Protein AF-0000000069705252 (afdb_homodimer)

Sequence (1078 aa):
MSNDKKLFKGFSRRDLLKSLAGVPILGAVWYAGLSNTEKAKLEREFLLEKLNIKATPPPDSGPMSGEPLRVGLIGFGIRGEQLMRSLGFATQEWLEDMAKSSAENPNDKRLEDFKAQENLNVKLTAICDIFDVRAEKALRSFNSNGNTCKRYKSHLDLINSGEVDAVIISTPDHWHAPMAKVAVEAGVHVYLEKPMTHTIQETYELRDAVRKNPGVVFAVGHQHRQTQSFLTAMDAIAKNTLGHISLIMTTTNRNDDNGAWQYEIHPDASTSTIDWNEFLGTAPQIPFNAEHFFRWRKWWAYGSGLSGDLLTHDYDRINCILKMGIPKYVSASGGIYTHRDGRNVPDVMHINMEFPDFTSGGSQEAGKEKGMTLVYSATLGNQFDRGTLLMGHDASMELGNTLTIYADPRSTKYRELIKEGRIDPKVPIYQYDPSANGVDAVTSATAKYFADKGLLWTYRDGKRVDSTFLHIREWLSCIRNGGDPSCGIQEGFEEAITAHMGGLSYKIGRKIEWDEEREAIIALPGEDLDAILLNNEVVMSNDKKLFKGFSRRDLLKSLAGVPILGAVWYAGLSNTEKAKLEREFLLEKLNIKATPPPDSGPMSGEPLRVGLIGFGIRGEQLMRSLGFATQEWLEDMAKSSAENPNDKRLEDFKAQENLNVKLTAICDIFDVRAEKALRSFNSNGNTCKRYKSHLDLINSGEVDAVIISTPDHWHAPMAKVAVEAGVHVYLEKPMTHTIQETYELRDAVRKNPGVVFAVGHQHRQTQSFLTAMDAIAKNTLGHISLIMTTTNRNDDNGAWQYEIHPDASTSTIDWNEFLGTAPQIPFNAEHFFRWRKWWAYGSGLSGDLLTHDYDRINCILKMGIPKYVSASGGIYTHRDGRNVPDVMHINMEFPDFTSGGSQEAGKEKGMTLVYSATLGNQFDRGTLLMGHDASMELGNTLTIYADPRSTKYRELIKEGRIDPKVPIYQYDPSANGVDAVTSATAKYFADKGLLWTYRDGKRVDSTFLHIREWLSCIRNGGDPSCGIQEGFEEAITAHMGGLSYKIGRKIEWDEEREAIIALPGEDLDAILLNNEVV

Structure (mmCIF, N/CA/C/O backbone):
data_AF-0000000069705252-model_v1
#
loop_
_entity.id
_entity.type
_entity.pdbx_description
1 polymer 'Putative dehydrogenase'
#
loop_
_atom_site.group_PDB
_atom_site.id
_atom_site.type_symbol
_atom_site.label_atom_id
_atom_site.label_alt_id
_atom_site.label_comp_id
_atom_site.label_asym_id
_atom_site.label_entity_id
_atom_site.label_seq_id
_atom_site.pdbx_PDB_ins_code
_atom_site.Cartn_x
_atom_site.Cartn_y
_atom_site.Cartn_z
_atom_site.occupancy
_atom_site.B_iso_or_equiv
_atom_site.auth_seq_id
_atom_site.auth_comp_id
_atom_site.auth_asym_id
_atom_site.auth_atom_id
_atom_site.pdbx_PDB_model_num
ATOM 1 N N . MET A 1 1 ? 24.984 -25.219 26.719 1 21.03 1 MET A N 1
ATOM 2 C CA . MET A 1 1 ? 25.141 -24.203 25.672 1 21.03 1 MET A CA 1
ATOM 3 C C . MET A 1 1 ? 24.016 -24.312 24.641 1 21.03 1 MET A C 1
ATOM 5 O O . MET A 1 1 ? 23.844 -23.422 23.812 1 21.03 1 MET A O 1
ATOM 9 N N . SER A 1 2 ? 23.562 -25.578 24.406 1 24.2 2 SER A N 1
ATOM 10 C CA . SER A 1 2 ? 22.594 -26.125 23.469 1 24.2 2 SER A CA 1
ATOM 11 C C . SER A 1 2 ? 21.172 -25.703 23.812 1 24.2 2 SER A C 1
ATOM 13 O O . SER A 1 2 ? 20.266 -25.844 23 1 24.2 2 SER A O 1
ATOM 15 N N . ASN A 1 3 ? 20.969 -25.375 25.031 1 24.81 3 ASN A N 1
ATOM 16 C CA . ASN A 1 3 ? 19.625 -25.266 25.609 1 24.81 3 ASN A CA 1
ATOM 17 C C . ASN A 1 3 ? 18.953 -23.938 25.25 1 24.81 3 ASN A C 1
ATOM 19 O O . ASN A 1 3 ? 17.844 -23.656 25.688 1 24.81 3 ASN A O 1
ATOM 23 N N . ASP A 1 4 ? 19.797 -22.984 24.922 1 24.09 4 ASP A N 1
ATOM 24 C CA . ASP A 1 4 ? 19.25 -21.641 24.812 1 24.09 4 ASP A CA 1
ATOM 25 C C . ASP A 1 4 ? 18.562 -21.438 23.469 1 24.09 4 ASP A C 1
ATOM 27 O O . ASP A 1 4 ? 18.141 -20.328 23.141 1 24.09 4 ASP A O 1
ATOM 31 N N . LYS A 1 5 ? 18.734 -22.266 22.5 1 31.81 5 LYS A N 1
ATOM 32 C CA . LYS A 1 5 ? 18.203 -22.156 21.156 1 31.81 5 LYS A CA 1
ATOM 33 C C . LYS A 1 5 ? 16.688 -22.391 21.141 1 31.81 5 LYS A C 1
ATOM 35 O O . LYS A 1 5 ? 16.031 -22.141 20.125 1 31.81 5 LYS A O 1
ATOM 40 N N . LYS A 1 6 ? 16.234 -23.109 22.125 1 29.38 6 LYS A N 1
ATOM 41 C CA . LYS A 1 6 ? 14.844 -23.547 22.125 1 29.38 6 LYS A CA 1
ATOM 42 C C . LYS A 1 6 ? 13.906 -22.391 22.453 1 29.38 6 LYS A C 1
ATOM 44 O O . LYS A 1 6 ? 12.68 -22.547 22.391 1 29.38 6 LYS A O 1
ATOM 49 N N . LEU A 1 7 ? 14.547 -21.406 23.047 1 26.8 7 LEU A N 1
ATOM 50 C CA . LEU A 1 7 ? 13.609 -20.438 23.594 1 26.8 7 LEU A CA 1
ATOM 51 C C . LEU A 1 7 ? 13.039 -19.547 22.5 1 26.8 7 LEU A C 1
ATOM 53 O O . LEU A 1 7 ? 11.922 -19.047 22.625 1 26.8 7 LEU A O 1
ATOM 57 N N . PHE A 1 8 ? 13.922 -19.234 21.469 1 31.17 8 PHE A N 1
ATOM 58 C CA . PHE A 1 8 ? 13.531 -18.141 20.578 1 31.17 8 PHE A CA 1
ATOM 59 C C . PHE A 1 8 ? 12.836 -18.703 19.344 1 31.17 8 PHE A C 1
ATOM 61 O O . PHE A 1 8 ? 12.461 -17.938 18.438 1 31.17 8 PHE A O 1
ATOM 68 N N . LYS A 1 9 ? 12.875 -19.969 19.156 1 36.69 9 LYS A N 1
ATOM 69 C CA . LYS A 1 9 ? 12.398 -20.594 17.906 1 36.69 9 LYS A CA 1
ATOM 70 C C . LYS A 1 9 ? 10.938 -20.234 17.656 1 36.69 9 LYS A C 1
ATOM 72 O O . LYS A 1 9 ? 10.422 -20.453 16.562 1 36.69 9 LYS A O 1
ATOM 77 N N . GLY A 1 10 ? 10.367 -19.734 18.719 1 34.81 10 GLY A N 1
ATOM 78 C CA . GLY A 1 10 ? 8.93 -19.547 18.594 1 34.81 10 GLY A CA 1
ATOM 79 C C . GLY A 1 10 ? 8.531 -18.078 18.484 1 34.81 10 GLY A C 1
ATOM 80 O O . GLY A 1 10 ? 7.344 -17.75 18.516 1 34.81 10 GLY A O 1
ATOM 81 N N . PHE A 1 11 ? 9.609 -17.141 18.484 1 34.44 11 PHE A N 1
ATOM 82 C CA . PHE A 1 11 ? 9.203 -15.742 18.562 1 34.44 11 PHE A CA 1
ATOM 83 C C . PHE A 1 11 ? 9.078 -15.141 17.172 1 34.44 11 PHE A C 1
ATOM 85 O O . PHE A 1 11 ? 9.977 -15.297 16.328 1 34.44 11 PHE A O 1
ATOM 92 N N . SER A 1 12 ? 7.973 -14.828 16.75 1 38.94 12 SER A N 1
ATOM 93 C CA . SER A 1 12 ? 7.875 -14.016 15.547 1 38.94 12 SER A CA 1
ATOM 94 C C . SER A 1 12 ? 8.547 -12.656 15.75 1 38.94 12 SER A C 1
ATOM 96 O O . SER A 1 12 ? 8.781 -12.234 16.875 1 38.94 12 SER A O 1
ATOM 98 N N . ARG A 1 13 ? 9.008 -12.031 14.742 1 40.72 13 ARG A N 1
ATOM 99 C CA . ARG A 1 13 ? 9.609 -10.703 14.766 1 40.72 13 ARG A CA 1
ATOM 100 C C . ARG A 1 13 ? 8.812 -9.758 15.664 1 40.72 13 ARG A C 1
ATOM 102 O O . ARG A 1 13 ? 9.391 -8.992 16.438 1 40.72 13 ARG A O 1
ATOM 109 N N . ARG A 1 14 ? 7.586 -9.82 15.57 1 39.84 14 ARG A N 1
ATOM 110 C CA . ARG A 1 14 ? 6.699 -8.984 16.375 1 39.84 14 ARG A CA 1
ATOM 111 C C . ARG A 1 14 ? 6.797 -9.336 17.859 1 39.84 14 ARG A C 1
ATOM 113 O O . ARG A 1 14 ? 6.762 -8.453 18.719 1 39.84 14 ARG A O 1
ATOM 120 N N . ASP A 1 15 ? 7 -10.609 18.094 1 40.91 15 ASP A N 1
ATOM 121 C CA . ASP A 1 15 ? 7.148 -11.094 19.453 1 40.91 15 ASP A CA 1
ATOM 122 C C . ASP A 1 15 ? 8.398 -10.508 20.109 1 40.91 15 ASP A C 1
ATOM 124 O O . ASP A 1 15 ? 8.367 -10.148 21.297 1 40.91 15 ASP A O 1
ATOM 128 N N . LEU A 1 16 ? 9.344 -10.531 19.438 1 40.75 16 LEU A N 1
ATOM 129 C CA . LEU A 1 16 ? 10.625 -10.023 19.938 1 40.75 16 LEU A CA 1
ATOM 130 C C . LEU A 1 16 ? 10.523 -8.539 20.281 1 40.75 16 LEU A C 1
ATOM 132 O O . LEU A 1 16 ? 11.031 -8.109 21.328 1 40.75 16 LEU A O 1
ATOM 136 N N . LEU A 1 17 ? 9.789 -7.828 19.625 1 42.31 17 LEU A N 1
ATOM 137 C CA . LEU A 1 17 ? 9.695 -6.391 19.859 1 42.31 17 LEU A CA 1
ATOM 138 C C . LEU A 1 17 ? 8.883 -6.09 21.109 1 42.31 17 LEU A C 1
ATOM 140 O O . LEU A 1 17 ? 9.227 -5.195 21.891 1 42.31 17 LEU A O 1
ATOM 144 N N . LYS A 1 18 ? 7.801 -6.77 21.391 1 40.72 18 LYS A N 1
ATOM 145 C CA . LYS A 1 18 ? 6.961 -6.605 22.578 1 40.72 18 LYS A CA 1
ATOM 146 C C . LYS A 1 18 ? 7.75 -6.883 23.844 1 40.72 18 LYS A C 1
ATOM 148 O O . LYS A 1 18 ? 7.523 -6.234 24.875 1 40.72 18 LYS A O 1
ATOM 153 N N . SER A 1 19 ? 8.477 -7.914 23.859 1 38.78 19 SER A N 1
ATOM 154 C CA . SER A 1 19 ? 9.305 -8.195 25.031 1 38.78 19 SER A CA 1
ATOM 155 C C . SER A 1 19 ? 10.266 -7.047 25.312 1 38.78 19 SER A C 1
ATOM 157 O O . SER A 1 19 ? 10.711 -6.871 26.453 1 38.78 19 SER A O 1
ATOM 159 N N . LEU A 1 20 ? 10.453 -6.379 24.297 1 39.03 20 LEU A N 1
ATOM 160 C CA . LEU A 1 20 ? 11.406 -5.277 24.438 1 39.03 20 LEU A CA 1
ATOM 161 C C . LEU A 1 20 ? 10.695 -3.996 24.859 1 39.03 20 LEU A C 1
ATOM 163 O O . LEU A 1 20 ? 11.336 -3.055 25.328 1 39.03 20 LEU A O 1
ATOM 167 N N . ALA A 1 21 ? 9.453 -3.883 24.734 1 37.12 21 ALA A N 1
ATOM 168 C CA . ALA A 1 21 ? 8.695 -2.635 24.828 1 37.12 21 ALA A CA 1
ATOM 169 C C . ALA A 1 21 ? 8.789 -2.055 26.25 1 37.12 21 ALA A C 1
ATOM 171 O O . ALA A 1 21 ? 8.703 -0.838 26.422 1 37.12 21 ALA A O 1
ATOM 172 N N . GLY A 1 22 ? 8.789 -2.896 27.141 1 35.53 22 GLY A N 1
ATOM 173 C CA . GLY A 1 22 ? 8.891 -2.346 28.484 1 35.53 22 GLY A CA 1
ATOM 174 C C . GLY A 1 22 ? 10.289 -1.853 28.812 1 35.53 22 GLY A C 1
ATOM 175 O O . GLY A 1 22 ? 10.516 -1.323 29.906 1 35.53 22 GLY A O 1
ATOM 176 N N . VAL A 1 23 ? 11.141 -2.326 28.125 1 32.88 23 VAL A N 1
ATOM 177 C CA . VAL A 1 23 ? 12.469 -1.854 28.484 1 32.88 23 VAL A CA 1
ATOM 178 C C . VAL A 1 23 ? 12.781 -0.562 27.719 1 32.88 23 VAL A C 1
ATOM 180 O O . VAL A 1 23 ? 12.742 -0.531 26.5 1 32.88 23 VAL A O 1
ATOM 183 N N . PRO A 1 24 ? 12.516 0.543 28.422 1 37.44 24 PRO A N 1
ATOM 184 C CA . PRO A 1 24 ? 13.047 1.75 27.781 1 37.44 24 PRO A CA 1
ATOM 185 C C . PRO A 1 24 ? 14.312 1.479 26.969 1 37.44 24 PRO A C 1
ATOM 187 O O . PRO A 1 24 ? 15.352 1.115 27.531 1 37.44 24 PRO A O 1
ATOM 190 N N . ILE A 1 25 ? 14.133 0.764 25.859 1 38.31 25 ILE A N 1
ATOM 191 C CA . ILE A 1 25 ? 15.375 0.394 25.203 1 38.31 25 ILE A CA 1
ATOM 192 C C . ILE A 1 25 ? 15.75 1.464 24.172 1 38.31 25 ILE A C 1
ATOM 194 O O . ILE A 1 25 ? 15 1.712 23.219 1 38.31 25 ILE A O 1
ATOM 198 N N . LEU A 1 26 ? 16.188 2.508 24.641 1 41.88 26 LEU A N 1
ATOM 199 C CA . LEU A 1 26 ? 17.016 3.311 23.75 1 41.88 26 LEU A CA 1
ATOM 200 C C . LEU A 1 26 ? 18.219 2.518 23.266 1 41.88 26 LEU A C 1
ATOM 202 O O . LEU A 1 26 ? 19.062 2.104 24.078 1 41.88 26 LEU A O 1
ATOM 206 N N . GLY A 1 27 ? 18.156 2.049 22.047 1 45.16 27 GLY A N 1
ATOM 207 C CA . GLY A 1 27 ? 19.344 1.396 21.5 1 45.16 27 GLY A CA 1
ATOM 208 C C . GLY A 1 27 ? 19.047 0.057 20.859 1 45.16 27 GLY A C 1
ATOM 209 O O . GLY A 1 27 ? 17.891 -0.233 20.531 1 45.16 27 GLY A O 1
ATOM 210 N N . ALA A 1 28 ? 20.062 -0.521 20.438 1 39.16 28 ALA A N 1
ATOM 211 C CA . ALA A 1 28 ? 20.016 -1.836 19.812 1 39.16 28 ALA A CA 1
ATOM 212 C C . ALA A 1 28 ? 19.234 -2.828 20.656 1 39.16 28 ALA A C 1
ATOM 214 O O . ALA A 1 28 ? 19.391 -2.879 21.875 1 39.16 28 ALA A O 1
ATOM 215 N N . VAL A 1 29 ? 18.031 -3.072 20.266 1 43.47 29 VAL A N 1
ATOM 216 C CA . VAL A 1 29 ? 17.156 -4.012 20.953 1 43.47 29 VAL A CA 1
ATOM 217 C C . VAL A 1 29 ? 17.594 -5.445 20.656 1 43.47 29 VAL A C 1
ATOM 219 O O . VAL A 1 29 ? 17.438 -5.926 19.531 1 43.47 29 VAL A O 1
ATOM 222 N N . TRP A 1 30 ? 18.828 -5.785 20.828 1 34.75 30 TRP A N 1
ATOM 223 C CA . TRP A 1 30 ? 19.141 -7.191 20.578 1 34.75 30 TRP A CA 1
ATOM 224 C C . TRP A 1 30 ? 18.094 -8.102 21.234 1 34.75 30 TRP A C 1
ATOM 226 O O . TRP A 1 30 ? 17.453 -7.723 22.203 1 34.75 30 TRP A O 1
ATOM 236 N N . TYR A 1 31 ? 17.859 -9.039 20.531 1 35.53 31 TYR A N 1
ATOM 237 C CA . TYR A 1 31 ? 17.172 -10.234 21.016 1 35.53 31 TYR A CA 1
ATOM 238 C C . TYR A 1 31 ? 17.469 -10.453 22.5 1 35.53 31 TYR A C 1
ATOM 240 O O . TYR A 1 31 ? 17.047 -11.461 23.078 1 35.53 31 TYR A O 1
ATOM 248 N N . ALA A 1 32 ? 18.609 -9.945 22.938 1 33.81 32 ALA A N 1
ATOM 249 C CA . ALA A 1 32 ? 18.844 -10.477 24.281 1 33.81 32 ALA A CA 1
ATOM 250 C C . ALA A 1 32 ? 17.719 -10.07 25.234 1 33.81 32 ALA A C 1
ATOM 252 O O . ALA A 1 32 ? 17.656 -8.93 25.672 1 33.81 32 ALA A O 1
ATOM 253 N N . GLY A 1 33 ? 16.609 -10.094 24.781 1 33 33 GLY A N 1
ATOM 254 C CA . GLY A 1 33 ? 15.562 -10.008 25.797 1 33 33 GLY A CA 1
ATOM 255 C C . GLY A 1 33 ? 16.094 -10.156 27.203 1 33 33 GLY A C 1
ATOM 256 O O . GLY A 1 33 ? 17.047 -9.477 27.594 1 33 33 GLY A O 1
ATOM 257 N N . LEU A 1 34 ? 15.32 -11.305 27.906 1 34.5 34 LEU A N 1
ATOM 258 C CA . LEU A 1 34 ? 15.18 -11.633 29.328 1 34.5 34 LEU A CA 1
ATOM 259 C C . LEU A 1 34 ? 16.531 -12.047 29.922 1 34.5 34 LEU A C 1
ATOM 261 O O . LEU A 1 34 ? 16.625 -12.297 31.125 1 34.5 34 LEU A O 1
ATOM 265 N N . SER A 1 35 ? 17.344 -12.508 28.938 1 38.59 35 SER A N 1
ATOM 266 C CA . SER A 1 35 ? 18.391 -13.094 29.75 1 38.59 35 SER A CA 1
ATOM 267 C C . SER A 1 35 ? 19.422 -12.047 30.172 1 38.59 35 SER A C 1
ATOM 269 O O . SER A 1 35 ? 19.984 -11.352 29.328 1 38.59 35 SER A O 1
ATOM 271 N N . ASN A 1 36 ? 19.078 -11.359 31.094 1 46.53 36 ASN A N 1
ATOM 272 C CA . ASN A 1 36 ? 19.984 -10.516 31.859 1 46.53 36 ASN A CA 1
ATOM 273 C C . ASN A 1 36 ? 21.359 -11.156 32 1 46.53 36 ASN A C 1
ATOM 275 O O . ASN A 1 36 ? 22.078 -10.906 32.969 1 46.53 36 ASN A O 1
ATOM 279 N N . THR A 1 37 ? 21.531 -12.008 30.812 1 53.84 37 THR A N 1
ATOM 280 C CA . THR A 1 37 ? 22.875 -12.562 30.938 1 53.84 37 THR A CA 1
ATOM 281 C C . THR A 1 37 ? 23.922 -11.57 30.453 1 53.84 37 THR A C 1
ATOM 283 O O . THR A 1 37 ? 23.609 -10.633 29.719 1 53.84 37 THR A O 1
ATOM 286 N N . GLU A 1 38 ? 25.016 -11.594 31 1 57.56 38 GLU A N 1
ATOM 287 C CA . GLU A 1 38 ? 26.156 -10.773 30.641 1 57.56 38 GLU A CA 1
ATOM 288 C C . GLU A 1 38 ? 26.438 -10.844 29.141 1 57.56 38 GLU A C 1
ATOM 290 O O . GLU A 1 38 ? 26.781 -9.844 28.516 1 57.56 38 GLU A O 1
ATOM 295 N N . LYS A 1 39 ? 26.156 -11.93 28.5 1 62.09 39 LYS A N 1
ATOM 296 C CA . LYS A 1 39 ? 26.406 -12.109 27.062 1 62.09 39 LYS A CA 1
ATOM 297 C C . LYS A 1 39 ? 25.438 -11.281 26.234 1 62.09 39 LYS A C 1
ATOM 299 O O . LYS A 1 39 ? 25.844 -10.633 25.266 1 62.09 39 LYS A O 1
ATOM 304 N N . ALA A 1 40 ? 24.188 -11.281 26.578 1 63.47 40 ALA A N 1
ATOM 305 C CA . ALA A 1 40 ? 23.172 -10.516 25.859 1 63.47 40 ALA A CA 1
ATOM 306 C C . ALA A 1 40 ? 23.469 -9.016 25.938 1 63.47 40 ALA A C 1
ATOM 308 O O . ALA A 1 40 ? 23.281 -8.297 24.953 1 63.47 40 ALA A O 1
ATOM 309 N N . LYS A 1 41 ? 24 -8.633 27.062 1 63.78 41 LYS A N 1
ATOM 310 C CA . LYS A 1 41 ? 24.359 -7.23 27.25 1 63.78 41 LYS A CA 1
ATOM 311 C C . LYS A 1 41 ? 25.516 -6.836 26.344 1 63.78 41 LYS A C 1
ATOM 313 O O . LYS A 1 41 ? 25.484 -5.77 25.719 1 63.78 41 LYS A O 1
ATOM 318 N N . LEU A 1 42 ? 26.422 -7.723 26.25 1 63.97 42 LEU A N 1
ATOM 319 C CA . LEU A 1 42 ? 27.609 -7.445 25.453 1 63.97 42 LEU A CA 1
ATOM 320 C C . LEU A 1 42 ? 27.25 -7.395 23.969 1 63.97 42 LEU A C 1
ATOM 322 O O . LEU A 1 42 ? 27.766 -6.547 23.234 1 63.97 42 LEU A O 1
ATOM 326 N N . GLU A 1 43 ? 26.375 -8.289 23.547 1 70.62 43 GLU A N 1
ATOM 327 C CA . GLU A 1 43 ? 25.953 -8.312 22.156 1 70.62 43 GLU A CA 1
ATOM 328 C C . GLU A 1 43 ? 25.156 -7.059 21.797 1 70.62 43 GLU A C 1
ATOM 330 O O . GLU A 1 43 ? 25.312 -6.516 20.703 1 70.62 43 GLU A O 1
ATOM 335 N N . ARG A 1 44 ? 24.422 -6.652 22.734 1 69.44 44 ARG A N 1
ATOM 336 C CA . ARG A 1 44 ? 23.688 -5.414 22.547 1 69.44 44 ARG A CA 1
ATOM 337 C C . ARG A 1 44 ? 24.625 -4.223 22.391 1 69.44 44 ARG A C 1
ATOM 339 O O . ARG A 1 44 ? 24.453 -3.395 21.5 1 69.44 44 ARG A O 1
ATOM 346 N N . GLU A 1 45 ? 25.516 -4.199 23.266 1 68.56 45 GLU A N 1
ATOM 347 C CA . GLU A 1 45 ? 26.484 -3.104 23.219 1 68.56 45 GLU A CA 1
ATOM 348 C C . GLU A 1 45 ? 27.281 -3.121 21.906 1 68.56 45 GLU A C 1
ATOM 350 O O . GLU A 1 45 ? 27.547 -2.07 21.328 1 68.56 45 GLU A O 1
ATOM 355 N N . PHE A 1 46 ? 27.578 -4.309 21.578 1 69 46 PHE A N 1
ATOM 356 C CA . PHE A 1 46 ? 28.297 -4.477 20.312 1 69 46 PHE A CA 1
ATOM 357 C C . PHE A 1 46 ? 27.484 -3.941 19.141 1 69 46 PHE A C 1
ATOM 359 O O . PHE A 1 46 ? 28 -3.191 18.312 1 69 46 PHE A O 1
ATOM 366 N N . LEU A 1 47 ? 26.234 -4.242 19.016 1 73.31 47 LEU A N 1
ATOM 367 C CA . LEU A 1 47 ? 25.375 -3.826 17.906 1 73.31 47 LEU A CA 1
ATOM 368 C C . LEU A 1 47 ? 25.156 -2.318 17.938 1 73.31 47 LEU A C 1
ATOM 370 O O . LEU A 1 47 ? 25.125 -1.672 16.891 1 73.31 47 LEU A O 1
ATOM 374 N N . LEU A 1 48 ? 24.969 -1.826 19.094 1 73.19 48 LEU A N 1
ATOM 375 C CA . LEU A 1 48 ? 24.75 -0.389 19.234 1 73.19 48 LEU A CA 1
ATOM 376 C C . LEU A 1 48 ? 25.969 0.386 18.75 1 73.19 48 LEU A C 1
ATOM 378 O O . LEU A 1 48 ? 25.844 1.423 18.109 1 73.19 48 LEU A O 1
ATOM 382 N N . GLU A 1 49 ? 27.078 -0.17 19.109 1 74.38 49 GLU A N 1
ATOM 383 C CA . GLU A 1 49 ? 28.312 0.461 18.656 1 74.38 49 GLU A CA 1
ATOM 384 C C . GLU A 1 49 ? 28.469 0.348 17.156 1 74.38 49 GLU A C 1
ATOM 386 O O . GLU A 1 49 ? 28.891 1.305 16.484 1 74.38 49 GLU A O 1
ATOM 391 N N . LYS A 1 50 ? 28.141 -0.759 16.688 1 78.06 50 LYS A N 1
ATOM 392 C CA . LYS A 1 50 ? 28.281 -1 15.258 1 78.06 50 LYS A CA 1
ATOM 393 C C . LYS A 1 50 ? 27.328 -0.126 14.453 1 78.06 50 LYS A C 1
ATOM 395 O O . LYS A 1 50 ? 27.688 0.4 13.398 1 78.06 50 LYS A O 1
ATOM 400 N N . LEU A 1 51 ? 26.078 -0.117 14.922 1 82.06 51 LEU A N 1
ATOM 401 C CA . LEU A 1 51 ? 25.094 0.696 14.219 1 82.06 51 LEU A CA 1
ATOM 402 C C . LEU A 1 51 ? 25.391 2.182 14.398 1 82.06 51 LEU A C 1
ATOM 404 O O . LEU A 1 51 ? 25.203 2.969 13.469 1 82.06 51 LEU A O 1
ATOM 408 N N . ASN A 1 52 ? 25.797 2.594 15.664 1 79.5 52 ASN A N 1
ATOM 409 C CA . ASN A 1 52 ? 26.203 3.949 16.016 1 79.5 52 ASN A CA 1
ATOM 410 C C . ASN A 1 52 ? 25.125 4.965 15.695 1 79.5 52 ASN A C 1
ATOM 412 O O . ASN A 1 52 ? 25.406 6.039 15.164 1 79.5 52 ASN A O 1
ATOM 416 N N . ILE A 1 53 ? 23.922 4.5 15.852 1 82.62 53 ILE A N 1
ATOM 417 C CA . ILE A 1 53 ? 22.797 5.414 15.656 1 82.62 53 ILE A CA 1
ATOM 418 C C . ILE A 1 53 ? 22.625 6.305 16.891 1 82.62 53 ILE A C 1
ATOM 420 O O . ILE A 1 53 ? 22.547 5.805 18.016 1 82.62 53 ILE A O 1
ATOM 424 N N . LYS A 1 54 ? 22.625 7.566 16.688 1 76.56 54 LYS A N 1
ATOM 425 C CA . LYS A 1 54 ? 22.484 8.516 17.797 1 76.56 54 LYS A CA 1
ATOM 426 C C . LYS A 1 54 ? 21.125 9.203 17.75 1 76.56 54 LYS A C 1
ATOM 428 O O . LYS A 1 54 ? 20.672 9.641 16.688 1 76.56 54 LYS A O 1
ATOM 433 N N . ALA A 1 55 ? 20.469 9.062 18.859 1 69.69 55 ALA A N 1
ATOM 434 C CA . ALA A 1 55 ? 19.266 9.883 18.969 1 69.69 55 ALA A CA 1
ATOM 435 C C . ALA A 1 55 ? 19.609 11.367 18.969 1 69.69 55 ALA A C 1
ATOM 437 O O . ALA A 1 55 ? 20.359 11.844 19.828 1 69.69 55 ALA A O 1
ATOM 438 N N . THR A 1 56 ? 19.281 12.062 17.922 1 67.06 56 THR A N 1
ATOM 439 C CA . THR A 1 56 ? 19.625 13.469 17.766 1 67.06 56 THR A CA 1
ATOM 440 C C . THR A 1 56 ? 18.484 14.359 18.203 1 67.06 56 THR A C 1
ATOM 442 O O . THR A 1 56 ? 17.359 14.242 17.703 1 67.06 56 THR A O 1
ATOM 445 N N . PRO A 1 57 ? 18.703 15.172 19.234 1 67.88 57 PRO A N 1
ATOM 446 C CA . PRO A 1 57 ? 17.656 16.125 19.594 1 67.88 57 PRO A CA 1
ATOM 447 C C . PRO A 1 57 ? 17.453 17.203 18.547 1 67.88 57 PRO A C 1
ATOM 449 O O . PRO A 1 57 ? 18.344 17.469 17.734 1 67.88 57 PRO A O 1
ATOM 452 N N . PRO A 1 58 ? 16.234 17.75 18.562 1 70.5 58 PRO A N 1
ATOM 453 C CA . PRO A 1 58 ? 16.031 18.875 17.641 1 70.5 58 PRO A CA 1
ATOM 454 C C . PRO A 1 58 ? 17.016 20.016 17.891 1 70.5 58 PRO A C 1
ATOM 456 O O . PRO A 1 58 ? 17.438 20.234 19.016 1 70.5 58 PRO A O 1
ATOM 459 N N . PRO A 1 59 ? 17.422 20.594 16.844 1 67.69 59 PRO A N 1
ATOM 460 C CA . PRO A 1 59 ? 18.359 21.703 17.016 1 67.69 59 PRO A CA 1
ATOM 461 C C . PRO A 1 59 ? 17.828 22.797 17.938 1 67.69 59 PRO A C 1
ATOM 463 O O . PRO A 1 59 ? 16.625 23.062 17.953 1 67.69 59 PRO A O 1
ATOM 466 N N . ASP A 1 60 ? 18.734 23.234 18.766 1 69.31 60 ASP A N 1
ATOM 467 C CA . ASP A 1 60 ? 18.359 24.359 19.625 1 69.31 60 ASP A CA 1
ATOM 468 C C . ASP A 1 60 ? 17.984 25.594 18.781 1 69.31 60 ASP A C 1
ATOM 470 O O . ASP A 1 60 ? 18.578 25.844 17.75 1 69.31 60 ASP A O 1
ATOM 474 N N . SER A 1 61 ? 16.781 26.031 19.203 1 79.75 61 SER A N 1
ATOM 475 C CA . SER A 1 61 ? 16.453 27.312 18.609 1 79.75 61 SER A CA 1
ATOM 476 C C . SER A 1 61 ? 16.922 28.484 19.484 1 79.75 61 SER A C 1
ATOM 478 O O . SER A 1 61 ? 17.078 28.328 20.688 1 79.75 61 SER A O 1
ATOM 480 N N . GLY A 1 62 ? 17.359 29.578 18.953 1 84.69 62 GLY A N 1
ATOM 481 C CA . GLY A 1 62 ? 17.875 30.734 19.656 1 84.69 62 GLY A CA 1
ATOM 482 C C . GLY A 1 62 ? 16.953 31.234 20.734 1 84.69 62 GLY A C 1
ATOM 483 O O . GLY A 1 62 ? 15.805 30.797 20.844 1 84.69 62 GLY A O 1
ATOM 484 N N . PRO A 1 63 ? 17.406 32.094 21.594 1 88.88 63 PRO A N 1
ATOM 485 C CA . PRO A 1 63 ? 16.625 32.625 22.719 1 88.88 63 PRO A CA 1
ATOM 486 C C . PRO A 1 63 ? 15.453 33.5 22.266 1 88.88 63 PRO A C 1
ATOM 488 O O . PRO A 1 63 ? 15.469 34.031 21.156 1 88.88 63 PRO A O 1
ATOM 491 N N . MET A 1 64 ? 14.523 33.625 23.094 1 92.5 64 MET A N 1
ATOM 492 C CA . MET A 1 64 ? 13.344 34.438 22.844 1 92.5 64 MET A CA 1
ATOM 493 C C . MET A 1 64 ? 13.469 35.812 23.516 1 92.5 64 MET A C 1
ATOM 495 O O . MET A 1 64 ? 12.461 36.469 23.828 1 92.5 64 MET A O 1
ATOM 499 N N . SER A 1 65 ? 14.625 36.25 23.672 1 90.12 65 SER A N 1
ATOM 500 C CA . SER A 1 65 ? 14.883 37.5 24.375 1 90.12 65 SER A CA 1
ATOM 501 C C . SER A 1 65 ? 14.648 38.688 23.453 1 90.12 65 SER A C 1
ATOM 503 O O . SER A 1 65 ? 14.492 38.531 22.234 1 90.12 65 SER A O 1
ATOM 505 N N . GLY A 1 66 ? 14.492 39.938 24.078 1 91.25 66 GLY A N 1
ATOM 506 C CA . GLY A 1 66 ? 14.289 41.156 23.312 1 91.25 66 GLY A CA 1
ATOM 507 C C . GLY A 1 66 ? 12.875 41.688 23.406 1 91.25 66 GLY A C 1
ATOM 508 O O . GLY A 1 66 ? 12.133 41.344 24.328 1 91.25 66 GLY A O 1
ATOM 509 N N . GLU A 1 67 ? 12.547 42.594 22.453 1 93.88 67 GLU A N 1
ATOM 510 C CA . GLU A 1 67 ? 11.195 43.156 22.406 1 93.88 67 GLU A CA 1
ATOM 511 C C . GLU A 1 67 ? 10.195 42.125 21.891 1 93.88 67 GLU A C 1
ATOM 513 O O . GLU A 1 67 ? 10.5 41.344 20.984 1 93.88 67 GLU A O 1
ATOM 518 N N . PRO A 1 68 ? 9.078 42.094 22.469 1 95.94 68 PRO A N 1
ATOM 519 C CA . PRO A 1 68 ? 8.07 41.156 22 1 95.94 68 PRO A CA 1
ATOM 520 C C . PRO A 1 68 ? 7.695 41.375 20.531 1 95.94 68 PRO A C 1
ATOM 522 O O . PRO A 1 68 ? 7.57 42.5 20.078 1 95.94 68 PRO A O 1
ATOM 525 N N . LEU A 1 69 ? 7.555 40.312 19.797 1 97.44 69 LEU A N 1
ATOM 526 C CA . LEU A 1 69 ? 7.07 40.375 18.422 1 97.44 69 LEU A CA 1
ATOM 527 C C . LEU A 1 69 ? 5.555 40.531 18.391 1 97.44 69 LEU A C 1
ATOM 529 O O . LEU A 1 69 ? 4.84 39.875 19.141 1 97.44 69 LEU A O 1
ATOM 533 N N . ARG A 1 70 ? 5.055 41.5 17.625 1 97.94 70 ARG A N 1
ATOM 534 C CA . ARG A 1 70 ? 3.619 41.656 17.406 1 97.94 70 ARG A CA 1
ATOM 535 C C . ARG A 1 70 ? 3.119 40.656 16.359 1 97.94 70 ARG A C 1
ATOM 537 O O . ARG A 1 70 ? 3.484 40.75 15.18 1 97.94 70 ARG A O 1
ATOM 544 N N . VAL A 1 71 ? 2.268 39.688 16.812 1 98.31 71 VAL A N 1
ATOM 545 C CA . VAL A 1 71 ? 1.811 38.625 15.945 1 98.31 71 VAL A CA 1
ATOM 546 C C . VAL A 1 71 ? 0.324 38.812 15.641 1 98.31 71 VAL A C 1
ATOM 548 O O . VAL A 1 71 ? -0.458 39.156 16.531 1 98.31 71 VAL A O 1
ATOM 551 N N . GLY A 1 72 ? -0.026 38.656 14.406 1 98.56 72 GLY A N 1
ATOM 552 C CA . GLY A 1 72 ? -1.418 38.562 13.992 1 98.56 72 GLY A CA 1
ATOM 553 C C . GLY A 1 72 ? -1.854 37.156 13.641 1 98.56 72 GLY A C 1
ATOM 554 O O . GLY A 1 72 ? -1.029 36.344 13.258 1 98.56 72 GLY A O 1
ATOM 555 N N . LEU A 1 73 ? -3.184 36.906 13.812 1 98.5 73 LEU A N 1
ATOM 556 C CA . LEU A 1 73 ? -3.777 35.656 13.422 1 98.5 73 LEU A CA 1
ATOM 557 C C . LEU A 1 73 ? -4.875 35.844 12.383 1 98.5 73 LEU A C 1
ATOM 559 O O . LEU A 1 73 ? -5.77 36.688 12.578 1 98.5 73 LEU A O 1
ATOM 563 N N . ILE A 1 74 ? -4.715 35.125 11.297 1 98.75 74 ILE A N 1
ATOM 564 C CA . ILE A 1 74 ? -5.789 35.062 10.312 1 98.75 74 ILE A CA 1
ATOM 565 C C . ILE A 1 74 ? -6.371 33.656 10.273 1 98.75 74 ILE A C 1
ATOM 567 O O . ILE A 1 74 ? -5.715 32.719 9.812 1 98.75 74 ILE A O 1
ATOM 571 N N . GLY A 1 75 ? -7.641 33.5 10.688 1 98.56 75 GLY A N 1
ATOM 572 C CA . GLY A 1 75 ? -8.289 32.188 10.789 1 98.56 75 GLY A CA 1
ATOM 573 C C . GLY A 1 75 ? -8.219 31.609 12.188 1 98.56 75 GLY A C 1
ATOM 574 O O . GLY A 1 75 ? -7.203 31 12.562 1 98.56 75 GLY A O 1
ATOM 575 N N . PHE A 1 76 ? -9.305 31.688 12.914 1 98 76 PHE A N 1
ATOM 576 C CA . PHE A 1 76 ? -9.367 31.188 14.281 1 98 76 PHE A CA 1
ATOM 577 C C . PHE A 1 76 ? -10.359 30.031 14.391 1 98 76 PHE A C 1
ATOM 579 O O . PHE A 1 76 ? -11.234 30.031 15.258 1 98 76 PHE A O 1
ATOM 586 N N . GLY A 1 77 ? -10.266 29.109 13.414 1 96.12 77 GLY A N 1
ATOM 587 C CA . GLY A 1 77 ? -10.977 27.844 13.5 1 96.12 77 GLY A CA 1
ATOM 588 C C . GLY A 1 77 ? -10.281 26.812 14.367 1 96.12 77 GLY A C 1
ATOM 589 O O . GLY A 1 77 ? -9.617 27.172 15.344 1 96.12 77 GLY A O 1
ATOM 590 N N . ILE A 1 78 ? -10.461 25.578 14.094 1 93.5 78 ILE A N 1
ATOM 591 C CA . ILE A 1 78 ? -9.922 24.484 14.891 1 93.5 78 ILE A CA 1
ATOM 592 C C . ILE A 1 78 ? -8.398 24.594 14.953 1 93.5 78 ILE A C 1
ATOM 594 O O . ILE A 1 78 ? -7.82 24.641 16.047 1 93.5 78 ILE A O 1
ATOM 598 N N . ARG A 1 79 ? -7.766 24.656 13.789 1 94.81 79 ARG A N 1
ATOM 599 C CA . ARG A 1 79 ? -6.305 24.719 13.75 1 94.81 79 ARG A CA 1
ATOM 600 C C . ARG A 1 79 ? -5.797 26.047 14.305 1 94.81 79 ARG A C 1
ATOM 602 O O . ARG A 1 79 ? -4.762 26.094 14.969 1 94.81 79 ARG A O 1
ATOM 609 N N . GLY A 1 80 ? -6.469 27.188 14.008 1 97.44 80 GLY A N 1
ATOM 610 C CA . GLY A 1 80 ? -6.082 28.469 14.555 1 97.44 80 GLY A CA 1
ATOM 611 C C . GLY A 1 80 ? -6.027 28.484 16.062 1 97.44 80 GLY A C 1
ATOM 612 O O . GLY A 1 80 ? -5.098 29.047 16.656 1 97.44 80 GLY A O 1
ATOM 613 N N . GLU A 1 81 ? -6.984 27.844 16.656 1 96.44 81 GLU A N 1
ATOM 614 C CA . GLU A 1 81 ? -7.023 27.781 18.109 1 96.44 81 GLU A CA 1
ATOM 615 C C . GLU A 1 81 ? -5.848 26.969 18.641 1 96.44 81 GLU A C 1
ATOM 617 O O . GLU A 1 81 ? -5.266 27.312 19.672 1 96.44 81 GLU A O 1
ATOM 622 N N . GLN A 1 82 ? -5.516 25.891 17.969 1 93.81 82 GLN A N 1
ATOM 623 C CA . GLN A 1 82 ? -4.383 25.062 18.375 1 93.81 82 GLN A CA 1
ATOM 624 C C . GLN A 1 82 ? -3.07 25.844 18.25 1 93.81 82 GLN A C 1
ATOM 626 O O . GLN A 1 82 ? -2.205 25.734 19.125 1 93.81 82 GLN A O 1
ATOM 631 N N . LEU A 1 83 ? -2.951 26.578 17.188 1 96.88 83 LEU A N 1
ATOM 632 C CA . LEU A 1 83 ? -1.756 27.391 16.984 1 96.88 83 LEU A CA 1
ATOM 633 C C . LEU A 1 83 ? -1.627 28.469 18.047 1 96.88 83 LEU A C 1
ATOM 635 O O . LEU A 1 83 ? -0.525 28.734 18.531 1 96.88 83 LEU A O 1
ATOM 639 N N . MET A 1 84 ? -2.719 29.031 18.484 1 96.75 84 MET A N 1
ATOM 640 C CA . MET A 1 84 ? -2.703 30.047 19.531 1 96.75 84 MET A CA 1
ATOM 641 C C . MET A 1 84 ? -2.264 29.438 20.859 1 96.75 84 MET A C 1
ATOM 643 O O . MET A 1 84 ? -1.488 30.047 21.609 1 96.75 84 MET A O 1
ATOM 647 N N . ARG A 1 85 ? -2.727 28.234 21.141 1 95.25 85 ARG A N 1
ATOM 648 C CA . ARG A 1 85 ? -2.287 27.562 22.344 1 95.25 85 ARG A CA 1
ATOM 649 C C . ARG A 1 85 ? -0.777 27.344 22.344 1 95.25 85 ARG A C 1
ATOM 651 O O . ARG A 1 85 ? -0.112 27.516 23.359 1 95.25 85 ARG A O 1
ATOM 658 N N . SER A 1 86 ? -0.292 27 21.172 1 93.94 86 SER A N 1
ATOM 659 C CA . SER A 1 86 ? 1.146 26.797 21.031 1 93.94 86 SER A CA 1
ATOM 660 C C . SER A 1 86 ? 1.914 28.094 21.203 1 93.94 86 SER A C 1
ATOM 662 O O . SER A 1 86 ? 3.082 28.094 21.594 1 93.94 86 SER A O 1
ATOM 664 N N . LEU A 1 87 ? 1.252 29.203 20.953 1 95.56 87 LEU A N 1
ATOM 665 C CA . LEU A 1 87 ? 1.849 30.516 21.125 1 95.56 87 LEU A CA 1
ATOM 666 C C . LEU A 1 87 ? 1.71 31 22.562 1 95.56 87 LEU A C 1
ATOM 668 O O . LEU A 1 87 ? 2.268 32.031 22.938 1 95.56 87 LEU A O 1
ATOM 672 N N . GLY A 1 88 ? 0.962 30.25 23.344 1 94 88 GLY A N 1
ATOM 673 C CA . GLY A 1 88 ? 0.78 30.594 24.75 1 94 88 GLY A CA 1
ATOM 674 C C . GLY A 1 88 ? -0.567 31.234 25.031 1 94 88 GLY A C 1
ATOM 675 O O . GLY A 1 88 ? -0.811 31.703 26.141 1 94 88 GLY A O 1
ATOM 676 N N . PHE A 1 89 ? -1.465 31.234 24.062 1 95.62 89 PHE A N 1
ATOM 677 C CA . PHE A 1 89 ? -2.781 31.844 24.219 1 95.62 89 PHE A CA 1
ATOM 678 C C . PHE A 1 89 ? -3.873 30.781 24.188 1 95.62 89 PHE A C 1
ATOM 680 O O . PHE A 1 89 ? -4.184 30.219 23.141 1 95.62 89 PHE A O 1
ATOM 687 N N . ALA A 1 90 ? -4.488 30.484 25.328 1 95.62 90 ALA A N 1
ATOM 688 C CA . ALA A 1 90 ? -5.586 29.531 25.406 1 95.62 90 ALA A CA 1
ATOM 689 C C . ALA A 1 90 ? -6.914 30.234 25.672 1 95.62 90 ALA A C 1
ATOM 691 O O . ALA A 1 90 ? -6.961 31.234 26.406 1 95.62 90 ALA A O 1
ATOM 692 N N . THR A 1 91 ? -7.934 29.719 25.094 1 95.69 91 THR A N 1
ATOM 693 C CA . THR A 1 91 ? -9.258 30.266 25.359 1 95.69 91 THR A CA 1
ATOM 694 C C . THR A 1 91 ? -9.711 29.938 26.781 1 95.69 91 THR A C 1
ATOM 696 O O . THR A 1 91 ? -9.234 28.984 27.391 1 95.69 91 THR A O 1
ATOM 699 N N . GLN A 1 92 ? -10.625 30.703 27.203 1 91.31 92 GLN A N 1
ATOM 700 C CA . GLN A 1 92 ? -11.18 30.453 28.531 1 91.31 92 GLN A CA 1
ATOM 701 C C . GLN A 1 92 ? -11.898 29.094 28.562 1 91.31 92 GLN A C 1
ATOM 703 O O . GLN A 1 92 ? -11.797 28.359 29.547 1 91.31 92 GLN A O 1
ATOM 708 N N . GLU A 1 93 ? -12.586 28.875 27.578 1 92.94 93 GLU A N 1
ATOM 709 C CA . GLU A 1 93 ? -13.312 27.609 27.469 1 92.94 93 GLU A CA 1
ATOM 710 C C . GLU A 1 93 ? -12.359 26.422 27.547 1 92.94 93 GLU A C 1
ATOM 712 O O . GLU A 1 93 ? -12.625 25.438 28.25 1 92.94 93 GLU A O 1
ATOM 717 N N . TRP A 1 94 ? -11.289 26.453 26.766 1 94.69 94 TRP A N 1
ATOM 718 C CA . TRP A 1 94 ? -10.312 25.359 26.766 1 94.69 94 TRP A CA 1
ATOM 719 C C . TRP A 1 94 ? -9.695 25.188 28.141 1 94.69 94 TRP A C 1
ATOM 721 O O . TRP A 1 94 ? -9.516 24.047 28.609 1 94.69 94 TRP A O 1
ATOM 731 N N . LEU A 1 95 ? -9.344 26.234 28.844 1 94.69 95 LEU A N 1
ATOM 732 C CA . LEU A 1 95 ? -8.758 26.188 30.188 1 94.69 95 LEU A CA 1
ATOM 733 C C . LEU A 1 95 ? -9.703 25.516 31.172 1 94.69 95 LEU A C 1
ATOM 735 O O . LEU A 1 95 ? -9.281 24.703 32 1 94.69 95 LEU A O 1
ATOM 739 N N . GLU A 1 96 ? -10.938 25.875 31.047 1 94.69 96 GLU A N 1
ATOM 740 C CA . GLU A 1 96 ? -11.938 25.281 31.938 1 94.69 96 GLU A CA 1
ATOM 741 C C . GLU A 1 96 ? -12.102 23.781 31.672 1 94.69 96 GLU A C 1
ATOM 743 O O . GLU A 1 96 ? -12.172 22.984 32.594 1 94.69 96 GLU A O 1
ATOM 748 N N . ASP A 1 97 ? -12.211 23.547 30.438 1 94.5 97 ASP A N 1
ATOM 749 C CA . ASP A 1 97 ? -12.352 22.156 30.047 1 94.5 97 ASP A CA 1
ATOM 750 C C . ASP A 1 97 ? -11.164 21.328 30.516 1 94.5 97 ASP A C 1
ATOM 752 O O . ASP A 1 97 ? -11.336 20.203 31 1 94.5 97 ASP A O 1
ATOM 756 N N . MET A 1 98 ? -9.953 21.844 30.312 1 93.38 98 MET A N 1
ATOM 757 C CA . MET A 1 98 ? -8.742 21.125 30.719 1 93.38 98 MET A CA 1
ATOM 758 C C . MET A 1 98 ? -8.664 21 32.25 1 93.38 98 MET A C 1
ATOM 760 O O . MET A 1 98 ? -8.18 19.984 32.75 1 93.38 98 MET A O 1
ATOM 764 N N . ALA A 1 99 ? -9.078 21.969 32.906 1 93.75 99 ALA A N 1
ATOM 765 C CA . ALA A 1 99 ? -9.117 21.906 34.375 1 93.75 99 ALA A CA 1
ATOM 766 C C . ALA A 1 99 ? -10.055 20.797 34.844 1 93.75 99 ALA A C 1
ATOM 768 O O . ALA A 1 99 ? -9.719 20.047 35.75 1 93.75 99 ALA A O 1
ATOM 769 N N . LYS A 1 100 ? -11.219 20.781 34.25 1 95 100 LYS A N 1
ATOM 770 C CA . LYS A 1 100 ? -12.18 19.734 34.562 1 95 100 LYS A CA 1
ATOM 771 C C . LYS A 1 100 ? -11.617 18.344 34.25 1 95 100 LYS A C 1
ATOM 773 O O . LYS A 1 100 ? -11.75 17.422 35.062 1 95 100 LYS A O 1
ATOM 778 N N . SER A 1 101 ? -11.07 18.25 33.094 1 90.88 101 SER A N 1
ATOM 779 C CA . SER A 1 101 ? -10.5 16.969 32.688 1 90.88 101 SER A CA 1
ATOM 780 C C . SER A 1 101 ? -9.391 16.531 33.625 1 90.88 101 SER A C 1
ATOM 782 O O . SER A 1 101 ? -9.328 15.352 34 1 90.88 101 SER A O 1
ATOM 784 N N . SER A 1 102 ? -8.492 17.391 33.969 1 89.62 102 SER A N 1
ATOM 785 C CA . SER A 1 102 ? -7.391 17.094 34.875 1 89.62 102 SER A CA 1
ATOM 786 C C . SER A 1 102 ? -7.902 16.688 36.25 1 89.62 102 SER A C 1
ATOM 788 O O . SER A 1 102 ? -7.301 15.852 36.938 1 89.62 102 SER A O 1
ATOM 790 N N . ALA A 1 103 ? -8.945 17.25 36.594 1 91.38 103 ALA A N 1
ATOM 791 C CA . ALA A 1 103 ? -9.547 16.906 37.875 1 91.38 103 ALA A CA 1
ATOM 792 C C . ALA A 1 103 ? -10.125 15.484 37.844 1 91.38 103 ALA A C 1
ATOM 794 O O . ALA A 1 103 ? -10.055 14.758 38.844 1 91.38 103 ALA A O 1
ATOM 795 N N . GLU A 1 104 ? -10.727 15.141 36.781 1 91.5 104 GLU A N 1
ATOM 796 C CA . GLU A 1 104 ? -11.336 13.82 36.594 1 91.5 104 GLU A CA 1
ATOM 797 C C . GLU A 1 104 ? -10.281 12.75 36.375 1 91.5 104 GLU A C 1
ATOM 799 O O . GLU A 1 104 ? -10.438 11.609 36.812 1 91.5 104 GLU A O 1
ATOM 804 N N . ASN A 1 105 ? -9.273 13.102 35.656 1 89.38 105 ASN A N 1
ATOM 805 C CA . ASN A 1 105 ? -8.18 12.195 35.344 1 89.38 105 ASN A CA 1
ATOM 806 C C . ASN A 1 105 ? -6.82 12.852 35.594 1 89.38 105 ASN A C 1
ATOM 808 O O . ASN A 1 105 ? -6.293 13.531 34.688 1 89.38 105 ASN A O 1
ATOM 812 N N . PRO A 1 106 ? -6.27 12.523 36.594 1 82.5 106 PRO A N 1
ATOM 813 C CA . PRO A 1 106 ? -5.008 13.18 36.969 1 82.5 106 PRO A CA 1
ATOM 814 C C . PRO A 1 106 ? -3.889 12.898 35.969 1 82.5 106 PRO A C 1
ATOM 816 O O . PRO A 1 106 ? -2.871 13.594 35.938 1 82.5 106 PRO A O 1
ATOM 819 N N . ASN A 1 107 ? -4.094 11.969 35.125 1 77.69 107 ASN A N 1
ATOM 820 C CA . ASN A 1 107 ? -3.074 11.641 34.125 1 77.69 107 ASN A CA 1
ATOM 821 C C . ASN A 1 107 ? -3.195 12.531 32.906 1 77.69 107 ASN A C 1
ATOM 823 O O . ASN A 1 107 ? -2.311 12.531 32.031 1 77.69 107 ASN A O 1
ATOM 827 N N . ASP A 1 108 ? -4.18 13.258 32.906 1 83.12 108 ASP A N 1
ATOM 828 C CA . ASP A 1 108 ? -4.297 14.242 31.844 1 83.12 108 ASP A CA 1
ATOM 829 C C . ASP A 1 108 ? -3.418 15.461 32.125 1 83.12 108 ASP A C 1
ATOM 831 O O . ASP A 1 108 ? -3.779 16.328 32.938 1 83.12 108 ASP A O 1
ATOM 835 N N . LYS A 1 109 ? -2.295 15.555 31.469 1 81.5 109 LYS A N 1
ATOM 836 C CA . LYS A 1 109 ? -1.291 16.562 31.797 1 81.5 109 LYS A CA 1
ATOM 837 C C . LYS A 1 109 ? -1.353 17.734 30.797 1 81.5 109 LYS A C 1
ATOM 839 O O . LYS A 1 109 ? -0.511 18.625 30.844 1 81.5 109 LYS A O 1
ATOM 844 N N . ARG A 1 110 ? -2.361 17.875 30.031 1 87.62 110 ARG A N 1
ATOM 845 C CA . ARG A 1 110 ? -2.43 18.875 28.969 1 87.62 110 ARG A CA 1
ATOM 846 C C . ARG A 1 110 ? -2.41 20.281 29.547 1 87.62 110 ARG A C 1
ATOM 848 O O . ARG A 1 110 ? -1.734 21.172 29.016 1 87.62 110 ARG A O 1
ATOM 855 N N . LEU A 1 111 ? -3.127 20.516 30.562 1 90.38 111 LEU A N 1
ATOM 856 C CA . LEU A 1 111 ? -3.146 21.828 31.203 1 90.38 111 LEU A CA 1
ATOM 857 C C . LEU A 1 111 ? -1.79 22.156 31.812 1 90.38 111 LEU A C 1
ATOM 859 O O . LEU A 1 111 ? -1.287 23.266 31.656 1 90.38 111 LEU A O 1
ATOM 863 N N . GLU A 1 112 ? -1.277 21.203 32.531 1 89.19 112 GLU A N 1
ATOM 864 C CA . GLU A 1 112 ? 0.038 21.359 33.125 1 89.19 112 GLU A CA 1
ATOM 865 C C . GLU A 1 112 ? 1.1 21.672 32.094 1 89.19 112 GLU A C 1
ATOM 867 O O . GLU A 1 112 ? 1.939 22.547 32.281 1 89.19 112 GLU A O 1
ATOM 872 N N . ASP A 1 113 ? 1.071 21 31 1 85.38 113 ASP A N 1
ATOM 873 C CA . ASP A 1 113 ? 2.014 21.203 29.906 1 85.38 113 ASP A CA 1
ATOM 874 C C . ASP A 1 113 ? 1.887 22.609 29.328 1 85.38 113 ASP A C 1
ATOM 876 O O . ASP A 1 113 ? 2.893 23.266 29.031 1 85.38 113 ASP A O 1
ATOM 880 N N . PHE A 1 114 ? 0.666 23.016 29.156 1 91 114 PHE A N 1
ATOM 881 C CA . PHE A 1 114 ? 0.425 24.359 28.625 1 91 114 PHE A CA 1
ATOM 882 C C . PHE A 1 114 ? 0.996 25.422 29.547 1 91 114 PHE A C 1
ATOM 884 O O . PHE A 1 114 ? 1.67 26.344 29.094 1 91 114 PHE A O 1
ATOM 891 N N . LYS A 1 115 ? 0.791 25.25 30.781 1 92.12 115 LYS A N 1
ATOM 892 C CA . LYS A 1 115 ? 1.239 26.234 31.766 1 92.12 115 LYS A CA 1
ATOM 893 C C . LYS A 1 115 ? 2.762 26.234 31.875 1 92.12 115 LYS A C 1
ATOM 895 O O . LYS A 1 115 ? 3.355 27.266 32.219 1 92.12 115 LYS A O 1
ATOM 900 N N . ALA A 1 116 ? 3.354 25.125 31.562 1 90.75 116 ALA A N 1
ATOM 901 C CA . ALA A 1 116 ? 4.805 25 31.672 1 90.75 116 ALA A CA 1
ATOM 902 C C . ALA A 1 116 ? 5.508 25.438 30.406 1 90.75 116 ALA A C 1
ATOM 904 O O . ALA A 1 116 ? 6.738 25.5 30.344 1 90.75 116 ALA A O 1
ATOM 905 N N . GLN A 1 117 ? 4.805 25.781 29.422 1 91.69 117 GLN A N 1
ATOM 906 C CA . GLN A 1 117 ? 5.371 26.188 28.125 1 91.69 117 GLN A CA 1
ATOM 907 C C . GLN A 1 117 ? 6.199 27.453 28.266 1 91.69 117 GLN A C 1
ATOM 909 O O . GLN A 1 117 ? 5.801 28.391 28.969 1 91.69 117 GLN A O 1
ATOM 914 N N . GLU A 1 118 ? 7.301 27.438 27.562 1 92.44 118 GLU A N 1
ATOM 915 C CA . GLU A 1 118 ? 8.125 28.625 27.516 1 92.44 118 GLU A CA 1
ATOM 916 C C . GLU A 1 118 ? 7.355 29.812 26.953 1 92.44 118 GLU A C 1
ATOM 918 O O . GLU A 1 118 ? 6.609 29.672 25.984 1 92.44 118 GLU A O 1
ATOM 923 N N . ASN A 1 119 ? 7.508 30.922 27.641 1 94.62 119 ASN A N 1
ATOM 924 C CA . ASN A 1 119 ? 6.988 32.156 27.062 1 94.62 119 ASN A CA 1
ATOM 925 C C . ASN A 1 119 ? 7.77 32.562 25.828 1 94.62 119 ASN A C 1
ATOM 927 O O . ASN A 1 119 ? 8.961 32.875 25.906 1 94.62 119 ASN A O 1
ATOM 931 N N . LEU A 1 120 ? 7.133 32.656 24.719 1 96.19 120 LEU A N 1
ATOM 932 C CA . LEU A 1 120 ? 7.801 32.906 23.453 1 96.19 120 LEU A CA 1
ATOM 933 C C . LEU A 1 120 ? 7.984 34.406 23.203 1 96.19 120 LEU A C 1
ATOM 935 O O . LEU A 1 120 ? 8.5 34.812 22.156 1 96.19 120 LEU A O 1
ATOM 939 N N . ASN A 1 121 ? 7.598 35.156 24.125 1 96.12 121 ASN A N 1
ATOM 940 C CA . ASN A 1 121 ? 7.805 36.625 24.109 1 96.12 121 ASN A CA 1
ATOM 941 C C . ASN A 1 121 ? 7.148 37.25 22.906 1 96.12 121 ASN A C 1
ATOM 943 O O . ASN A 1 121 ? 7.805 37.969 22.141 1 96.12 121 ASN A O 1
ATOM 947 N N . VAL A 1 122 ? 5.805 37 22.766 1 96.75 122 VAL A N 1
ATOM 948 C CA . VAL A 1 122 ? 5.02 37.594 21.672 1 96.75 122 VAL A CA 1
ATOM 949 C C . VAL A 1 122 ? 3.793 38.281 22.234 1 96.75 122 VAL A C 1
ATOM 951 O O . VAL A 1 122 ? 3.387 38.031 23.375 1 96.75 122 VAL A O 1
ATOM 954 N N . LYS A 1 123 ? 3.316 39.25 21.5 1 96 123 LYS A N 1
ATOM 955 C CA . LYS A 1 123 ? 2.02 39.875 21.734 1 96 123 LYS A CA 1
ATOM 956 C C . LYS A 1 123 ? 1.06 39.594 20.578 1 96 123 LYS A C 1
ATOM 958 O O . LYS A 1 123 ? 1.425 39.75 19.406 1 96 123 LYS A O 1
ATOM 963 N N . LEU A 1 124 ? -0.059 39.094 20.938 1 97.06 124 LEU A N 1
ATOM 964 C CA . LEU A 1 124 ? -1.104 38.969 19.922 1 97.06 124 LEU A CA 1
ATOM 965 C C . LEU A 1 124 ? -1.829 40.312 19.734 1 97.06 124 LEU A C 1
ATOM 967 O O . LEU A 1 124 ? -2.672 40.688 20.547 1 97.06 124 LEU A O 1
ATOM 971 N N . THR A 1 125 ? -1.636 40.938 18.594 1 97.19 125 THR A N 1
ATOM 972 C CA . THR A 1 125 ? -2.104 42.312 18.469 1 97.19 125 THR A CA 1
ATOM 973 C C . THR A 1 125 ? -3.283 42.406 17.5 1 97.19 125 THR A C 1
ATOM 975 O O . THR A 1 125 ? -4 43.406 17.469 1 97.19 125 THR A O 1
ATOM 978 N N . ALA A 1 126 ? -3.418 41.375 16.719 1 97.75 126 ALA A N 1
ATOM 979 C CA . ALA A 1 126 ? -4.438 41.469 15.672 1 97.75 126 ALA A CA 1
ATOM 980 C C . ALA A 1 126 ? -5.055 40.094 15.406 1 97.75 126 ALA A C 1
ATOM 982 O O . ALA A 1 126 ? -4.352 39.094 15.406 1 97.75 126 ALA A O 1
ATOM 983 N N . ILE A 1 127 ? -6.375 40.094 15.219 1 97.38 127 ILE A N 1
ATOM 984 C CA . ILE A 1 127 ? -7.121 38.906 14.859 1 97.38 127 ILE A CA 1
ATOM 985 C C . ILE A 1 127 ? -8.039 39.188 13.68 1 97.38 127 ILE A C 1
ATOM 987 O O . ILE A 1 127 ? -8.672 40.25 13.625 1 97.38 127 ILE A O 1
ATOM 991 N N . CYS A 1 128 ? -8.039 38.281 12.766 1 98.38 128 CYS A N 1
ATOM 992 C CA . CYS A 1 128 ? -8.977 38.344 11.648 1 98.38 128 CYS A CA 1
ATOM 993 C C . CYS A 1 128 ? -9.656 37 11.438 1 98.38 128 CYS A C 1
ATOM 995 O O . CYS A 1 128 ? -8.992 35.969 11.203 1 98.38 128 CYS A O 1
ATOM 997 N N . ASP A 1 129 ? -10.93 36.906 11.594 1 98.31 129 ASP A N 1
ATOM 998 C CA . ASP A 1 129 ? -11.789 35.781 11.195 1 98.31 129 ASP A CA 1
ATOM 999 C C . ASP A 1 129 ? -13.094 36.312 10.594 1 98.31 129 ASP A C 1
ATOM 1001 O O . ASP A 1 129 ? -13.68 37.25 11.094 1 98.31 129 ASP A O 1
ATOM 1005 N N . ILE A 1 130 ? -13.523 35.688 9.562 1 98.06 130 ILE A N 1
ATOM 1006 C CA . ILE A 1 130 ? -14.672 36.219 8.828 1 98.06 130 ILE A CA 1
ATOM 1007 C C . ILE A 1 130 ? -15.961 35.688 9.445 1 98.06 130 ILE A C 1
ATOM 1009 O O . ILE A 1 130 ? -17.062 36.031 9.008 1 98.06 130 ILE A O 1
ATOM 1013 N N . PHE A 1 131 ? -15.938 34.781 10.336 1 98.38 131 PHE A N 1
ATOM 1014 C CA . PHE A 1 131 ? -17.062 34.344 11.172 1 98.38 131 PHE A CA 1
ATOM 1015 C C . PHE A 1 131 ? -17.062 35.094 12.5 1 98.38 131 PHE A C 1
ATOM 1017 O O . PHE A 1 131 ? -16.172 34.875 13.336 1 98.38 131 PHE A O 1
ATOM 1024 N N . ASP A 1 132 ? -18 35.906 12.781 1 98.06 132 ASP A N 1
ATOM 1025 C CA . ASP A 1 132 ? -18.062 36.812 13.914 1 98.06 132 ASP A CA 1
ATOM 1026 C C . ASP A 1 132 ? -17.906 36.062 15.234 1 98.06 132 ASP A C 1
ATOM 1028 O O . ASP A 1 132 ? -17.234 36.531 16.156 1 98.06 132 ASP A O 1
ATOM 1032 N N . VAL A 1 133 ? -18.469 34.938 15.312 1 97.5 133 VAL A N 1
ATOM 1033 C CA . VAL A 1 133 ? -18.469 34.156 16.547 1 97.5 133 VAL A CA 1
ATOM 1034 C C . VAL A 1 133 ? -17.031 33.75 16.922 1 97.5 133 VAL A C 1
ATOM 1036 O O . VAL A 1 133 ? -16.641 33.844 18.078 1 97.5 133 VAL A O 1
ATOM 1039 N N . ARG A 1 134 ? -16.25 33.375 15.906 1 97.44 134 ARG A N 1
ATOM 1040 C CA . ARG A 1 134 ? -14.867 32.969 16.125 1 97.44 134 ARG A CA 1
ATOM 1041 C C . ARG A 1 134 ? -14 34.156 16.516 1 97.44 134 ARG A C 1
ATOM 1043 O O . ARG A 1 134 ? -13.188 34.094 17.438 1 97.44 134 ARG A O 1
ATOM 1050 N N . ALA A 1 135 ? -14.18 35.281 15.828 1 97.06 135 ALA A N 1
ATOM 1051 C CA . ALA A 1 135 ? -13.422 36.5 16.125 1 97.06 135 ALA A CA 1
ATOM 1052 C C . ALA A 1 135 ? -13.703 37 17.531 1 97.06 135 ALA A C 1
ATOM 1054 O O . ALA A 1 135 ? -12.781 37.344 18.266 1 97.06 135 ALA A O 1
ATOM 1055 N N . GLU A 1 136 ? -14.938 36.969 17.922 1 96.06 136 GLU A N 1
ATOM 1056 C CA . GLU A 1 136 ? -15.344 37.438 19.25 1 96.06 136 GLU A CA 1
ATOM 1057 C C . GLU A 1 136 ? -14.828 36.531 20.344 1 96.06 136 GLU A C 1
ATOM 1059 O O . GLU A 1 136 ? -14.422 37 21.422 1 96.06 136 GLU A O 1
ATOM 1064 N N . LYS A 1 137 ? -14.922 35.25 20.047 1 95.94 137 LYS A N 1
ATOM 1065 C CA . LYS A 1 137 ? -14.367 34.281 21 1 95.94 137 LYS A CA 1
ATOM 1066 C C . LYS A 1 137 ? -12.883 34.562 21.25 1 95.94 137 LYS A C 1
ATOM 1068 O O . LYS A 1 137 ? -12.43 34.562 22.391 1 95.94 137 LYS A O 1
ATOM 1073 N N . ALA A 1 138 ? -12.117 34.812 20.188 1 95.88 138 ALA A N 1
ATOM 1074 C CA . ALA A 1 138 ? -10.695 35.125 20.312 1 95.88 138 ALA A CA 1
ATOM 1075 C C . ALA A 1 138 ? -10.461 36.406 21.094 1 95.88 138 ALA A C 1
ATOM 1077 O O . ALA A 1 138 ? -9.625 36.438 22 1 95.88 138 ALA A O 1
ATOM 1078 N N . LEU A 1 139 ? -11.203 37.438 20.828 1 94.75 139 LEU A N 1
ATOM 1079 C CA . LEU A 1 139 ? -11.047 38.719 21.484 1 94.75 139 LEU A CA 1
ATOM 1080 C C . LEU A 1 139 ? -11.352 38.625 22.969 1 94.75 139 LEU A C 1
ATOM 1082 O O . LEU A 1 139 ? -10.625 39.156 23.797 1 94.75 139 LEU A O 1
ATOM 1086 N N . ARG A 1 140 ? -12.398 37.906 23.266 1 93.88 140 ARG A N 1
ATOM 1087 C CA . ARG A 1 140 ? -12.789 37.75 24.656 1 93.88 140 ARG A CA 1
ATOM 1088 C C . ARG A 1 140 ? -11.727 36.969 25.438 1 93.88 140 ARG A C 1
ATOM 1090 O O . ARG A 1 140 ? -11.492 37.25 26.625 1 93.88 140 ARG A O 1
ATOM 1097 N N . SER A 1 141 ? -11.094 36.094 24.75 1 93.69 141 SER A N 1
ATOM 1098 C CA . SER A 1 141 ? -10.156 35.188 25.422 1 93.69 141 SER A CA 1
ATOM 1099 C C . SER A 1 141 ? -8.773 35.844 25.547 1 93.69 141 SER A C 1
ATOM 1101 O O . SER A 1 141 ? -8.055 35.594 26.516 1 93.69 141 SER A O 1
ATOM 1103 N N . PHE A 1 142 ? -8.367 36.656 24.531 1 93.44 142 PHE A N 1
ATOM 1104 C CA . PHE A 1 142 ? -6.957 37 24.438 1 93.44 142 PHE A CA 1
ATOM 1105 C C . PHE A 1 142 ? -6.746 38.469 24.734 1 93.44 142 PHE A C 1
ATOM 1107 O O . PHE A 1 142 ? -5.621 38.906 24.984 1 93.44 142 PHE A O 1
ATOM 1114 N N . ASN A 1 143 ? -7.781 39.156 24.656 1 87.44 143 ASN A N 1
ATOM 1115 C CA . ASN A 1 143 ? -7.66 40.562 25.016 1 87.44 143 ASN A CA 1
ATOM 1116 C C . ASN A 1 143 ? -7.555 40.781 26.516 1 87.44 143 ASN A C 1
ATOM 1118 O O . ASN A 1 143 ? -8.406 40.281 27.266 1 87.44 143 ASN A O 1
ATOM 1122 N N . SER A 1 144 ? -6.469 41.312 26.938 1 82.88 144 SER A N 1
ATOM 1123 C CA . SER A 1 144 ? -6.223 41.625 28.344 1 82.88 144 SER A CA 1
ATOM 1124 C C . SER A 1 144 ? -5.418 42.906 28.516 1 82.88 144 SER A C 1
ATOM 1126 O O . SER A 1 144 ? -5.051 43.531 27.531 1 82.88 144 SER A O 1
ATOM 1128 N N . ASN A 1 145 ? -5.238 43.281 29.812 1 74.62 145 ASN A N 1
ATOM 1129 C CA . ASN A 1 145 ? -4.488 44.5 30.109 1 74.62 145 ASN A CA 1
ATOM 1130 C C . ASN A 1 145 ? -3.045 44.406 29.609 1 74.62 145 ASN A C 1
ATOM 1132 O O . ASN A 1 145 ? -2.461 45.406 29.188 1 74.62 145 ASN A O 1
ATOM 1136 N N . GLY A 1 146 ? -2.516 43.312 29.547 1 79.06 146 GLY A N 1
ATOM 1137 C CA . GLY A 1 146 ? -1.133 43.125 29.125 1 79.06 146 GLY A CA 1
ATOM 1138 C C . GLY A 1 146 ? -0.994 42.75 27.672 1 79.06 146 GLY A C 1
ATOM 1139 O O . GLY A 1 146 ? 0.113 42.719 27.125 1 79.06 146 GLY A O 1
ATOM 1140 N N . ASN A 1 147 ? -2.141 42.531 27.016 1 84.62 147 ASN A N 1
ATOM 1141 C CA . ASN A 1 147 ? -2.176 42.125 25.609 1 84.62 147 ASN A CA 1
ATOM 1142 C C . ASN A 1 147 ? -3.416 42.688 24.906 1 84.62 147 ASN A C 1
ATOM 1144 O O . ASN A 1 147 ? -4.477 42.062 24.938 1 84.62 147 ASN A O 1
ATOM 1148 N N . THR A 1 148 ? -3.248 43.812 24.25 1 89.75 148 THR A N 1
ATOM 1149 C CA . THR A 1 148 ? -4.355 44.375 23.484 1 89.75 148 THR A CA 1
ATOM 1150 C C . THR A 1 148 ? -4.41 43.812 22.078 1 89.75 148 THR A C 1
ATOM 1152 O O . THR A 1 148 ? -3.436 43.875 21.328 1 89.75 148 THR A O 1
ATOM 1155 N N . CYS A 1 149 ? -5.512 43.188 21.797 1 93.19 149 CYS A N 1
ATOM 1156 C CA . CYS A 1 149 ? -5.742 42.562 20.516 1 93.19 149 CYS A CA 1
ATOM 1157 C C . CYS A 1 149 ? -6.93 43.188 19.797 1 93.19 149 CYS A C 1
ATOM 1159 O O . CYS A 1 149 ? -7.988 43.375 20.406 1 93.19 149 CYS A O 1
ATOM 1161 N N . LYS A 1 150 ? -6.77 43.562 18.516 1 95.19 150 LYS A N 1
ATOM 1162 C CA . LYS A 1 150 ? -7.824 44.188 17.734 1 95.19 150 LYS A CA 1
ATOM 1163 C C . LYS A 1 150 ? -8.336 43.25 16.641 1 95.19 150 LYS A C 1
ATOM 1165 O O . LYS A 1 150 ? -7.555 42.5 16.031 1 95.19 150 LYS A O 1
ATOM 1170 N N . ARG A 1 151 ? -9.633 43.281 16.406 1 96.69 151 ARG A N 1
ATOM 1171 C CA . ARG A 1 151 ? -10.203 42.531 15.289 1 96.69 151 ARG A CA 1
ATOM 1172 C C . ARG A 1 151 ? -10.133 43.312 13.992 1 96.69 151 ARG A C 1
ATOM 1174 O O . ARG A 1 151 ? -10.406 44.531 13.977 1 96.69 151 ARG A O 1
ATOM 1181 N N . TYR A 1 152 ? -9.703 42.719 13.008 1 97.38 152 TYR A N 1
ATOM 1182 C CA . TYR A 1 152 ? -9.773 43.25 11.648 1 97.38 152 TYR A CA 1
ATOM 1183 C C . TYR A 1 152 ? -10.766 42.438 10.805 1 97.38 152 TYR A C 1
ATOM 1185 O O . TYR A 1 152 ? -10.828 41.219 10.914 1 97.38 152 TYR A O 1
ATOM 1193 N N . LYS A 1 153 ? -11.477 43.062 9.961 1 93.19 153 LYS A N 1
ATOM 1194 C CA . LYS A 1 153 ? -12.508 42.406 9.18 1 93.19 153 LYS A CA 1
ATOM 1195 C C . LYS A 1 153 ? -11.914 41.75 7.938 1 93.19 153 LYS A C 1
ATOM 1197 O O . LYS A 1 153 ? -12.5 40.812 7.391 1 93.19 153 LYS A O 1
ATOM 1202 N N . SER A 1 154 ? -10.836 42.281 7.531 1 95.69 154 SER A N 1
ATOM 1203 C CA . SER A 1 154 ? -10.18 41.688 6.367 1 95.69 154 SER A CA 1
ATOM 1204 C C . SER A 1 154 ? -8.711 41.375 6.648 1 95.69 154 SER A C 1
ATOM 1206 O O . SER A 1 154 ? -8.07 42.094 7.43 1 95.69 154 SER A O 1
ATOM 1208 N N . HIS A 1 155 ? -8.234 40.344 5.906 1 97.81 155 HIS A N 1
ATOM 1209 C CA . HIS A 1 155 ? -6.82 40.031 6.035 1 97.81 155 HIS A CA 1
ATOM 1210 C C . HIS A 1 155 ? -5.938 41.156 5.527 1 97.81 155 HIS A C 1
ATOM 1212 O O . HIS A 1 155 ? -4.859 41.406 6.074 1 97.81 155 HIS A O 1
ATOM 1218 N N . LEU A 1 156 ? -6.359 41.906 4.531 1 97.94 156 LEU A N 1
ATOM 1219 C CA . LEU A 1 156 ? -5.594 43 3.977 1 97.94 156 LEU A CA 1
ATOM 1220 C C . LEU A 1 156 ? -5.402 44.125 5.02 1 97.94 156 LEU A C 1
ATOM 1222 O O . LEU A 1 156 ? -4.293 44.625 5.176 1 97.94 156 LEU A O 1
ATOM 1226 N N . ASP A 1 157 ? -6.516 44.406 5.73 1 97.88 157 ASP A N 1
ATOM 1227 C CA . ASP A 1 157 ? -6.438 45.438 6.766 1 97.88 157 ASP A CA 1
ATOM 1228 C C . ASP A 1 157 ? -5.492 45 7.887 1 97.88 157 ASP A C 1
ATOM 1230 O O . ASP A 1 157 ? -4.73 45.844 8.406 1 97.88 157 ASP A O 1
ATOM 1234 N N . LEU A 1 158 ? -5.578 43.75 8.25 1 98.44 158 LEU A N 1
ATOM 1235 C CA . LEU A 1 158 ? -4.711 43.25 9.312 1 98.44 158 LEU A CA 1
ATOM 1236 C C . LEU A 1 158 ? -3.244 43.344 8.898 1 98.44 158 LEU A C 1
ATOM 1238 O O . LEU A 1 158 ? -2.42 43.875 9.633 1 98.44 158 LEU A O 1
ATOM 1242 N N . ILE A 1 159 ? -2.908 42.875 7.715 1 98.56 159 ILE A N 1
ATOM 1243 C CA . ILE A 1 159 ? -1.535 42.781 7.238 1 98.56 159 ILE A CA 1
ATOM 1244 C C . ILE A 1 159 ? -0.943 44.156 7.059 1 98.56 159 ILE A C 1
ATOM 1246 O O . ILE A 1 159 ? 0.22 44.406 7.391 1 98.56 159 ILE A O 1
ATOM 1250 N N . ASN A 1 160 ? -1.789 45.125 6.625 1 97.56 160 ASN A N 1
ATOM 1251 C CA . ASN A 1 160 ? -1.3 46.469 6.324 1 97.56 160 ASN A CA 1
ATOM 1252 C C . ASN A 1 160 ? -1.514 47.406 7.5 1 97.56 160 ASN A C 1
ATOM 1254 O O . ASN A 1 160 ? -1.342 48.625 7.359 1 97.56 160 ASN A O 1
ATOM 1258 N N . SER A 1 161 ? -1.847 46.938 8.625 1 96.94 161 SER A N 1
ATOM 1259 C CA . SER A 1 161 ? -2.225 47.75 9.773 1 96.94 161 SER A CA 1
ATOM 1260 C C . SER A 1 161 ? -1.011 48.438 10.383 1 96.94 161 SER A C 1
ATOM 1262 O O . SER A 1 161 ? -1.148 49.469 11.086 1 96.94 161 SER A O 1
ATOM 1264 N N . GLY A 1 162 ? 0.155 47.875 10.18 1 96.69 162 GLY A N 1
ATOM 1265 C CA . GLY A 1 162 ? 1.344 48.344 10.875 1 96.69 162 GLY A CA 1
ATOM 1266 C C . GLY A 1 162 ? 1.418 47.875 12.312 1 96.69 162 GLY A C 1
ATOM 1267 O O . GLY A 1 162 ? 2.359 48.219 13.039 1 96.69 162 GLY A O 1
ATOM 1268 N N . GLU A 1 163 ? 0.503 47.031 12.641 1 96 163 GLU A N 1
ATOM 1269 C CA . GLU A 1 163 ? 0.406 46.562 14.031 1 96 163 GLU A CA 1
ATOM 1270 C C . GLU A 1 163 ? 0.949 45.156 14.188 1 96 163 GLU A C 1
ATOM 1272 O O . GLU A 1 163 ? 0.922 44.594 15.289 1 96 163 GLU A O 1
ATOM 1277 N N . VAL A 1 164 ? 1.441 44.562 13.125 1 98.19 164 VAL A N 1
ATOM 1278 C CA . VAL A 1 164 ? 1.944 43.188 13.211 1 98.19 164 VAL A CA 1
ATOM 1279 C C . VAL A 1 164 ? 3.334 43.125 12.586 1 98.19 164 VAL A C 1
ATOM 1281 O O . VAL A 1 164 ? 3.604 43.781 11.578 1 98.19 164 VAL A O 1
ATOM 1284 N N . ASP A 1 165 ? 4.215 42.375 13.211 1 98.5 165 ASP A N 1
ATOM 1285 C CA . ASP A 1 165 ? 5.527 42 12.68 1 98.5 165 ASP A CA 1
ATOM 1286 C C . ASP A 1 165 ? 5.484 40.656 11.953 1 98.5 165 ASP A C 1
ATOM 1288 O O . ASP A 1 165 ? 6.305 40.406 11.07 1 98.5 165 ASP A O 1
ATOM 1292 N N . ALA A 1 166 ? 4.613 39.844 12.375 1 98.81 166 ALA A N 1
ATOM 1293 C CA . ALA A 1 166 ? 4.449 38.469 11.875 1 98.81 166 ALA A CA 1
ATOM 1294 C C . ALA A 1 166 ? 2.98 38.062 11.883 1 98.81 166 ALA A C 1
ATOM 1296 O O . ALA A 1 166 ? 2.191 38.562 12.688 1 98.81 166 ALA A O 1
ATOM 1297 N N . VAL A 1 167 ? 2.654 37.156 10.961 1 98.88 167 VAL A N 1
ATOM 1298 C CA . VAL A 1 167 ? 1.266 36.719 10.883 1 98.88 167 VAL A CA 1
ATOM 1299 C C . VAL A 1 167 ? 1.217 35.188 10.773 1 98.88 167 VAL A C 1
ATOM 1301 O O . VAL A 1 167 ? 2.061 34.594 10.109 1 98.88 167 VAL A O 1
ATOM 1304 N N . ILE A 1 168 ? 0.305 34.531 11.469 1 98.81 168 ILE A N 1
ATOM 1305 C CA . ILE A 1 168 ? -0.051 33.125 11.328 1 98.81 168 ILE A CA 1
ATOM 1306 C C . ILE A 1 168 ? -1.327 33 10.5 1 98.81 168 ILE A C 1
ATOM 1308 O O . ILE A 1 168 ? -2.33 33.656 10.789 1 98.81 168 ILE A O 1
ATOM 1312 N N . ILE A 1 169 ? -1.235 32.188 9.461 1 98.88 169 ILE A N 1
ATOM 1313 C CA . ILE A 1 169 ? -2.363 32 8.555 1 98.88 169 ILE A CA 1
ATOM 1314 C C . ILE A 1 169 ? -2.859 30.547 8.641 1 98.88 169 ILE A C 1
ATOM 1316 O O . ILE A 1 169 ? -2.137 29.609 8.289 1 98.88 169 ILE A O 1
ATOM 1320 N N . SER A 1 170 ? -4.047 30.297 9.141 1 98.44 170 SER A N 1
ATOM 1321 C CA . SER A 1 170 ? -4.707 29.016 9.266 1 98.44 170 SER A CA 1
ATOM 1322 C C . SER A 1 170 ? -6.125 29.062 8.703 1 98.44 170 SER A C 1
ATOM 1324 O O . SER A 1 170 ? -7.094 28.781 9.422 1 98.44 170 SER A O 1
ATOM 1326 N N . THR A 1 171 ? -6.277 29.344 7.445 1 98.31 171 THR A N 1
ATOM 1327 C CA . THR A 1 171 ? -7.531 29.5 6.715 1 98.31 171 THR A CA 1
ATOM 1328 C C . THR A 1 171 ? -7.75 28.328 5.766 1 98.31 171 THR A C 1
ATOM 1330 O O . THR A 1 171 ? -6.926 27.422 5.699 1 98.31 171 THR A O 1
ATOM 1333 N N . PRO A 1 172 ? -8.938 28.297 5.07 1 98.06 172 PRO A N 1
ATOM 1334 C CA . PRO A 1 172 ? -9.07 27.297 4.016 1 98.06 172 PRO A CA 1
ATOM 1335 C C . PRO A 1 172 ? -7.973 27.391 2.961 1 98.06 172 PRO A C 1
ATOM 1337 O O . PRO A 1 172 ? -7.402 28.469 2.756 1 98.06 172 PRO A O 1
ATOM 1340 N N . ASP A 1 173 ? -7.719 26.297 2.277 1 97.88 173 ASP A N 1
ATOM 1341 C CA . ASP A 1 173 ? -6.551 26.156 1.414 1 97.88 173 ASP A CA 1
ATOM 1342 C C . ASP A 1 173 ? -6.543 27.219 0.32 1 97.88 173 ASP A C 1
ATOM 1344 O O . ASP A 1 173 ? -5.488 27.75 -0.03 1 97.88 173 ASP A O 1
ATOM 1348 N N . HIS A 1 174 ? -7.707 27.578 -0.194 1 97.69 174 HIS A N 1
ATOM 1349 C CA . HIS A 1 174 ? -7.766 28.469 -1.348 1 97.69 174 HIS A CA 1
ATOM 1350 C C . HIS A 1 174 ? -7.344 29.875 -0.972 1 97.69 174 HIS A C 1
ATOM 1352 O O . HIS A 1 174 ? -7.109 30.719 -1.849 1 97.69 174 HIS A O 1
ATOM 1358 N N . TRP A 1 175 ? -7.152 30.109 0.323 1 98.44 175 TRP A N 1
ATOM 1359 C CA . TRP A 1 175 ? -6.742 31.438 0.77 1 98.44 175 TRP A CA 1
ATOM 1360 C C . TRP A 1 175 ? -5.293 31.422 1.241 1 98.44 175 TRP A C 1
ATOM 1362 O O . TRP A 1 175 ? -4.719 32.469 1.525 1 98.44 175 TRP A O 1
ATOM 1372 N N . HIS A 1 176 ? -4.613 30.297 1.316 1 98.62 176 HIS A N 1
ATOM 1373 C CA . HIS A 1 176 ? -3.256 30.188 1.843 1 98.62 176 HIS A CA 1
ATOM 1374 C C . HIS A 1 176 ? -2.295 31.078 1.061 1 98.62 176 HIS A C 1
ATOM 1376 O O . HIS A 1 176 ? -1.827 32.094 1.576 1 98.62 176 HIS A O 1
ATOM 1382 N N . ALA A 1 177 ? -2.176 30.828 -0.167 1 98.56 177 ALA A N 1
ATOM 1383 C CA . ALA A 1 177 ? -1.172 31.531 -0.973 1 98.56 177 ALA A CA 1
ATOM 1384 C C . ALA A 1 177 ? -1.53 33 -1.15 1 98.56 177 ALA A C 1
ATOM 1386 O O . ALA A 1 177 ? -0.678 33.875 -0.99 1 98.56 177 ALA A O 1
ATOM 1387 N N . PRO A 1 178 ? -2.783 33.312 -1.446 1 98.44 178 PRO A N 1
ATOM 1388 C CA . PRO A 1 178 ? -3.117 34.75 -1.611 1 98.44 178 PRO A CA 1
ATOM 1389 C C . PRO A 1 178 ? -2.797 35.562 -0.371 1 98.44 178 PRO A C 1
ATOM 1391 O O . PRO A 1 178 ? -2.221 36.656 -0.482 1 98.44 178 PRO A O 1
ATOM 1394 N N . MET A 1 179 ? -3.098 35.062 0.778 1 98.75 179 MET A N 1
ATOM 1395 C CA . MET A 1 179 ? -2.857 35.812 2.014 1 98.75 179 MET A CA 1
ATOM 1396 C C . MET A 1 179 ? -1.365 35.875 2.326 1 98.75 179 MET A C 1
ATOM 1398 O O . MET A 1 179 ? -0.854 36.938 2.715 1 98.75 179 MET A O 1
ATOM 1402 N N . ALA A 1 180 ? -0.717 34.75 2.172 1 98.94 180 ALA A N 1
ATOM 1403 C CA . ALA A 1 180 ? 0.713 34.688 2.459 1 98.94 180 ALA A CA 1
ATOM 1404 C C . ALA A 1 180 ? 1.496 35.625 1.542 1 98.94 180 ALA A C 1
ATOM 1406 O O . ALA A 1 180 ? 2.426 36.281 1.984 1 98.94 180 ALA A O 1
ATOM 1407 N N . LYS A 1 181 ? 1.127 35.625 0.287 1 98.75 181 LYS A N 1
ATOM 1408 C CA . LYS A 1 181 ? 1.817 36.469 -0.676 1 98.75 181 LYS A CA 1
ATOM 1409 C C . LYS A 1 181 ? 1.705 37.938 -0.288 1 98.75 181 LYS A C 1
ATOM 1411 O O . LYS A 1 181 ? 2.697 38.688 -0.307 1 98.75 181 LYS A O 1
ATOM 1416 N N . VAL A 1 182 ? 0.521 38.375 0.048 1 98.56 182 VAL A N 1
ATOM 1417 C CA . VAL A 1 182 ? 0.289 39.75 0.45 1 98.56 182 VAL A CA 1
ATOM 1418 C C . VAL A 1 182 ? 1.146 40.094 1.669 1 98.56 182 VAL A C 1
ATOM 1420 O O . VAL A 1 182 ? 1.762 41.156 1.728 1 98.56 182 VAL A O 1
ATOM 1423 N N . ALA A 1 183 ? 1.204 39.188 2.619 1 98.88 183 ALA A N 1
ATOM 1424 C CA . ALA A 1 183 ? 1.979 39.406 3.838 1 98.88 183 ALA A CA 1
ATOM 1425 C C . ALA A 1 183 ? 3.469 39.531 3.527 1 98.88 183 ALA A C 1
ATOM 1427 O O . ALA A 1 183 ? 4.141 40.438 4.008 1 98.88 183 ALA A O 1
ATOM 1428 N N . VAL A 1 184 ? 3.971 38.625 2.723 1 98.88 184 VAL A N 1
ATOM 1429 C CA . VAL A 1 184 ? 5.383 38.625 2.355 1 98.88 184 VAL A CA 1
ATOM 1430 C C . VAL A 1 184 ? 5.75 39.938 1.652 1 98.88 184 VAL A C 1
ATOM 1432 O O . VAL A 1 184 ? 6.773 40.531 1.966 1 98.88 184 VAL A O 1
ATOM 1435 N N . GLU A 1 185 ? 4.934 40.344 0.767 1 98.56 185 GLU A N 1
ATOM 1436 C CA . GLU A 1 185 ? 5.195 41.562 -0.005 1 98.56 185 GLU A CA 1
ATOM 1437 C C . GLU A 1 185 ? 5.125 42.781 0.877 1 98.56 185 GLU A C 1
ATOM 1439 O O . GLU A 1 185 ? 5.75 43.812 0.575 1 98.56 185 GLU A O 1
ATOM 1444 N N . ALA A 1 186 ? 4.402 42.688 1.977 1 98.56 186 ALA A N 1
ATOM 1445 C CA . ALA A 1 186 ? 4.297 43.781 2.932 1 98.56 186 ALA A CA 1
ATOM 1446 C C . ALA A 1 186 ? 5.445 43.75 3.938 1 98.56 186 ALA A C 1
ATOM 1448 O O . ALA A 1 186 ? 5.539 44.625 4.809 1 98.56 186 ALA A O 1
ATOM 1449 N N . GLY A 1 187 ? 6.281 42.781 3.844 1 98.44 187 GLY A N 1
ATOM 1450 C CA . GLY A 1 187 ? 7.426 42.656 4.734 1 98.44 187 GLY A CA 1
ATOM 1451 C C . GLY A 1 187 ? 7.078 42.031 6.07 1 98.44 187 GLY A C 1
ATOM 1452 O O . GLY A 1 187 ? 7.824 42.156 7.043 1 98.44 187 GLY A O 1
ATOM 1453 N N . VAL A 1 188 ? 5.969 41.406 6.172 1 98.81 188 VAL A N 1
ATOM 1454 C CA . VAL A 1 188 ? 5.508 40.75 7.391 1 98.81 188 VAL A CA 1
ATOM 1455 C C . VAL A 1 188 ? 5.938 39.281 7.375 1 98.81 188 VAL A C 1
ATOM 1457 O O . VAL A 1 188 ? 5.746 38.594 6.375 1 98.81 188 VAL A O 1
ATOM 1460 N N . HIS A 1 189 ? 6.566 38.719 8.461 1 98.88 189 HIS A N 1
ATOM 1461 C CA . HIS A 1 189 ? 6.934 37.312 8.57 1 98.88 189 HIS A CA 1
ATOM 1462 C C . HIS A 1 189 ? 5.695 36.438 8.562 1 98.88 189 HIS A C 1
ATOM 1464 O O . HIS A 1 189 ? 4.645 36.812 9.078 1 98.88 189 HIS A O 1
ATOM 1470 N N . VAL A 1 190 ? 5.855 35.219 7.98 1 98.94 190 VAL A N 1
ATOM 1471 C CA . VAL A 1 190 ? 4.652 34.406 7.773 1 98.94 190 VAL A CA 1
ATOM 1472 C C . VAL A 1 190 ? 4.875 33 8.297 1 98.94 190 VAL A C 1
ATOM 1474 O O . VAL A 1 190 ? 5.875 32.344 7.965 1 98.94 190 VAL A O 1
ATOM 1477 N N . TYR A 1 191 ? 4.004 32.5 9.133 1 98.81 191 TYR A N 1
ATOM 1478 C CA . TYR A 1 191 ? 3.748 31.094 9.398 1 98.81 191 TYR A CA 1
ATOM 1479 C C . TYR A 1 191 ? 2.469 30.625 8.711 1 98.81 191 TYR A C 1
ATOM 1481 O O . TYR A 1 191 ? 1.365 30.969 9.148 1 98.81 191 TYR A O 1
ATOM 1489 N N . LEU A 1 192 ? 2.609 29.875 7.68 1 98.75 192 LEU A N 1
ATOM 1490 C CA . LEU A 1 192 ? 1.49 29.422 6.859 1 98.75 192 LEU A CA 1
ATOM 1491 C C . LEU A 1 192 ? 1.176 27.953 7.125 1 98.75 192 LEU A C 1
ATOM 1493 O O . LEU A 1 192 ? 2.047 27.094 6.98 1 98.75 192 LEU A O 1
ATOM 1497 N N . GLU A 1 193 ? -0.022 27.672 7.469 1 97.75 193 GLU A N 1
ATOM 1498 C CA . GLU A 1 193 ? -0.406 26.281 7.676 1 97.75 193 GLU A CA 1
ATOM 1499 C C . GLU A 1 193 ? -0.341 25.5 6.371 1 97.75 193 GLU A C 1
ATOM 1501 O O . GLU A 1 193 ? -0.398 26.078 5.285 1 97.75 193 GLU A O 1
ATOM 1506 N N . LYS A 1 194 ? -0.158 24.25 6.492 1 96.06 194 LYS A N 1
ATOM 1507 C CA . LYS A 1 194 ? -0.145 23.344 5.348 1 96.06 194 LYS A CA 1
ATOM 1508 C C . LYS A 1 194 ? -1.564 23.016 4.891 1 96.06 194 LYS A C 1
ATOM 1510 O O . LYS A 1 194 ? -2.508 23.078 5.68 1 96.06 194 LYS A O 1
ATOM 1515 N N . PRO A 1 195 ? -1.804 22.641 3.686 1 97.19 195 PRO A N 1
ATOM 1516 C CA . PRO A 1 195 ? -0.834 22.703 2.59 1 97.19 195 PRO A CA 1
ATOM 1517 C C . PRO A 1 195 ? -0.523 24.141 2.16 1 97.19 195 PRO A C 1
ATOM 1519 O O . PRO A 1 195 ? -1.329 25.047 2.389 1 97.19 195 PRO A O 1
ATOM 1522 N N . MET A 1 196 ? 0.53 24.312 1.5 1 98.12 196 MET A N 1
ATOM 1523 C CA . MET A 1 196 ? 1.037 25.656 1.24 1 98.12 196 MET A CA 1
ATOM 1524 C C . MET A 1 196 ? 0.14 26.391 0.253 1 98.12 196 MET A C 1
ATOM 1526 O O . MET A 1 196 ? -0.102 27.594 0.405 1 98.12 196 MET A O 1
ATOM 1530 N N . THR A 1 197 ? -0.299 25.703 -0.774 1 98.31 197 THR A N 1
ATOM 1531 C CA . THR A 1 197 ? -1.047 26.375 -1.829 1 98.31 197 THR A CA 1
ATOM 1532 C C . THR A 1 197 ? -2.201 25.5 -2.316 1 98.31 197 THR A C 1
ATOM 1534 O O . THR A 1 197 ? -2.268 24.312 -1.992 1 98.31 197 THR A O 1
ATOM 1537 N N . HIS A 1 198 ? -3.084 26.156 -3.072 1 97.75 198 HIS A N 1
ATOM 1538 C CA . HIS A 1 198 ? -4.27 25.484 -3.594 1 97.75 198 HIS A CA 1
ATOM 1539 C C . HIS A 1 198 ? -4.113 25.172 -5.074 1 97.75 198 HIS A C 1
ATOM 1541 O O . HIS A 1 198 ? -4.742 24.234 -5.582 1 97.75 198 HIS A O 1
ATOM 1547 N N . THR A 1 199 ? -3.252 25.953 -5.82 1 97.25 199 THR A N 1
ATOM 1548 C CA . THR A 1 199 ? -3.053 25.719 -7.246 1 97.25 199 THR A CA 1
ATOM 1549 C C . THR A 1 199 ? -1.568 25.734 -7.598 1 97.25 199 THR A C 1
ATOM 1551 O O . THR A 1 199 ? -0.739 26.156 -6.781 1 97.25 199 THR A O 1
ATOM 1554 N N . ILE A 1 200 ? -1.341 25.312 -8.797 1 98.12 200 ILE A N 1
ATOM 1555 C CA . ILE A 1 200 ? 0.031 25.266 -9.297 1 98.12 200 ILE A CA 1
ATOM 1556 C C . ILE A 1 200 ? 0.555 26.672 -9.516 1 98.12 200 ILE A C 1
ATOM 1558 O O . ILE A 1 200 ? 1.67 27 -9.102 1 98.12 200 ILE A O 1
ATOM 1562 N N . GLN A 1 201 ? -0.23 27.5 -10.094 1 97.69 201 GLN A N 1
ATOM 1563 C CA . GLN A 1 201 ? 0.177 28.875 -10.352 1 97.69 201 GLN A CA 1
ATOM 1564 C C . GLN A 1 201 ? 0.47 29.625 -9.055 1 97.69 201 GLN A C 1
ATOM 1566 O O . GLN A 1 201 ? 1.471 30.344 -8.953 1 97.69 201 GLN A O 1
ATOM 1571 N N . GLU A 1 202 ? -0.379 29.438 -8.07 1 97.69 202 GLU A N 1
ATOM 1572 C CA . GLU A 1 202 ? -0.165 30.062 -6.766 1 97.69 202 GLU A CA 1
ATOM 1573 C C . GLU A 1 202 ? 1.155 29.609 -6.148 1 97.69 202 GLU A C 1
ATOM 1575 O O . GLU A 1 202 ? 1.81 30.375 -5.438 1 97.69 202 GLU A O 1
ATOM 1580 N N . THR A 1 203 ? 1.456 28.359 -6.406 1 98.62 203 THR A N 1
ATOM 1581 C CA . THR A 1 203 ? 2.686 27.797 -5.852 1 98.62 203 THR A CA 1
ATOM 1582 C C . THR A 1 203 ? 3.904 28.547 -6.379 1 98.62 203 THR A C 1
ATOM 1584 O O . THR A 1 203 ? 4.793 28.922 -5.613 1 98.62 203 THR A O 1
ATOM 1587 N N . TYR A 1 204 ? 3.92 28.797 -7.66 1 98.44 204 TYR A N 1
ATOM 1588 C CA . TYR A 1 204 ? 5.012 29.547 -8.273 1 98.44 204 TYR A CA 1
ATOM 1589 C C . TYR A 1 204 ? 5.016 31 -7.793 1 98.44 204 TYR A C 1
ATOM 1591 O O . TYR A 1 204 ? 6.074 31.547 -7.465 1 98.44 204 TYR A O 1
ATOM 1599 N N . GLU A 1 205 ? 3.885 31.609 -7.723 1 98.56 205 GLU A N 1
ATOM 1600 C CA . GLU A 1 205 ? 3.773 33 -7.328 1 98.56 205 GLU A CA 1
ATOM 1601 C C . GLU A 1 205 ? 4.262 33.219 -5.898 1 98.56 205 GLU A C 1
ATOM 1603 O O . GLU A 1 205 ? 4.977 34.188 -5.621 1 98.56 205 GLU A O 1
ATOM 1608 N N . LEU A 1 206 ? 3.836 32.344 -5.031 1 98.81 206 LEU A N 1
ATOM 1609 C CA . LEU A 1 206 ? 4.246 32.469 -3.639 1 98.81 206 LEU A CA 1
ATOM 1610 C C . LEU A 1 206 ? 5.742 32.219 -3.486 1 98.81 206 LEU A C 1
ATOM 1612 O O . LEU A 1 206 ? 6.426 32.969 -2.76 1 98.81 206 LEU A O 1
ATOM 1616 N N . ARG A 1 207 ? 6.227 31.141 -4.145 1 98.56 207 ARG A N 1
ATOM 1617 C CA . ARG A 1 207 ? 7.664 30.891 -4.133 1 98.56 207 ARG A CA 1
ATOM 1618 C C . ARG A 1 207 ? 8.438 32.125 -4.57 1 98.56 207 ARG A C 1
ATOM 1620 O O . ARG A 1 207 ? 9.391 32.531 -3.906 1 98.56 207 ARG A O 1
ATOM 1627 N N . ASP A 1 208 ? 8.055 32.75 -5.648 1 98.56 208 ASP A N 1
ATOM 1628 C CA . ASP A 1 208 ? 8.75 33.906 -6.207 1 98.56 208 ASP A CA 1
ATOM 1629 C C . ASP A 1 208 ? 8.656 35.094 -5.266 1 98.56 208 ASP A C 1
ATOM 1631 O O . ASP A 1 208 ? 9.625 35.844 -5.113 1 98.56 208 ASP A O 1
ATOM 1635 N N . ALA A 1 209 ? 7.5 35.281 -4.668 1 98.81 209 ALA A N 1
ATOM 1636 C CA . ALA A 1 209 ? 7.328 36.375 -3.723 1 98.81 209 ALA A CA 1
ATOM 1637 C C . ALA A 1 209 ? 8.289 36.25 -2.545 1 98.81 209 ALA A C 1
ATOM 1639 O O . ALA A 1 209 ? 8.922 37.25 -2.137 1 98.81 209 ALA A O 1
ATOM 1640 N N . VAL A 1 210 ? 8.398 35.062 -2.002 1 98.75 210 VAL A N 1
ATOM 1641 C CA . VAL A 1 210 ? 9.281 34.844 -0.86 1 98.75 210 VAL A CA 1
ATOM 1642 C C . VAL A 1 210 ? 10.734 35.062 -1.274 1 98.75 210 VAL A C 1
ATOM 1644 O O . VAL A 1 210 ? 11.5 35.688 -0.556 1 98.75 210 VAL A O 1
ATOM 1647 N N . ARG A 1 211 ? 11.086 34.562 -2.451 1 98 211 ARG A N 1
ATOM 1648 C CA . ARG A 1 211 ? 12.453 34.719 -2.943 1 98 211 ARG A CA 1
ATOM 1649 C C . ARG A 1 211 ? 12.812 36.188 -3.164 1 98 211 ARG A C 1
ATOM 1651 O O . ARG A 1 211 ? 13.953 36.562 -2.957 1 98 211 ARG A O 1
ATOM 1658 N N . LYS A 1 212 ? 11.875 36.969 -3.502 1 98.44 212 LYS A N 1
ATOM 1659 C CA . LYS A 1 212 ? 12.094 38.406 -3.773 1 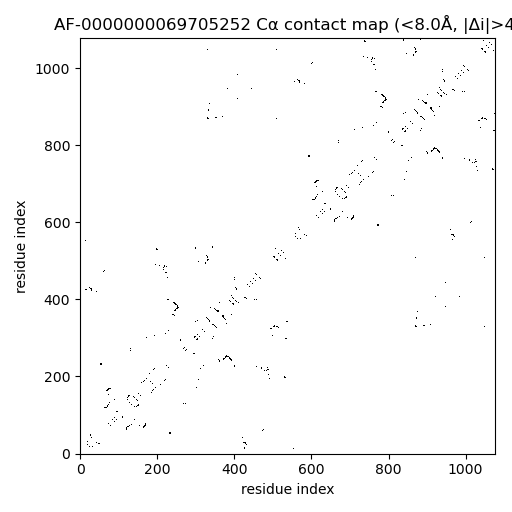98.44 212 LYS A CA 1
ATOM 1660 C C . LYS A 1 212 ? 12.133 39.219 -2.48 1 98.44 212 LYS A C 1
ATOM 1662 O O . LYS A 1 212 ? 12.523 40.375 -2.486 1 98.44 212 LYS A O 1
ATOM 1667 N N . ASN A 1 213 ? 11.773 38.625 -1.367 1 98.38 213 ASN A N 1
ATOM 1668 C CA . ASN A 1 213 ? 11.742 39.281 -0.073 1 98.38 213 ASN A CA 1
ATOM 1669 C C . ASN A 1 213 ? 12.516 38.5 0.983 1 98.38 213 ASN A C 1
ATOM 1671 O O . ASN A 1 213 ? 11.938 38.062 1.979 1 98.38 213 ASN A O 1
ATOM 1675 N N . PRO A 1 214 ? 13.797 38.438 0.874 1 95.81 214 PRO A N 1
ATOM 1676 C CA . PRO A 1 214 ? 14.617 37.594 1.732 1 95.81 214 PRO A CA 1
ATOM 1677 C C . PRO A 1 214 ? 14.617 38.031 3.191 1 95.81 214 PRO A C 1
ATOM 1679 O O . PRO A 1 214 ? 15.062 37.281 4.07 1 95.81 214 PRO A O 1
ATOM 1682 N N . GLY A 1 215 ? 14.141 39.188 3.428 1 97.12 215 GLY A N 1
ATOM 1683 C CA . GLY A 1 215 ? 14.062 39.656 4.801 1 97.12 215 GLY A CA 1
ATOM 1684 C C . GLY A 1 215 ? 12.891 39.062 5.566 1 97.12 215 GLY A C 1
ATOM 1685 O O . GLY A 1 215 ? 12.852 39.125 6.797 1 97.12 215 GLY A O 1
ATOM 1686 N N . VAL A 1 216 ? 12.008 38.5 4.898 1 98.56 216 VAL A N 1
ATOM 1687 C CA . VAL A 1 216 ? 10.836 37.875 5.516 1 98.56 216 VAL A CA 1
ATOM 1688 C C . VAL A 1 216 ? 11.125 36.438 5.84 1 98.56 216 VAL A C 1
ATOM 1690 O O . VAL A 1 216 ? 11.531 35.656 4.965 1 98.56 216 VAL A O 1
ATOM 1693 N N . VAL A 1 217 ? 10.914 36 7.09 1 98.69 217 VAL A N 1
ATOM 1694 C CA . VAL A 1 217 ? 11.008 34.594 7.484 1 98.69 217 VAL A CA 1
ATOM 1695 C C . VAL A 1 217 ? 9.688 33.875 7.207 1 98.69 217 VAL A C 1
ATOM 1697 O O . VAL A 1 217 ? 8.664 34.219 7.82 1 98.69 217 VAL A O 1
ATOM 1700 N N . PHE A 1 218 ? 9.742 32.969 6.266 1 98.69 218 PHE A N 1
ATOM 1701 C CA . PHE A 1 218 ? 8.578 32.219 5.824 1 98.69 218 PHE A CA 1
ATOM 1702 C C . PHE A 1 218 ? 8.672 30.766 6.266 1 98.69 218 PHE A C 1
ATOM 1704 O O . PHE A 1 218 ? 9.664 30.094 5.992 1 98.69 218 PHE A O 1
ATOM 1711 N N . ALA A 1 219 ? 7.617 30.297 6.984 1 98.06 219 ALA A N 1
ATOM 1712 C CA . ALA A 1 219 ? 7.566 28.906 7.438 1 98.06 219 ALA A CA 1
ATOM 1713 C C . ALA A 1 219 ? 6.23 28.266 7.082 1 98.06 219 ALA A C 1
ATOM 1715 O O . ALA A 1 219 ? 5.188 28.922 7.121 1 98.06 219 ALA A O 1
ATOM 1716 N N . VAL A 1 220 ? 6.27 26.984 6.715 1 98.06 220 VAL A N 1
ATOM 1717 C CA . VAL A 1 220 ? 5.062 26.203 6.465 1 98.06 220 VAL A CA 1
ATOM 1718 C C . VAL A 1 220 ? 4.777 25.297 7.66 1 98.06 220 VAL A C 1
ATOM 1720 O O . VAL A 1 220 ? 5.699 24.719 8.25 1 98.06 220 VAL A O 1
ATOM 1723 N N . GLY A 1 221 ? 3.535 25.156 7.973 1 95.94 221 GLY A N 1
ATOM 1724 C CA . GLY A 1 221 ? 3.082 24.531 9.211 1 95.94 221 GLY A CA 1
ATOM 1725 C C . GLY A 1 221 ? 3.207 23.031 9.195 1 95.94 221 GLY A C 1
ATOM 1726 O O . GLY A 1 221 ? 2.25 22.312 9.516 1 95.94 221 GLY A O 1
ATOM 1727 N N . HIS A 1 222 ? 4.367 22.469 8.891 1 91.38 222 HIS A N 1
ATOM 1728 C CA . HIS A 1 222 ? 4.676 21.062 9.078 1 91.38 222 HIS A CA 1
ATOM 1729 C C . HIS A 1 222 ? 5.402 20.812 10.391 1 91.38 222 HIS A C 1
ATOM 1731 O O . HIS A 1 222 ? 6.633 20.734 10.43 1 91.38 222 HIS A O 1
ATOM 1737 N N . GLN A 1 223 ? 4.711 20.531 11.438 1 82.81 223 GLN A N 1
ATOM 1738 C CA . GLN A 1 223 ? 5.16 20.594 12.82 1 82.81 223 GLN A CA 1
ATOM 1739 C C . GLN A 1 223 ? 5.953 19.344 13.195 1 82.81 223 GLN A C 1
ATOM 1741 O O . GLN A 1 223 ? 6.512 19.266 14.297 1 82.81 223 GLN A O 1
ATOM 1746 N N . HIS A 1 224 ? 6.141 18.391 12.312 1 76.94 224 HIS A N 1
ATOM 1747 C CA . HIS A 1 224 ? 6.754 17.141 12.711 1 76.94 224 HIS A CA 1
ATOM 1748 C C . HIS A 1 224 ? 8.266 17.172 12.5 1 76.94 224 HIS A C 1
ATOM 1750 O O . HIS A 1 224 ? 8.969 16.219 12.875 1 76.94 224 HIS A O 1
ATOM 1756 N N . ARG A 1 225 ? 8.758 18.141 12.094 1 81.62 225 ARG A N 1
ATOM 1757 C CA . ARG A 1 225 ? 10.164 18.203 11.688 1 81.62 225 ARG A CA 1
ATOM 1758 C C . ARG A 1 225 ? 11.086 18.219 12.898 1 81.62 225 ARG A C 1
ATOM 1760 O O . ARG A 1 225 ? 12.273 17.922 12.781 1 81.62 225 ARG A O 1
ATOM 1767 N N . GLN A 1 226 ? 10.57 18.531 14.109 1 79.69 226 GLN A N 1
ATOM 1768 C CA . GLN A 1 226 ? 11.383 18.578 15.32 1 79.69 226 GLN A CA 1
ATOM 1769 C C . GLN A 1 226 ? 11.219 17.297 16.141 1 79.69 226 GLN A C 1
ATOM 1771 O O . GLN A 1 226 ? 11.695 17.219 17.266 1 79.69 226 GLN A O 1
ATOM 1776 N N . THR A 1 227 ? 10.586 16.344 15.508 1 79.5 227 THR A N 1
ATOM 1777 C CA . THR A 1 227 ? 10.336 15.109 16.234 1 79.5 227 THR A CA 1
ATOM 1778 C C . THR A 1 227 ? 11.609 14.266 16.328 1 79.5 227 THR A C 1
ATOM 1780 O O . THR A 1 227 ? 12.273 14.031 15.32 1 79.5 227 THR A O 1
ATOM 1783 N N . GLN A 1 228 ? 11.914 13.773 17.484 1 79.69 228 GLN A N 1
ATOM 1784 C CA . GLN A 1 228 ? 13.18 13.086 17.766 1 79.69 228 GLN A CA 1
ATOM 1785 C C . GLN A 1 228 ? 13.297 11.805 16.938 1 79.69 228 GLN A C 1
ATOM 1787 O O . GLN A 1 228 ? 14.391 11.453 16.484 1 79.69 228 GLN A O 1
ATOM 1792 N N . SER A 1 229 ? 12.234 11.039 16.812 1 82.88 229 SER A N 1
ATOM 1793 C CA . SER A 1 229 ? 12.289 9.812 16.016 1 82.88 229 SER A CA 1
ATOM 1794 C C . SER A 1 229 ? 12.711 10.094 14.586 1 82.88 229 SER A C 1
ATOM 1796 O O . SER A 1 229 ? 13.438 9.305 13.977 1 82.88 229 SER A O 1
ATOM 1798 N N . PHE A 1 230 ? 12.312 11.188 14.016 1 84.56 230 PHE A N 1
ATOM 1799 C CA . PHE A 1 230 ? 12.656 11.523 12.641 1 84.56 230 PHE A CA 1
ATOM 1800 C C . PHE A 1 230 ? 14.125 11.922 12.523 1 84.56 230 PHE A C 1
ATOM 1802 O O . PHE A 1 230 ? 14.797 11.57 11.555 1 84.56 230 PHE A O 1
ATOM 1809 N N . LEU A 1 231 ? 14.57 12.656 13.547 1 83.31 231 LEU A N 1
ATOM 1810 C CA . LEU A 1 231 ? 15.984 13 13.562 1 83.31 231 LEU A CA 1
ATOM 1811 C C . LEU A 1 231 ? 16.844 11.75 13.719 1 83.31 231 LEU A C 1
ATOM 1813 O O . LEU A 1 231 ? 17.906 11.648 13.102 1 83.31 231 LEU A O 1
ATOM 1817 N N . THR A 1 232 ? 16.391 10.859 14.508 1 84.69 232 THR A N 1
ATOM 1818 C CA . THR A 1 232 ? 17.078 9.578 14.672 1 84.69 232 THR A CA 1
ATOM 1819 C C . THR A 1 232 ? 17.094 8.805 13.352 1 84.69 232 THR A C 1
ATOM 1821 O O . THR A 1 232 ? 18.094 8.18 13.008 1 84.69 232 THR A O 1
ATOM 1824 N N . ALA A 1 233 ? 16 8.828 12.688 1 91.12 233 ALA A N 1
ATOM 1825 C CA . ALA A 1 233 ? 15.906 8.172 11.383 1 91.12 233 ALA A CA 1
ATOM 1826 C C . ALA A 1 233 ? 16.922 8.75 10.406 1 91.12 233 ALA A C 1
ATOM 1828 O O . ALA A 1 233 ? 17.516 8.016 9.617 1 91.12 233 ALA A O 1
ATOM 1829 N N . MET A 1 234 ? 17.109 10.047 10.445 1 89.81 234 MET A N 1
ATOM 1830 C CA . MET A 1 234 ? 18.078 10.695 9.57 1 89.81 234 MET A CA 1
ATOM 1831 C C . MET A 1 234 ? 19.484 10.164 9.828 1 89.81 234 MET A C 1
ATOM 1833 O O . MET A 1 234 ? 20.25 9.922 8.891 1 89.81 234 MET A O 1
ATOM 1837 N N . ASP A 1 235 ? 19.766 10.031 11.086 1 89.94 235 ASP A N 1
ATOM 1838 C CA . ASP A 1 235 ? 21.078 9.508 11.445 1 89.94 235 ASP A CA 1
ATOM 1839 C C . ASP A 1 235 ? 21.25 8.07 10.961 1 89.94 235 ASP A C 1
ATOM 1841 O O . ASP A 1 235 ? 22.312 7.707 10.445 1 89.94 235 ASP A O 1
ATOM 1845 N N . ALA A 1 236 ? 20.266 7.238 11.188 1 91.31 236 ALA A N 1
ATOM 1846 C CA . ALA A 1 236 ? 20.312 5.844 10.758 1 91.31 236 ALA A CA 1
ATOM 1847 C C . ALA A 1 236 ? 20.531 5.738 9.25 1 91.31 236 ALA A C 1
ATOM 1849 O O . ALA A 1 236 ? 21.297 4.891 8.797 1 91.31 236 ALA A O 1
ATOM 1850 N N . ILE A 1 237 ? 19.906 6.562 8.484 1 93.31 237 ILE A N 1
ATOM 1851 C CA . ILE A 1 237 ? 20 6.543 7.027 1 93.31 237 ILE A CA 1
ATOM 1852 C C . ILE A 1 237 ? 21.375 7.035 6.598 1 93.31 237 ILE A C 1
ATOM 1854 O O . ILE A 1 237 ? 22 6.457 5.703 1 93.31 237 ILE A O 1
ATOM 1858 N N . ALA A 1 238 ? 21.844 8.086 7.234 1 90.38 238 ALA A N 1
ATOM 1859 C CA . ALA A 1 238 ? 23.156 8.633 6.918 1 90.38 238 ALA A CA 1
ATOM 1860 C C . ALA A 1 238 ? 24.25 7.59 7.148 1 90.38 238 ALA A C 1
ATOM 1862 O O . ALA A 1 238 ? 25.266 7.582 6.449 1 90.38 238 ALA A O 1
ATOM 1863 N N . LYS A 1 239 ? 24.016 6.723 8.047 1 90.94 239 L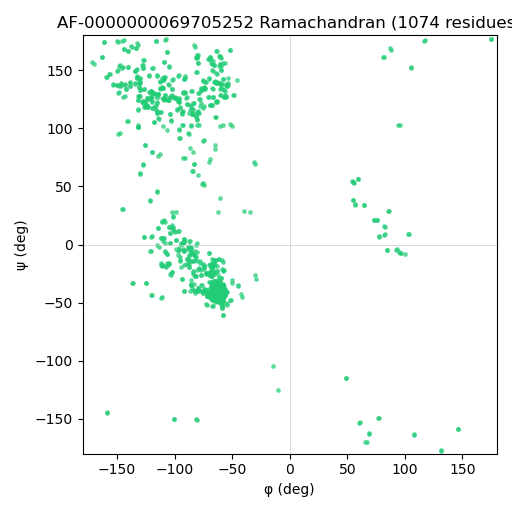YS A N 1
ATOM 1864 C CA . LYS A 1 239 ? 24.984 5.684 8.383 1 90.94 239 LYS A CA 1
ATOM 1865 C C . LYS A 1 239 ? 24.75 4.422 7.562 1 90.94 239 LYS A C 1
ATOM 1867 O O . LYS A 1 239 ? 25.328 3.369 7.852 1 90.94 239 LYS A O 1
ATOM 1872 N N . ASN A 1 240 ? 23.859 4.473 6.68 1 92.19 240 ASN A N 1
ATOM 1873 C CA . ASN A 1 240 ? 23.562 3.393 5.742 1 92.19 240 ASN A CA 1
ATOM 1874 C C . ASN A 1 240 ? 23.047 2.152 6.461 1 92.19 240 ASN A C 1
ATOM 1876 O O . ASN A 1 240 ? 23.344 1.025 6.066 1 92.19 240 ASN A O 1
ATOM 1880 N N . THR A 1 241 ? 22.312 2.416 7.547 1 93.75 241 THR A N 1
ATOM 1881 C CA . THR A 1 241 ? 21.781 1.313 8.336 1 93.75 241 THR A CA 1
ATOM 1882 C C . THR A 1 241 ? 20.781 0.5 7.52 1 93.75 241 THR A C 1
ATOM 1884 O O . THR A 1 241 ? 20.719 -0.725 7.645 1 93.75 241 THR A O 1
ATOM 1887 N N . LEU A 1 242 ? 20.031 1.089 6.656 1 96.25 242 LEU A N 1
ATOM 1888 C CA . LEU A 1 242 ? 18.953 0.417 5.934 1 96.25 242 LEU A CA 1
ATOM 1889 C C . LEU A 1 242 ? 19.438 -0.073 4.574 1 96.25 242 LEU A C 1
ATOM 1891 O O . LEU A 1 242 ? 18.766 -0.879 3.926 1 96.25 242 LEU A O 1
ATOM 1895 N N . GLY A 1 243 ? 20.594 0.386 4.109 1 94.69 243 GLY A N 1
ATOM 1896 C CA . GLY A 1 243 ? 20.953 0.167 2.715 1 94.69 243 GLY A CA 1
ATOM 1897 C C . GLY A 1 243 ? 20.078 0.951 1.753 1 94.69 243 GLY A C 1
ATOM 1898 O O . GLY A 1 243 ? 19.453 1.944 2.137 1 94.69 243 GLY A O 1
ATOM 1899 N N . HIS A 1 244 ? 20.109 0.527 0.5 1 95 244 HIS A N 1
ATOM 1900 C CA . HIS A 1 244 ? 19.328 1.236 -0.503 1 95 244 HIS A CA 1
ATOM 1901 C C . HIS A 1 244 ? 17.828 1.03 -0.281 1 95 244 HIS A C 1
ATOM 1903 O O . HIS A 1 244 ? 17.344 -0.106 -0.276 1 95 244 HIS A O 1
ATOM 1909 N N . ILE A 1 245 ? 17.141 2.141 -0.074 1 96.75 245 ILE A N 1
ATOM 1910 C CA . ILE A 1 245 ? 15.695 2.129 0.104 1 96.75 245 ILE A CA 1
ATOM 1911 C C . ILE A 1 245 ? 15.008 2.143 -1.259 1 96.75 245 ILE A C 1
ATOM 1913 O O . ILE A 1 245 ? 15.117 3.117 -2.008 1 96.75 245 ILE A O 1
ATOM 1917 N N . SER A 1 246 ? 14.258 1.09 -1.6 1 96.25 246 SER A N 1
ATOM 1918 C CA . SER A 1 246 ? 13.602 1.016 -2.9 1 96.25 246 SER A CA 1
ATOM 1919 C C . SER A 1 246 ? 12.109 1.282 -2.781 1 96.25 246 SER A C 1
ATOM 1921 O O . SER A 1 246 ? 11.43 1.506 -3.787 1 96.25 246 SER A O 1
ATOM 1923 N N . LEU A 1 247 ? 11.57 1.208 -1.604 1 98.44 247 LEU A N 1
ATOM 1924 C CA . LEU A 1 247 ? 10.141 1.394 -1.4 1 98.44 247 LEU A CA 1
ATOM 1925 C C . LEU A 1 247 ? 9.859 2.018 -0.037 1 98.44 247 LEU A C 1
ATOM 1927 O O . LEU A 1 247 ? 10.453 1.616 0.967 1 98.44 247 LEU A O 1
ATOM 1931 N N . ILE A 1 248 ? 9.094 3 -0.011 1 98.56 248 ILE A N 1
ATOM 1932 C CA . ILE A 1 248 ? 8.516 3.566 1.206 1 98.56 248 ILE A CA 1
ATOM 1933 C C . ILE A 1 248 ? 6.996 3.525 1.13 1 98.56 248 ILE A C 1
ATOM 1935 O O . ILE A 1 248 ? 6.41 3.84 0.09 1 98.56 248 ILE A O 1
ATOM 1939 N N . MET A 1 249 ? 6.344 3.061 2.158 1 98.12 249 MET A N 1
ATOM 1940 C CA . MET A 1 249 ? 4.891 3.094 2.283 1 98.12 249 MET A CA 1
ATOM 1941 C C . MET A 1 249 ? 4.465 3.99 3.441 1 98.12 249 MET A C 1
ATOM 1943 O O . MET A 1 249 ? 4.934 3.82 4.57 1 98.12 249 MET A O 1
ATOM 1947 N N . THR A 1 250 ? 3.684 4.98 3.191 1 96.81 250 THR A N 1
ATOM 1948 C CA . THR A 1 250 ? 3.045 5.801 4.215 1 96.81 250 THR A CA 1
ATOM 1949 C C . THR A 1 250 ? 1.527 5.777 4.059 1 96.81 250 THR A C 1
ATOM 1951 O O . THR A 1 250 ? 1.016 5.641 2.947 1 96.81 250 THR A O 1
ATOM 1954 N N . THR A 1 251 ? 0.792 5.82 5.203 1 96.44 251 THR A N 1
ATOM 1955 C CA . THR A 1 251 ? -0.63 5.5 5.133 1 96.44 251 THR A CA 1
ATOM 1956 C C . THR A 1 251 ? -1.438 6.43 6.035 1 96.44 251 THR A C 1
ATOM 1958 O O . THR A 1 251 ? -0.896 7.023 6.969 1 96.44 251 THR A O 1
ATOM 1961 N N . THR A 1 252 ? -2.668 6.656 5.699 1 95.12 252 THR A N 1
ATOM 1962 C CA . THR A 1 252 ? -3.674 7.32 6.52 1 95.12 252 THR A CA 1
ATOM 1963 C C . THR A 1 252 ? -4.934 6.465 6.625 1 95.12 252 THR A C 1
ATOM 1965 O O . THR A 1 252 ? -5.523 6.09 5.609 1 95.12 252 THR A O 1
ATOM 1968 N N . ASN A 1 253 ? -5.344 6.109 7.84 1 95.75 253 ASN A N 1
ATOM 1969 C CA . ASN A 1 253 ? -6.605 5.43 8.117 1 95.75 253 ASN A CA 1
ATOM 1970 C C . ASN A 1 253 ? -7.449 6.203 9.125 1 95.75 253 ASN A C 1
ATOM 1972 O O . ASN A 1 253 ? -6.996 6.477 10.242 1 95.75 253 ASN A O 1
ATOM 1976 N N . ARG A 1 254 ? -8.578 6.59 8.703 1 94.44 254 ARG A N 1
ATOM 1977 C CA . ARG A 1 254 ? -9.586 7.211 9.57 1 94.44 254 ARG A CA 1
ATOM 1978 C C . ARG A 1 254 ? -10.953 6.586 9.344 1 94.44 254 ARG A C 1
ATOM 1980 O O . ARG A 1 254 ? -11.242 6.082 8.258 1 94.44 254 ARG A O 1
ATOM 1987 N N . ASN A 1 255 ? -11.836 6.578 10.43 1 94.19 255 ASN A N 1
ATOM 1988 C CA . ASN A 1 255 ? -13.117 5.895 10.312 1 94.19 255 ASN A CA 1
ATOM 1989 C C . ASN A 1 255 ? -14.211 6.617 11.094 1 94.19 255 ASN A C 1
ATOM 1991 O O . ASN A 1 255 ? -15.078 5.98 11.688 1 94.19 255 ASN A O 1
ATOM 1995 N N . ASP A 1 256 ? -14.133 7.879 11.219 1 88 256 ASP A N 1
ATOM 1996 C CA . ASP A 1 256 ? -15.195 8.609 11.906 1 88 256 ASP A CA 1
ATOM 1997 C C . ASP A 1 256 ? -15.547 9.898 11.172 1 88 256 ASP A C 1
ATOM 1999 O O . ASP A 1 256 ? -14.82 10.32 10.266 1 88 256 ASP A O 1
ATOM 2003 N N . ASP A 1 257 ? -16.531 10.453 11.602 1 86.44 257 ASP A N 1
ATOM 2004 C CA . ASP A 1 257 ? -17.062 11.633 10.93 1 86.44 257 ASP A CA 1
ATOM 2005 C C . ASP A 1 257 ? -16.094 12.805 11.008 1 86.44 257 ASP A C 1
ATOM 2007 O O . ASP A 1 257 ? -15.875 13.508 10.023 1 86.44 257 ASP A O 1
ATOM 2011 N N . ASN A 1 258 ? -15.531 13.008 12.125 1 88.38 258 ASN A N 1
ATOM 2012 C CA . ASN A 1 258 ? -14.586 14.102 12.289 1 88.38 258 ASN A CA 1
ATOM 2013 C C . ASN A 1 258 ? -13.359 13.922 11.398 1 88.38 258 ASN A C 1
ATOM 2015 O O . ASN A 1 258 ? -12.883 14.883 10.789 1 88.38 258 ASN A O 1
ATOM 2019 N N . GLY A 1 259 ? -12.938 12.672 11.367 1 89.81 259 GLY A N 1
ATOM 2020 C CA . GLY A 1 259 ? -11.781 12.367 10.531 1 89.81 259 GLY A CA 1
ATOM 2021 C C . GLY A 1 259 ? -12.07 12.5 9.047 1 89.81 259 GLY A C 1
ATOM 2022 O O . GLY A 1 259 ? -11.141 12.625 8.242 1 89.81 259 GLY A O 1
ATOM 2023 N N . ALA A 1 260 ? -13.32 12.5 8.727 1 92.19 260 ALA A N 1
ATOM 2024 C CA . ALA A 1 260 ? -13.734 12.648 7.332 1 92.19 260 ALA A CA 1
ATOM 2025 C C . ALA A 1 260 ? -14.281 14.047 7.062 1 92.19 260 ALA A C 1
ATOM 2027 O O . ALA A 1 260 ? -15.039 14.25 6.117 1 92.19 260 ALA A O 1
ATOM 2028 N N . TRP A 1 261 ? -14.031 14.984 7.961 1 94.62 261 TRP A N 1
ATOM 2029 C CA . TRP A 1 261 ? -14.273 16.406 7.82 1 94.62 261 TRP A CA 1
ATOM 2030 C C . TRP A 1 261 ? -15.766 16.719 7.902 1 94.62 261 TRP A C 1
ATOM 2032 O O . TRP A 1 261 ? -16.234 17.703 7.32 1 94.62 261 TRP A O 1
ATOM 2042 N N . GLN A 1 262 ? -16.469 15.773 8.508 1 9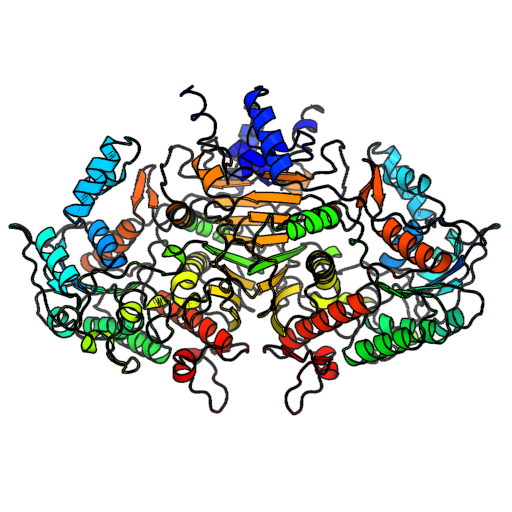3 262 GLN A N 1
ATOM 2043 C CA . GLN A 1 262 ? -17.875 16.031 8.828 1 93 262 GLN A CA 1
ATOM 2044 C C . GLN A 1 262 ? -18 16.797 10.133 1 93 262 GLN A C 1
ATOM 2046 O O . GLN A 1 262 ? -18.594 16.312 11.094 1 93 262 GLN A O 1
ATOM 2051 N N . TYR A 1 263 ? -17.594 18.031 10.117 1 94.75 263 TYR A N 1
ATOM 2052 C CA . TYR A 1 263 ? -17.547 18.859 11.312 1 94.75 263 TYR A CA 1
ATOM 2053 C C . TYR A 1 263 ? -18.922 19.438 11.633 1 94.75 263 TYR A C 1
ATOM 2055 O O . TYR A 1 263 ? -19.781 19.516 10.75 1 94.75 263 TYR A O 1
ATOM 2063 N N . GLU A 1 264 ? -19.062 19.844 12.859 1 94.38 264 GLU A N 1
ATOM 2064 C CA . GLU A 1 264 ? -20.312 20.469 13.289 1 94.38 264 GLU A CA 1
ATOM 2065 C C . GLU A 1 264 ? -20.484 21.859 12.656 1 94.38 264 GLU A C 1
ATOM 2067 O O . GLU A 1 264 ? -19.516 22.609 12.516 1 94.38 264 GLU A O 1
ATOM 2072 N N . ILE A 1 265 ? -21.656 22.125 12.344 1 97.25 265 ILE A N 1
ATOM 2073 C CA . ILE A 1 265 ? -22.016 23.453 11.859 1 97.25 265 ILE A CA 1
ATOM 2074 C C . ILE A 1 265 ? -22.547 24.297 13.016 1 97.25 265 ILE A C 1
ATOM 2076 O O . ILE A 1 265 ? -23.5 23.906 13.695 1 97.25 265 ILE A O 1
ATOM 2080 N N . HIS A 1 266 ? -21.922 25.406 13.227 1 97.19 266 HIS A N 1
ATOM 2081 C CA . HIS A 1 266 ? -22.297 26.266 14.344 1 97.19 266 HIS A CA 1
ATOM 2082 C C . HIS A 1 266 ? -23.719 26.797 14.172 1 97.19 266 HIS A C 1
ATOM 2084 O O . HIS A 1 266 ? -24.094 27.234 13.078 1 97.19 266 HIS A O 1
ATOM 2090 N N . PRO A 1 267 ? -24.484 26.844 15.242 1 97.12 267 PRO A N 1
ATOM 2091 C CA . PRO A 1 267 ? -25.891 27.25 15.125 1 97.12 267 PRO A CA 1
ATOM 2092 C C . PRO A 1 267 ? -26.062 28.719 14.742 1 97.12 267 PRO A C 1
ATOM 2094 O O . PRO A 1 267 ? -27.094 29.094 14.195 1 97.12 267 PRO A O 1
ATOM 2097 N N . ASP A 1 268 ? -25.062 29.531 14.953 1 97.62 268 ASP A N 1
ATOM 2098 C CA . ASP A 1 268 ? -25.172 30.953 14.688 1 97.62 268 ASP A CA 1
ATOM 2099 C C . ASP A 1 268 ? -24.719 31.297 13.266 1 97.62 268 ASP A C 1
ATOM 2101 O O . ASP A 1 268 ? -24.656 32.469 12.883 1 97.62 268 ASP A O 1
ATOM 2105 N N . ALA A 1 269 ? -24.359 30.25 12.516 1 98.06 269 ALA A N 1
ATOM 2106 C CA . ALA A 1 269 ? -23.906 30.484 11.141 1 98.06 269 ALA A CA 1
ATOM 2107 C C . ALA A 1 269 ? -25.016 31.094 10.289 1 98.06 269 ALA A C 1
ATOM 2109 O O . ALA A 1 269 ? -26.125 30.562 10.227 1 98.06 269 ALA A O 1
ATOM 2110 N N . SER A 1 270 ? -24.703 32.25 9.734 1 97.69 270 SER A N 1
ATOM 2111 C CA . SER A 1 270 ? -25.656 32.938 8.875 1 97.69 270 SER A CA 1
ATOM 2112 C C . SER A 1 270 ? -24.953 33.969 7.996 1 97.69 270 SER A C 1
ATOM 2114 O O . SER A 1 270 ? -23.766 34.219 8.164 1 97.69 270 SER A O 1
ATOM 2116 N N . THR A 1 271 ? -25.672 34.562 7.109 1 97.12 271 THR A N 1
ATOM 2117 C CA . THR A 1 271 ? -25.156 35.625 6.25 1 97.12 271 THR A CA 1
ATOM 2118 C C . THR A 1 271 ? -24.828 36.875 7.066 1 97.12 271 THR A C 1
ATOM 2120 O O . THR A 1 271 ? -24.078 37.75 6.605 1 97.12 271 THR A O 1
ATOM 2123 N N . SER A 1 272 ? -25.375 36.969 8.258 1 97.5 272 SER A N 1
ATOM 2124 C CA . SER A 1 272 ? -25.125 38.125 9.109 1 97.5 272 SER A CA 1
ATOM 2125 C C . SER A 1 272 ? -23.875 37.938 9.953 1 97.5 272 SER A C 1
ATOM 2127 O O . SER A 1 272 ? -23.281 38.906 10.406 1 97.5 272 SER A O 1
ATOM 2129 N N . THR A 1 273 ? -23.484 36.688 10.086 1 98.25 273 THR A N 1
ATOM 2130 C CA . THR A 1 273 ? -22.375 36.406 11.008 1 98.25 273 THR A CA 1
ATOM 2131 C C . THR A 1 273 ? -21.141 35.969 10.242 1 98.25 273 THR A C 1
ATOM 2133 O O . THR A 1 273 ? -20.047 35.938 10.797 1 98.25 273 THR A O 1
ATOM 2136 N N . ILE A 1 274 ? -21.344 35.562 8.969 1 98.44 274 ILE A N 1
ATOM 2137 C CA . ILE A 1 274 ? -20.234 35.125 8.133 1 98.44 274 ILE A CA 1
ATOM 2138 C C . ILE A 1 274 ? -20.125 36 6.898 1 98.44 274 ILE A C 1
ATOM 2140 O O . ILE A 1 274 ? -21.094 36.156 6.156 1 98.44 274 ILE A O 1
ATOM 2144 N N . ASP A 1 275 ? -18.953 36.594 6.73 1 97.94 275 ASP A N 1
ATOM 2145 C CA . ASP A 1 275 ? -18.719 37.312 5.48 1 97.94 275 ASP A CA 1
ATOM 2146 C C . ASP A 1 275 ? -18.469 36.344 4.328 1 97.94 275 ASP A C 1
ATOM 2148 O O . ASP A 1 275 ? -17.328 36 4.016 1 97.94 275 ASP A O 1
ATOM 2152 N N . TRP A 1 276 ? -19.547 35.938 3.662 1 97.81 276 TRP A N 1
ATOM 2153 C CA . TRP A 1 276 ? -19.547 34.875 2.666 1 97.81 276 TRP A CA 1
ATOM 2154 C C . TRP A 1 276 ? -18.766 35.281 1.431 1 97.81 276 TRP A C 1
ATOM 2156 O O . TRP A 1 276 ? -18.047 34.469 0.84 1 97.81 276 TRP A O 1
ATOM 2166 N N . ASN A 1 277 ? -18.828 36.531 1.114 1 96.75 277 ASN A N 1
ATOM 2167 C CA . ASN A 1 277 ? -18.078 37 -0.039 1 96.75 277 ASN A CA 1
ATOM 2168 C C . ASN A 1 277 ? -16.578 36.906 0.199 1 96.75 277 ASN A C 1
ATOM 2170 O O . ASN A 1 277 ? -15.82 36.531 -0.702 1 96.75 277 ASN A O 1
ATOM 2174 N N . GLU A 1 278 ? -16.172 37.281 1.398 1 96.69 278 GLU A N 1
ATOM 2175 C CA . GLU A 1 278 ? -14.766 37.156 1.756 1 96.69 278 GLU A CA 1
ATOM 2176 C C . GLU A 1 278 ? -14.328 35.688 1.79 1 96.69 278 GLU A C 1
ATOM 2178 O O . GLU A 1 278 ? -13.188 35.375 1.44 1 96.69 278 GLU A O 1
ATOM 2183 N N . PHE A 1 279 ? -15.297 34.812 2.162 1 97.75 279 PHE A N 1
ATOM 2184 C CA . PHE A 1 279 ? -14.977 33.375 2.16 1 97.75 279 PHE A CA 1
ATOM 2185 C C . PHE A 1 279 ? -14.703 32.906 0.744 1 97.75 279 PHE A C 1
ATOM 2187 O O . PHE A 1 279 ? -13.703 32.219 0.5 1 97.75 279 PHE A O 1
ATOM 2194 N N . LEU A 1 280 ? -15.516 33.188 -0.168 1 97.56 280 LEU A N 1
ATOM 2195 C CA . LEU A 1 280 ? -15.445 32.688 -1.529 1 97.56 280 LEU A CA 1
ATOM 2196 C C . LEU A 1 280 ? -14.195 33.188 -2.242 1 97.56 280 LEU A C 1
ATOM 2198 O O . LEU A 1 280 ? -13.469 32.438 -2.869 1 97.56 280 LEU A O 1
ATOM 2202 N N . GLY A 1 281 ? -13.938 34.531 -2.041 1 95.31 281 GLY A N 1
ATOM 2203 C CA . GLY A 1 281 ? -12.82 35.094 -2.789 1 95.31 281 GLY A CA 1
ATOM 2204 C C . GLY A 1 281 ? -12.859 34.75 -4.266 1 95.31 281 GLY A C 1
ATOM 2205 O O . GLY A 1 281 ? -13.844 35.031 -4.949 1 95.31 281 GLY A O 1
ATOM 2206 N N . THR A 1 282 ? -11.883 33.969 -4.773 1 91.25 282 THR A N 1
ATOM 2207 C CA . THR A 1 282 ? -11.805 33.625 -6.191 1 91.25 282 THR A CA 1
ATOM 2208 C C . THR A 1 282 ? -12.445 32.281 -6.457 1 91.25 282 THR A C 1
ATOM 2210 O O . THR A 1 282 ? -12.461 31.812 -7.598 1 91.25 282 THR A O 1
ATOM 2213 N N . ALA A 1 283 ? -12.891 31.578 -5.418 1 95.5 283 ALA A N 1
ATOM 2214 C CA . ALA A 1 283 ? -13.609 30.312 -5.59 1 95.5 283 ALA A CA 1
ATOM 2215 C C . ALA A 1 283 ? -14.922 30.516 -6.328 1 95.5 283 ALA A C 1
ATOM 2217 O O . ALA A 1 283 ? -15.359 31.656 -6.531 1 95.5 283 ALA A O 1
ATOM 2218 N N . PRO A 1 284 ? -15.586 29.422 -6.816 1 94.69 284 PRO A N 1
ATOM 2219 C CA . PRO A 1 284 ? -16.875 29.578 -7.484 1 94.69 284 PRO A CA 1
ATOM 2220 C C . PRO A 1 284 ? -17.906 30.328 -6.633 1 94.69 284 PRO A C 1
ATOM 2222 O O . PRO A 1 284 ? -18 30.094 -5.422 1 94.69 284 PRO A O 1
ATOM 2225 N N . GLN A 1 285 ? -18.594 31.234 -7.32 1 96.44 285 GLN A N 1
ATOM 2226 C CA . GLN A 1 285 ? -19.594 32.031 -6.633 1 96.44 285 GLN A CA 1
ATOM 2227 C C . GLN A 1 285 ? -20.906 31.281 -6.461 1 96.44 285 GLN A C 1
ATOM 2229 O O . GLN A 1 285 ? -21.609 31.031 -7.438 1 96.44 285 GLN A O 1
ATOM 2234 N N . ILE A 1 286 ? -21.203 30.875 -5.262 1 96.5 286 ILE A N 1
ATOM 2235 C CA . ILE A 1 286 ? -22.438 30.141 -4.953 1 96.5 286 ILE A CA 1
ATOM 2236 C C . ILE A 1 286 ? -23.172 30.828 -3.811 1 96.5 286 ILE A C 1
ATOM 2238 O O . ILE A 1 286 ? -22.594 31.641 -3.086 1 96.5 286 ILE A O 1
ATOM 2242 N N . PRO A 1 287 ? -24.547 30.547 -3.691 1 97.75 287 PRO A N 1
ATOM 2243 C CA . PRO A 1 287 ? -25.266 31.109 -2.537 1 97.75 287 PRO A CA 1
ATOM 2244 C C . PRO A 1 287 ? -24.688 30.625 -1.206 1 97.75 287 PRO A C 1
ATOM 2246 O O . PRO A 1 287 ? -24 29.609 -1.161 1 97.75 287 PRO A O 1
ATOM 2249 N N . PHE A 1 288 ? -25.016 31.375 -0.2 1 98.25 288 PHE A N 1
ATOM 2250 C CA . PHE A 1 288 ? -24.547 31.031 1.133 1 98.25 288 PHE A CA 1
ATOM 2251 C C . PHE A 1 288 ? -24.797 29.562 1.436 1 98.25 288 PHE A C 1
ATOM 2253 O O . PHE A 1 288 ? -25.891 29.047 1.219 1 98.25 288 PHE A O 1
ATOM 2260 N N . ASN A 1 289 ? -23.766 28.906 1.863 1 98 289 ASN A N 1
ATOM 2261 C CA . ASN A 1 289 ? -23.812 27.484 2.207 1 98 289 ASN A CA 1
ATOM 2262 C C . ASN A 1 289 ? -22.969 27.172 3.438 1 98 289 ASN A C 1
ATOM 2264 O O . ASN A 1 289 ? -21.734 27.109 3.346 1 98 289 ASN A O 1
ATOM 2268 N N 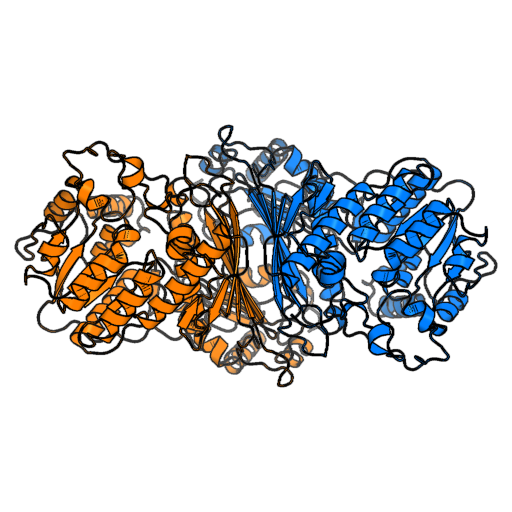. ALA A 1 290 ? -23.594 26.922 4.531 1 98.06 290 ALA A N 1
ATOM 2269 C CA . ALA A 1 290 ? -22.906 26.719 5.801 1 98.06 290 ALA A CA 1
ATOM 2270 C C . ALA A 1 290 ? -22.031 25.469 5.762 1 98.06 290 ALA A C 1
ATOM 2272 O O . ALA A 1 290 ? -20.969 25.422 6.379 1 98.06 290 ALA A O 1
ATOM 2273 N N . GLU A 1 291 ? -22.438 24.5 5.062 1 97.06 291 GLU A N 1
ATOM 2274 C CA . GLU A 1 291 ? -21.656 23.281 4.961 1 97.06 291 GLU A CA 1
ATOM 2275 C C . GLU A 1 291 ? -20.328 23.531 4.262 1 97.06 291 GLU A C 1
ATOM 2277 O O . GLU A 1 291 ? -19.281 23.062 4.719 1 97.06 291 GLU A O 1
ATOM 2282 N N . HIS A 1 292 ? -20.391 24.25 3.168 1 97.5 292 HIS A N 1
ATOM 2283 C CA . HIS A 1 292 ? -19.156 24.562 2.447 1 97.5 292 HIS A CA 1
ATOM 2284 C C . HIS A 1 292 ? -18.203 25.391 3.318 1 97.5 292 HIS A C 1
ATOM 2286 O O . HIS A 1 292 ? -16.984 25.25 3.213 1 97.5 292 HIS A O 1
ATOM 2292 N N . PHE A 1 293 ? -18.812 26.172 4.188 1 98.31 293 PHE A N 1
ATOM 2293 C CA . PHE A 1 293 ? -17.984 27 5.055 1 98.31 293 PHE A CA 1
ATOM 2294 C C . PHE A 1 293 ? -17.297 26.156 6.117 1 98.31 293 PHE A C 1
ATOM 2296 O O . PHE A 1 293 ? -16.078 26.219 6.281 1 98.31 293 PHE A O 1
ATOM 2303 N N . PHE A 1 294 ? -18.016 25.344 6.824 1 98.06 294 PHE A N 1
ATOM 2304 C CA . PHE A 1 294 ? -17.484 24.625 7.977 1 98.06 294 PHE A CA 1
ATOM 2305 C C . PHE A 1 294 ? -16.781 23.344 7.539 1 98.06 294 PHE A C 1
ATOM 2307 O O . PHE A 1 294 ? -15.961 22.797 8.273 1 98.06 294 PHE A O 1
ATOM 2314 N N . ARG A 1 295 ? -17.156 22.828 6.359 1 97.75 295 ARG A N 1
ATOM 2315 C CA . ARG A 1 295 ? -16.641 21.562 5.863 1 97.75 295 ARG A CA 1
ATOM 2316 C C . ARG A 1 295 ? -15.938 21.734 4.52 1 97.75 295 ARG A C 1
ATOM 2318 O O . ARG A 1 295 ? -16.062 20.891 3.629 1 97.75 295 ARG A O 1
ATOM 2325 N N . TRP A 1 296 ? -15.227 22.859 4.398 1 97.56 296 TRP A N 1
ATOM 2326 C CA . TRP A 1 296 ? -14.609 23.281 3.148 1 97.56 296 TRP A CA 1
ATOM 2327 C C . TRP A 1 296 ? -13.656 22.219 2.621 1 97.56 296 TRP A C 1
ATOM 2329 O O . TRP A 1 296 ? -13.422 22.125 1.412 1 97.56 296 TRP A O 1
ATOM 2339 N N . ARG A 1 297 ? -13.141 21.312 3.43 1 97.31 297 ARG A N 1
ATOM 2340 C CA . ARG A 1 297 ? -12.172 20.297 3.051 1 97.31 297 ARG A CA 1
ATOM 2341 C C . ARG A 1 297 ? -12.82 19.25 2.145 1 97.31 297 ARG A C 1
ATOM 2343 O O . ARG A 1 297 ? -12.117 18.469 1.482 1 97.31 297 ARG A O 1
ATOM 2350 N N . LYS A 1 298 ? -14.141 19.172 2.113 1 96 298 LYS A N 1
ATOM 2351 C CA . LYS A 1 298 ? -14.867 18.172 1.346 1 96 298 LYS A CA 1
ATOM 2352 C C . LYS A 1 298 ? -14.977 18.562 -0.122 1 96 298 LYS A C 1
ATOM 2354 O O . LYS A 1 298 ? -15.438 17.781 -0.954 1 96 298 LYS A O 1
ATOM 2359 N N . TRP A 1 299 ? -14.492 19.828 -0.393 1 96.19 299 TRP A N 1
ATOM 2360 C CA . TRP A 1 299 ? -14.742 20.375 -1.72 1 96.19 299 TRP A CA 1
ATOM 2361 C C . TRP A 1 299 ? -13.438 20.844 -2.369 1 96.19 299 TRP A C 1
ATOM 2363 O O . TRP A 1 299 ? -12.695 21.625 -1.789 1 96.19 299 TRP A O 1
ATOM 2373 N N . TRP A 1 300 ? -13.258 20.453 -3.672 1 95.81 300 TRP A N 1
ATOM 2374 C CA . TRP A 1 300 ? -12.07 20.844 -4.422 1 95.81 300 TRP A CA 1
ATOM 2375 C C . TRP A 1 300 ? -12.008 22.359 -4.594 1 95.81 300 TRP A C 1
ATOM 2377 O O . TRP A 1 300 ? -10.922 22.922 -4.762 1 95.81 300 TRP A O 1
ATOM 2387 N N . ALA A 1 301 ? -13.133 23 -4.414 1 95.5 301 ALA A N 1
ATOM 2388 C CA . ALA A 1 301 ? -13.211 24.453 -4.613 1 95.5 301 ALA A CA 1
ATOM 2389 C C . ALA A 1 301 ? -12.422 25.188 -3.539 1 95.5 301 ALA A C 1
ATOM 2391 O O . ALA A 1 301 ? -11.938 26.297 -3.771 1 95.5 301 ALA A O 1
ATOM 2392 N N . TYR A 1 302 ? -12.289 24.547 -2.371 1 97.12 302 TYR A N 1
ATOM 2393 C CA . TYR A 1 302 ? -11.719 25.266 -1.239 1 97.12 302 TYR A CA 1
ATOM 2394 C C . TYR A 1 302 ? -10.523 24.516 -0.664 1 97.12 302 TYR A C 1
ATOM 2396 O O . TYR A 1 302 ? -9.641 25.125 -0.051 1 97.12 302 TYR A O 1
ATOM 2404 N N . GLY A 1 303 ? -10.625 23.203 -0.751 1 96.12 303 GLY A N 1
ATOM 2405 C CA . GLY A 1 303 ? -9.609 22.344 -0.179 1 96.12 303 GLY A CA 1
ATOM 2406 C C . GLY A 1 303 ? -8.875 21.516 -1.219 1 96.12 303 GLY A C 1
ATOM 2407 O O . GLY A 1 303 ? -9.188 21.578 -2.408 1 96.12 303 GLY A O 1
ATOM 2408 N N . SER A 1 304 ? -7.863 20.781 -0.757 1 94.44 304 SER A N 1
ATOM 2409 C CA . SER A 1 304 ? -7.02 20 -1.662 1 94.44 304 SER A CA 1
ATOM 2410 C C . SER A 1 304 ? -7.172 18.5 -1.415 1 94.44 304 SER A C 1
ATOM 2412 O O . SER A 1 304 ? -6.348 17.703 -1.866 1 94.44 304 SER A O 1
ATOM 2414 N N . GLY A 1 305 ? -8.211 18.141 -0.677 1 93.69 305 GLY A N 1
ATOM 2415 C CA . GLY A 1 305 ? -8.5 16.734 -0.435 1 93.69 305 GLY A CA 1
ATOM 2416 C C . GLY A 1 305 ? -7.375 16.016 0.276 1 93.69 305 GLY A C 1
ATOM 2417 O O . GLY A 1 305 ? -6.602 16.625 1.016 1 93.69 305 GLY A O 1
ATOM 2418 N N . LEU A 1 306 ? -7.309 14.703 0.038 1 96.06 306 LEU A N 1
ATOM 2419 C CA . LEU A 1 306 ? -6.355 13.844 0.729 1 96.06 306 LEU A CA 1
ATOM 2420 C C . LEU A 1 306 ? -4.926 14.18 0.319 1 96.06 306 LEU A C 1
ATOM 2422 O O . LEU A 1 306 ? -4.008 14.102 1.137 1 96.06 306 LEU A O 1
ATOM 2426 N N . SER A 1 307 ? -4.691 14.57 -0.923 1 96.62 307 SER A N 1
ATOM 2427 C CA . SER A 1 307 ? -3.346 14.867 -1.399 1 96.62 307 SER A CA 1
ATOM 2428 C C . SER A 1 307 ? -2.775 16.094 -0.708 1 96.62 307 SER A C 1
ATOM 2430 O O . SER A 1 307 ? -1.586 16.141 -0.388 1 96.62 307 SER A O 1
ATOM 2432 N N . GLY A 1 308 ? -3.596 17.094 -0.454 1 95.75 308 GLY A N 1
ATOM 2433 C CA . GLY A 1 308 ? -3.129 18.312 0.187 1 95.75 308 GLY A CA 1
ATOM 2434 C C . GLY A 1 308 ? -3.256 18.281 1.698 1 95.75 308 GLY A C 1
ATOM 2435 O O . GLY A 1 308 ? -2.342 18.688 2.412 1 95.75 308 GLY A O 1
ATOM 2436 N N . ASP A 1 309 ? -4.305 17.75 2.166 1 93.69 309 ASP A N 1
ATOM 2437 C CA . ASP A 1 309 ? -4.621 17.828 3.59 1 93.69 309 ASP A CA 1
ATOM 2438 C C . ASP A 1 309 ? -3.824 16.797 4.391 1 93.69 309 ASP A C 1
ATOM 2440 O O . ASP A 1 309 ? -3.436 17.062 5.531 1 93.69 309 ASP A O 1
ATOM 2444 N N . LEU A 1 310 ? -3.631 15.625 3.816 1 93.81 310 LEU A N 1
ATOM 2445 C CA . LEU A 1 310 ? -3.072 14.578 4.656 1 93.81 310 LEU A CA 1
ATOM 2446 C C . LEU A 1 310 ? -1.744 14.078 4.094 1 93.81 310 LEU A C 1
ATOM 2448 O O . LEU A 1 310 ? -0.766 13.938 4.832 1 93.81 310 LEU A O 1
ATOM 2452 N N . LEU A 1 311 ? -1.624 13.867 2.814 1 96.81 311 LEU A N 1
ATOM 2453 C CA . LEU A 1 311 ? -0.384 13.391 2.215 1 96.81 311 LEU A CA 1
ATOM 2454 C C . LEU A 1 311 ? 0.777 14.32 2.543 1 96.81 311 LEU A C 1
ATOM 2456 O O . LEU A 1 311 ? 1.898 13.867 2.775 1 96.81 311 LEU A O 1
ATOM 2460 N N . THR A 1 312 ? 0.564 15.602 2.553 1 95.75 312 THR A N 1
ATOM 2461 C CA . THR A 1 312 ? 1.646 16.578 2.678 1 95.75 312 THR A CA 1
ATOM 2462 C C . THR A 1 312 ? 2.387 16.391 4 1 95.75 312 THR A C 1
ATOM 2464 O O . THR A 1 312 ? 3.6 16.594 4.07 1 95.75 312 THR A O 1
ATOM 2467 N N . HIS A 1 313 ? 1.684 15.969 5.062 1 90.56 313 HIS A N 1
ATOM 2468 C CA . HIS A 1 313 ? 2.346 15.656 6.324 1 90.56 313 HIS A CA 1
ATOM 2469 C C . HIS A 1 313 ? 3.371 14.539 6.145 1 90.56 313 HIS A C 1
ATOM 2471 O O . HIS A 1 313 ? 4.523 14.68 6.562 1 90.56 313 HIS A O 1
ATOM 2477 N N . ASP A 1 314 ? 2.887 13.531 5.555 1 92.62 314 ASP A N 1
ATOM 2478 C CA . ASP A 1 314 ? 3.736 12.359 5.375 1 92.62 314 ASP A CA 1
ATOM 2479 C C . ASP A 1 314 ? 4.879 12.648 4.402 1 92.62 314 ASP A C 1
ATOM 2481 O O . ASP A 1 314 ? 6.016 12.234 4.633 1 92.62 314 ASP A O 1
ATOM 2485 N N . TYR A 1 315 ? 4.516 13.352 3.332 1 96.44 315 TYR A N 1
ATOM 2486 C CA . TYR A 1 315 ? 5.543 13.672 2.346 1 96.44 315 TYR A CA 1
ATOM 2487 C C . TYR A 1 315 ? 6.652 14.516 2.963 1 96.44 315 TYR A C 1
ATOM 2489 O O . TYR A 1 315 ? 7.836 14.258 2.736 1 96.44 315 TYR A O 1
ATOM 2497 N N . ASP A 1 316 ? 6.273 15.516 3.721 1 94.19 316 ASP A N 1
ATOM 2498 C CA . ASP A 1 316 ? 7.254 16.406 4.336 1 94.19 316 ASP A CA 1
ATOM 2499 C C . ASP A 1 316 ? 8.164 15.641 5.293 1 94.19 316 ASP A C 1
ATOM 2501 O O . ASP A 1 316 ? 9.375 15.859 5.316 1 94.19 316 ASP A O 1
ATOM 2505 N N . ARG A 1 317 ? 7.602 14.75 6.051 1 89.75 317 ARG A N 1
ATOM 2506 C CA . ARG A 1 317 ? 8.383 13.953 6.988 1 89.75 317 ARG A CA 1
ATOM 2507 C C . ARG A 1 317 ? 9.438 13.125 6.258 1 89.75 317 ARG A C 1
ATOM 2509 O O . ARG A 1 317 ? 10.602 13.102 6.66 1 89.75 317 ARG A O 1
ATOM 2516 N N . ILE A 1 318 ? 9.039 12.492 5.25 1 94.88 318 ILE A N 1
ATOM 2517 C CA . ILE A 1 318 ? 9.938 11.609 4.516 1 94.88 318 ILE A CA 1
ATOM 2518 C C . ILE A 1 318 ? 10.961 12.445 3.744 1 94.88 318 ILE A C 1
ATOM 2520 O O . ILE A 1 318 ? 12.141 12.086 3.686 1 94.88 318 ILE A O 1
ATOM 2524 N N . ASN A 1 319 ? 10.5 13.555 3.158 1 94.75 319 ASN A N 1
ATOM 2525 C CA . ASN A 1 319 ? 11.398 14.438 2.42 1 94.75 319 ASN A CA 1
ATOM 2526 C C . ASN A 1 319 ? 12.422 15.094 3.342 1 94.75 319 ASN A C 1
ATOM 2528 O O . ASN A 1 319 ? 13.547 15.375 2.928 1 94.75 319 ASN A O 1
ATOM 2532 N N . CYS A 1 320 ? 12.031 15.383 4.547 1 89.44 320 CYS A N 1
ATOM 2533 C CA . CYS A 1 320 ? 12.945 15.93 5.539 1 89.44 320 CYS A CA 1
ATOM 2534 C C . CYS A 1 320 ? 14.086 14.953 5.824 1 89.44 320 CYS A C 1
ATOM 2536 O O . CYS A 1 320 ? 15.242 15.359 5.953 1 89.44 320 CYS A O 1
ATOM 2538 N N . ILE A 1 321 ? 13.734 13.695 5.855 1 90.62 321 ILE A N 1
ATOM 2539 C CA . ILE A 1 321 ? 14.68 12.648 6.227 1 90.62 321 ILE A CA 1
ATOM 2540 C C . ILE A 1 321 ? 15.547 12.289 5.023 1 90.62 321 ILE A C 1
ATOM 2542 O O . ILE A 1 321 ? 16.766 12.109 5.152 1 90.62 321 ILE A O 1
ATOM 2546 N N . LEU A 1 322 ? 14.992 12.234 3.863 1 94.69 322 LEU A N 1
ATOM 2547 C CA . LEU A 1 322 ? 15.672 11.641 2.719 1 94.69 322 LEU A CA 1
ATOM 2548 C C . LEU A 1 322 ? 16.109 12.711 1.728 1 94.69 322 LEU A C 1
ATOM 2550 O O . LEU A 1 322 ? 16.922 12.453 0.844 1 94.69 322 LEU A O 1
ATOM 2554 N N . LYS A 1 323 ? 15.508 13.891 1.813 1 93.19 323 LYS A N 1
ATOM 2555 C CA . LYS A 1 323 ? 15.805 14.977 0.891 1 93.19 323 LYS A CA 1
ATOM 2556 C C . LYS A 1 323 ? 15.602 14.547 -0.558 1 93.19 323 LYS A C 1
ATOM 2558 O O . LYS A 1 323 ? 16.484 14.742 -1.397 1 93.19 323 LYS A O 1
ATOM 2563 N N . MET A 1 324 ? 14.484 14.039 -0.849 1 95.12 324 MET A N 1
ATOM 2564 C CA . MET A 1 324 ? 14.195 13.422 -2.141 1 95.12 324 MET A CA 1
ATOM 2565 C C . MET A 1 324 ? 13.836 14.484 -3.178 1 95.12 324 MET A C 1
ATOM 2567 O O . MET A 1 324 ? 13.992 14.266 -4.379 1 95.12 324 MET A O 1
ATOM 2571 N N . GLY A 1 325 ? 13.297 15.625 -2.76 1 97.31 325 GLY A N 1
ATOM 2572 C CA . GLY A 1 325 ? 12.789 16.625 -3.688 1 97.31 325 GLY A CA 1
ATOM 2573 C C . GLY A 1 325 ? 11.438 16.266 -4.27 1 97.31 325 GLY A C 1
ATOM 2574 O O . GLY A 1 325 ? 10.57 15.75 -3.562 1 97.31 325 GLY A O 1
ATOM 2575 N N . ILE A 1 326 ? 11.211 16.719 -5.52 1 98.62 326 ILE A N 1
ATOM 2576 C CA . ILE A 1 326 ? 9.945 16.469 -6.191 1 98.62 326 ILE A CA 1
ATOM 2577 C C . ILE A 1 326 ? 10.023 15.172 -6.996 1 98.62 326 ILE A C 1
ATOM 2579 O O . ILE A 1 326 ? 11.016 14.93 -7.688 1 98.62 326 ILE A O 1
ATOM 2583 N N . PRO A 1 327 ? 9.07 14.242 -6.891 1 98.75 327 PRO A N 1
ATOM 2584 C CA . PRO A 1 327 ? 9.102 13.023 -7.691 1 98.75 327 PRO A CA 1
ATOM 2585 C C . PRO A 1 327 ? 9.086 13.297 -9.195 1 98.75 327 PRO A C 1
ATOM 2587 O O . PRO A 1 327 ? 8.438 14.25 -9.641 1 98.75 327 PRO A O 1
ATOM 2590 N N . LYS A 1 328 ? 9.68 12.43 -9.914 1 98.69 328 LYS A N 1
ATOM 2591 C CA . LYS A 1 328 ? 9.688 12.547 -11.367 1 98.69 328 LYS A CA 1
ATOM 2592 C C . LYS A 1 328 ? 8.305 12.242 -11.953 1 98.69 328 LYS A C 1
ATOM 2594 O O . LYS A 1 328 ? 7.871 12.898 -12.898 1 98.69 328 LYS A O 1
ATOM 2599 N N . TYR A 1 329 ? 7.652 11.227 -11.43 1 98.56 329 TYR A N 1
ATOM 2600 C CA . TYR A 1 329 ? 6.328 10.82 -11.883 1 98.56 329 TYR A CA 1
ATOM 2601 C C . TYR A 1 329 ? 5.391 10.586 -10.703 1 98.56 329 TYR A C 1
ATOM 2603 O O . TYR A 1 329 ? 5.812 10.086 -9.664 1 98.56 329 TYR A O 1
ATOM 2611 N N . VAL A 1 330 ? 4.113 10.961 -10.906 1 98.75 330 VAL A N 1
ATOM 2612 C CA . VAL A 1 330 ? 3.084 10.688 -9.906 1 98.75 330 VAL A CA 1
ATOM 2613 C C . VAL A 1 330 ? 1.867 10.055 -10.578 1 98.75 330 VAL A C 1
ATOM 2615 O O . VAL A 1 330 ? 1.4 10.531 -11.617 1 98.75 330 VAL A O 1
ATOM 2618 N N . SER A 1 331 ? 1.406 8.914 -10.062 1 98.56 331 SER A N 1
ATOM 2619 C CA . SER A 1 331 ? 0.159 8.266 -10.453 1 98.56 331 SER A CA 1
ATOM 2620 C C . SER A 1 331 ? -0.773 8.094 -9.258 1 98.56 331 SER A C 1
ATOM 2622 O O . SER A 1 331 ? -0.344 7.668 -8.18 1 98.56 331 SER A O 1
ATOM 2624 N N . ALA A 1 332 ? -2.023 8.5 -9.477 1 98.44 332 ALA A N 1
ATOM 2625 C CA . ALA A 1 332 ? -2.959 8.445 -8.352 1 98.44 332 ALA A CA 1
ATOM 2626 C C . ALA A 1 332 ? -4.297 7.848 -8.781 1 98.44 332 ALA A C 1
ATOM 2628 O O . ALA A 1 332 ? -4.672 7.926 -9.953 1 98.44 332 ALA A O 1
ATOM 2629 N N . SER A 1 333 ? -5.004 7.168 -7.871 1 98 333 SER A N 1
ATOM 2630 C CA . SER A 1 333 ? -6.355 6.652 -8.055 1 98 333 SER A CA 1
ATOM 2631 C C . SER A 1 333 ? -7.117 6.609 -6.73 1 98 333 SER A C 1
ATOM 2633 O O . SER A 1 333 ? -6.555 6.918 -5.676 1 98 333 SER A O 1
ATOM 2635 N N . GLY A 1 334 ? -8.367 6.262 -6.777 1 97.38 334 GLY A N 1
ATOM 2636 C CA . GLY A 1 334 ? -9.242 6.215 -5.621 1 97.38 334 GLY A CA 1
ATOM 2637 C C . GLY A 1 334 ? -10.68 6.586 -5.941 1 97.38 334 GLY A C 1
ATOM 2638 O O . GLY A 1 334 ? -11.125 6.445 -7.086 1 97.38 334 GLY A O 1
ATOM 2639 N N . GLY A 1 335 ? -11.422 6.984 -4.895 1 96.31 335 GLY A N 1
ATOM 2640 C CA . GLY A 1 335 ? -12.82 7.375 -5.059 1 96.31 335 GLY A CA 1
ATOM 2641 C C . GLY A 1 335 ? -13.516 7.668 -3.744 1 96.31 335 GLY A C 1
ATOM 2642 O O . GLY A 1 335 ? -12.867 7.734 -2.695 1 96.31 335 GLY A O 1
ATOM 2643 N N . ILE A 1 336 ? -14.75 8.078 -3.895 1 95.44 336 ILE A N 1
ATOM 2644 C CA . ILE A 1 336 ? -15.625 8.203 -2.734 1 95.44 336 ILE A CA 1
ATOM 2645 C C . ILE A 1 336 ? -16.281 6.855 -2.441 1 95.44 336 ILE A C 1
ATOM 2647 O O . ILE A 1 336 ? -17.234 6.465 -3.117 1 95.44 336 ILE A O 1
ATOM 2651 N N . TYR A 1 337 ? -15.758 6.172 -1.408 1 94.62 337 TYR A N 1
ATOM 2652 C CA . TYR A 1 337 ? -16.141 4.773 -1.233 1 94.62 337 TYR A CA 1
ATOM 2653 C C . TYR A 1 337 ? -16.781 4.551 0.132 1 94.62 337 TYR A C 1
ATOM 2655 O O . TYR A 1 337 ? -17.281 3.459 0.425 1 94.62 337 TYR A O 1
ATOM 2663 N N . THR A 1 338 ? -16.812 5.578 1 1 90.12 338 THR A N 1
ATOM 2664 C CA . THR A 1 338 ? -17.375 5.391 2.336 1 90.12 338 THR A CA 1
ATOM 2665 C C . THR A 1 338 ? -18.25 6.574 2.725 1 90.12 338 THR A C 1
ATOM 2667 O O . THR A 1 338 ? -19.203 6.422 3.5 1 90.12 338 THR A O 1
ATOM 2670 N N . HIS A 1 339 ? -17.891 7.73 2.273 1 89.5 339 HIS A N 1
ATOM 2671 C CA . HIS A 1 339 ? -18.578 8.945 2.699 1 89.5 339 HIS A CA 1
ATOM 2672 C C . HIS A 1 339 ? -19.344 9.586 1.544 1 89.5 339 HIS A C 1
ATOM 2674 O O . HIS A 1 339 ? -18.984 10.664 1.076 1 89.5 339 HIS A O 1
ATOM 2680 N N . ARG A 1 340 ? -20.422 9.07 1.237 1 88.25 340 ARG A N 1
ATOM 2681 C CA . ARG A 1 340 ? -21.266 9.633 0.188 1 88.25 340 ARG A CA 1
ATOM 2682 C C . ARG A 1 340 ? -22.156 10.727 0.741 1 88.25 340 ARG A C 1
ATOM 2684 O O . ARG A 1 340 ? -23.391 10.609 0.703 1 88.25 340 ARG A O 1
ATOM 2691 N N . ASP A 1 341 ? -21.578 11.742 1.201 1 88.5 341 ASP A N 1
ATOM 2692 C CA . ASP A 1 341 ? -22.25 12.828 1.91 1 88.5 341 ASP A CA 1
ATOM 2693 C C . ASP A 1 341 ? -22.281 14.094 1.061 1 88.5 341 ASP A C 1
ATOM 2695 O O . ASP A 1 341 ? -22.328 15.203 1.594 1 88.5 341 ASP A O 1
ATOM 2699 N N . GLY A 1 342 ? -22.125 13.922 -0.239 1 90.38 342 GLY A N 1
ATOM 2700 C CA . GLY A 1 342 ? -22.172 15.055 -1.155 1 90.38 342 GLY A CA 1
ATOM 2701 C C . GLY A 1 342 ? -20.812 15.617 -1.488 1 90.38 342 GLY A C 1
ATOM 2702 O O . GLY A 1 342 ? -20.672 16.438 -2.398 1 90.38 342 GLY A O 1
ATOM 2703 N N . ARG A 1 343 ? -19.766 15.125 -0.832 1 94.12 343 ARG A N 1
ATOM 2704 C CA . ARG A 1 343 ? -18.406 15.602 -1.083 1 94.12 343 ARG A CA 1
ATOM 2705 C C . ARG A 1 343 ? -18 15.336 -2.527 1 94.12 343 ARG A C 1
ATOM 2707 O O . ARG A 1 343 ? -18.625 14.531 -3.221 1 94.12 343 ARG A O 1
ATOM 2714 N N . ASN A 1 344 ? -16.938 16.062 -2.934 1 94.81 344 ASN A N 1
ATOM 2715 C CA . ASN A 1 344 ? -16.406 15.75 -4.258 1 94.81 344 ASN A CA 1
ATOM 2716 C C . ASN A 1 344 ? -14.906 15.461 -4.207 1 94.81 344 ASN A C 1
ATOM 2718 O O . ASN A 1 344 ? -14.25 15.367 -5.246 1 94.81 344 ASN A O 1
ATOM 2722 N N . VAL A 1 345 ? -14.359 15.406 -2.986 1 95.44 345 VAL A N 1
ATOM 2723 C CA . VAL A 1 345 ? -13 14.906 -2.814 1 95.44 345 VAL A CA 1
ATOM 2724 C C . VAL A 1 345 ? -13.031 13.43 -2.426 1 95.44 345 VAL A C 1
ATOM 2726 O O . VAL A 1 345 ? -13.945 12.984 -1.723 1 95.44 345 VAL A O 1
ATOM 2729 N N . PRO A 1 346 ? -12.078 12.711 -2.879 1 96.31 346 PRO A N 1
ATOM 2730 C CA . PRO A 1 346 ? -12.086 11.289 -2.533 1 96.31 346 PRO A CA 1
ATOM 2731 C C . PRO A 1 346 ? -11.852 11.047 -1.044 1 96.31 346 PRO A C 1
ATOM 2733 O O . PRO A 1 346 ? -11.211 11.852 -0.374 1 96.31 346 PRO A O 1
ATOM 2736 N N . ASP A 1 347 ? -12.453 9.93 -0.552 1 96.38 347 ASP A N 1
ATOM 2737 C CA . ASP A 1 347 ? -12.188 9.492 0.816 1 96.38 347 ASP A CA 1
ATOM 2738 C C . ASP A 1 347 ? -11.297 8.25 0.837 1 96.38 347 ASP A C 1
ATOM 2740 O O . ASP A 1 347 ? -10.906 7.777 1.906 1 96.38 347 ASP A O 1
ATOM 2744 N N . VAL A 1 348 ? -11.008 7.641 -0.289 1 97.62 348 VAL A N 1
ATOM 2745 C CA . VAL A 1 348 ? -9.969 6.645 -0.534 1 97.62 348 VAL A CA 1
ATOM 2746 C C . VAL A 1 348 ? -9.055 7.113 -1.662 1 97.62 348 VAL A C 1
ATOM 2748 O O . VAL A 1 348 ? -9.531 7.5 -2.734 1 97.62 348 VAL A O 1
ATOM 2751 N N . MET A 1 349 ? -7.75 7.148 -1.393 1 98.38 349 MET A N 1
ATOM 2752 C CA . MET A 1 349 ? -6.82 7.648 -2.4 1 98.38 349 MET A CA 1
ATOM 2753 C C . MET A 1 349 ? -5.457 6.977 -2.264 1 98.38 349 MET A C 1
ATOM 2755 O O . MET A 1 349 ? -4.98 6.75 -1.149 1 98.38 349 MET A O 1
ATOM 2759 N N . HIS A 1 350 ? -4.902 6.621 -3.373 1 98.75 350 HIS A N 1
ATOM 2760 C CA . HIS A 1 350 ? -3.574 6.02 -3.465 1 98.75 350 HIS A CA 1
ATOM 2761 C C . HIS A 1 350 ? -2.695 6.777 -4.457 1 98.75 350 HIS A C 1
ATOM 2763 O O . HIS A 1 350 ? -3.094 6.996 -5.602 1 98.75 350 HIS A O 1
ATOM 2769 N N . ILE A 1 351 ? -1.566 7.223 -3.982 1 98.81 351 ILE A N 1
ATOM 2770 C CA . ILE A 1 351 ? -0.65 8.016 -4.801 1 98.81 351 ILE A CA 1
ATOM 2771 C C . ILE A 1 351 ? 0.72 7.34 -4.832 1 98.81 351 ILE A C 1
ATOM 2773 O O . ILE A 1 351 ? 1.356 7.16 -3.791 1 98.81 351 ILE A O 1
ATOM 2777 N N . ASN A 1 352 ? 1.144 6.953 -6.02 1 98.81 352 ASN A N 1
ATOM 2778 C CA . ASN A 1 352 ? 2.484 6.43 -6.254 1 98.81 352 ASN A CA 1
ATOM 2779 C C . ASN A 1 352 ? 3.426 7.516 -6.773 1 98.81 352 ASN A C 1
ATOM 2781 O O . ASN A 1 352 ? 3.154 8.133 -7.805 1 98.81 352 ASN A O 1
ATOM 2785 N N . MET A 1 353 ? 4.508 7.715 -6.07 1 98.88 353 MET A N 1
ATOM 2786 C CA . MET A 1 353 ? 5.492 8.734 -6.422 1 98.88 353 MET A CA 1
ATOM 2787 C C . MET A 1 353 ? 6.832 8.094 -6.781 1 98.88 353 MET A C 1
ATOM 2789 O O . MET A 1 353 ? 7.461 7.445 -5.941 1 98.88 353 MET A O 1
ATOM 2793 N N . GLU A 1 354 ? 7.301 8.305 -8.023 1 98.75 354 GLU A N 1
ATOM 2794 C CA . GLU A 1 354 ? 8.484 7.621 -8.539 1 98.75 354 GLU A CA 1
ATOM 2795 C C . GLU A 1 354 ? 9.703 8.539 -8.531 1 98.75 354 GLU A C 1
ATOM 2797 O O . GLU A 1 354 ? 9.633 9.68 -9.008 1 98.75 354 GLU A O 1
ATOM 2802 N N . PHE A 1 355 ? 10.75 8.07 -7.957 1 98.25 355 PHE A N 1
ATOM 2803 C CA . PHE A 1 355 ? 12.07 8.703 -7.957 1 98.25 355 PHE A CA 1
ATOM 2804 C C . PHE A 1 355 ? 13.102 7.793 -8.602 1 98.25 355 PHE A C 1
ATOM 2806 O O . PHE A 1 355 ? 13.953 7.219 -7.918 1 98.25 355 PHE A O 1
ATOM 2813 N N . PRO A 1 356 ? 13.148 7.742 -9.938 1 95.94 356 PRO A N 1
ATOM 2814 C CA . PRO A 1 356 ? 13.961 6.742 -10.633 1 95.94 356 PRO A CA 1
ATOM 2815 C C . PRO A 1 356 ? 15.461 6.949 -10.43 1 95.94 356 PRO A C 1
ATOM 2817 O O . PRO A 1 356 ? 16.25 6.031 -10.656 1 95.94 356 PRO A O 1
ATOM 2820 N N . ASP A 1 357 ? 15.883 8.125 -9.969 1 93.31 357 ASP A N 1
ATOM 2821 C CA . ASP A 1 357 ? 17.312 8.406 -9.859 1 93.31 357 ASP A CA 1
ATOM 2822 C C . ASP A 1 357 ? 17.75 8.508 -8.398 1 93.31 357 ASP A C 1
ATOM 2824 O O . ASP A 1 357 ? 18.906 8.789 -8.109 1 93.31 357 ASP A O 1
ATOM 2828 N N . PHE A 1 358 ? 16.875 8.234 -7.461 1 94.44 358 PHE A N 1
ATOM 2829 C CA . PHE A 1 358 ? 17.172 8.367 -6.039 1 94.44 358 PHE A CA 1
ATOM 2830 C C . PHE A 1 358 ? 18.047 7.223 -5.551 1 94.44 358 PHE A C 1
ATOM 2832 O O . PHE A 1 358 ? 17.906 6.086 -6.012 1 94.44 358 PHE A O 1
ATOM 2839 N N . THR A 1 359 ? 18.969 7.559 -4.684 1 92.06 359 THR A N 1
ATOM 2840 C CA . THR A 1 359 ? 19.734 6.547 -3.967 1 92.06 359 THR A CA 1
ATOM 2841 C C . THR A 1 359 ? 19.922 6.949 -2.506 1 92.06 359 THR A C 1
ATOM 2843 O O . THR A 1 359 ? 20.125 8.125 -2.201 1 92.06 359 THR A O 1
ATOM 2846 N N . SER A 1 360 ? 19.75 6.035 -1.617 1 90.69 360 SER A N 1
ATOM 2847 C CA . SER A 1 360 ? 20.062 6.266 -0.209 1 90.69 360 SER A CA 1
ATOM 2848 C C . SER A 1 360 ? 21.391 5.641 0.174 1 90.69 360 SER A C 1
ATOM 2850 O O . SER A 1 360 ? 21.719 5.539 1.358 1 90.69 360 SER A O 1
ATOM 2852 N N . GLY A 1 361 ? 22.125 5.266 -0.803 1 83.88 361 GLY A N 1
ATOM 2853 C CA . GLY A 1 361 ? 23.344 4.516 -0.542 1 83.88 361 GLY A CA 1
ATOM 2854 C C . GLY A 1 361 ? 23.109 3.018 -0.473 1 83.88 361 GLY A C 1
ATOM 2855 O O . GLY A 1 361 ? 21.969 2.551 -0.57 1 83.88 361 GLY A O 1
ATOM 2856 N N . GLY A 1 362 ? 24.141 2.246 -0.492 1 76.69 362 GLY A N 1
ATOM 2857 C CA . GLY A 1 362 ? 23.859 0.817 -0.456 1 76.69 362 GLY A CA 1
ATOM 2858 C C . GLY A 1 362 ? 25.109 -0.021 -0.236 1 76.69 362 GLY A C 1
ATOM 2859 O O . GLY A 1 362 ? 26.234 0.491 -0.3 1 76.69 362 GLY A O 1
ATOM 2860 N N . SER A 1 363 ? 24.891 -1.124 0.266 1 73.56 363 SER A N 1
ATOM 2861 C CA . SER A 1 363 ? 25.938 -2.115 0.501 1 73.56 363 SER A CA 1
ATOM 2862 C C . SER A 1 363 ? 26.078 -3.061 -0.687 1 73.56 363 SER A C 1
ATOM 2864 O O . SER A 1 363 ? 27.016 -3.873 -0.732 1 73.56 363 SER A O 1
ATOM 2866 N N . GLN A 1 364 ? 25.172 -2.838 -1.577 1 72.69 364 GLN A N 1
ATOM 2867 C CA . GLN A 1 364 ? 25.188 -3.734 -2.729 1 72.69 364 GLN A CA 1
ATOM 2868 C C . GLN A 1 364 ? 26.219 -3.291 -3.76 1 72.69 364 GLN A C 1
ATOM 2870 O O . GLN A 1 364 ? 26.906 -2.283 -3.568 1 72.69 364 GLN A O 1
ATOM 2875 N N . GLU A 1 365 ? 26.391 -4.246 -4.715 1 72.69 365 GLU A N 1
A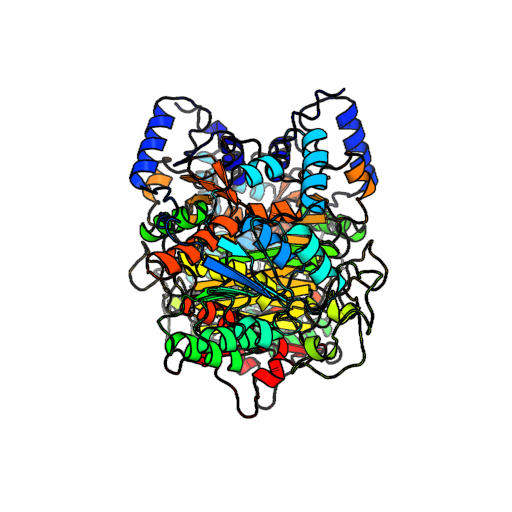TOM 2876 C CA . GLU A 1 365 ? 27.297 -3.891 -5.809 1 72.69 365 GLU A CA 1
ATOM 2877 C C . GLU A 1 365 ? 26.875 -2.57 -6.453 1 72.69 365 GLU A C 1
ATOM 2879 O O . GLU A 1 365 ? 25.688 -2.297 -6.621 1 72.69 365 GLU A O 1
ATOM 2884 N N . ALA A 1 366 ? 27.922 -1.863 -6.711 1 67.44 366 ALA A N 1
ATOM 2885 C CA . ALA A 1 366 ? 27.734 -0.526 -7.266 1 67.44 366 ALA A CA 1
ATOM 2886 C C . ALA A 1 366 ? 26.922 -0.579 -8.555 1 67.44 366 ALA A C 1
ATOM 2888 O O . ALA A 1 366 ? 27.172 -1.422 -9.422 1 67.44 366 ALA A O 1
ATOM 2889 N N . GLY A 1 367 ? 25.891 0.212 -8.648 1 64.81 367 GLY A N 1
ATOM 2890 C CA . GLY A 1 367 ? 25.094 0.351 -9.852 1 64.81 367 GLY A CA 1
ATOM 2891 C C . GLY A 1 367 ? 23.797 -0.441 -9.805 1 64.81 367 GLY A C 1
ATOM 2892 O O . GLY A 1 367 ? 22.922 -0.26 -10.648 1 64.81 367 GLY A O 1
ATOM 2893 N N . LYS A 1 368 ? 23.656 -1.243 -8.812 1 68.25 368 LYS A N 1
ATOM 2894 C CA . LYS A 1 368 ? 22.453 -2.068 -8.789 1 68.25 368 LYS A CA 1
ATOM 2895 C C . LYS A 1 368 ? 21.266 -1.3 -8.211 1 68.25 368 LYS A C 1
ATOM 2897 O O . LYS A 1 368 ? 20.172 -1.339 -8.758 1 68.25 368 LYS A O 1
ATOM 2902 N N . GLU A 1 369 ? 21.625 -0.497 -7.312 1 77.62 369 GLU A N 1
ATOM 2903 C CA . GLU A 1 369 ? 20.516 0.031 -6.527 1 77.62 369 GLU A CA 1
ATOM 2904 C C . GLU A 1 369 ? 20.297 1.512 -6.82 1 77.62 369 GLU A C 1
ATOM 2906 O O . GLU A 1 369 ? 21.156 2.346 -6.539 1 77.62 369 GLU A O 1
ATOM 2911 N N . LYS A 1 370 ? 19.266 1.778 -7.652 1 90.38 370 LYS A N 1
ATOM 2912 C CA . LYS A 1 370 ? 18.828 3.135 -7.961 1 90.38 370 LYS A CA 1
ATOM 2913 C C . LYS A 1 370 ? 17.328 3.176 -8.219 1 90.38 370 LYS A C 1
ATOM 2915 O O . LYS A 1 370 ? 16.781 2.318 -8.93 1 90.38 370 LYS A O 1
ATOM 2920 N N . GLY A 1 371 ? 16.797 4.164 -7.645 1 95.12 371 GLY A N 1
ATOM 2921 C CA . GLY A 1 371 ? 15.367 4.348 -7.809 1 95.12 371 GLY A CA 1
ATOM 2922 C C . GLY A 1 371 ? 14.57 3.971 -6.574 1 95.12 371 GLY A C 1
ATOM 2923 O O . GLY A 1 371 ? 15.008 3.141 -5.777 1 95.12 371 GLY A O 1
ATOM 2924 N N . MET A 1 372 ? 13.469 4.562 -6.434 1 97.44 372 MET A N 1
ATOM 2925 C CA . MET A 1 372 ? 12.602 4.355 -5.281 1 97.44 372 MET A CA 1
ATOM 2926 C C . MET A 1 372 ? 11.164 4.762 -5.598 1 97.44 372 MET A C 1
ATOM 2928 O O . MET A 1 372 ? 10.938 5.695 -6.371 1 97.44 372 MET A O 1
ATOM 2932 N N . THR A 1 373 ? 10.219 4.031 -5.055 1 98.62 373 THR A N 1
ATOM 2933 C CA . THR A 1 373 ? 8.836 4.48 -5.043 1 98.62 373 THR A CA 1
ATOM 2934 C C . THR A 1 373 ? 8.406 4.887 -3.635 1 98.62 373 THR A C 1
ATOM 2936 O O . THR A 1 373 ? 8.68 4.172 -2.668 1 98.62 373 THR A O 1
ATOM 2939 N N . LEU A 1 374 ? 7.852 6.047 -3.459 1 98.75 374 LEU A N 1
ATOM 2940 C CA . LEU A 1 374 ? 7.09 6.414 -2.271 1 98.75 374 LEU A CA 1
ATOM 2941 C C . LEU A 1 374 ? 5.594 6.254 -2.518 1 98.75 374 LEU A C 1
ATOM 2943 O O . LEU A 1 374 ? 5.023 6.934 -3.375 1 98.75 374 LEU A O 1
ATOM 2947 N N . VAL A 1 375 ? 4.965 5.324 -1.757 1 98.75 375 VAL A N 1
ATOM 2948 C CA . VAL A 1 375 ? 3.539 5.051 -1.903 1 98.75 375 VAL A CA 1
ATOM 2949 C C . VAL A 1 375 ? 2.77 5.691 -0.75 1 98.75 375 VAL A C 1
ATOM 2951 O O . VAL A 1 375 ? 3.109 5.488 0.418 1 98.75 375 VAL A O 1
ATOM 2954 N N . TYR A 1 376 ? 1.775 6.473 -1.089 1 98.56 376 TYR A N 1
ATOM 2955 C CA . TYR A 1 376 ? 0.795 6.945 -0.117 1 98.56 376 TYR A CA 1
ATOM 2956 C C . TYR A 1 376 ? -0.535 6.223 -0.289 1 98.56 376 TYR A C 1
ATOM 2958 O O . TYR A 1 376 ? -1.092 6.184 -1.389 1 98.56 376 TYR A O 1
ATOM 2966 N N . SER A 1 377 ? -1.039 5.602 0.743 1 98.62 377 SER A N 1
ATOM 2967 C CA . SER A 1 377 ? -2.32 4.898 0.745 1 98.62 377 SER A CA 1
ATOM 2968 C C . SER A 1 377 ? -3.223 5.402 1.867 1 98.62 377 SER A C 1
ATOM 2970 O O . SER A 1 377 ? -2.863 5.32 3.043 1 98.62 377 SER A O 1
ATOM 2972 N N . ALA A 1 378 ? -4.43 5.883 1.479 1 98.06 378 ALA A N 1
ATOM 2973 C CA . ALA A 1 378 ? -5.309 6.469 2.49 1 98.06 378 ALA A CA 1
ATOM 2974 C C . ALA A 1 378 ? -6.73 5.938 2.355 1 98.06 378 ALA A C 1
ATOM 2976 O O . ALA A 1 378 ? -7.211 5.699 1.245 1 98.06 378 ALA A O 1
ATOM 2977 N N . THR A 1 379 ? -7.426 5.758 3.494 1 97.62 379 THR A N 1
ATOM 2978 C CA . THR A 1 379 ? -8.859 5.496 3.547 1 97.62 379 THR A CA 1
ATOM 2979 C C . THR A 1 379 ? -9.492 6.191 4.746 1 97.62 379 THR A C 1
ATOM 2981 O O . THR A 1 379 ? -8.898 6.246 5.824 1 97.62 379 THR A O 1
ATOM 2984 N N . LEU A 1 380 ? -10.633 6.777 4.547 1 96 380 LEU A N 1
ATOM 2985 C CA . LEU A 1 380 ? -11.414 7.367 5.629 1 96 380 LEU A CA 1
ATOM 2986 C C . LEU A 1 380 ? -12.562 6.453 6.031 1 96 380 LEU A C 1
ATOM 2988 O O . LEU A 1 380 ? -13.594 6.926 6.516 1 96 380 LEU A O 1
ATOM 2992 N N . GLY A 1 381 ? -12.414 5.133 5.75 1 94.06 381 GLY A N 1
ATOM 2993 C CA . GLY A 1 381 ? -13.445 4.164 6.082 1 94.06 381 GLY A CA 1
ATOM 2994 C C . GLY A 1 381 ? -12.977 3.088 7.039 1 94.06 381 GLY A C 1
ATOM 2995 O O . GLY A 1 381 ? -13.695 2.127 7.309 1 94.06 381 GLY A O 1
ATOM 2996 N N . ASN A 1 382 ? -11.773 3.227 7.566 1 96.5 382 ASN A N 1
ATOM 2997 C CA . ASN A 1 382 ? -11.141 2.25 8.445 1 96.5 382 ASN A CA 1
ATOM 2998 C C . ASN A 1 382 ? -10.07 2.895 9.32 1 96.5 382 ASN A C 1
ATOM 3000 O O . ASN A 1 382 ? -9.367 3.807 8.875 1 96.5 382 ASN A O 1
ATOM 3004 N N . GLN A 1 383 ? -9.906 2.385 10.555 1 95.25 383 GLN A N 1
ATOM 3005 C CA . GLN A 1 383 ? -9.016 3.037 11.516 1 95.25 383 GLN A CA 1
ATOM 3006 C C . GLN A 1 383 ? -7.77 2.197 11.766 1 95.25 383 GLN A C 1
ATOM 3008 O O . GLN A 1 383 ? -6.965 2.518 12.641 1 95.25 383 GLN A O 1
ATOM 3013 N N . PHE A 1 384 ? -7.609 1.099 11.023 1 93.56 384 PHE A N 1
ATOM 3014 C CA . PHE A 1 384 ? -6.477 0.211 11.25 1 93.56 384 PHE A CA 1
ATOM 3015 C C . PHE A 1 384 ? -5.16 0.968 11.117 1 93.56 384 PHE A C 1
ATOM 3017 O O . PHE A 1 384 ? -4.969 1.727 10.164 1 93.56 384 PHE A O 1
ATOM 3024 N N . ASP A 1 385 ? -4.223 0.806 12.039 1 87.75 385 ASP A N 1
ATOM 3025 C CA . ASP A 1 385 ? -2.936 1.494 12.008 1 87.75 385 ASP A CA 1
ATOM 3026 C C . ASP A 1 385 ? -1.932 0.748 11.133 1 87.75 385 ASP A C 1
ATOM 3028 O O . ASP A 1 385 ? -1.454 -0.326 11.508 1 87.75 385 ASP A O 1
ATOM 3032 N N . ARG A 1 386 ? -1.544 1.29 10.031 1 90.69 386 ARG A N 1
ATOM 3033 C CA . ARG A 1 386 ? -0.613 0.663 9.094 1 90.69 386 ARG A CA 1
ATOM 3034 C C . ARG A 1 386 ? 0.762 1.319 9.172 1 90.69 386 ARG A C 1
ATOM 3036 O O . ARG A 1 386 ? 1.754 0.747 8.711 1 90.69 386 ARG A O 1
ATOM 3043 N N . GLY A 1 387 ? 0.884 2.49 9.727 1 88.31 387 GLY A N 1
ATOM 3044 C CA . GLY A 1 387 ? 2.146 3.162 9.984 1 88.31 387 GLY A CA 1
ATOM 3045 C C . GLY A 1 387 ? 2.877 3.564 8.719 1 88.31 387 GLY A C 1
ATOM 3046 O O . GLY A 1 387 ? 2.268 3.672 7.648 1 88.31 387 GLY A O 1
ATOM 3047 N N . THR A 1 388 ? 4.176 4.004 8.867 1 94.69 388 THR A N 1
ATOM 3048 C CA . THR A 1 388 ? 5.113 4.332 7.805 1 94.69 388 THR A CA 1
ATOM 3049 C C . THR A 1 388 ? 6.293 3.363 7.801 1 94.69 388 THR A C 1
ATOM 3051 O O . THR A 1 388 ? 6.898 3.113 8.844 1 94.69 388 THR A O 1
ATOM 3054 N N . LEU A 1 389 ? 6.57 2.814 6.641 1 97.19 389 LEU A N 1
ATOM 3055 C CA . LEU A 1 389 ? 7.609 1.798 6.512 1 97.19 389 LEU A CA 1
ATOM 3056 C C . LEU A 1 389 ? 8.617 2.186 5.434 1 97.19 389 LEU A C 1
ATOM 3058 O O . LEU A 1 389 ? 8.242 2.424 4.285 1 97.19 389 LEU A O 1
ATOM 3062 N N . LEU A 1 390 ? 9.867 2.352 5.84 1 97.94 390 LEU A N 1
ATOM 3063 C CA . LEU A 1 390 ? 10.969 2.475 4.891 1 97.94 390 LEU A CA 1
ATOM 3064 C C . LEU A 1 390 ? 11.656 1.129 4.676 1 97.94 390 LEU A C 1
ATOM 3066 O O . LEU A 1 390 ? 12.125 0.509 5.633 1 97.94 390 LEU A O 1
ATOM 3070 N N . MET A 1 391 ? 11.758 0.72 3.445 1 98.25 391 MET A N 1
ATOM 3071 C CA . MET A 1 391 ? 12.234 -0.628 3.152 1 98.25 391 MET A CA 1
ATOM 3072 C C . MET A 1 391 ? 13.523 -0.583 2.336 1 98.25 391 MET A C 1
ATOM 3074 O O . MET A 1 391 ? 13.492 -0.302 1.136 1 98.25 391 MET A O 1
ATOM 3078 N N . GLY A 1 392 ? 14.625 -0.878 3.008 1 97.12 392 GLY A N 1
ATOM 3079 C CA . GLY A 1 392 ? 15.922 -0.954 2.365 1 97.12 392 GLY A CA 1
ATOM 3080 C C . GLY A 1 392 ? 16.438 -2.375 2.209 1 97.12 392 GLY A C 1
ATOM 3081 O O . GLY A 1 392 ? 15.891 -3.303 2.811 1 97.12 392 GLY A O 1
ATOM 3082 N N . HIS A 1 393 ? 17.438 -2.484 1.39 1 95.69 393 HIS A N 1
ATOM 3083 C CA . HIS A 1 393 ? 18.047 -3.779 1.125 1 95.69 393 HIS A CA 1
ATOM 3084 C C . HIS A 1 393 ? 18.562 -4.422 2.414 1 95.69 393 HIS A C 1
ATOM 3086 O O . HIS A 1 393 ? 18.484 -5.641 2.574 1 95.69 393 HIS A O 1
ATOM 3092 N N . ASP A 1 394 ? 19.047 -3.607 3.355 1 96 394 ASP A N 1
ATOM 3093 C CA . ASP A 1 394 ? 19.734 -4.172 4.512 1 96 394 ASP A CA 1
ATOM 3094 C C . ASP A 1 394 ? 18.828 -4.176 5.742 1 96 394 ASP A C 1
ATOM 3096 O O . ASP A 1 394 ? 19.062 -4.938 6.684 1 96 394 ASP A O 1
ATOM 3100 N N . ALA A 1 395 ? 17.859 -3.324 5.781 1 96.38 395 ALA A N 1
ATOM 3101 C CA . ALA A 1 395 ? 16.969 -3.262 6.938 1 96.38 395 ALA A CA 1
ATOM 3102 C C . ALA A 1 395 ? 15.688 -2.51 6.598 1 96.38 395 ALA A C 1
ATOM 3104 O O . ALA A 1 395 ? 15.617 -1.82 5.578 1 96.38 395 ALA A O 1
ATOM 3105 N N . SER A 1 396 ? 14.688 -2.719 7.395 1 97.56 396 SER A N 1
ATOM 3106 C CA . SER A 1 396 ? 13.43 -1.983 7.332 1 97.56 396 SER A CA 1
ATOM 3107 C C . SER A 1 396 ? 13.211 -1.153 8.594 1 97.56 396 SER A C 1
ATOM 3109 O O . SER A 1 396 ? 13.57 -1.579 9.695 1 97.56 396 SER A O 1
ATOM 3111 N N . MET A 1 397 ? 12.594 0.014 8.398 1 95.69 397 MET A N 1
ATOM 3112 C CA . MET A 1 397 ? 12.344 0.919 9.516 1 95.69 397 MET A CA 1
ATOM 3113 C C . MET A 1 397 ? 10.859 1.269 9.609 1 95.69 397 MET A C 1
ATOM 3115 O O . MET A 1 397 ? 10.273 1.762 8.641 1 95.69 397 MET A O 1
ATOM 3119 N N . GLU A 1 398 ? 10.266 0.92 10.711 1 92.69 398 GLU A N 1
ATOM 3120 C CA . GLU A 1 398 ? 8.969 1.475 11.07 1 92.69 398 GLU A CA 1
ATOM 3121 C C . GLU A 1 398 ? 9.117 2.832 11.75 1 92.69 398 GLU A C 1
ATOM 3123 O O . GLU A 1 398 ? 9.781 2.945 12.789 1 92.69 398 GLU A O 1
ATOM 3128 N N . LEU A 1 399 ? 8.477 3.814 11.125 1 91.19 399 LEU A N 1
ATOM 3129 C CA . LEU A 1 399 ? 8.75 5.172 11.578 1 91.19 399 LEU A CA 1
ATOM 3130 C C . LEU A 1 399 ? 7.465 5.875 12.008 1 91.19 399 LEU A C 1
ATOM 3132 O O . LEU A 1 399 ? 6.496 5.922 11.242 1 91.19 399 LEU A O 1
ATOM 3136 N N . GLY A 1 400 ? 7.363 6.375 13.109 1 83.31 400 GLY A N 1
ATOM 3137 C CA . GLY A 1 400 ? 6.371 7.227 13.75 1 83.31 400 GLY A CA 1
ATOM 3138 C C . GLY A 1 400 ? 6.926 7.992 14.938 1 83.31 400 GLY A C 1
ATOM 3139 O O . GLY A 1 400 ? 8.055 8.484 14.891 1 83.31 400 GLY A O 1
ATOM 3140 N N . ASN A 1 401 ? 6.105 8.148 15.883 1 75.44 401 ASN A N 1
ATOM 3141 C CA . ASN A 1 401 ? 6.664 8.703 17.109 1 75.44 401 ASN A CA 1
ATOM 3142 C C . ASN A 1 401 ? 7.707 7.77 17.719 1 75.44 401 ASN A C 1
ATOM 3144 O O . ASN A 1 401 ? 8.547 8.203 18.5 1 75.44 401 ASN A O 1
ATOM 3148 N N . THR A 1 402 ? 7.539 6.527 17.328 1 78.62 402 THR A N 1
ATOM 3149 C CA . THR A 1 402 ? 8.531 5.504 17.625 1 78.62 402 THR A CA 1
ATOM 3150 C C . THR A 1 402 ? 9.266 5.074 16.359 1 78.62 402 THR A C 1
ATOM 3152 O O . THR A 1 402 ? 8.812 5.352 15.25 1 78.62 402 THR A O 1
ATOM 3155 N N . LEU A 1 403 ? 10.445 4.555 16.609 1 85.5 403 LEU A N 1
ATOM 3156 C CA . LEU A 1 403 ? 11.266 4.074 15.5 1 85.5 403 LEU A CA 1
ATOM 3157 C C . LEU A 1 403 ? 11.805 2.676 15.789 1 85.5 403 LEU A C 1
ATOM 3159 O O . LEU A 1 403 ? 12.359 2.426 16.859 1 85.5 403 LEU A O 1
ATOM 3163 N N . THR A 1 404 ? 11.547 1.743 14.914 1 87.56 404 THR A N 1
ATOM 3164 C CA . THR A 1 404 ? 12.039 0.375 15.039 1 87.56 404 THR A CA 1
ATOM 3165 C C . THR A 1 404 ? 12.703 -0.084 13.75 1 87.56 404 THR A C 1
ATOM 3167 O O . THR A 1 404 ? 12.156 0.087 12.656 1 87.56 404 THR A O 1
ATOM 3170 N N . ILE A 1 405 ? 13.875 -0.679 13.875 1 91.38 405 ILE A N 1
ATOM 3171 C CA . ILE A 1 405 ? 14.617 -1.149 12.711 1 91.38 405 ILE A CA 1
ATOM 3172 C C . ILE A 1 405 ? 14.82 -2.66 12.805 1 91.38 405 ILE A C 1
ATOM 3174 O O . ILE A 1 405 ? 15.258 -3.172 13.836 1 91.38 405 ILE A O 1
ATOM 3178 N N . TYR A 1 406 ? 14.523 -3.344 11.742 1 90.69 406 TYR A N 1
ATOM 3179 C CA . TYR A 1 406 ? 14.758 -4.777 11.602 1 90.69 406 TYR A CA 1
ATOM 3180 C C . TYR A 1 406 ? 15.773 -5.055 10.492 1 90.69 406 TYR A C 1
ATOM 3182 O O . TYR A 1 406 ? 15.648 -4.535 9.383 1 90.69 406 TYR A O 1
ATOM 3190 N N . ALA A 1 407 ? 16.734 -5.836 10.859 1 92.25 407 ALA A N 1
ATOM 3191 C CA . ALA A 1 407 ? 17.641 -6.281 9.797 1 92.25 407 ALA A CA 1
ATOM 3192 C C . ALA A 1 407 ? 16.906 -7.172 8.797 1 92.25 407 ALA A C 1
ATOM 3194 O O . ALA A 1 407 ? 16.062 -7.984 9.188 1 92.25 407 ALA A O 1
ATOM 3195 N N . ASP A 1 408 ? 17.25 -6.93 7.551 1 95.69 408 ASP A N 1
ATOM 3196 C CA . ASP A 1 408 ? 16.703 -7.824 6.535 1 95.69 408 ASP A CA 1
ATOM 3197 C C . ASP A 1 408 ? 17.406 -9.18 6.555 1 95.69 408 ASP A C 1
ATOM 3199 O O . ASP A 1 408 ? 18.641 -9.234 6.613 1 95.69 408 ASP A O 1
ATOM 3203 N N . PRO A 1 409 ? 16.703 -10.281 6.477 1 92.81 409 PRO A N 1
ATOM 3204 C CA . PRO A 1 409 ? 17.359 -11.594 6.527 1 92.81 409 PRO A CA 1
ATOM 3205 C C . PRO A 1 409 ? 18.25 -11.859 5.32 1 92.81 409 PRO A C 1
ATOM 3207 O O . PRO A 1 409 ? 19.109 -12.742 5.363 1 92.81 409 PRO A O 1
ATOM 3210 N N . ARG A 1 410 ? 18.047 -11.062 4.289 1 93.44 410 ARG A N 1
ATOM 3211 C CA . ARG A 1 410 ? 18.844 -11.25 3.074 1 93.44 410 ARG A CA 1
ATOM 3212 C C . ARG A 1 410 ? 19.812 -10.086 2.869 1 93.44 410 ARG A C 1
ATOM 3214 O O . ARG A 1 410 ? 20.281 -9.852 1.753 1 93.44 410 ARG A O 1
ATOM 3221 N N . SER A 1 411 ? 20.062 -9.398 3.904 1 93.69 411 SER A N 1
ATOM 3222 C CA . SER A 1 411 ? 20.969 -8.242 3.881 1 93.69 411 SER A CA 1
ATOM 3223 C C . SER A 1 411 ? 22.375 -8.641 3.459 1 93.69 411 SER A C 1
ATOM 3225 O O . SER A 1 411 ? 22.875 -9.695 3.867 1 93.69 411 SER A O 1
ATOM 3227 N N . THR A 1 412 ? 22.969 -7.809 2.643 1 92.69 412 THR A N 1
ATOM 3228 C CA . THR A 1 412 ? 24.406 -7.949 2.375 1 92.69 412 THR A CA 1
ATOM 3229 C C . THR A 1 412 ? 25.219 -7.445 3.557 1 92.69 412 THR A C 1
ATOM 3231 O O . THR A 1 412 ? 26.188 -8.102 3.975 1 92.69 412 THR A O 1
ATOM 3234 N N . LYS A 1 413 ? 24.891 -6.398 4.145 1 92.69 413 LYS A N 1
ATOM 3235 C CA . LYS A 1 413 ? 25.609 -5.734 5.223 1 92.69 413 LYS A CA 1
ATOM 3236 C C . LYS A 1 413 ? 25.625 -6.59 6.484 1 92.69 413 LYS A C 1
ATOM 3238 O O . LYS A 1 413 ? 26.656 -6.68 7.168 1 92.69 413 LYS A O 1
ATOM 3243 N N . TYR A 1 414 ? 24.5 -7.223 6.766 1 93.5 414 TYR A N 1
ATOM 3244 C CA . TYR A 1 414 ? 24.359 -7.914 8.039 1 93.5 414 TYR A CA 1
ATOM 3245 C C . TYR A 1 414 ? 24.484 -9.422 7.863 1 93.5 414 TYR A C 1
ATOM 3247 O O . TYR A 1 414 ? 24.203 -10.188 8.789 1 93.5 414 TYR A O 1
ATOM 3255 N N . ARG A 1 415 ? 24.875 -9.836 6.734 1 93.56 415 ARG A N 1
ATOM 3256 C CA . ARG A 1 415 ? 24.891 -11.25 6.359 1 93.56 415 ARG A CA 1
ATOM 3257 C C . ARG A 1 415 ? 25.672 -12.07 7.371 1 93.56 415 ARG A C 1
ATOM 3259 O O . ARG A 1 415 ? 25.188 -13.078 7.883 1 93.56 415 ARG A O 1
ATOM 3266 N N . GLU A 1 416 ? 26.906 -11.68 7.703 1 92.25 416 GLU A N 1
ATOM 3267 C CA . GLU A 1 416 ? 27.781 -12.453 8.586 1 92.25 416 GLU A CA 1
ATOM 3268 C C . GLU A 1 416 ? 27.234 -12.469 10.016 1 92.25 416 GLU A C 1
ATOM 3270 O O . GLU A 1 416 ? 27.297 -13.492 10.695 1 92.25 416 GLU A O 1
ATOM 3275 N N . LEU A 1 417 ? 26.703 -11.336 10.406 1 89.19 417 LEU A N 1
ATOM 3276 C CA . LEU A 1 417 ? 26.156 -11.242 11.758 1 89.19 417 LEU A CA 1
ATOM 3277 C C . LEU A 1 417 ? 24.922 -12.125 11.914 1 89.19 417 LEU A C 1
ATOM 3279 O O . LEU A 1 417 ? 24.688 -12.672 12.992 1 89.19 417 LEU A O 1
ATOM 3283 N N . ILE A 1 418 ? 24.156 -12.203 10.898 1 88.5 418 ILE A N 1
ATOM 3284 C CA . ILE A 1 418 ? 22.984 -13.07 10.914 1 88.5 418 ILE A CA 1
ATOM 3285 C C . ILE A 1 418 ? 23.406 -14.531 10.922 1 88.5 418 ILE A C 1
ATOM 3287 O O . ILE A 1 418 ? 22.906 -15.328 11.711 1 88.5 418 ILE A O 1
ATOM 3291 N N . LYS A 1 419 ? 24.375 -14.828 10.102 1 89.75 419 LYS A N 1
ATOM 3292 C CA . LYS A 1 419 ? 24.891 -16.188 10.023 1 89.75 419 LYS A CA 1
ATOM 3293 C C . LYS A 1 419 ? 25.469 -16.656 11.359 1 89.75 419 LYS A C 1
ATOM 3295 O O . LYS A 1 419 ? 25.297 -17.812 11.75 1 89.75 419 LYS A O 1
ATOM 3300 N N . GLU A 1 420 ? 26.047 -15.719 12.055 1 86.19 420 GLU A N 1
ATOM 3301 C CA . GLU A 1 420 ? 26.688 -16.016 13.328 1 86.19 420 GLU A CA 1
ATOM 3302 C C . GLU A 1 420 ? 25.672 -16.016 14.469 1 86.19 420 GLU A C 1
ATOM 3304 O O . GLU A 1 420 ? 26.016 -16.375 15.602 1 86.19 420 GLU A O 1
ATOM 3309 N N . GLY A 1 421 ? 24.484 -15.594 14.117 1 81.19 421 GLY A N 1
ATOM 3310 C CA . GLY A 1 421 ? 23.453 -15.562 15.141 1 81.19 421 GLY A CA 1
ATOM 3311 C C . GLY A 1 421 ? 23.516 -14.336 16.016 1 81.19 421 GLY A C 1
ATOM 3312 O O . GLY A 1 421 ? 22.844 -14.266 17.047 1 81.19 421 GLY A O 1
ATOM 3313 N N . ARG A 1 422 ? 24.328 -13.43 15.656 1 80 422 ARG A N 1
ATOM 3314 C CA . ARG A 1 422 ? 24.453 -12.203 16.438 1 80 422 ARG A CA 1
ATOM 3315 C C . ARG A 1 422 ? 23.281 -11.258 16.156 1 80 422 ARG A C 1
ATOM 3317 O O . ARG A 1 422 ? 22.953 -10.406 16.984 1 80 422 ARG A O 1
ATOM 3324 N N . ILE A 1 423 ? 22.719 -11.414 14.969 1 84.25 423 ILE A N 1
ATOM 3325 C CA . ILE A 1 423 ? 21.5 -10.703 14.609 1 84.25 423 ILE A CA 1
ATOM 3326 C C . ILE A 1 423 ? 20.391 -11.703 14.273 1 84.25 423 ILE A C 1
ATOM 3328 O O . ILE A 1 423 ? 20.609 -12.648 13.508 1 84.25 423 ILE A O 1
ATOM 3332 N N . ASP A 1 424 ? 19.344 -11.508 14.914 1 80.06 424 ASP A N 1
ATOM 3333 C CA . ASP A 1 424 ? 18.109 -12.195 14.539 1 80.06 424 ASP A CA 1
ATOM 3334 C C . ASP A 1 424 ? 17.156 -11.25 13.812 1 80.06 424 ASP A C 1
ATOM 3336 O O . ASP A 1 424 ? 16.594 -10.328 14.414 1 80.06 424 ASP A O 1
ATOM 3340 N N . PRO A 1 425 ? 16.938 -11.492 12.547 1 86.31 425 PRO A N 1
ATOM 3341 C CA . PRO A 1 425 ? 16.109 -10.57 11.758 1 86.31 425 PRO A CA 1
ATOM 3342 C C . PRO A 1 425 ? 14.688 -10.453 12.273 1 86.31 425 PRO A C 1
ATOM 3344 O O . PRO A 1 425 ? 13.953 -9.547 11.875 1 86.31 425 PRO A O 1
ATOM 3347 N N . LYS A 1 426 ? 14.297 -11.281 13.125 1 74.75 426 LYS A N 1
ATOM 3348 C CA . LYS A 1 426 ? 12.945 -11.242 13.688 1 74.75 426 LYS A CA 1
ATOM 3349 C C . LYS A 1 426 ? 12.859 -10.258 14.844 1 74.75 426 LYS A C 1
ATOM 3351 O O . LYS A 1 426 ? 11.766 -9.883 15.273 1 74.75 426 LYS A O 1
ATOM 3356 N N . VAL A 1 427 ? 14.055 -9.883 15.281 1 73.94 427 VAL A N 1
ATOM 3357 C CA . VAL A 1 427 ? 14.117 -8.953 16.406 1 73.94 427 VAL A CA 1
ATOM 3358 C C . VAL A 1 427 ? 14.68 -7.617 15.93 1 73.94 427 VAL A C 1
ATOM 3360 O O . VAL A 1 427 ? 15.617 -7.574 15.125 1 73.94 427 VAL A O 1
ATOM 3363 N N . PRO A 1 428 ? 14.062 -6.535 16.484 1 81.94 428 PRO A N 1
ATOM 3364 C CA . PRO A 1 428 ? 14.609 -5.238 16.078 1 81.94 428 PRO A CA 1
ATOM 3365 C C . PRO A 1 428 ? 16.078 -5.078 16.469 1 81.94 428 PRO A C 1
ATOM 3367 O O . PRO A 1 428 ? 16.469 -5.477 17.562 1 81.94 428 PRO A O 1
ATOM 3370 N N . ILE A 1 429 ? 16.859 -4.555 15.633 1 84.56 429 ILE A N 1
ATOM 3371 C CA . ILE A 1 429 ? 18.266 -4.297 15.93 1 84.56 429 ILE A CA 1
ATOM 3372 C C . ILE A 1 429 ? 18.406 -2.924 16.578 1 84.56 429 ILE A C 1
ATOM 3374 O O . ILE A 1 429 ? 19.453 -2.611 17.156 1 84.56 429 ILE A O 1
ATOM 3378 N N . TYR A 1 430 ? 17.344 -2.107 16.438 1 83.69 430 TYR A N 1
ATOM 3379 C CA . TYR A 1 430 ? 17.312 -0.792 17.062 1 83.69 430 TYR A CA 1
ATOM 3380 C C . TYR A 1 430 ? 15.883 -0.342 17.328 1 83.69 430 TYR A C 1
ATOM 3382 O O . TYR A 1 430 ? 15 -0.566 16.5 1 83.69 430 TYR A O 1
ATOM 3390 N N . GLN A 1 431 ? 15.648 0.223 18.453 1 80.25 431 GLN A N 1
ATOM 3391 C CA . GLN A 1 431 ? 14.344 0.792 18.766 1 80.25 431 GLN A CA 1
ATOM 3392 C C . GLN A 1 431 ? 14.484 2.082 19.562 1 80.25 431 GLN A C 1
ATOM 3394 O O . GLN A 1 431 ? 15.328 2.174 20.469 1 80.25 431 GLN A O 1
ATOM 3399 N N . TYR A 1 432 ? 13.742 3.039 19.125 1 77.62 432 TYR A N 1
ATOM 3400 C CA . TYR A 1 432 ? 13.555 4.273 19.875 1 77.62 432 TYR A CA 1
ATOM 3401 C C . TYR A 1 432 ? 12.094 4.438 20.297 1 77.62 432 TYR A C 1
ATOM 3403 O O . TYR A 1 432 ? 11.195 4.461 19.453 1 77.62 432 TYR A O 1
ATOM 3411 N N . ASP A 1 433 ? 11.82 4.43 21.531 1 72 433 ASP A N 1
ATOM 3412 C CA . ASP A 1 433 ? 10.5 4.652 22.109 1 72 433 ASP A CA 1
ATOM 3413 C C . ASP A 1 433 ? 10.555 5.668 23.25 1 72 433 ASP A C 1
ATOM 3415 O O . ASP A 1 433 ? 10.93 5.332 24.375 1 72 433 ASP A O 1
ATOM 3419 N N . PRO A 1 434 ? 10.172 6.871 22.938 1 65.75 434 PRO A N 1
ATOM 3420 C CA . PRO A 1 434 ? 10.297 7.902 23.969 1 65.75 434 PRO A CA 1
ATOM 3421 C C . PRO A 1 434 ? 9.352 7.668 25.141 1 65.75 434 PRO A C 1
ATOM 3423 O O . PRO A 1 434 ? 9.547 8.242 26.219 1 65.75 434 PRO A O 1
ATOM 3426 N N . SER A 1 435 ? 8.195 6.973 24.906 1 57.62 435 SER A N 1
ATOM 3427 C CA . SER A 1 435 ? 7.207 6.77 25.953 1 57.62 435 SER A CA 1
ATOM 3428 C C . SER A 1 435 ? 7.641 5.668 26.922 1 57.62 435 SER A C 1
ATOM 3430 O O . SER A 1 435 ? 7.039 5.484 27.984 1 57.62 435 SER A O 1
ATOM 3432 N N . ALA A 1 436 ? 8.469 4.852 26.5 1 50.75 436 ALA A N 1
ATOM 3433 C CA . ALA A 1 436 ? 8.836 3.705 27.328 1 50.75 436 ALA A CA 1
ATOM 3434 C C . ALA A 1 436 ? 9.086 4.125 28.766 1 50.75 436 ALA A C 1
ATOM 3436 O O . ALA A 1 436 ? 8.812 3.363 29.703 1 50.75 436 ALA A O 1
ATOM 3437 N N . ASN A 1 437 ? 9.617 5.25 28.953 1 44.69 437 ASN A N 1
ATOM 3438 C CA . ASN A 1 437 ? 9.773 5.633 30.359 1 44.69 437 ASN A CA 1
ATOM 3439 C C . ASN A 1 437 ? 8.523 6.336 30.875 1 44.69 437 ASN A C 1
ATOM 3441 O O . ASN A 1 437 ? 8.445 6.652 32.062 1 44.69 437 ASN A O 1
ATOM 3445 N N . GLY A 1 438 ? 7.371 6.578 30.016 1 38.38 438 GLY A N 1
ATOM 3446 C CA . GLY A 1 438 ? 6.277 7.406 30.5 1 38.38 438 GLY A CA 1
ATOM 3447 C C . GLY A 1 438 ? 4.918 6.945 30.016 1 38.38 438 GLY A C 1
ATOM 3448 O O . GLY A 1 438 ? 4.824 6.223 29.016 1 38.38 438 GLY A O 1
ATOM 3449 N N . VAL A 1 439 ? 3.908 6.711 30.875 1 34.25 439 VAL A N 1
ATOM 3450 C CA . VAL A 1 439 ? 2.51 6.402 30.594 1 34.25 439 VAL A CA 1
ATOM 3451 C C . VAL A 1 439 ? 1.847 7.594 29.906 1 34.25 439 VAL A C 1
ATOM 3453 O O . VAL A 1 439 ? 1.796 8.695 30.453 1 34.25 439 VAL A O 1
ATOM 3456 N N . ASP A 1 440 ? 1.938 7.727 28.609 1 39 440 ASP A N 1
ATOM 3457 C CA . ASP A 1 440 ? 1.321 8.906 28 1 39 440 ASP A CA 1
ATOM 3458 C C . ASP A 1 440 ? -0.147 8.648 27.672 1 39 440 ASP A C 1
ATOM 3460 O O . ASP A 1 440 ? -0.491 7.594 27.125 1 39 440 ASP A O 1
ATOM 3464 N N . ALA A 1 441 ? -1.169 9.305 28.328 1 33.09 441 ALA A N 1
ATOM 3465 C CA . ALA A 1 441 ? -2.621 9.25 28.172 1 33.09 441 ALA A CA 1
ATOM 3466 C C . ALA A 1 441 ? -3.057 9.875 26.844 1 33.09 441 ALA A C 1
ATOM 3468 O O . ALA A 1 441 ? -2.926 11.086 26.656 1 33.09 441 ALA A O 1
ATOM 3469 N N . VAL A 1 442 ? -2.855 9.273 25.781 1 38.28 442 VAL A N 1
ATOM 3470 C CA . VAL A 1 442 ? -3.504 9.758 24.562 1 38.28 442 VAL A CA 1
ATOM 3471 C C . VAL A 1 442 ? -4.969 9.328 24.547 1 38.28 442 VAL A C 1
ATOM 3473 O O . VAL A 1 442 ? -5.277 8.141 24.703 1 38.28 442 VAL A O 1
ATOM 3476 N N . THR A 1 443 ? -5.98 10.258 24.516 1 36.53 443 THR A N 1
ATOM 3477 C CA . THR A 1 443 ? -7.395 10.094 24.828 1 36.53 443 THR A CA 1
ATOM 3478 C C . THR A 1 443 ? -8.164 9.562 23.625 1 36.53 443 THR A C 1
ATOM 3480 O O . THR A 1 443 ? -9.227 8.961 23.766 1 36.53 443 THR A O 1
ATOM 3483 N N . SER A 1 444 ? -7.797 10.062 22.391 1 36.12 444 SER A N 1
ATOM 3484 C CA . SER A 1 444 ? -8.641 9.609 21.297 1 36.12 444 SER A CA 1
ATOM 3485 C C . SER A 1 444 ? -7.824 8.836 20.25 1 36.12 444 SER A C 1
ATOM 3487 O O . SER A 1 444 ? -6.602 8.984 20.188 1 36.12 444 SER A O 1
ATOM 3489 N N . ALA A 1 445 ? -8.469 7.922 19.562 1 44.16 445 ALA A N 1
ATOM 3490 C CA . ALA A 1 445 ? -7.844 7.152 18.484 1 44.16 445 ALA A CA 1
ATOM 3491 C C . ALA A 1 445 ? -7.219 8.07 17.438 1 44.16 445 ALA A C 1
ATOM 3493 O O . ALA A 1 445 ? -6.121 7.805 16.938 1 44.16 445 ALA A O 1
ATOM 3494 N N . THR A 1 446 ? -7.941 9.148 17.125 1 42.59 446 THR A N 1
ATOM 3495 C CA . THR A 1 446 ? -7.406 10.125 16.188 1 42.59 446 THR A CA 1
ATOM 3496 C C . THR A 1 446 ? -6.148 10.781 16.75 1 42.59 446 THR A C 1
ATOM 3498 O O . THR A 1 446 ? -5.156 10.953 16.047 1 42.59 446 THR A O 1
ATOM 3501 N N . ALA A 1 447 ? -6.336 11.117 18.016 1 44.56 447 ALA A N 1
ATOM 3502 C CA . ALA A 1 447 ? -5.18 11.719 18.672 1 44.56 447 ALA A CA 1
ATOM 3503 C C . ALA A 1 447 ? -4.004 10.75 18.703 1 44.56 447 ALA A C 1
ATOM 3505 O O . ALA A 1 447 ? -2.854 11.148 18.5 1 44.56 447 ALA A O 1
ATOM 3506 N N . LYS A 1 448 ? -4.355 9.508 18.906 1 46.06 448 LYS A N 1
ATOM 3507 C CA . LYS A 1 448 ? -3.322 8.477 18.922 1 46.06 448 LYS A CA 1
ATOM 3508 C C . LYS A 1 448 ? -2.656 8.336 17.562 1 46.06 448 LYS A C 1
ATOM 3510 O O . LYS A 1 448 ? -1.433 8.203 17.469 1 46.06 448 LYS A O 1
ATOM 3515 N N . TYR A 1 449 ? -3.525 8.469 16.625 1 46.22 449 TYR A N 1
ATOM 3516 C CA . TYR A 1 449 ? -3.021 8.43 15.25 1 46.22 449 TYR A CA 1
ATOM 3517 C C . TYR A 1 449 ? -1.997 9.531 15.016 1 46.22 449 TYR A C 1
ATOM 3519 O O . TYR A 1 449 ? -0.896 9.266 14.523 1 46.22 449 TYR A O 1
ATOM 3527 N N . PHE A 1 450 ? -2.383 10.695 15.336 1 47.12 450 PHE A N 1
ATOM 3528 C CA . PHE A 1 450 ? -1.51 11.844 15.117 1 47.12 450 PHE A CA 1
ATOM 3529 C C . PHE A 1 450 ? -0.285 11.766 16.016 1 47.12 450 PHE A C 1
ATOM 3531 O O . PHE A 1 450 ? 0.818 12.141 15.617 1 47.12 450 PHE A O 1
ATOM 3538 N N . ALA A 1 451 ? -0.459 11.289 17.203 1 46.91 451 ALA A N 1
ATOM 3539 C CA . ALA A 1 451 ? 0.646 11.141 18.141 1 46.91 451 ALA A CA 1
ATOM 3540 C C . ALA A 1 451 ? 1.66 10.117 17.641 1 46.91 451 ALA A C 1
ATOM 3542 O O . ALA A 1 451 ? 2.869 10.336 17.719 1 46.91 451 ALA A O 1
ATOM 3543 N N . ASP A 1 452 ? 1.091 9.062 17.062 1 47.56 452 ASP A N 1
ATOM 3544 C CA . ASP A 1 452 ? 1.946 7.988 16.578 1 47.56 452 ASP A CA 1
ATOM 3545 C C . ASP A 1 452 ? 2.785 8.445 15.383 1 47.56 452 ASP A C 1
ATOM 3547 O O . ASP A 1 452 ? 3.871 7.914 15.141 1 47.56 452 ASP A O 1
ATOM 3551 N N . LYS A 1 453 ? 2.225 9.516 14.844 1 45.44 453 LYS A N 1
ATOM 3552 C CA . LYS A 1 453 ? 2.961 10.055 13.703 1 45.44 453 LYS A CA 1
ATOM 3553 C C . LYS A 1 453 ? 3.828 11.242 14.125 1 45.44 453 LYS A C 1
ATOM 3555 O O . LYS A 1 453 ? 4.41 11.922 13.273 1 45.44 453 LYS A O 1
ATOM 3560 N N . GLY A 1 454 ? 3.846 11.539 15.406 1 45.5 454 GLY A N 1
ATOM 3561 C CA . GLY A 1 454 ? 4.648 12.633 15.914 1 45.5 454 GLY A CA 1
ATOM 3562 C C . GLY A 1 454 ? 4.055 14 15.617 1 45.5 454 GLY A C 1
ATOM 3563 O O . GLY A 1 454 ? 4.773 15 15.57 1 45.5 454 GLY A O 1
ATOM 3564 N N . LEU A 1 455 ? 2.732 13.938 15.359 1 48.19 455 LEU A N 1
ATOM 3565 C CA . LEU A 1 455 ? 2.119 15.172 14.898 1 48.19 455 LEU A CA 1
ATOM 3566 C C . LEU A 1 455 ? 1.654 16.031 16.078 1 48.19 455 LEU A C 1
ATOM 3568 O O . LEU A 1 455 ? 1.411 17.219 15.922 1 48.19 455 LEU A O 1
ATOM 3572 N N . LEU A 1 456 ? 1.616 15.453 17.234 1 54.31 456 LEU A N 1
ATOM 3573 C CA . LEU A 1 456 ? 1.069 16.203 18.359 1 54.31 456 LEU A CA 1
ATOM 3574 C C . LEU A 1 456 ? 2.16 16.531 19.375 1 54.31 456 LEU A C 1
ATOM 3576 O O . LEU A 1 456 ? 2.234 17.656 19.875 1 54.31 456 LEU A O 1
ATOM 3580 N N . TRP A 1 457 ? 2.994 15.547 19.719 1 61.97 457 TRP A N 1
ATOM 3581 C CA . TRP A 1 457 ? 4.039 15.758 20.719 1 61.97 457 TRP A CA 1
ATOM 3582 C C . TRP A 1 457 ? 5.266 14.906 20.406 1 61.97 457 TRP A C 1
ATOM 3584 O O . TRP A 1 457 ? 5.191 13.961 19.625 1 61.97 457 TRP A O 1
ATOM 3594 N N . THR A 1 458 ? 6.305 15.328 20.844 1 65.81 458 THR A N 1
ATOM 3595 C CA . THR A 1 458 ? 7.559 14.586 20.859 1 65.81 458 THR A CA 1
ATOM 3596 C C . THR A 1 458 ? 8.219 14.672 22.234 1 65.81 458 THR A C 1
ATOM 3598 O O . THR A 1 458 ? 7.633 15.203 23.172 1 65.81 458 THR A O 1
ATOM 3601 N N . TYR A 1 459 ? 9.258 13.93 22.359 1 65.94 459 TYR A N 1
ATOM 3602 C CA . TYR A 1 459 ? 9.969 13.953 23.641 1 65.94 459 TYR A CA 1
ATOM 3603 C C . TYR A 1 459 ? 11.32 14.641 23.484 1 65.94 459 TYR A C 1
ATOM 3605 O O . TYR A 1 459 ? 12.023 14.445 22.5 1 65.94 459 TYR A O 1
ATOM 3613 N N . ARG A 1 460 ? 11.5 15.625 24.344 1 64.56 460 ARG A N 1
ATOM 3614 C CA . ARG A 1 460 ? 12.797 16.281 24.516 1 64.56 460 ARG A CA 1
ATOM 3615 C C . ARG A 1 460 ? 13.305 16.141 25.938 1 64.56 460 ARG A C 1
ATOM 3617 O O . ARG A 1 460 ? 12.672 16.625 26.875 1 64.56 460 ARG A O 1
ATOM 3624 N N . ASP A 1 461 ? 14.391 15.492 26 1 63.28 461 ASP A N 1
ATOM 3625 C CA . ASP A 1 461 ? 14.984 15.242 27.312 1 63.28 461 ASP A CA 1
ATOM 3626 C C . ASP A 1 461 ? 13.984 14.555 28.25 1 63.28 461 ASP A C 1
ATOM 3628 O O . ASP A 1 461 ? 13.805 14.977 29.391 1 63.28 461 ASP A O 1
ATOM 3632 N N . GLY A 1 462 ? 13.18 13.633 27.672 1 63.53 462 GLY A N 1
ATOM 3633 C CA . GLY A 1 462 ? 12.258 12.82 28.453 1 63.53 462 GLY A CA 1
ATOM 3634 C C . GLY A 1 462 ? 10.938 13.508 28.719 1 63.53 462 GLY A C 1
ATOM 3635 O O . GLY A 1 462 ? 10.039 12.922 29.328 1 63.53 462 GLY A O 1
ATOM 3636 N N . LYS A 1 463 ? 10.875 14.742 28.297 1 67.88 463 LYS A N 1
ATOM 3637 C CA . LYS A 1 463 ? 9.648 15.492 28.531 1 67.88 463 LYS A CA 1
ATOM 3638 C C . LYS A 1 463 ? 8.828 15.633 27.25 1 67.88 463 LYS A C 1
ATOM 3640 O O . LYS A 1 463 ? 9.391 15.859 26.172 1 67.88 463 LYS A O 1
ATOM 3645 N N . ARG A 1 464 ? 7.605 15.453 27.453 1 74.38 464 ARG A N 1
ATOM 3646 C CA . ARG A 1 464 ? 6.684 15.633 26.328 1 74.38 464 ARG A CA 1
ATOM 3647 C C . ARG A 1 464 ? 6.57 17.094 25.938 1 74.38 464 ARG A C 1
ATOM 3649 O O . ARG A 1 464 ? 6.426 17.969 26.797 1 74.38 464 ARG A O 1
ATOM 3656 N N . VAL A 1 465 ? 6.77 17.359 24.75 1 76.19 465 VAL A N 1
ATOM 3657 C CA . VAL A 1 465 ? 6.68 18.719 24.25 1 76.19 465 VAL A CA 1
ATOM 3658 C C . VAL A 1 465 ? 5.793 18.766 23 1 76.19 465 VAL A C 1
ATOM 3660 O O . VAL A 1 465 ? 5.867 17.875 22.156 1 76.19 465 VAL A O 1
ATOM 3663 N N . ASP A 1 466 ? 4.996 19.766 22.922 1 83.56 466 ASP A N 1
ATOM 3664 C CA . ASP A 1 466 ? 4.113 19.953 21.766 1 83.56 466 ASP A CA 1
ATOM 3665 C C . ASP A 1 466 ? 4.91 20.25 20.5 1 83.56 466 ASP A C 1
ATOM 3667 O O . ASP A 1 466 ? 5.73 21.156 20.484 1 83.56 466 ASP A O 1
ATOM 3671 N N . SER A 1 467 ? 4.641 19.438 19.422 1 84.5 467 SER A N 1
ATOM 3672 C CA . SER A 1 467 ? 5.398 19.578 18.188 1 84.5 467 SER A CA 1
ATOM 3673 C C . SER A 1 467 ? 5.109 20.906 17.5 1 84.5 467 SER A C 1
ATOM 3675 O O . SER A 1 467 ? 5.996 21.5 16.891 1 84.5 467 SER A O 1
ATOM 3677 N N . THR A 1 468 ? 3.867 21.359 17.625 1 91.12 468 THR A N 1
ATOM 3678 C CA . THR A 1 468 ? 3.512 22.656 17.047 1 91.12 468 THR A CA 1
ATOM 3679 C C . THR A 1 468 ? 4.254 23.781 17.75 1 91.12 468 THR A C 1
ATOM 3681 O O . THR A 1 468 ? 4.715 24.734 17.109 1 91.12 468 THR A O 1
ATOM 3684 N N . PHE A 1 469 ? 4.383 23.688 19.047 1 92.12 469 PHE A N 1
ATOM 3685 C CA . PHE A 1 469 ? 5.129 24.672 19.828 1 92.12 469 PHE A CA 1
ATOM 3686 C C . PHE A 1 469 ? 6.57 24.766 19.344 1 92.12 469 PHE A C 1
ATOM 3688 O O . PHE A 1 469 ? 7.086 25.859 19.125 1 92.12 469 PHE A O 1
ATOM 3695 N N . LEU A 1 470 ? 7.156 23.578 19.156 1 88.94 470 LEU A N 1
ATOM 3696 C CA . LEU A 1 470 ? 8.555 23.547 18.75 1 88.94 470 LEU A CA 1
ATOM 3697 C C . LEU A 1 470 ? 8.727 24.188 17.375 1 88.94 470 LEU A C 1
ATOM 3699 O O . LEU A 1 470 ? 9.711 24.875 17.125 1 88.94 470 LEU A O 1
ATOM 3703 N N . HIS A 1 471 ? 7.789 23.953 16.531 1 92.31 471 HIS A N 1
ATOM 3704 C CA . HIS A 1 471 ? 7.871 24.484 15.164 1 92.31 471 HIS A CA 1
ATOM 3705 C C . HIS A 1 471 ? 7.684 26 15.141 1 92.31 471 HIS A C 1
ATOM 3707 O O . HIS A 1 471 ? 8.391 26.703 14.422 1 92.31 471 HIS A O 1
ATOM 3713 N N . ILE A 1 472 ? 6.723 26.453 15.867 1 95.06 472 ILE A N 1
ATOM 3714 C CA . ILE A 1 472 ? 6.484 27.891 15.969 1 95.06 472 ILE A CA 1
ATOM 3715 C C . ILE A 1 472 ? 7.676 28.562 16.641 1 95.06 472 ILE A C 1
ATOM 3717 O O . ILE A 1 472 ? 8.102 29.656 16.219 1 95.06 472 ILE A O 1
ATOM 3721 N N . ARG A 1 473 ? 8.195 27.953 17.688 1 94.75 473 ARG A N 1
ATOM 3722 C CA . ARG A 1 473 ? 9.375 28.484 18.359 1 94.75 473 ARG A CA 1
ATOM 3723 C C . ARG A 1 473 ? 10.539 28.641 17.391 1 94.75 473 ARG A C 1
ATOM 3725 O O . ARG A 1 473 ? 11.25 29.656 17.438 1 94.75 473 ARG A O 1
ATOM 3732 N N . GLU A 1 474 ? 10.727 27.656 16.562 1 94.06 474 GLU A N 1
ATOM 3733 C CA . GLU A 1 474 ? 11.781 27.734 15.555 1 94.06 474 GLU A CA 1
ATOM 3734 C C . GLU A 1 474 ? 11.555 28.906 14.617 1 94.06 474 GLU A C 1
ATOM 3736 O O . GLU A 1 474 ? 12.492 29.641 14.297 1 94.06 474 GLU A O 1
ATOM 3741 N N . TRP A 1 475 ? 10.344 29.078 14.164 1 96.75 475 TRP A N 1
ATOM 3742 C CA . TRP A 1 475 ? 9.984 30.188 13.281 1 96.75 475 TRP A CA 1
ATOM 3743 C C . TRP A 1 475 ? 10.289 31.531 13.93 1 96.75 475 TRP A C 1
ATOM 3745 O O . TRP A 1 475 ? 10.953 32.375 13.328 1 96.75 475 TRP A O 1
ATOM 3755 N N . LEU A 1 476 ? 9.938 31.719 15.148 1 97.38 476 LEU A N 1
ATOM 3756 C CA . LEU A 1 476 ? 10.172 32.969 15.883 1 97.38 476 LEU A CA 1
ATOM 3757 C C . LEU A 1 476 ? 11.656 33.188 16.125 1 97.38 476 LEU A C 1
ATOM 3759 O O . LEU A 1 476 ? 12.148 34.312 16.078 1 97.38 476 LEU A O 1
ATOM 3763 N N . SER A 1 477 ? 12.32 32.094 16.422 1 96.25 477 SER A N 1
ATOM 3764 C CA . SER A 1 477 ? 13.758 32.188 16.609 1 96.25 477 SER A CA 1
ATOM 3765 C C . SER A 1 477 ? 14.453 32.656 15.344 1 96.25 477 SER A C 1
ATOM 3767 O O . SER A 1 477 ? 15.375 33.469 15.414 1 96.25 477 SER A O 1
ATOM 3769 N N . CYS A 1 478 ? 14.023 32.188 14.242 1 96.38 478 CYS A N 1
ATOM 3770 C CA . CYS A 1 478 ? 14.602 32.594 12.969 1 96.38 478 CYS A CA 1
ATOM 3771 C C . CYS A 1 478 ? 14.359 34.094 12.727 1 96.38 478 CYS A C 1
ATOM 3773 O O . CYS A 1 478 ? 15.219 34.781 12.188 1 96.38 478 CYS A O 1
ATOM 3775 N N . ILE A 1 479 ? 13.227 34.594 13.117 1 97.5 479 ILE A N 1
ATOM 3776 C CA . ILE A 1 479 ? 12.906 36 12.969 1 97.5 479 ILE A CA 1
ATOM 3777 C C . ILE A 1 479 ? 13.844 36.844 13.836 1 97.5 479 ILE A C 1
ATOM 3779 O O . ILE A 1 479 ? 14.367 37.844 13.383 1 97.5 479 ILE A O 1
ATOM 3783 N N . ARG A 1 480 ? 14.141 36.375 15.039 1 96.25 480 ARG A N 1
ATOM 3784 C CA . ARG A 1 480 ? 14.883 37.125 16.031 1 96.25 480 ARG A CA 1
ATOM 3785 C C . ARG A 1 480 ? 16.391 37.031 15.797 1 96.25 480 ARG A C 1
ATOM 3787 O O . ARG A 1 480 ? 17.125 38 15.961 1 96.25 480 ARG A O 1
ATOM 3794 N N . ASN A 1 481 ? 16.812 35.812 15.453 1 94.62 481 ASN A N 1
ATOM 3795 C CA . ASN A 1 481 ? 18.234 35.5 15.5 1 94.62 481 ASN A CA 1
ATOM 3796 C C . ASN A 1 481 ? 18.797 35.25 14.102 1 94.62 481 ASN A C 1
ATOM 3798 O O . ASN A 1 481 ? 20 35.094 13.938 1 94.62 481 ASN A O 1
ATOM 3802 N N . GLY A 1 482 ? 17.984 35.312 13.164 1 93.25 482 GLY A N 1
ATOM 3803 C CA . GLY A 1 482 ? 18.422 34.938 11.828 1 93.25 482 GLY A CA 1
ATOM 3804 C C . GLY A 1 482 ? 18.422 33.438 11.594 1 93.25 482 GLY A C 1
ATOM 3805 O O . GLY A 1 482 ? 18.312 32.656 12.539 1 93.25 482 GLY A O 1
ATOM 3806 N N . GLY A 1 483 ? 18.438 33.031 10.336 1 91.81 483 GLY A N 1
ATOM 3807 C CA . GLY A 1 483 ? 18.391 31.641 9.945 1 91.81 483 GLY A CA 1
ATOM 3808 C C . GLY A 1 483 ? 17.172 31.297 9.133 1 91.81 483 GLY A C 1
ATOM 3809 O O . GLY A 1 483 ? 16.312 32.156 8.898 1 91.81 483 GLY A O 1
ATOM 3810 N N . ASP A 1 484 ? 17.188 30.062 8.711 1 92.5 484 ASP A N 1
ATOM 3811 C CA . ASP A 1 484 ? 16.062 29.562 7.918 1 92.5 484 ASP A CA 1
ATOM 3812 C C . ASP A 1 484 ? 15.289 28.5 8.68 1 92.5 484 ASP A C 1
ATOM 3814 O O . ASP A 1 484 ? 15.883 27.641 9.336 1 92.5 484 ASP A O 1
ATOM 3818 N N . PRO A 1 485 ? 13.992 28.656 8.625 1 94.25 485 PRO A N 1
ATOM 3819 C CA . PRO A 1 485 ? 13.219 27.562 9.211 1 94.25 485 PRO A CA 1
ATOM 3820 C C . PRO A 1 485 ? 13.477 26.234 8.523 1 94.25 485 PRO A C 1
ATOM 3822 O O . PRO A 1 485 ? 13.836 26.203 7.344 1 94.25 485 PRO A O 1
ATOM 3825 N N . SER A 1 486 ? 13.234 25.141 9.273 1 91.5 486 SER A N 1
ATOM 3826 C CA . SER A 1 486 ? 13.438 23.812 8.727 1 91.5 486 SER A CA 1
ATOM 3827 C C . SER A 1 486 ? 12.445 23.516 7.605 1 91.5 486 SER A C 1
ATOM 3829 O O . SER A 1 486 ? 12.719 22.688 6.734 1 91.5 486 SER A O 1
ATOM 3831 N N . CYS A 1 487 ? 11.328 24.172 7.613 1 95.12 487 CYS A N 1
ATOM 3832 C CA . CYS A 1 487 ? 10.359 24.062 6.531 1 95.12 487 CYS A CA 1
ATOM 3833 C C . CYS A 1 487 ? 10.008 25.438 5.973 1 95.12 487 CYS A C 1
ATOM 3835 O O . CYS A 1 487 ? 8.992 26.016 6.348 1 95.12 487 CYS A O 1
ATOM 3837 N N . GLY A 1 488 ? 10.773 25.859 5.102 1 96.81 488 GLY A N 1
ATOM 3838 C CA . GLY A 1 488 ? 10.555 27.141 4.449 1 96.81 488 GLY A CA 1
ATOM 3839 C C . GLY A 1 488 ? 9.922 27.016 3.08 1 96.81 488 GLY A C 1
ATOM 3840 O O . GLY A 1 488 ? 9.094 26.125 2.852 1 96.81 488 GLY A O 1
ATOM 3841 N N . ILE A 1 489 ? 10.242 27.953 2.23 1 98.19 489 ILE A N 1
ATOM 3842 C CA . ILE A 1 489 ? 9.609 28.062 0.924 1 98.19 489 ILE A CA 1
ATOM 3843 C C . ILE A 1 489 ? 10.047 26.906 0.031 1 98.19 489 ILE A C 1
ATOM 3845 O O . ILE A 1 489 ? 9.273 26.422 -0.793 1 98.19 489 ILE A O 1
ATOM 3849 N N . GLN A 1 490 ? 11.281 26.438 0.212 1 96.81 490 GLN A N 1
ATOM 3850 C CA . GLN A 1 490 ? 11.773 25.328 -0.618 1 96.81 490 GLN A CA 1
ATOM 3851 C C . GLN A 1 490 ? 11.008 24.047 -0.328 1 96.81 490 GLN A C 1
ATOM 3853 O O . GLN A 1 490 ? 10.5 23.391 -1.247 1 96.81 490 GLN A O 1
ATOM 3858 N N . GLU A 1 491 ? 10.945 23.688 0.926 1 96.62 491 GLU A N 1
ATOM 3859 C CA . GLU A 1 491 ? 10.227 22.484 1.329 1 96.62 491 GLU A CA 1
ATOM 3860 C C . GLU A 1 491 ? 8.742 22.594 1.002 1 96.62 491 GLU A C 1
ATOM 3862 O O . GLU A 1 491 ? 8.125 21.641 0.538 1 96.62 491 GLU A O 1
ATOM 3867 N N . GLY A 1 492 ? 8.203 23.797 1.276 1 97.5 492 GLY A N 1
ATOM 3868 C CA . GLY A 1 492 ? 6.809 24.031 0.933 1 97.5 492 GLY A CA 1
ATOM 3869 C C . GLY A 1 492 ? 6.523 23.875 -0.548 1 97.5 492 GLY A C 1
ATOM 3870 O O . GLY A 1 492 ? 5.492 23.312 -0.931 1 97.5 492 GLY A O 1
ATOM 3871 N N . PHE A 1 493 ? 7.43 24.359 -1.358 1 98.19 493 PHE A N 1
ATOM 3872 C CA . PHE A 1 493 ? 7.293 24.266 -2.807 1 98.19 493 PHE A CA 1
ATOM 3873 C C . PHE A 1 493 ? 7.285 22.812 -3.25 1 98.19 493 PHE A C 1
ATOM 3875 O O . PHE A 1 493 ? 6.426 22.391 -4.031 1 98.19 493 PHE A O 1
ATOM 3882 N N . GLU A 1 494 ? 8.203 22.031 -2.773 1 98.12 494 GLU A N 1
ATOM 3883 C CA . GLU A 1 494 ? 8.32 20.609 -3.131 1 98.12 494 GLU A CA 1
ATOM 3884 C C . GLU A 1 494 ? 7.066 19.844 -2.738 1 98.12 494 GLU A C 1
ATOM 3886 O O . GLU A 1 494 ? 6.551 19.047 -3.523 1 98.12 494 GLU A O 1
ATOM 3891 N N . GLU A 1 495 ? 6.598 20.094 -1.608 1 97.12 495 GLU A N 1
ATOM 3892 C CA . GLU A 1 495 ? 5.422 19.391 -1.101 1 97.12 495 GLU A CA 1
ATOM 3893 C C . GLU A 1 495 ? 4.168 19.797 -1.873 1 97.12 495 GLU A C 1
ATOM 3895 O O . GLU A 1 495 ? 3.35 18.938 -2.221 1 97.12 495 GLU A O 1
ATOM 3900 N N . ALA A 1 496 ? 3.994 21.109 -2.082 1 98.31 496 ALA A N 1
ATOM 3901 C CA . ALA A 1 496 ? 2.807 21.594 -2.773 1 98.31 496 ALA A CA 1
ATOM 3902 C C . ALA A 1 496 ? 2.727 21.047 -4.191 1 98.31 496 ALA A C 1
ATOM 3904 O O . ALA A 1 496 ? 1.677 20.547 -4.613 1 98.31 496 ALA A O 1
ATOM 3905 N N . ILE A 1 497 ? 3.855 21.109 -4.914 1 98.62 497 ILE A N 1
ATOM 3906 C CA . ILE A 1 497 ? 3.879 20.609 -6.285 1 98.62 497 ILE A CA 1
ATOM 3907 C C . ILE A 1 497 ? 3.539 19.125 -6.297 1 98.62 497 ILE A C 1
ATOM 3909 O O . ILE A 1 497 ? 2.729 18.672 -7.105 1 98.62 497 ILE A O 1
ATOM 3913 N N . THR A 1 498 ? 4.121 18.391 -5.406 1 98.69 498 THR A N 1
ATOM 3914 C CA . THR A 1 498 ? 3.871 16.953 -5.32 1 98.69 498 THR A CA 1
ATOM 3915 C C . THR A 1 498 ? 2.395 16.672 -5.051 1 98.69 498 THR A C 1
ATOM 3917 O O . THR A 1 498 ? 1.793 15.805 -5.688 1 98.69 498 THR A O 1
ATOM 3920 N N . ALA A 1 499 ? 1.82 17.422 -4.102 1 98.5 499 ALA A N 1
ATOM 3921 C CA . ALA A 1 499 ? 0.405 17.266 -3.781 1 98.5 499 ALA A CA 1
ATOM 3922 C C . ALA A 1 499 ? -0.471 17.578 -4.992 1 98.5 499 ALA A C 1
ATOM 3924 O O . ALA A 1 499 ? -1.439 16.859 -5.262 1 98.5 499 ALA A O 1
ATOM 3925 N N . HIS A 1 500 ? -0.152 18.656 -5.715 1 98.56 500 HIS A N 1
ATOM 3926 C CA . HIS A 1 500 ? -0.913 19.016 -6.906 1 98.56 500 HIS A CA 1
ATOM 3927 C C . HIS A 1 500 ? -0.794 17.953 -7.98 1 98.56 500 HIS A C 1
ATOM 3929 O O . HIS A 1 500 ? -1.766 17.656 -8.688 1 98.56 500 HIS A O 1
ATOM 3935 N N . MET A 1 501 ? 0.438 17.375 -8.125 1 98.75 501 MET A N 1
ATOM 3936 C CA . MET A 1 501 ? 0.606 16.281 -9.07 1 98.75 501 MET A CA 1
ATOM 3937 C C . MET A 1 501 ? -0.304 15.102 -8.719 1 98.75 501 MET A C 1
ATOM 3939 O O . MET A 1 501 ? -0.876 14.469 -9.602 1 98.75 501 MET A O 1
ATOM 3943 N N . GLY A 1 502 ? -0.428 14.812 -7.434 1 98.38 502 GLY A N 1
ATOM 3944 C CA . GLY A 1 502 ? -1.354 13.781 -6.996 1 98.38 502 GLY A CA 1
ATOM 3945 C C . GLY A 1 502 ? -2.795 14.078 -7.367 1 98.38 502 GLY A C 1
ATOM 3946 O O . GLY A 1 502 ? -3.49 13.211 -7.906 1 98.38 502 GLY A O 1
ATOM 3947 N N . GLY A 1 503 ? -3.24 15.328 -7.07 1 97.56 503 GLY A N 1
ATOM 3948 C CA . GLY A 1 503 ? -4.586 15.734 -7.445 1 97.56 503 GLY A CA 1
ATOM 3949 C C . GLY A 1 503 ? -4.836 15.664 -8.938 1 97.56 503 GLY A C 1
ATOM 3950 O O . GLY A 1 503 ? -5.887 15.188 -9.375 1 97.56 503 GLY A O 1
ATOM 3951 N N . LEU A 1 504 ? -3.861 16.109 -9.727 1 97.62 504 LEU A N 1
ATOM 3952 C CA . LEU A 1 504 ? -3.975 16.109 -11.18 1 97.62 504 LEU A CA 1
ATOM 3953 C C . LEU A 1 504 ? -4.109 14.68 -11.711 1 97.62 504 LEU A C 1
ATOM 3955 O O . LEU A 1 504 ? -4.969 14.406 -12.547 1 97.62 504 LEU A O 1
ATOM 3959 N N . SER A 1 505 ? -3.25 13.805 -11.258 1 98.19 505 SER A N 1
ATOM 3960 C CA . SER A 1 505 ? -3.293 12.422 -11.727 1 98.19 505 SER A CA 1
ATOM 3961 C C . SER A 1 505 ? -4.637 11.773 -11.406 1 98.19 505 SER A C 1
ATOM 3963 O O . SER A 1 505 ? -5.191 11.047 -12.234 1 98.19 505 SER A O 1
ATOM 3965 N N . TYR A 1 506 ? -5.133 12.023 -10.266 1 97.38 506 TYR A N 1
ATOM 3966 C CA . TYR A 1 506 ? -6.43 11.5 -9.852 1 97.38 506 TYR A CA 1
ATOM 3967 C C . TYR A 1 506 ? -7.527 11.961 -10.805 1 97.38 506 TYR A C 1
ATOM 3969 O O . TYR A 1 506 ? -8.383 11.164 -11.211 1 97.38 506 TYR A O 1
ATOM 3977 N N . LYS A 1 507 ? -7.477 13.18 -11.164 1 96.31 507 LYS A N 1
ATOM 3978 C CA . LYS A 1 507 ? -8.531 13.773 -11.977 1 96.31 507 LYS A CA 1
ATOM 3979 C C . LYS A 1 507 ? -8.391 13.391 -13.445 1 96.31 507 LYS A C 1
ATOM 3981 O O . LYS A 1 507 ? -9.391 13.117 -14.117 1 96.31 507 LYS A O 1
ATOM 3986 N N . ILE A 1 508 ? -7.141 13.359 -13.93 1 95.25 508 ILE A N 1
ATOM 3987 C CA . ILE A 1 508 ? -6.922 13.148 -15.352 1 95.25 508 ILE A CA 1
ATOM 3988 C C . ILE A 1 508 ? -6.895 11.656 -15.656 1 95.25 508 ILE A C 1
ATOM 3990 O O . ILE A 1 508 ? -7.285 11.227 -16.75 1 95.25 508 ILE A O 1
ATOM 3994 N N . GLY A 1 509 ? -6.379 10.859 -14.734 1 95.69 509 GLY A N 1
ATOM 3995 C CA . GLY A 1 509 ? -6.281 9.422 -14.938 1 95.69 509 GLY A CA 1
ATOM 3996 C C . GLY A 1 509 ? -5.023 9.008 -15.68 1 95.69 509 GLY A C 1
ATOM 3997 O O . GLY A 1 509 ? -5.031 8.039 -16.438 1 95.69 509 GLY A O 1
ATOM 3998 N N . ARG A 1 510 ? -4.016 9.781 -15.523 1 96.31 510 ARG A N 1
ATOM 3999 C CA . ARG A 1 510 ? -2.73 9.422 -16.125 1 96.31 510 ARG A CA 1
ATOM 4000 C C . ARG A 1 510 ? -1.574 9.836 -15.219 1 96.31 510 ARG A C 1
ATOM 4002 O O . ARG A 1 510 ? -1.764 10.602 -14.266 1 96.31 510 ARG A O 1
ATOM 4009 N N . LYS A 1 511 ? -0.457 9.328 -15.594 1 97.44 511 LYS A N 1
ATOM 4010 C CA . LYS A 1 511 ? 0.781 9.703 -14.914 1 97.44 511 LYS A CA 1
ATOM 4011 C C . LYS A 1 511 ? 1.136 11.164 -15.18 1 97.44 511 LYS A C 1
ATOM 4013 O O . LYS A 1 511 ? 1.003 11.641 -16.312 1 97.44 511 LYS A O 1
ATOM 4018 N N . ILE A 1 512 ? 1.53 11.938 -14.094 1 98.62 512 ILE A N 1
ATOM 4019 C CA . ILE A 1 512 ? 1.971 13.328 -14.195 1 98.62 512 ILE A CA 1
ATOM 4020 C C . ILE A 1 512 ? 3.492 13.398 -14.094 1 98.62 512 ILE A C 1
ATOM 4022 O O . ILE A 1 512 ? 4.09 12.773 -13.211 1 98.62 512 ILE A O 1
ATOM 4026 N N . GLU A 1 513 ? 4.109 14.156 -14.992 1 98.5 513 GLU A N 1
ATOM 4027 C CA . GLU A 1 513 ? 5.566 14.219 -15.055 1 98.5 513 GLU A CA 1
ATOM 4028 C C . GLU A 1 513 ? 6.078 15.586 -14.617 1 98.5 513 GLU A C 1
ATOM 4030 O O . GLU A 1 513 ? 5.496 16.609 -14.961 1 98.5 513 GLU A O 1
ATOM 4035 N N . TRP A 1 514 ? 7.113 15.578 -13.789 1 98.69 514 TRP A N 1
ATOM 4036 C CA . TRP A 1 514 ? 7.816 16.781 -13.344 1 98.69 514 TRP A CA 1
ATOM 4037 C C . TRP A 1 514 ? 9.094 17 -14.148 1 98.69 514 TRP A C 1
ATOM 4039 O O . TRP A 1 514 ? 9.898 16.062 -14.305 1 98.69 514 TRP A O 1
ATOM 4049 N N . ASP A 1 515 ? 9.234 18.203 -14.727 1 98.25 515 ASP A N 1
ATOM 4050 C CA . ASP A 1 515 ? 10.469 18.625 -15.383 1 98.25 515 ASP A CA 1
ATOM 4051 C C . ASP A 1 515 ? 11.359 19.406 -14.422 1 98.25 515 ASP A C 1
ATOM 4053 O O . ASP A 1 515 ? 11.148 20.594 -14.203 1 98.25 515 ASP A O 1
ATOM 4057 N N . GLU A 1 516 ? 12.32 18.781 -13.953 1 96.25 516 GLU A N 1
ATOM 4058 C CA . GLU A 1 516 ? 13.188 19.375 -12.945 1 96.25 516 GLU A CA 1
ATOM 4059 C C . GLU A 1 516 ? 13.93 20.578 -13.5 1 96.25 516 GLU A C 1
ATOM 4061 O O . GLU A 1 516 ? 14.102 21.594 -12.812 1 96.25 516 GLU A O 1
ATOM 4066 N N . GLU A 1 517 ? 14.406 20.516 -14.711 1 96.19 517 GLU A N 1
ATOM 4067 C CA . GLU A 1 517 ? 15.172 21.594 -15.32 1 96.19 517 GLU A CA 1
ATOM 4068 C C . GLU A 1 517 ? 14.32 22.844 -15.477 1 96.19 517 GLU A C 1
ATOM 4070 O O . GLU A 1 517 ? 14.766 23.953 -15.156 1 96.19 517 GLU A O 1
ATOM 4075 N N . ARG A 1 518 ? 13.148 22.688 -15.883 1 96.56 518 ARG A N 1
ATOM 4076 C CA . ARG A 1 518 ? 12.258 23.828 -16.094 1 96.56 518 ARG A CA 1
ATOM 4077 C C . ARG A 1 518 ? 11.484 24.156 -14.828 1 96.56 518 ARG A C 1
ATOM 4079 O O . ARG A 1 518 ? 10.828 25.203 -14.758 1 96.56 518 ARG A O 1
ATOM 4086 N N . GLU A 1 519 ? 11.516 23.219 -13.82 1 96.94 519 GLU A N 1
ATOM 4087 C CA . GLU A 1 519 ? 10.742 23.344 -12.586 1 96.94 519 GLU A CA 1
ATOM 4088 C C . GLU A 1 519 ? 9.258 23.531 -12.883 1 96.94 519 GLU A C 1
ATOM 4090 O O . GLU A 1 519 ? 8.641 24.484 -12.391 1 96.94 519 GLU A O 1
ATOM 4095 N N . ALA A 1 520 ? 8.781 22.578 -13.664 1 97.88 520 ALA A N 1
ATOM 4096 C CA . ALA A 1 520 ? 7.379 22.672 -14.07 1 97.88 520 ALA A CA 1
ATOM 4097 C C . ALA A 1 520 ? 6.766 21.297 -14.281 1 97.88 520 ALA A C 1
ATOM 4099 O O . ALA A 1 520 ? 7.461 20.359 -14.672 1 97.88 520 ALA A O 1
ATOM 4100 N N . ILE A 1 521 ? 5.484 21.219 -14.039 1 98.31 521 ILE A N 1
ATOM 4101 C CA . ILE A 1 521 ? 4.723 20.031 -14.406 1 98.31 521 ILE A CA 1
ATOM 4102 C C . ILE A 1 521 ? 4.516 19.984 -15.914 1 98.31 521 ILE A C 1
ATOM 4104 O O . ILE A 1 521 ? 4.18 21 -16.531 1 98.31 521 ILE A O 1
ATOM 4108 N N . ILE A 1 522 ? 4.723 18.859 -16.547 1 97.25 522 ILE A N 1
ATOM 4109 C CA . ILE A 1 522 ? 4.547 18.75 -17.984 1 97.25 522 ILE A CA 1
ATOM 4110 C C . ILE A 1 522 ? 3.062 18.578 -18.312 1 97.25 522 ILE A C 1
ATOM 4112 O O . ILE A 1 522 ? 2.436 17.594 -17.906 1 97.25 522 ILE A O 1
ATOM 4116 N N . ALA A 1 523 ? 2.533 19.531 -18.953 1 94.19 523 ALA A N 1
ATOM 4117 C CA . ALA A 1 523 ? 1.153 19.484 -19.438 1 94.19 523 ALA A CA 1
ATOM 4118 C C . ALA A 1 523 ? 1.08 18.922 -20.859 1 94.19 523 ALA A C 1
ATOM 4120 O O . ALA A 1 523 ? 1.973 19.156 -21.672 1 94.19 523 ALA A O 1
ATOM 4121 N N . LEU A 1 524 ? 0.07 18.172 -21.125 1 91.31 524 LEU A N 1
ATOM 4122 C CA . LEU A 1 524 ? -0.203 17.766 -22.5 1 91.31 524 LEU A CA 1
ATOM 4123 C C . LEU A 1 524 ? -0.938 18.859 -23.25 1 91.31 524 LEU A C 1
ATOM 4125 O O . LEU A 1 524 ? -1.485 19.781 -22.641 1 91.31 524 LEU A O 1
ATOM 4129 N N . PRO A 1 525 ? -0.914 18.797 -24.594 1 91 525 PRO A N 1
ATOM 4130 C CA . PRO A 1 525 ? -1.587 19.844 -25.359 1 91 525 PRO A CA 1
ATOM 4131 C C . PRO A 1 525 ? -3.059 20 -24.984 1 91 525 PRO A C 1
ATOM 4133 O O . PRO A 1 525 ? -3.781 19 -24.875 1 91 525 PRO A O 1
ATOM 4136 N N . GLY A 1 526 ? -3.404 21.234 -24.672 1 92.25 526 GLY A N 1
ATOM 4137 C CA . GLY A 1 526 ? -4.797 21.547 -24.391 1 92.25 526 GLY A CA 1
ATOM 4138 C C . GLY A 1 526 ? -5.125 21.469 -22.906 1 92.25 526 GLY A C 1
ATOM 4139 O O . GLY A 1 526 ? -6.223 21.844 -22.484 1 92.25 526 GLY A O 1
ATOM 4140 N N . GLU A 1 527 ? -4.172 21.078 -22.125 1 93.5 527 GLU A N 1
ATOM 4141 C CA . GLU A 1 527 ? -4.438 20.938 -20.703 1 93.5 527 GLU A CA 1
ATOM 4142 C C . GLU A 1 527 ? -4.184 22.234 -19.953 1 93.5 527 GLU A C 1
ATOM 4144 O O . GLU A 1 527 ? -3.092 22.797 -20.031 1 93.5 527 GLU A O 1
ATOM 4149 N N . ASP A 1 528 ? -5.219 22.734 -19.297 1 96.12 528 ASP A N 1
ATOM 4150 C CA . ASP A 1 528 ? -5.082 23.734 -18.25 1 96.12 528 ASP A CA 1
ATOM 4151 C C . ASP A 1 528 ? -5.055 23.094 -16.859 1 96.12 528 ASP A C 1
ATOM 4153 O O . ASP A 1 528 ? -6.102 22.797 -16.281 1 96.12 528 ASP A O 1
ATOM 4157 N N . LEU A 1 529 ? -3.865 22.953 -16.391 1 96.44 529 LEU A N 1
ATOM 4158 C CA . LEU A 1 529 ? -3.643 22.125 -15.203 1 96.44 529 LEU A CA 1
ATOM 4159 C C . LEU A 1 529 ? -4.402 22.688 -14.008 1 96.44 529 LEU A C 1
ATOM 4161 O O . LEU A 1 529 ? -4.992 21.922 -13.234 1 96.44 529 LEU A O 1
ATOM 4165 N N . ASP A 1 530 ? -4.391 23.984 -13.766 1 95.81 530 ASP A N 1
ATOM 4166 C CA . ASP A 1 530 ? -5.102 24.562 -12.633 1 95.81 530 ASP A CA 1
ATOM 4167 C C . ASP A 1 530 ? -6.613 24.391 -12.789 1 95.81 530 ASP A C 1
ATOM 4169 O O . ASP A 1 530 ? -7.316 24.109 -11.82 1 95.81 530 ASP A O 1
ATOM 4173 N N . ALA A 1 531 ? -7.105 24.578 -14.016 1 94.44 531 ALA A N 1
ATOM 4174 C CA . ALA A 1 531 ? -8.531 24.359 -14.258 1 94.44 531 ALA A CA 1
ATOM 4175 C C . ALA A 1 531 ? -8.93 22.922 -13.953 1 94.44 531 ALA A C 1
ATOM 4177 O O . ALA A 1 531 ? -10 22.672 -13.398 1 94.44 531 ALA A O 1
ATOM 4178 N N . ILE A 1 532 ? -8.102 22.016 -14.328 1 95 532 ILE A N 1
ATOM 4179 C CA . ILE A 1 532 ? -8.352 20.609 -14.07 1 95 532 ILE A CA 1
ATOM 4180 C C . ILE A 1 532 ? -8.352 20.344 -12.562 1 95 532 ILE A C 1
ATOM 4182 O O . ILE A 1 532 ? -9.25 19.688 -12.039 1 95 532 ILE A O 1
ATOM 4186 N N . LEU A 1 533 ? -7.41 20.875 -11.883 1 93 533 LEU A N 1
ATOM 4187 C CA . LEU A 1 533 ? -7.262 20.688 -10.445 1 93 533 LEU A CA 1
ATOM 4188 C C . LEU A 1 533 ? -8.492 21.203 -9.703 1 93 533 LEU A C 1
ATOM 4190 O O . LEU A 1 533 ? -8.961 20.578 -8.75 1 93 533 LEU A O 1
ATOM 4194 N N . LEU A 1 534 ? -9.047 22.312 -10.156 1 91.38 534 LEU A N 1
ATOM 4195 C CA . LEU A 1 534 ? -10.109 23 -9.43 1 91.38 534 LEU A CA 1
ATOM 4196 C C . LEU A 1 534 ? -11.484 22.531 -9.891 1 91.38 534 LEU A C 1
ATOM 4198 O O . LEU A 1 534 ? -12.508 22.922 -9.336 1 91.38 534 LEU A O 1
ATOM 4202 N N . ASN A 1 535 ? -11.445 21.656 -10.906 1 89 535 ASN A N 1
ATOM 4203 C CA . ASN A 1 535 ? -12.727 21.156 -11.398 1 89 535 ASN A CA 1
ATOM 4204 C C . ASN A 1 535 ? -13.531 20.484 -10.289 1 89 535 ASN A C 1
ATOM 4206 O O . ASN A 1 535 ? -13.031 19.594 -9.602 1 89 535 ASN A O 1
ATOM 4210 N N . ASN A 1 536 ? -14.719 20.938 -10.172 1 82.69 536 ASN A N 1
ATOM 4211 C CA . ASN A 1 536 ? -15.555 20.516 -9.055 1 82.69 536 ASN A CA 1
ATOM 4212 C C . ASN A 1 536 ? -16.438 19.328 -9.422 1 82.69 536 ASN A C 1
ATOM 4214 O O . ASN A 1 536 ? -17.219 18.844 -8.594 1 82.69 536 ASN A O 1
ATOM 4218 N N . GLU A 1 537 ? -16.328 18.891 -10.562 1 74.31 537 GLU A N 1
ATOM 4219 C CA . GLU A 1 537 ? -17.141 17.75 -10.953 1 74.31 537 GLU A CA 1
ATOM 4220 C C . GLU A 1 537 ? -16.578 16.453 -10.375 1 74.31 537 GLU A C 1
ATOM 4222 O O . GLU A 1 537 ? -15.359 16.312 -10.227 1 74.31 537 GLU A O 1
ATOM 4227 N N . VAL A 1 538 ? -17.516 15.695 -9.859 1 61.59 538 VAL A N 1
ATOM 4228 C CA . VAL A 1 538 ? -17.125 14.406 -9.281 1 61.59 538 VAL A CA 1
ATOM 4229 C C . VAL A 1 538 ? -16.562 13.5 -10.375 1 61.59 538 VAL A C 1
ATOM 4231 O O . VAL A 1 538 ? -17.156 13.383 -11.453 1 61.59 538 VAL A O 1
ATOM 4234 N N . VAL A 1 539 ? -15.32 13.047 -10.172 1 58.84 539 VAL A N 1
ATOM 4235 C CA . VAL A 1 539 ? -14.695 12.102 -11.094 1 58.84 539 VAL A CA 1
ATOM 4236 C C . VAL A 1 539 ? -15.094 10.68 -10.719 1 58.84 539 VAL A C 1
ATOM 4238 O O . VAL A 1 539 ? -15.273 10.359 -9.547 1 58.84 539 VAL A O 1
ATOM 4241 N N . MET B 1 1 ? -12.062 -5.535 41.75 1 21.2 1 MET B N 1
ATOM 4242 C CA . MET B 1 1 ? -12.68 -5.445 40.438 1 21.2 1 MET B CA 1
ATOM 4243 C C . MET B 1 1 ? -11.922 -4.453 39.562 1 21.2 1 MET B C 1
ATOM 4245 O O . MET B 1 1 ? -12.148 -4.402 38.344 1 21.2 1 MET B O 1
ATOM 4249 N N . SER B 1 2 ? -11.414 -3.369 40.219 1 24.41 2 SER B N 1
ATOM 4250 C CA . SER B 1 2 ? -10.727 -2.18 39.719 1 24.41 2 SER B CA 1
ATOM 4251 C C . SER B 1 2 ? -9.336 -2.523 39.188 1 24.41 2 SER B C 1
ATOM 4253 O O . SER B 1 2 ? -8.711 -1.714 38.5 1 24.41 2 SER B O 1
ATOM 4255 N N . ASN B 1 3 ? -8.789 -3.588 39.656 1 25.05 3 ASN B N 1
ATOM 4256 C CA . ASN B 1 3 ? -7.367 -3.889 39.5 1 25.05 3 ASN B CA 1
ATOM 4257 C C . ASN B 1 3 ? -7.043 -4.434 38.125 1 25.05 3 ASN B C 1
ATOM 4259 O O . ASN B 1 3 ? -5.895 -4.781 37.844 1 25.05 3 ASN B O 1
ATOM 4263 N N . ASP B 1 4 ? -8.07 -4.953 37.469 1 24.5 4 ASP B N 1
ATOM 4264 C CA . ASP B 1 4 ? -7.773 -5.711 36.281 1 24.5 4 ASP B CA 1
ATOM 4265 C C . ASP B 1 4 ? -7.57 -4.781 35.062 1 24.5 4 ASP B C 1
ATOM 4267 O O . ASP B 1 4 ? -7.387 -5.242 33.938 1 24.5 4 ASP B O 1
ATOM 4271 N N . LYS B 1 5 ? -7.926 -3.551 35.125 1 31.91 5 LYS B N 1
ATOM 4272 C CA . LYS B 1 5 ? -7.859 -2.584 34.031 1 31.91 5 LYS B CA 1
ATOM 4273 C C . LYS B 1 5 ? -6.418 -2.178 33.75 1 31.91 5 LYS B C 1
ATOM 4275 O O . LYS B 1 5 ? -6.145 -1.524 32.75 1 31.91 5 LYS B O 1
ATOM 4280 N N . LYS B 1 6 ? -5.594 -2.312 34.719 1 30.12 6 LYS B N 1
ATOM 4281 C CA . LYS B 1 6 ? -4.234 -1.79 34.625 1 30.12 6 LYS B CA 1
ATOM 4282 C C . LYS B 1 6 ? -3.371 -2.662 33.719 1 30.12 6 LYS B C 1
ATOM 4284 O O . LYS B 1 6 ? -2.229 -2.311 33.438 1 30.12 6 LYS B O 1
ATOM 4289 N N . LEU B 1 7 ? -3.906 -3.84 33.562 1 26.94 7 LEU B N 1
ATOM 4290 C CA . LEU B 1 7 ? -2.967 -4.766 32.938 1 26.94 7 LEU B CA 1
ATOM 4291 C C . LEU B 1 7 ? -2.836 -4.492 31.438 1 26.94 7 LEU B C 1
ATOM 4293 O O . LEU B 1 7 ? -1.79 -4.758 30.844 1 26.94 7 LEU B O 1
ATOM 4297 N N . PHE B 1 8 ? -3.99 -4.074 30.797 1 31.53 8 PHE B N 1
ATOM 4298 C CA . PHE B 1 8 ? -3.99 -4.113 29.328 1 31.53 8 PHE B CA 1
ATOM 4299 C C . PHE B 1 8 ? -3.652 -2.746 28.75 1 31.53 8 PHE B C 1
ATOM 4301 O O . PHE B 1 8 ? -3.652 -2.566 27.531 1 31.53 8 PHE B O 1
ATOM 4308 N N . LYS B 1 9 ? -3.598 -1.728 29.547 1 37.66 9 LYS B N 1
ATOM 4309 C CA . LYS B 1 9 ? -3.475 -0.353 29.062 1 37.66 9 LYS B CA 1
ATOM 4310 C C . LYS B 1 9 ? -2.219 -0.173 28.219 1 37.66 9 LYS B C 1
ATOM 4312 O O . LYS B 1 9 ? -2.066 0.84 27.531 1 37.66 9 LYS B O 1
ATOM 4317 N N . GLY B 1 10 ? -1.362 -1.169 28.312 1 35.75 10 GLY B N 1
ATOM 4318 C CA . GLY B 1 10 ? -0.072 -0.971 27.672 1 35.75 10 GLY B CA 1
ATOM 4319 C C . GLY B 1 10 ? 0.122 -1.837 26.453 1 35.75 10 GLY B C 1
ATOM 4320 O O . GLY B 1 10 ? 1.215 -1.88 25.875 1 35.75 10 GLY B O 1
ATOM 4321 N N . PHE B 1 11 ? -0.989 -2.646 26.078 1 35.62 11 PHE B N 1
ATOM 4322 C CA . PHE B 1 11 ? -0.719 -3.604 25.016 1 35.62 11 PHE B CA 1
ATOM 4323 C C . PHE B 1 11 ? -1.091 -3.018 23.656 1 35.62 11 PHE B C 1
ATOM 4325 O O . PHE B 1 11 ? -2.172 -2.449 23.484 1 35.62 11 PHE B O 1
ATOM 4332 N N . SER B 1 12 ? -0.192 -2.785 22.859 1 40.53 12 SER B N 1
ATOM 4333 C CA . SER B 1 12 ? -0.558 -2.498 21.469 1 40.53 12 SER B CA 1
ATOM 4334 C C . SER B 1 12 ? -1.308 -3.67 20.844 1 40.53 12 SER B C 1
ATOM 4336 O O . SER B 1 12 ? -1.257 -4.789 21.359 1 40.53 12 SER B O 1
ATOM 4338 N N . ARG B 1 13 ? -2.131 -3.426 19.875 1 42.47 13 ARG B N 1
ATOM 4339 C CA . ARG B 1 13 ? -2.855 -4.449 19.125 1 42.47 13 ARG B CA 1
ATOM 4340 C C . ARG B 1 13 ? -1.952 -5.637 18.812 1 42.47 13 ARG B C 1
ATOM 4342 O O . ARG B 1 13 ? -2.365 -6.789 18.938 1 42.47 13 ARG B O 1
ATOM 4349 N N . ARG B 1 14 ? -0.83 -5.367 18.406 1 41.12 14 ARG B N 1
ATOM 4350 C CA . ARG B 1 14 ? 0.138 -6.406 18.078 1 41.12 14 ARG B CA 1
ATOM 4351 C C . ARG B 1 14 ? 0.523 -7.211 19.312 1 41.12 14 ARG B C 1
ATOM 4353 O O . ARG B 1 14 ? 0.698 -8.43 19.25 1 41.12 14 ARG B O 1
ATOM 4360 N N . ASP B 1 15 ? 0.542 -6.504 20.422 1 41.78 15 ASP B N 1
ATOM 4361 C CA . ASP B 1 15 ? 0.856 -7.148 21.688 1 41.78 15 ASP B CA 1
ATOM 4362 C C . ASP B 1 15 ? -0.213 -8.172 22.078 1 41.78 15 ASP B C 1
ATOM 4364 O O . ASP B 1 15 ? 0.103 -9.25 22.578 1 41.78 15 ASP B O 1
ATOM 4368 N N . LEU B 1 16 ? -1.316 -7.793 21.953 1 41.81 16 LEU B N 1
ATOM 4369 C CA . LEU B 1 16 ? -2.459 -8.641 22.281 1 41.81 16 LEU B CA 1
ATOM 4370 C C . LEU B 1 16 ? -2.459 -9.906 21.438 1 41.81 16 LEU B C 1
ATOM 4372 O O . LEU B 1 16 ? -2.699 -11 21.953 1 41.81 16 LEU B O 1
ATOM 4376 N N . LEU B 1 17 ? -2.031 -9.828 20.281 1 43.22 17 LEU B N 1
ATOM 4377 C CA . LEU B 1 17 ? -2.07 -10.984 19.391 1 43.22 17 LEU B CA 1
ATOM 4378 C C . LEU B 1 17 ? -0.979 -11.984 19.75 1 43.22 17 LEU B C 1
ATOM 4380 O O . LEU B 1 17 ? -1.207 -13.195 19.719 1 43.22 17 LEU B O 1
ATOM 4384 N N . LYS B 1 18 ? 0.204 -11.562 20.094 1 41.19 18 LYS B N 1
ATOM 4385 C CA . LYS B 1 18 ? 1.318 -12.414 20.5 1 41.19 18 LYS B CA 1
ATOM 4386 C C . LYS B 1 18 ? 0.967 -13.227 21.75 1 41.19 18 LYS B C 1
ATOM 4388 O O . LYS B 1 18 ? 1.397 -14.375 21.891 1 41.19 18 LYS B O 1
ATOM 4393 N N . SER B 1 19 ? 0.379 -12.617 22.688 1 39.34 19 SER B N 1
ATOM 4394 C CA . SER B 1 19 ? -0.045 -13.352 23.875 1 39.34 19 SER B CA 1
ATOM 4395 C C . SER B 1 19 ? -1.011 -14.477 23.516 1 39.34 19 SER B C 1
ATOM 4397 O O . SER B 1 19 ? -1.136 -15.453 24.266 1 39.34 19 SER B O 1
ATOM 4399 N N . LEU B 1 20 ? -1.522 -14.258 22.422 1 39.88 20 LEU B N 1
ATOM 4400 C CA . LEU B 1 20 ? -2.51 -15.242 22 1 39.88 20 LEU B CA 1
ATOM 4401 C C . LEU B 1 20 ? -1.858 -16.344 21.172 1 39.88 20 LEU B C 1
ATOM 4403 O O . LEU B 1 20 ? -2.438 -17.422 20.984 1 39.88 20 LEU B O 1
ATOM 4407 N N . ALA B 1 21 ? -0.712 -16.188 20.641 1 38.12 21 ALA B N 1
ATOM 4408 C CA . ALA B 1 21 ? -0.102 -16.984 19.594 1 38.12 21 ALA B CA 1
ATOM 4409 C C . ALA B 1 21 ? 0.195 -18.406 20.078 1 38.12 21 ALA B C 1
ATOM 4411 O O . ALA B 1 21 ? 0.332 -19.328 19.266 1 38.12 21 ALA B O 1
ATOM 4412 N N . GLY B 1 22 ? 0.2 -18.469 21.297 1 36.66 22 GLY B N 1
ATOM 4413 C CA . GLY B 1 22 ? 0.417 -19.812 21.812 1 36.66 22 GLY B CA 1
ATOM 4414 C C . GLY B 1 22 ? -0.873 -20.547 22.125 1 36.66 22 GLY B C 1
ATOM 4415 O O . GLY B 1 22 ? -0.848 -21.719 22.516 1 36.66 22 GLY B O 1
ATOM 4416 N N . VAL B 1 23 ? -1.791 -19.828 22.25 1 33.78 23 VAL B N 1
ATOM 4417 C CA . VAL B 1 23 ? -3.021 -20.562 22.531 1 33.78 23 VAL B CA 1
ATOM 4418 C C . VAL B 1 23 ? -3.695 -20.984 21.234 1 33.78 23 VAL B C 1
ATOM 4420 O O . VAL B 1 23 ? -4.016 -20.141 20.391 1 33.78 23 VAL B O 1
ATOM 4423 N N . PRO B 1 24 ? -3.377 -22.219 20.875 1 38.59 24 PRO B N 1
ATOM 4424 C CA . PRO B 1 24 ? -4.223 -22.672 19.766 1 38.59 24 PRO B CA 1
ATOM 4425 C C . PRO B 1 24 ? -5.621 -22.062 19.797 1 38.59 24 PRO B C 1
ATOM 4427 O O . PRO B 1 24 ? -6.379 -22.297 20.734 1 38.59 24 PRO B O 1
ATOM 4430 N N . ILE B 1 25 ? -5.676 -20.781 19.5 1 39.94 25 ILE B N 1
ATOM 4431 C CA . ILE B 1 25 ? -7 -20.203 19.688 1 39.94 25 ILE B CA 1
ATOM 4432 C C . ILE B 1 25 ? -7.785 -20.266 18.391 1 39.94 25 ILE B C 1
ATOM 4434 O O . ILE B 1 25 ? -7.383 -19.672 17.375 1 39.94 25 ILE B O 1
ATOM 4438 N N . LEU B 1 26 ? -8.203 -21.406 18.109 1 42.94 26 LEU B N 1
ATOM 4439 C CA . LEU B 1 26 ? -9.336 -21.422 17.188 1 42.94 26 LEU B CA 1
ATOM 4440 C C . LEU B 1 26 ? -10.539 -20.688 17.781 1 42.94 26 LEU B C 1
ATOM 4442 O O . LEU B 1 26 ? -11.055 -21.094 18.828 1 42.94 26 LEU B O 1
ATOM 4446 N N . GLY B 1 27 ? -10.742 -19.484 17.328 1 46.81 27 GLY B N 1
ATOM 4447 C CA . GLY B 1 27 ? -11.945 -18.797 17.797 1 46.81 27 GLY B CA 1
ATOM 4448 C C . GLY B 1 27 ? -11.688 -17.391 18.297 1 46.81 27 GLY B C 1
ATOM 4449 O O . GLY B 1 27 ? -10.648 -16.797 17.984 1 46.81 27 GLY B O 1
ATOM 4450 N N . ALA B 1 28 ? -12.68 -16.844 18.75 1 40.5 28 ALA B N 1
ATOM 4451 C CA . ALA B 1 28 ? -12.664 -15.492 19.297 1 40.5 28 ALA B CA 1
ATOM 4452 C C . ALA B 1 28 ? -11.562 -15.336 20.344 1 40.5 28 ALA B C 1
ATOM 4454 O O . ALA B 1 28 ? -11.375 -16.219 21.188 1 40.5 28 ALA B O 1
ATOM 4455 N N . VAL B 1 29 ? -10.492 -14.703 20.016 1 45.78 29 VAL B N 1
ATOM 4456 C CA . VAL B 1 29 ? -9.375 -14.461 20.906 1 45.78 29 VAL B CA 1
ATOM 4457 C C . VAL B 1 29 ? -9.703 -13.289 21.828 1 45.78 29 VAL B C 1
ATOM 4459 O O . VAL B 1 29 ? -9.828 -12.148 21.375 1 45.78 29 VAL B O 1
ATOM 4462 N N . TRP B 1 30 ? -10.742 -13.375 22.609 1 36.81 30 TRP B N 1
ATOM 4463 C CA . TRP B 1 30 ? -10.945 -12.266 23.531 1 36.81 30 TRP B CA 1
ATOM 4464 C C . TRP B 1 30 ? -9.688 -12.008 24.359 1 36.81 30 TRP B C 1
ATOM 4466 O O . TRP B 1 30 ? -8.867 -12.914 24.547 1 36.81 30 TRP B O 1
ATOM 4476 N N . TYR B 1 31 ? -9.523 -10.828 24.547 1 36.78 31 TYR B N 1
ATOM 4477 C CA . TYR B 1 31 ? -8.578 -10.312 25.531 1 36.78 31 TYR B CA 1
ATOM 4478 C C . TYR B 1 31 ? -8.414 -11.281 26.688 1 36.78 31 TYR B C 1
ATOM 4480 O O . TYR B 1 31 ? -7.688 -11 27.641 1 36.78 31 TYR B O 1
ATOM 4488 N N . ALA B 1 32 ? -9.508 -12.023 26.938 1 35.62 32 ALA B N 1
ATOM 4489 C CA . ALA B 1 32 ? -9.312 -12.719 28.219 1 35.62 32 ALA B CA 1
ATOM 4490 C C . ALA B 1 32 ? -8.125 -13.68 28.141 1 35.62 32 ALA B C 1
ATOM 4492 O O . ALA B 1 32 ? -8.266 -14.805 27.656 1 35.62 32 ALA B O 1
ATOM 4493 N N . GLY B 1 33 ? -7.262 -13.375 27.359 1 34.34 33 GLY B N 1
ATOM 4494 C CA . GLY B 1 33 ? -6.059 -14.195 27.406 1 34.34 33 GLY B CA 1
ATOM 4495 C C . GLY B 1 33 ? -5.957 -15.055 28.641 1 34.34 33 GLY B C 1
ATOM 4496 O O . GLY B 1 33 ? -6.215 -16.25 28.594 1 34.34 33 GLY B O 1
ATOM 4497 N N . LEU B 1 34 ? -4.91 -14.438 29.609 1 35.41 34 LEU B N 1
ATOM 4498 C CA . LEU B 1 34 ? -4.242 -15.164 30.688 1 35.41 34 LEU B CA 1
ATOM 4499 C C . LEU B 1 34 ? -5.23 -15.539 31.781 1 35.41 34 LEU B C 1
ATOM 4501 O O . LEU B 1 34 ? -4.879 -16.25 32.719 1 35.41 34 LEU B O 1
ATOM 4505 N N . SER B 1 35 ? -6.285 -14.664 31.766 1 39.5 35 SER B N 1
ATOM 4506 C CA . SER B 1 35 ? -6.953 -15.016 33 1 39.5 35 SER B CA 1
ATOM 4507 C C . SER B 1 35 ? -7.934 -16.172 32.812 1 39.5 35 SER B C 1
ATOM 4509 O O . SER B 1 35 ? -8.812 -16.094 31.938 1 39.5 35 SER B O 1
ATOM 4511 N N . ASN B 1 36 ? -7.441 -17.266 32.844 1 46.97 36 ASN B N 1
ATOM 4512 C CA . ASN B 1 36 ? -8.203 -18.5 32.938 1 46.97 36 ASN B CA 1
ATOM 4513 C C . ASN B 1 36 ? -9.391 -18.344 33.906 1 46.97 36 ASN B C 1
ATOM 4515 O O . ASN B 1 36 ? -9.828 -19.312 34.5 1 46.97 36 ASN B O 1
ATOM 4519 N N . THR B 1 37 ? -9.781 -16.938 33.875 1 54.69 37 THR B N 1
ATOM 4520 C CA . THR B 1 37 ? -10.938 -16.812 34.75 1 54.69 37 THR B CA 1
ATOM 4521 C C . THR B 1 37 ? -12.211 -17.25 34.031 1 54.69 37 THR B C 1
ATOM 4523 O O . THR B 1 37 ? -12.25 -17.297 32.781 1 54.69 37 THR B O 1
ATOM 4526 N N . GLU B 1 38 ? -13.109 -17.766 34.719 1 58.12 38 GLU B N 1
ATOM 4527 C CA . GLU B 1 38 ? -14.414 -18.188 34.219 1 58.12 38 GLU B CA 1
ATOM 4528 C C . GLU B 1 38 ? -15.086 -17.062 33.406 1 58.12 38 GLU B C 1
ATOM 4530 O O . GLU B 1 38 ? -15.719 -17.328 32.406 1 58.12 38 GLU B O 1
ATOM 4535 N N . LYS B 1 39 ? -14.875 -15.836 33.75 1 62.44 39 LYS B N 1
ATOM 4536 C CA . LYS B 1 39 ? -15.484 -14.695 33.062 1 62.44 39 LYS B CA 1
ATOM 4537 C C . LYS B 1 39 ? -14.898 -14.516 31.656 1 62.44 39 LYS B C 1
ATOM 4539 O O . LYS B 1 39 ? -15.633 -14.289 30.688 1 62.44 39 LYS B O 1
ATOM 4544 N N . ALA B 1 40 ? -13.617 -14.641 31.531 1 63.75 40 ALA B N 1
ATOM 4545 C CA . ALA B 1 40 ? -12.945 -14.508 30.25 1 63.75 40 ALA B CA 1
ATOM 4546 C C . ALA B 1 40 ? -13.398 -15.594 29.281 1 63.75 40 ALA B C 1
ATOM 4548 O O . ALA B 1 40 ? -13.586 -15.328 28.078 1 63.75 40 ALA B O 1
ATOM 4549 N N . LYS B 1 41 ? -13.656 -16.734 29.844 1 63.94 41 LYS B N 1
ATOM 4550 C CA . LYS B 1 41 ? -14.125 -17.859 29.031 1 63.94 41 LYS B CA 1
ATOM 4551 C C . LYS B 1 41 ? -15.539 -17.594 28.5 1 63.94 41 LYS B C 1
ATOM 4553 O O . LYS B 1 41 ? -15.828 -17.844 27.328 1 63.94 41 LYS B O 1
ATOM 4558 N N . LEU B 1 42 ? -16.312 -17.047 29.359 1 64.62 42 LEU B N 1
ATOM 4559 C CA . LEU B 1 42 ? -17.688 -16.781 28.984 1 64.62 42 LEU B CA 1
ATOM 4560 C C . LEU B 1 42 ? -17.766 -15.688 27.938 1 64.62 42 LEU B C 1
ATOM 4562 O O . LEU B 1 42 ? -18.562 -15.773 27 1 64.62 42 LEU B O 1
ATOM 4566 N N . GLU B 1 43 ? -16.922 -14.68 28.078 1 70.5 43 GLU B N 1
ATOM 4567 C CA . GLU B 1 43 ? -16.906 -13.594 27.109 1 70.5 43 GLU B CA 1
ATOM 4568 C C . GLU B 1 43 ? -16.406 -14.07 25.75 1 70.5 43 GLU B C 1
ATOM 4570 O O . GLU B 1 43 ? -16.922 -13.648 24.719 1 70.5 43 GLU B O 1
ATOM 4575 N N . ARG B 1 44 ? -15.508 -14.938 25.828 1 69.38 44 ARG B N 1
ATOM 4576 C CA . ARG B 1 44 ? -15.008 -15.547 24.594 1 69.38 44 ARG B CA 1
ATOM 4577 C C . ARG B 1 44 ? -16.109 -16.344 23.891 1 69.38 44 ARG B C 1
ATOM 4579 O O . ARG B 1 44 ? -16.297 -16.219 22.688 1 69.38 44 ARG B O 1
ATOM 4586 N N . GLU B 1 45 ? -16.75 -17.078 24.672 1 68.94 45 GLU B N 1
ATOM 4587 C CA . GLU B 1 45 ? -17.828 -17.891 24.109 1 68.94 45 GLU B CA 1
ATOM 4588 C C . GLU B 1 45 ? -18.938 -17.016 23.547 1 68.94 45 GLU B C 1
ATOM 4590 O O . GLU B 1 45 ? -19.484 -17.328 22.484 1 68.94 45 GLU B O 1
ATOM 4595 N N . PHE B 1 46 ? -19.203 -16.031 24.266 1 70.94 46 PHE B N 1
ATOM 4596 C CA . PHE B 1 46 ? -20.203 -15.086 23.812 1 70.94 46 PHE B CA 1
ATOM 4597 C C . PHE B 1 46 ? -19.812 -14.484 22.469 1 70.94 46 PHE B C 1
ATOM 4599 O O . PHE B 1 46 ? -20.625 -14.445 21.531 1 70.94 46 PHE B O 1
ATOM 4606 N N . LEU B 1 47 ? -18.594 -14.047 22.266 1 73.88 47 LEU B N 1
ATOM 4607 C CA . LEU B 1 47 ? -18.125 -13.414 21.031 1 73.88 47 LEU B CA 1
ATOM 4608 C C . LEU B 1 47 ? -18.094 -14.422 19.891 1 73.88 47 LEU B C 1
ATOM 4610 O O . LEU B 1 47 ? -18.438 -14.078 18.75 1 73.88 47 LEU B O 1
ATOM 4614 N N . LEU B 1 48 ? -17.656 -15.57 20.203 1 73.31 48 LEU B N 1
ATOM 4615 C CA . LEU B 1 48 ? -17.609 -16.609 19.188 1 73.31 48 LEU B CA 1
ATOM 4616 C C . LEU B 1 48 ? -19 -16.922 18.656 1 73.31 48 LEU B C 1
ATOM 4618 O O . LEU B 1 48 ? -19.188 -17.109 17.453 1 73.31 48 LEU B O 1
ATOM 4622 N N . GLU B 1 49 ? -19.875 -16.938 19.594 1 74.31 49 GLU B N 1
ATOM 4623 C CA . GLU B 1 49 ? -21.25 -17.172 19.203 1 74.31 49 GLU B CA 1
ATOM 4624 C C . GLU B 1 49 ? -21.797 -16 18.375 1 74.31 49 GLU B C 1
ATOM 4626 O O . GLU B 1 49 ? -22.5 -16.203 17.391 1 74.31 49 GLU B O 1
ATOM 4631 N N . LYS B 1 50 ? -21.453 -14.898 18.797 1 78.31 50 LYS B N 1
ATOM 4632 C CA . LYS B 1 50 ? -21.953 -13.703 18.125 1 78.31 50 LYS B CA 1
ATOM 4633 C C . LYS B 1 50 ? -21.375 -13.578 16.719 1 78.31 50 LYS B C 1
ATOM 4635 O O . LYS B 1 50 ? -22.078 -13.203 15.781 1 78.31 50 LYS B O 1
ATOM 4640 N N . LEU B 1 51 ? -20.062 -13.789 16.656 1 82.31 51 LEU B N 1
ATOM 4641 C CA . LEU B 1 51 ? -19.406 -13.695 15.359 1 82.31 51 LEU B CA 1
ATOM 4642 C C . LEU B 1 51 ? -19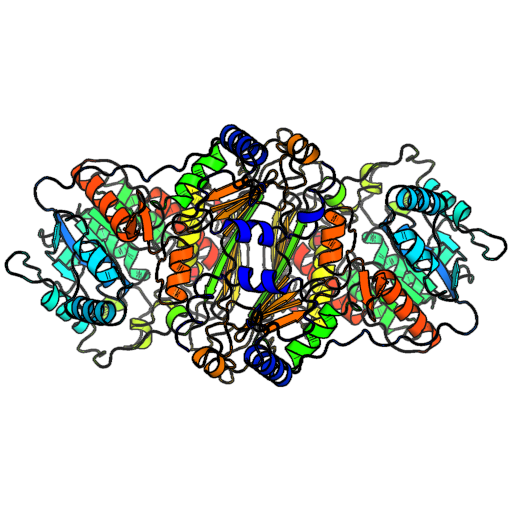.828 -14.859 14.461 1 82.31 51 LEU B C 1
ATOM 4644 O O . LEU B 1 51 ? -20.016 -14.68 13.258 1 82.31 51 LEU B O 1
ATOM 4648 N N . ASN B 1 52 ? -19.922 -16.109 15.062 1 79.75 52 ASN B N 1
ATOM 4649 C CA . ASN B 1 52 ? -20.391 -17.328 14.406 1 79.75 52 ASN B CA 1
ATOM 4650 C C . ASN B 1 52 ? -19.562 -17.641 13.156 1 79.75 52 ASN B C 1
ATOM 4652 O O . ASN B 1 52 ? -20.125 -18 12.117 1 79.75 52 ASN B O 1
ATOM 4656 N N . ILE B 1 53 ? -18.312 -17.312 13.273 1 82.69 53 ILE B N 1
ATOM 4657 C CA . ILE B 1 53 ? -17.406 -17.641 12.172 1 82.69 53 ILE B CA 1
ATOM 4658 C C . ILE B 1 53 ? -17.031 -19.109 12.242 1 82.69 53 ILE B C 1
ATOM 4660 O O . ILE B 1 53 ? -16.578 -19.594 13.281 1 82.69 53 ILE B O 1
ATOM 4664 N N . LYS B 1 54 ? -17.25 -19.812 11.195 1 76.44 54 LYS B N 1
ATOM 4665 C CA . LYS B 1 54 ? -16.922 -21.234 11.148 1 76.44 54 LYS B CA 1
ATOM 4666 C C . LYS B 1 54 ? -15.734 -21.5 10.234 1 76.44 54 LYS B C 1
ATOM 4668 O O . LYS B 1 54 ? -15.664 -20.969 9.125 1 76.44 54 LYS B O 1
ATOM 4673 N N . ALA B 1 55 ? -14.789 -22.141 10.836 1 69.62 55 ALA B N 1
ATOM 4674 C CA . ALA B 1 55 ? -13.719 -22.625 9.977 1 69.62 55 ALA B CA 1
ATOM 4675 C C . ALA B 1 55 ? -14.242 -23.672 8.992 1 69.62 55 ALA B C 1
ATOM 4677 O O . ALA B 1 55 ? -14.766 -24.719 9.398 1 69.62 55 ALA B O 1
ATOM 4678 N N . THR B 1 56 ? -14.312 -23.328 7.723 1 66.94 56 THR B N 1
ATOM 4679 C CA . THR B 1 56 ? -14.859 -24.203 6.703 1 66.94 56 THR B CA 1
ATOM 4680 C C . THR B 1 56 ? -13.75 -24.984 6.008 1 66.94 56 THR B C 1
ATOM 4682 O O . THR B 1 56 ? -12.805 -24.406 5.48 1 66.94 56 THR B O 1
ATOM 4685 N N . PRO B 1 57 ? -13.781 -26.312 6.113 1 67.5 57 PRO B N 1
ATOM 4686 C CA . PRO B 1 57 ? -12.797 -27.078 5.352 1 67.5 57 PRO B CA 1
ATOM 4687 C C . PRO B 1 57 ? -13.031 -27 3.844 1 67.5 57 PRO B C 1
ATOM 4689 O O . PRO B 1 57 ? -14.141 -26.688 3.4 1 67.5 57 PRO B O 1
ATOM 4692 N N . PRO B 1 58 ? -11.938 -27.234 3.131 1 70.06 58 PRO B N 1
ATOM 4693 C CA . PRO B 1 58 ? -12.133 -27.297 1.681 1 70.06 58 PRO B CA 1
ATOM 4694 C C . PRO B 1 58 ? -13.141 -28.359 1.264 1 70.06 58 PRO B C 1
ATOM 4696 O O . PRO B 1 58 ? -13.273 -29.375 1.935 1 70.06 58 PRO B O 1
ATOM 4699 N N . PRO B 1 59 ? -13.891 -28.031 0.287 1 67.38 59 PRO B N 1
ATOM 4700 C CA . PRO B 1 59 ? -14.883 -29.016 -0.156 1 67.38 59 PRO B CA 1
ATOM 4701 C C . PRO B 1 59 ? -14.25 -30.359 -0.513 1 67.38 59 PRO B C 1
ATOM 4703 O O . PRO B 1 59 ? -13.125 -30.406 -1.009 1 67.38 59 PRO B O 1
ATOM 4706 N N . ASP B 1 60 ? -14.938 -31.375 -0.072 1 69 60 ASP B N 1
ATOM 4707 C CA . ASP B 1 60 ? -14.484 -32.719 -0.445 1 69 60 ASP B CA 1
ATOM 4708 C C . ASP B 1 60 ? -14.477 -32.875 -1.962 1 69 60 ASP B C 1
ATOM 4710 O O . ASP B 1 60 ? -15.359 -32.375 -2.652 1 69 60 ASP B O 1
ATOM 4714 N N . SER B 1 61 ? -13.281 -33.344 -2.334 1 79.12 61 SER B N 1
ATOM 4715 C CA . SER B 1 61 ? -13.258 -33.75 -3.74 1 79.12 61 SER B CA 1
ATOM 4716 C C . SER B 1 61 ? -13.602 -35.219 -3.91 1 79.12 61 SER B C 1
ATOM 4718 O O . SER B 1 61 ? -13.391 -36.031 -2.994 1 79.12 61 SER B O 1
ATOM 4720 N N . GLY B 1 62 ? -14.312 -35.625 -4.91 1 84.38 62 GLY B N 1
ATOM 4721 C CA . GLY B 1 62 ? -14.758 -36.969 -5.168 1 84.38 62 GLY B CA 1
ATOM 4722 C C . GLY B 1 62 ? -13.633 -38 -5.125 1 84.38 62 GLY B C 1
ATOM 4723 O O . GLY B 1 62 ? -12.461 -37.625 -5.055 1 84.38 62 GLY B O 1
ATOM 4724 N N . PRO B 1 63 ? -13.93 -39.25 -5.098 1 88.75 63 PRO B N 1
ATOM 4725 C CA . PRO B 1 63 ? -12.938 -40.312 -4.988 1 88.75 63 PRO B CA 1
ATOM 4726 C C . PRO B 1 63 ? -12.055 -40.438 -6.23 1 88.75 63 PRO B C 1
ATOM 4728 O O . PRO B 1 63 ? -12.445 -39.969 -7.312 1 88.75 63 PRO B O 1
ATOM 4731 N N . MET B 1 64 ? -10.961 -41.031 -6.086 1 92.5 64 MET B N 1
ATOM 4732 C CA . MET B 1 64 ? -10.008 -41.219 -7.172 1 92.5 64 MET B CA 1
ATOM 4733 C C . MET B 1 64 ? -10.102 -42.656 -7.711 1 92.5 64 MET B C 1
ATOM 4735 O O . MET B 1 64 ? -9.141 -43.188 -8.266 1 92.5 64 MET B O 1
ATOM 4739 N N . SER B 1 65 ? -11.227 -43.219 -7.59 1 90.19 65 SER B N 1
ATOM 4740 C CA . SER B 1 65 ? -11.43 -44.594 -8.008 1 90.19 65 SER B CA 1
ATOM 4741 C C . SER B 1 65 ? -11.617 -44.688 -9.516 1 90.19 65 SER B C 1
ATOM 4743 O O . SER B 1 65 ? -11.766 -43.688 -10.203 1 90.19 65 SER B O 1
ATOM 4745 N N . GLY B 1 66 ? -11.445 -45.969 -10.078 1 91.31 66 GLY B N 1
ATOM 4746 C CA . GLY B 1 66 ? -11.617 -46.188 -11.508 1 91.31 66 GLY B CA 1
ATOM 4747 C C . GLY B 1 66 ? -10.312 -46.438 -12.234 1 91.31 66 GLY B C 1
ATOM 4748 O O . GLY B 1 66 ? -9.312 -46.812 -11.617 1 91.31 66 GLY B O 1
ATOM 4749 N N . GLU B 1 67 ? -10.367 -46.312 -13.586 1 93.88 67 GLU B N 1
ATOM 4750 C CA . GLU B 1 67 ? -9.172 -46.5 -14.398 1 93.88 67 GLU B CA 1
ATOM 4751 C C . GLU B 1 67 ? -8.227 -45.312 -14.242 1 93.88 67 GLU B C 1
ATOM 4753 O O . GLU B 1 67 ? -8.672 -44.156 -14.156 1 93.88 67 GLU B O 1
ATOM 4758 N N . PRO B 1 68 ? -7.004 -45.562 -14.18 1 96 68 PRO B N 1
ATOM 4759 C CA . PRO B 1 68 ? -6.055 -44.469 -14.055 1 96 68 PRO B CA 1
ATOM 4760 C C . PRO B 1 68 ? -6.133 -43.469 -15.227 1 96 68 PRO B C 1
ATOM 4762 O O . PRO B 1 68 ? -6.293 -43.906 -16.375 1 96 68 PRO B O 1
ATOM 4765 N N . LEU B 1 69 ? -6.066 -42.219 -14.961 1 97.5 69 LEU B N 1
ATOM 4766 C CA . LEU B 1 69 ? -5.996 -41.219 -15.992 1 97.5 69 LEU B CA 1
ATOM 4767 C C . LEU B 1 69 ? -4.582 -41.094 -16.547 1 97.5 69 LEU B C 1
ATOM 4769 O O . LEU B 1 69 ? -3.609 -41.094 -15.797 1 97.5 69 LEU B O 1
ATOM 4773 N N . ARG B 1 70 ? -4.445 -41.125 -17.875 1 98 70 ARG B N 1
ATOM 4774 C CA . ARG B 1 70 ? -3.156 -40.875 -18.516 1 98 70 ARG B CA 1
ATOM 4775 C C . ARG B 1 70 ? -2.848 -39.375 -18.594 1 98 70 ARG B C 1
ATOM 4777 O O . ARG B 1 70 ? -3.531 -38.625 -19.281 1 98 70 ARG B O 1
ATOM 4784 N N . VAL B 1 71 ? -1.799 -38.969 -17.828 1 98.38 71 VAL B N 1
ATOM 4785 C CA . VAL B 1 71 ? -1.469 -37.562 -17.719 1 98.38 71 VAL B CA 1
ATOM 4786 C C . VAL B 1 71 ? -0.16 -37.281 -18.453 1 98.38 71 VAL B C 1
ATOM 4788 O O . VAL B 1 71 ? 0.786 -38.062 -18.375 1 98.38 71 VAL B O 1
ATOM 4791 N N . GLY B 1 72 ? -0.148 -36.219 -19.219 1 98.56 72 GLY B N 1
ATOM 4792 C CA . GLY B 1 72 ? 1.073 -35.688 -19.797 1 98.56 72 GLY B CA 1
ATOM 4793 C C . GLY B 1 72 ? 1.569 -34.438 -19.109 1 98.56 72 GLY B C 1
ATOM 4794 O O . GLY B 1 72 ? 0.783 -33.688 -18.516 1 98.56 72 GLY B O 1
ATOM 4795 N N . LEU B 1 73 ? 2.908 -34.219 -19.203 1 98.5 73 LEU B N 1
ATOM 4796 C CA . LEU B 1 73 ? 3.527 -33 -18.672 1 98.5 73 LEU B CA 1
ATOM 4797 C C . LEU B 1 73 ? 4.254 -32.25 -19.781 1 98.5 73 LEU B C 1
ATOM 4799 O O . LEU B 1 73 ? 5.059 -32.844 -20.516 1 98.5 73 LEU B O 1
ATOM 4803 N N . ILE B 1 74 ? 3.895 -31 -19.891 1 98.75 74 ILE B N 1
ATOM 4804 C CA . ILE B 1 74 ? 4.652 -30.094 -20.75 1 98.75 74 ILE B CA 1
ATOM 4805 C C . ILE B 1 74 ? 5.375 -29.062 -19.906 1 98.75 74 ILE B C 1
ATOM 4807 O O . ILE B 1 74 ? 4.738 -28.172 -19.328 1 98.75 74 ILE B O 1
ATOM 4811 N N . GLY B 1 75 ? 6.711 -29.094 -19.891 1 98.56 75 GLY B N 1
ATOM 4812 C CA . GLY B 1 75 ? 7.52 -28.234 -19.062 1 98.56 75 GLY B CA 1
ATOM 4813 C C . GLY B 1 75 ? 7.91 -28.859 -17.734 1 98.56 75 GLY B C 1
ATOM 4814 O O . GLY B 1 75 ? 7.125 -28.859 -16.781 1 98.56 75 GLY B O 1
ATOM 4815 N N . PHE B 1 76 ? 9.141 -29.312 -17.641 1 98 76 PHE B N 1
ATOM 4816 C CA . PHE B 1 76 ? 9.641 -29.953 -16.438 1 98 76 PHE B CA 1
ATOM 4817 C C . PHE B 1 76 ? 10.75 -29.141 -15.805 1 98 76 PHE B C 1
ATOM 4819 O O . PHE B 1 76 ? 11.828 -29.672 -15.508 1 98 76 PHE B O 1
ATOM 4826 N N . GLY B 1 77 ? 10.508 -27.812 -15.703 1 96.12 77 GLY B N 1
ATOM 4827 C CA . GLY B 1 77 ? 11.375 -26.938 -14.938 1 96.12 77 GLY B CA 1
ATOM 4828 C C . GLY B 1 77 ? 11.078 -26.969 -13.445 1 96.12 77 GLY B C 1
ATOM 4829 O O . GLY B 1 77 ? 10.664 -28 -12.914 1 96.12 77 GLY B O 1
ATOM 4830 N N . ILE B 1 78 ? 11.32 -25.906 -12.766 1 93.38 78 ILE B N 1
ATOM 4831 C CA . ILE B 1 78 ? 11.172 -25.812 -11.32 1 93.38 78 ILE B CA 1
ATOM 4832 C C . ILE B 1 78 ? 9.727 -26.125 -10.93 1 93.38 78 ILE B C 1
ATOM 4834 O O . ILE B 1 78 ? 9.477 -27.016 -10.125 1 93.38 78 ILE B O 1
ATOM 4838 N N . ARG B 1 79 ? 8.797 -25.406 -11.531 1 94.75 79 ARG B N 1
ATOM 4839 C CA . ARG B 1 79 ? 7.387 -25.594 -11.195 1 94.75 79 ARG B CA 1
ATOM 4840 C C . ARG B 1 79 ? 6.891 -26.953 -11.68 1 94.75 79 ARG B C 1
ATOM 4842 O O . ARG B 1 79 ? 6.09 -27.609 -11.008 1 94.75 79 ARG B O 1
ATOM 4849 N N . GLY B 1 80 ? 7.305 -27.422 -12.875 1 97.44 80 GLY B N 1
ATOM 4850 C CA . GLY B 1 80 ? 6.926 -28.734 -13.367 1 97.44 80 GLY B CA 1
ATOM 4851 C C . GLY B 1 80 ? 7.289 -29.859 -12.414 1 97.44 80 GLY B C 1
ATOM 4852 O O . GLY B 1 80 ? 6.5 -30.781 -12.203 1 97.44 80 GLY B O 1
ATOM 4853 N N . GLU B 1 81 ? 8.445 -29.734 -11.859 1 96.38 81 GLU B N 1
ATOM 4854 C CA . GLU B 1 81 ? 8.891 -30.75 -10.906 1 96.38 81 GLU B CA 1
ATOM 4855 C C . GLU B 1 81 ? 8.023 -30.75 -9.648 1 96.38 81 GLU B C 1
ATOM 4857 O O . GLU B 1 81 ? 7.711 -31.797 -9.109 1 96.38 81 GLU B O 1
ATOM 4862 N N . GLN B 1 82 ? 7.656 -29.578 -9.203 1 93.81 82 GLN B N 1
ATOM 4863 C CA . GLN B 1 82 ? 6.789 -29.453 -8.031 1 93.81 82 GLN B CA 1
ATOM 4864 C C . GLN B 1 82 ? 5.414 -30.062 -8.305 1 93.81 82 GLN B C 1
ATOM 4866 O O . GLN B 1 82 ? 4.844 -30.734 -7.449 1 93.81 82 GLN B O 1
ATOM 4871 N N . LEU B 1 83 ? 4.91 -29.781 -9.469 1 96.88 83 LEU B N 1
ATOM 4872 C CA . LEU B 1 83 ? 3.613 -30.328 -9.859 1 96.88 83 LEU B CA 1
ATOM 4873 C C . LEU B 1 83 ? 3.656 -31.844 -9.938 1 96.88 83 LEU B C 1
ATOM 4875 O O . LEU B 1 83 ? 2.709 -32.531 -9.531 1 96.88 83 LEU B O 1
ATOM 4879 N N . MET B 1 84 ? 4.742 -32.406 -10.398 1 96.75 84 MET B N 1
ATOM 4880 C CA . MET B 1 84 ? 4.895 -33.844 -10.477 1 96.75 84 MET B CA 1
ATOM 4881 C C . MET B 1 84 ? 4.922 -34.469 -9.078 1 96.75 84 MET B C 1
ATOM 4883 O O . MET B 1 84 ? 4.312 -35.531 -8.852 1 96.75 84 MET B O 1
ATOM 4887 N N . ARG B 1 85 ? 5.59 -33.812 -8.156 1 95.19 85 ARG B N 1
ATOM 4888 C CA . ARG B 1 85 ? 5.594 -34.281 -6.785 1 95.19 85 ARG B CA 1
ATOM 4889 C C . ARG B 1 85 ? 4.18 -34.344 -6.211 1 95.19 85 ARG B C 1
ATOM 4891 O O . ARG B 1 85 ? 3.809 -35.281 -5.52 1 95.19 85 ARG B O 1
ATOM 4898 N N . SER B 1 86 ? 3.436 -33.312 -6.551 1 93.88 86 SER B N 1
ATOM 4899 C CA . SER B 1 86 ? 2.053 -33.25 -6.09 1 93.88 86 SER B CA 1
ATOM 4900 C C . SER B 1 86 ? 1.204 -34.344 -6.723 1 93.88 86 SER B C 1
ATOM 4902 O O . SER B 1 86 ? 0.205 -34.781 -6.145 1 93.88 86 SER B O 1
ATOM 4904 N N . LEU B 1 87 ? 1.629 -34.812 -7.871 1 95.56 87 LEU B N 1
ATOM 4905 C CA . LEU B 1 87 ? 0.944 -35.906 -8.562 1 95.56 87 LEU B CA 1
ATOM 4906 C C . LEU B 1 87 ? 1.417 -37.25 -8.055 1 95.56 87 LEU B C 1
ATOM 4908 O O . LEU B 1 87 ? 0.867 -38.281 -8.43 1 95.56 87 LEU B O 1
ATOM 4912 N N . GLY B 1 88 ? 2.438 -37.219 -7.23 1 94 88 GLY B N 1
ATOM 4913 C CA . GLY B 1 88 ? 2.957 -38.469 -6.656 1 94 88 GLY B CA 1
ATOM 4914 C C . GLY B 1 88 ? 4.242 -38.938 -7.309 1 94 88 GLY B C 1
ATOM 4915 O O . GLY B 1 88 ? 4.727 -40.031 -7.027 1 94 88 GLY B O 1
ATOM 4916 N N . PHE B 1 89 ? 4.836 -38.094 -8.164 1 95.62 89 PHE B N 1
ATOM 4917 C CA . PHE B 1 89 ? 6.062 -38.469 -8.875 1 95.62 89 PHE B CA 1
ATOM 4918 C C . PHE B 1 89 ? 7.227 -37.594 -8.414 1 95.62 89 PHE B C 1
ATOM 4920 O O . PHE B 1 89 ? 7.293 -36.406 -8.75 1 95.62 89 PHE B O 1
ATOM 4927 N N . ALA B 1 90 ? 8.156 -38.156 -7.672 1 95.56 90 ALA B N 1
ATOM 4928 C CA . ALA B 1 90 ? 9.344 -37.438 -7.223 1 95.56 90 ALA B CA 1
ATOM 4929 C C . ALA B 1 90 ? 10.594 -37.938 -7.941 1 95.56 90 ALA B C 1
ATOM 4931 O O . ALA B 1 90 ? 10.719 -39.125 -8.211 1 95.56 90 ALA B O 1
ATOM 4932 N N . THR B 1 91 ? 11.469 -37.031 -8.211 1 95.69 91 THR B N 1
ATOM 4933 C CA . THR B 1 91 ? 12.734 -37.438 -8.812 1 95.69 91 THR B CA 1
ATOM 4934 C C . THR B 1 91 ? 13.602 -38.188 -7.812 1 95.69 91 THR B C 1
ATOM 4936 O O . THR B 1 91 ? 13.43 -38.031 -6.602 1 95.69 91 THR B O 1
ATOM 4939 N N . GLN B 1 92 ? 14.484 -38.906 -8.352 1 91.19 92 GLN B N 1
ATOM 4940 C CA . GLN B 1 92 ? 15.414 -39.625 -7.484 1 91.19 92 GLN B CA 1
ATOM 4941 C C . GLN B 1 92 ? 16.281 -38.656 -6.68 1 91.19 92 GLN B C 1
ATOM 4943 O O . GLN B 1 92 ? 16.531 -38.875 -5.496 1 91.19 92 GLN B O 1
ATOM 4948 N N . GLU B 1 93 ? 16.688 -37.719 -7.328 1 92.88 93 GLU B N 1
ATOM 4949 C CA . GLU B 1 93 ? 17.516 -36.688 -6.668 1 92.88 93 GLU B CA 1
ATOM 4950 C C . GLU B 1 93 ? 16.766 -36.062 -5.496 1 92.88 93 GLU B C 1
ATOM 4952 O O . GLU B 1 93 ? 17.344 -35.875 -4.414 1 92.88 93 GLU B O 1
ATOM 4957 N N . TRP B 1 94 ? 15.523 -35.656 -5.715 1 94.56 94 TRP B N 1
ATOM 4958 C CA . TRP B 1 94 ? 14.734 -35.031 -4.66 1 94.56 94 TRP B CA 1
ATOM 4959 C C . TRP B 1 94 ? 14.547 -36 -3.486 1 94.56 94 TRP B C 1
ATOM 4961 O O . TRP B 1 94 ? 14.648 -35.594 -2.326 1 94.56 94 TRP B O 1
ATOM 4971 N N . LEU B 1 95 ? 14.289 -37.25 -3.709 1 94.56 95 LEU B N 1
ATOM 4972 C CA . LEU B 1 95 ? 14.102 -38.281 -2.676 1 94.56 95 LEU B CA 1
ATOM 4973 C C . LEU B 1 95 ? 15.359 -38.438 -1.832 1 94.56 95 LEU B C 1
ATOM 4975 O O . LEU B 1 95 ? 15.281 -38.531 -0.604 1 94.56 95 LEU B O 1
ATOM 4979 N N . GLU B 1 96 ? 16.453 -38.406 -2.506 1 94.62 96 GLU B N 1
ATOM 4980 C CA . GLU B 1 96 ? 17.734 -38.531 -1.798 1 94.62 96 GLU B CA 1
ATOM 4981 C C . GLU B 1 96 ? 17.984 -37.312 -0.925 1 94.62 96 GLU B C 1
ATOM 4983 O O . GLU B 1 96 ? 18.422 -37.438 0.224 1 94.62 96 GLU B O 1
ATOM 4988 N N . ASP B 1 97 ? 17.781 -36.25 -1.549 1 94.44 97 ASP B N 1
ATOM 4989 C CA . ASP B 1 97 ? 17.969 -35 -0.818 1 94.44 97 ASP B CA 1
ATOM 4990 C C . ASP B 1 97 ? 17.078 -34.938 0.416 1 94.44 97 ASP B C 1
ATOM 4992 O O . ASP B 1 97 ? 17.516 -34.531 1.488 1 94.44 97 ASP B O 1
ATOM 4996 N N . MET B 1 98 ? 15.805 -35.281 0.243 1 93.25 98 MET B N 1
ATOM 4997 C CA . MET B 1 98 ? 14.852 -35.25 1.349 1 93.25 98 MET B CA 1
ATOM 4998 C C . MET B 1 98 ? 15.227 -36.281 2.416 1 93.25 98 MET B C 1
ATOM 5000 O O . MET B 1 98 ? 15.031 -36.031 3.609 1 93.25 98 MET B O 1
ATOM 5004 N N . ALA B 1 99 ? 15.68 -37.375 2.004 1 93.75 99 ALA B N 1
ATOM 5005 C CA . ALA B 1 99 ? 16.125 -38.375 2.957 1 93.75 99 ALA B CA 1
ATOM 5006 C C . ALA B 1 99 ? 17.297 -37.875 3.803 1 93.75 99 ALA B C 1
ATOM 5008 O O . ALA B 1 99 ? 17.312 -38.062 5.02 1 93.75 99 ALA B O 1
ATOM 5009 N N . LYS B 1 100 ? 18.234 -37.281 3.121 1 95.06 100 LYS B N 1
ATOM 5010 C CA . LYS B 1 100 ? 19.375 -36.688 3.822 1 95.06 100 LYS B CA 1
ATOM 5011 C C . LYS B 1 100 ? 18.922 -35.594 4.797 1 95.06 100 LYS B C 1
ATOM 5013 O O . LYS B 1 100 ? 19.375 -35.562 5.938 1 95.06 100 LYS B O 1
ATOM 5018 N N . SER B 1 101 ? 18.094 -34.75 4.289 1 90.94 101 SER B N 1
ATOM 5019 C CA . SER B 1 101 ? 17.594 -33.656 5.113 1 90.94 101 SER B CA 1
ATOM 5020 C C . SER B 1 101 ? 16.859 -34.188 6.34 1 90.94 101 SER B C 1
ATOM 5022 O O . SER B 1 101 ? 17.047 -33.688 7.449 1 90.94 101 SER B O 1
ATOM 5024 N N . SER B 1 102 ? 15.977 -35.125 6.176 1 89.75 102 SER B N 1
ATOM 5025 C CA . SER B 1 102 ? 15.219 -35.719 7.27 1 89.75 102 SER B CA 1
ATOM 5026 C C . SER B 1 102 ? 16.141 -36.406 8.289 1 89.75 102 SER B C 1
ATOM 5028 O O . SER B 1 102 ? 15.859 -36.375 9.484 1 89.75 102 SER B O 1
ATOM 5030 N N . ALA B 1 103 ? 17.172 -36.906 7.805 1 91.31 103 ALA B N 1
ATOM 5031 C CA . ALA B 1 103 ? 18.141 -37.531 8.695 1 91.31 103 ALA B CA 1
ATOM 5032 C C . ALA B 1 103 ? 18.859 -36.469 9.547 1 91.31 103 ALA B C 1
ATOM 5034 O O . ALA B 1 103 ? 19.156 -36.719 10.711 1 91.31 103 ALA B O 1
ATOM 5035 N N . GLU B 1 104 ? 19.172 -35.375 8.953 1 91.56 104 GLU B N 1
ATOM 5036 C CA . GLU B 1 104 ? 19.859 -34.281 9.633 1 91.56 104 GLU B CA 1
ATOM 5037 C C . GLU B 1 104 ? 18.922 -33.531 10.562 1 91.56 104 GLU B C 1
ATOM 5039 O O . GLU B 1 104 ? 19.344 -33.062 11.617 1 91.56 104 GLU B O 1
ATOM 5044 N N . ASN B 1 105 ? 17.734 -33.375 10.133 1 89.44 105 ASN B N 1
ATOM 5045 C CA . ASN B 1 105 ? 16.703 -32.656 10.891 1 89.44 105 ASN B CA 1
ATOM 5046 C C . ASN B 1 105 ? 15.398 -33.438 10.953 1 89.44 105 ASN B C 1
ATOM 5048 O O . ASN B 1 105 ? 14.562 -33.344 10.047 1 89.44 105 ASN B O 1
ATOM 5052 N N . PRO B 1 106 ? 15.203 -34.031 11.984 1 82.75 106 PRO B N 1
ATOM 5053 C CA . PRO B 1 106 ? 14.023 -34.906 12.086 1 82.75 106 PRO B CA 1
ATOM 5054 C C . PRO B 1 106 ? 12.711 -34.125 11.969 1 82.75 106 PRO B C 1
ATOM 5056 O O . PRO B 1 106 ? 11.656 -34.719 11.75 1 82.75 106 PRO B O 1
ATOM 5059 N N . ASN B 1 107 ? 12.789 -32.875 12.07 1 77.75 107 ASN B N 1
ATOM 5060 C CA . ASN B 1 107 ? 11.586 -32.062 11.961 1 77.75 107 ASN B CA 1
ATOM 5061 C C . ASN B 1 107 ? 11.25 -31.734 10.508 1 77.75 107 ASN B C 1
ATOM 5063 O O . ASN B 1 107 ? 10.172 -31.219 10.219 1 77.75 107 ASN B O 1
ATOM 5067 N N . ASP B 1 108 ? 12.094 -32.125 9.703 1 83.12 108 ASP B N 1
ATOM 5068 C CA . ASP B 1 108 ? 11.789 -31.984 8.281 1 83.12 108 ASP B CA 1
ATOM 5069 C C . ASP B 1 108 ? 10.883 -33.125 7.816 1 83.12 108 ASP B C 1
ATOM 5071 O O . ASP B 1 108 ? 11.344 -34.25 7.602 1 83.12 108 ASP B O 1
ATOM 5075 N N . LYS B 1 109 ? 9.625 -32.844 7.656 1 81.25 109 LYS B N 1
ATOM 5076 C CA . LYS B 1 109 ? 8.625 -33.906 7.398 1 81.25 109 LYS B CA 1
ATOM 5077 C C . LYS B 1 109 ? 8.258 -33.938 5.918 1 81.25 109 LYS B C 1
ATOM 5079 O O . LYS B 1 109 ? 7.359 -34.688 5.523 1 81.25 109 LYS B O 1
ATOM 5084 N N . ARG B 1 110 ? 8.977 -33.375 5.047 1 87.12 110 ARG B N 1
ATOM 5085 C CA . ARG B 1 110 ? 8.617 -33.25 3.637 1 87.12 110 ARG B CA 1
ATOM 5086 C C . ARG B 1 110 ? 8.586 -34.625 2.971 1 87.12 110 ARG B C 1
ATOM 5088 O O . ARG B 1 110 ? 7.684 -34.906 2.184 1 87.12 110 ARG B O 1
ATOM 5095 N N . LEU B 1 111 ? 9.531 -35.438 3.254 1 90.25 111 LEU B N 1
ATOM 5096 C CA . LEU B 1 111 ? 9.57 -36.781 2.691 1 90.25 111 LEU B CA 1
ATOM 5097 C C . LEU B 1 111 ? 8.414 -37.625 3.215 1 90.25 111 LEU B C 1
ATOM 5099 O O . LEU B 1 111 ? 7.75 -38.312 2.445 1 90.25 111 LEU B O 1
ATOM 5103 N N . GLU B 1 112 ? 8.25 -37.562 4.5 1 89.12 112 GLU B N 1
ATOM 5104 C CA . GLU B 1 112 ? 7.145 -38.281 5.125 1 89.12 112 GLU B CA 1
ATOM 5105 C C . GLU B 1 112 ? 5.801 -37.844 4.539 1 89.12 112 GLU B C 1
ATOM 5107 O O . GLU B 1 112 ? 4.945 -38.688 4.254 1 89.12 112 GLU B O 1
ATOM 5112 N N . ASP B 1 113 ? 5.605 -36.625 4.328 1 85.12 113 ASP B N 1
ATOM 5113 C CA . ASP B 1 113 ? 4.375 -36.062 3.756 1 85.12 113 ASP B CA 1
ATOM 5114 C C . ASP B 1 113 ? 4.16 -36.594 2.334 1 85.12 113 ASP B C 1
ATOM 5116 O O . ASP B 1 113 ? 3.043 -36.938 1.959 1 85.12 113 ASP B O 1
ATOM 5120 N N . PHE B 1 114 ? 5.227 -36.562 1.594 1 90.75 114 PHE B N 1
ATOM 5121 C CA . PHE B 1 114 ? 5.145 -37.062 0.219 1 90.75 114 PHE B CA 1
ATOM 5122 C C . PHE B 1 114 ? 4.727 -38.5 0.178 1 90.75 114 PHE B C 1
ATOM 5124 O O . PHE B 1 114 ? 3.844 -38.906 -0.594 1 90.75 114 PHE B O 1
ATOM 5131 N N . LYS B 1 115 ? 5.293 -39.281 1.019 1 92.06 115 LYS B N 1
ATOM 5132 C CA . LYS B 1 115 ? 5.02 -40.719 1.04 1 92.06 115 LYS B CA 1
ATOM 5133 C C . LYS B 1 115 ? 3.6 -41 1.523 1 92.06 115 LYS B C 1
ATOM 5135 O O . LYS B 1 115 ? 3.006 -42 1.16 1 92.06 115 LYS B O 1
ATOM 5140 N N . ALA B 1 116 ? 3.09 -40.094 2.305 1 90.75 116 ALA B N 1
ATOM 5141 C CA . ALA B 1 116 ? 1.761 -40.25 2.885 1 90.75 116 ALA B CA 1
ATOM 5142 C C . ALA B 1 116 ? 0.679 -39.719 1.951 1 90.75 116 ALA B C 1
ATOM 5144 O O . ALA B 1 116 ? -0.515 -39.906 2.215 1 90.75 116 ALA B O 1
ATOM 5145 N N . GLN B 1 117 ? 1.021 -39.156 0.893 1 91.56 117 GLN B N 1
ATOM 5146 C CA . GLN B 1 117 ? 0.073 -38.562 -0.042 1 91.56 117 GLN B CA 1
ATOM 5147 C C . GLN B 1 117 ? -0.833 -39.625 -0.658 1 91.56 117 GLN B C 1
ATOM 5149 O O . GLN B 1 117 ? -0.374 -40.719 -1.003 1 91.56 117 GLN B O 1
ATOM 5154 N N . GLU B 1 118 ? -2.074 -39.219 -0.781 1 92.38 118 GLU B N 1
ATOM 5155 C CA . GLU B 1 118 ? -3.023 -40.094 -1.45 1 92.38 118 GLU B CA 1
ATOM 5156 C C . GLU B 1 118 ? -2.594 -40.375 -2.887 1 92.38 118 GLU B C 1
ATOM 5158 O O . GLU B 1 118 ? -2.139 -39.5 -3.594 1 92.38 118 GLU B O 1
ATOM 5163 N N . ASN B 1 119 ? -2.682 -41.656 -3.221 1 94.56 119 ASN B N 1
ATOM 5164 C CA . ASN B 1 119 ? -2.504 -42 -4.625 1 94.56 119 ASN B CA 1
ATOM 5165 C C . ASN B 1 119 ? -3.645 -41.469 -5.484 1 94.56 119 ASN B C 1
ATOM 5167 O O . ASN B 1 119 ? -4.797 -41.875 -5.32 1 94.56 119 ASN B O 1
ATOM 5171 N N . LEU B 1 120 ? -3.35 -40.656 -6.414 1 96.12 120 LEU B N 1
ATOM 5172 C CA . LEU B 1 120 ? -4.371 -39.969 -7.199 1 96.12 120 LEU B CA 1
ATOM 5173 C C . LEU B 1 120 ? -4.801 -40.812 -8.391 1 96.12 120 LEU B C 1
ATOM 5175 O O . LEU B 1 120 ? -5.629 -40.375 -9.195 1 96.12 120 LEU B O 1
ATOM 5179 N N . ASN B 1 121 ? -4.273 -41.938 -8.477 1 96.12 121 ASN B N 1
ATOM 5180 C CA . ASN B 1 121 ? -4.652 -42.938 -9.484 1 96.12 121 ASN B CA 1
ATOM 5181 C C . ASN B 1 121 ? -4.449 -42.406 -10.898 1 96.12 121 ASN B C 1
ATOM 5183 O O . ASN B 1 121 ? -5.379 -42.406 -11.711 1 96.12 121 ASN B O 1
ATOM 5187 N N . VAL B 1 122 ? -3.174 -41.969 -11.172 1 96.75 122 VAL B N 1
ATOM 5188 C CA . VAL B 1 122 ? -2.803 -41.438 -12.484 1 96.75 122 VAL B CA 1
ATOM 5189 C C . VAL B 1 122 ? -1.563 -42.188 -13 1 96.75 122 VAL B C 1
ATOM 5191 O O . VAL B 1 122 ? -0.826 -42.781 -12.219 1 96.75 122 VAL B O 1
ATOM 5194 N N . LYS B 1 123 ? -1.426 -42.219 -14.281 1 96.06 123 LYS B N 1
ATOM 5195 C CA . LYS B 1 123 ? -0.203 -42.656 -14.953 1 96.06 123 LYS B CA 1
ATOM 5196 C C . LYS B 1 123 ? 0.421 -41.5 -15.734 1 96.06 123 LYS B C 1
ATOM 5198 O O . LYS B 1 123 ? -0.273 -40.781 -16.469 1 96.06 123 LYS B O 1
ATOM 5203 N N . LEU B 1 124 ? 1.643 -41.281 -15.469 1 97.12 124 LEU B N 1
ATOM 5204 C CA . LEU B 1 124 ? 2.369 -40.344 -16.297 1 97.12 124 LEU B CA 1
ATOM 5205 C C . LEU B 1 124 ? 2.838 -41 -17.594 1 97.12 124 LEU B C 1
ATOM 5207 O O . LEU B 1 124 ? 3.816 -41.75 -17.594 1 97.12 124 LEU B O 1
ATOM 5211 N N . THR B 1 125 ? 2.258 -40.625 -18.734 1 97.19 125 THR B N 1
ATOM 5212 C CA . THR B 1 125 ? 2.496 -41.406 -19.938 1 97.19 125 THR B CA 1
ATOM 5213 C C . THR B 1 125 ? 3.344 -40.594 -20.938 1 97.19 125 THR B C 1
ATOM 5215 O O . THR B 1 125 ? 3.891 -41.156 -21.875 1 97.19 125 THR B O 1
ATOM 5218 N N . ALA B 1 126 ? 3.379 -39.312 -20.719 1 97.81 126 ALA B N 1
ATOM 5219 C CA . ALA B 1 126 ? 4.051 -38.469 -21.703 1 97.81 126 ALA B CA 1
ATOM 5220 C C . ALA B 1 126 ? 4.734 -37.281 -21.047 1 97.81 126 ALA B C 1
ATOM 5222 O O . ALA B 1 126 ? 4.191 -36.688 -20.109 1 97.81 126 ALA B O 1
ATOM 5223 N N . ILE B 1 127 ? 5.941 -37 -21.531 1 97.38 127 ILE B N 1
ATOM 5224 C CA . ILE B 1 127 ? 6.703 -35.844 -21.078 1 97.38 127 ILE B CA 1
ATOM 5225 C C . ILE B 1 127 ? 7.215 -35.062 -22.281 1 97.38 127 ILE B C 1
ATOM 5227 O O . ILE B 1 127 ? 7.664 -35.656 -23.266 1 97.38 127 ILE B O 1
ATOM 5231 N N . CYS B 1 128 ? 7.074 -33.781 -22.188 1 98.38 128 CYS B N 1
ATOM 5232 C CA . CYS B 1 128 ? 7.648 -32.875 -23.188 1 98.38 128 CYS B CA 1
ATOM 5233 C C . CYS B 1 128 ? 8.406 -31.734 -22.531 1 98.38 128 CYS B C 1
ATOM 5235 O O . CYS B 1 128 ? 7.836 -30.969 -21.734 1 98.38 128 CYS B O 1
ATOM 5237 N N . ASP B 1 129 ? 9.664 -31.641 -22.719 1 98.31 129 ASP B N 1
ATOM 5238 C CA . ASP B 1 129 ? 10.508 -30.484 -22.406 1 98.31 129 ASP B CA 1
ATOM 5239 C C . ASP B 1 129 ? 11.523 -30.234 -23.516 1 98.31 129 ASP B C 1
ATOM 5241 O O . ASP B 1 129 ? 12.109 -31.172 -24.062 1 98.31 129 ASP B O 1
ATOM 5245 N N . ILE B 1 130 ? 11.727 -29.016 -23.828 1 98.06 130 ILE B N 1
ATOM 5246 C CA . ILE B 1 130 ? 12.547 -28.688 -25 1 98.06 130 ILE B CA 1
ATOM 5247 C C . ILE B 1 130 ? 14.016 -28.625 -24.578 1 98.06 130 ILE B C 1
ATOM 5249 O O . ILE B 1 130 ? 14.891 -28.391 -25.422 1 98.06 130 ILE B O 1
ATOM 5253 N N . PHE B 1 131 ? 14.352 -28.656 -23.344 1 98.38 131 PHE B N 1
ATOM 5254 C CA . PHE B 1 131 ? 15.695 -28.828 -22.828 1 98.38 131 PHE B CA 1
ATOM 5255 C C . PHE B 1 131 ? 15.977 -30.312 -22.547 1 98.38 131 PHE B C 1
ATOM 5257 O O . PHE B 1 131 ? 15.398 -30.891 -21.625 1 98.38 131 PHE B O 1
ATOM 5264 N N . ASP B 1 132 ? 16.859 -30.938 -23.203 1 98 132 ASP B N 1
ATOM 5265 C CA . ASP B 1 132 ? 17.125 -32.375 -23.172 1 98 132 ASP B CA 1
ATOM 5266 C C . ASP B 1 132 ? 17.438 -32.844 -21.766 1 98 132 ASP B C 1
ATOM 5268 O O . ASP B 1 132 ? 16.984 -33.906 -21.344 1 98 132 ASP B O 1
ATOM 5272 N N . VAL B 1 133 ? 18.141 -32.062 -21.047 1 97.5 133 VAL B N 1
ATOM 5273 C CA . VAL B 1 133 ? 18.578 -32.469 -19.719 1 97.5 133 VAL B CA 1
ATOM 5274 C C . VAL B 1 133 ? 17.359 -32.625 -18.797 1 97.5 133 VAL B C 1
ATOM 5276 O O . VAL B 1 133 ? 17.297 -33.594 -18.031 1 97.5 133 VAL B O 1
ATOM 5279 N N . ARG B 1 134 ? 16.375 -31.734 -18.922 1 97.38 134 ARG B N 1
ATOM 5280 C CA . ARG B 1 134 ? 15.172 -31.812 -18.109 1 97.38 134 ARG B CA 1
ATOM 5281 C C . ARG B 1 134 ? 14.312 -33 -18.5 1 97.38 134 ARG B C 1
ATOM 5283 O O . ARG B 1 134 ? 13.805 -33.719 -17.641 1 97.38 134 ARG B O 1
ATOM 5290 N N . ALA B 1 135 ? 14.148 -33.219 -19.797 1 97.06 135 ALA B N 1
ATOM 5291 C CA . ALA B 1 135 ? 13.359 -34.344 -20.297 1 97.06 135 ALA B CA 1
ATOM 5292 C C . ALA B 1 135 ? 13.953 -35.656 -19.844 1 97.06 135 ALA B C 1
ATOM 5294 O O . ALA B 1 135 ? 13.234 -36.562 -19.406 1 97.06 135 ALA B O 1
ATOM 5295 N N . GLU B 1 136 ? 15.234 -35.781 -19.938 1 96.06 136 GLU B N 1
ATOM 5296 C CA . GLU B 1 136 ? 15.93 -37.031 -19.578 1 96.06 136 GLU B CA 1
ATOM 5297 C C . GLU B 1 136 ? 15.859 -37.281 -18.062 1 96.06 136 GLU B C 1
ATOM 5299 O O . GLU B 1 136 ? 15.711 -38.438 -17.641 1 96.06 136 GLU B O 1
ATOM 5304 N N . LYS B 1 137 ? 16.016 -36.188 -17.344 1 95.94 137 LYS B N 1
ATOM 5305 C CA . LYS B 1 137 ? 15.875 -36.312 -15.898 1 95.94 137 LYS B CA 1
ATOM 5306 C C . LYS B 1 137 ? 14.5 -36.844 -15.531 1 95.94 137 LYS B C 1
ATOM 5308 O O . LYS B 1 137 ? 14.391 -37.75 -14.688 1 95.94 137 LYS B O 1
ATOM 5313 N N . ALA B 1 138 ? 13.453 -36.344 -16.172 1 95.81 138 ALA B N 1
ATOM 5314 C CA . ALA B 1 138 ? 12.086 -36.812 -15.914 1 95.81 138 ALA B CA 1
ATOM 5315 C C . ALA B 1 138 ? 11.93 -38.281 -16.312 1 95.81 138 ALA B C 1
ATOM 5317 O O . ALA B 1 138 ? 11.375 -39.094 -15.539 1 95.81 138 ALA B O 1
ATOM 5318 N N . LEU B 1 139 ? 12.422 -38.688 -17.422 1 94.75 139 LEU B N 1
ATOM 5319 C CA . LEU B 1 139 ? 12.297 -40.031 -17.922 1 94.75 139 LEU B CA 1
ATOM 5320 C C . LEU B 1 139 ? 13.016 -41.031 -16.984 1 94.75 139 LEU B C 1
ATOM 5322 O O . LEU B 1 139 ? 12.477 -42.094 -16.672 1 94.75 139 LEU B O 1
ATOM 5326 N N . ARG B 1 140 ? 14.18 -40.625 -16.578 1 93.94 140 ARG B N 1
ATOM 5327 C CA . ARG B 1 140 ? 14.961 -41.5 -15.703 1 93.94 140 ARG B CA 1
ATOM 5328 C C . ARG B 1 140 ? 14.266 -41.688 -14.352 1 93.94 140 ARG B C 1
ATOM 5330 O O . ARG B 1 140 ? 14.336 -42.75 -13.75 1 93.94 140 ARG B O 1
ATOM 5337 N N . SER B 1 141 ? 13.578 -40.688 -13.969 1 93.75 141 SER B N 1
ATOM 5338 C CA . SER B 1 141 ? 12.977 -40.656 -12.633 1 93.75 141 SER B CA 1
ATOM 5339 C C . SER B 1 141 ? 11.617 -41.375 -12.641 1 93.75 141 SER B C 1
ATOM 5341 O O . SER B 1 141 ? 11.234 -42 -11.656 1 93.75 141 SER B O 1
ATOM 5343 N N . PHE B 1 142 ? 10.852 -41.219 -13.758 1 93.56 142 PHE B N 1
ATOM 5344 C CA . PHE B 1 142 ? 9.438 -41.562 -13.68 1 93.56 142 PHE B CA 1
ATOM 5345 C C . PHE B 1 142 ? 9.133 -42.812 -14.516 1 93.56 142 PHE B C 1
ATOM 5347 O O . PHE B 1 142 ? 8.078 -43.438 -14.359 1 93.56 142 PHE B O 1
ATOM 5354 N N . ASN B 1 143 ? 10.016 -43.062 -15.352 1 87.62 143 ASN B N 1
ATOM 5355 C CA . ASN B 1 143 ? 9.82 -44.281 -16.125 1 87.62 143 ASN B CA 1
ATOM 5356 C C . ASN B 1 143 ? 10.117 -45.531 -15.297 1 87.62 143 ASN B C 1
ATOM 5358 O O . ASN B 1 143 ? 11.203 -45.656 -14.719 1 87.62 143 ASN B O 1
ATOM 5362 N N . SER B 1 144 ? 9.133 -46.344 -15.141 1 83.12 144 SER B N 1
ATOM 5363 C CA . SER B 1 144 ? 9.25 -47.594 -14.398 1 83.12 144 SER B CA 1
ATOM 5364 C C . SER B 1 144 ? 8.367 -48.688 -15.008 1 83.12 144 SER B C 1
ATOM 5366 O O . SER B 1 144 ? 7.668 -48.438 -15.992 1 83.12 144 SER B O 1
ATOM 5368 N N . ASN B 1 145 ? 8.492 -49.938 -14.445 1 74.81 145 ASN B N 1
ATOM 5369 C CA . ASN B 1 145 ? 7.703 -51.031 -14.938 1 74.81 145 ASN B CA 1
ATOM 5370 C C . ASN B 1 145 ? 6.207 -50.812 -14.758 1 74.81 145 ASN B C 1
ATOM 5372 O O . ASN B 1 145 ? 5.402 -51.219 -15.602 1 74.81 145 ASN B O 1
ATOM 5376 N N . GLY B 1 146 ? 5.84 -50.062 -13.836 1 79.5 146 GLY B N 1
ATOM 5377 C CA . GLY B 1 146 ? 4.43 -49.812 -13.57 1 79.5 146 GLY B CA 1
ATOM 5378 C C . GLY B 1 146 ? 3.941 -48.5 -14.164 1 79.5 146 GLY B C 1
ATOM 5379 O O . GLY B 1 146 ? 2.738 -48.219 -14.18 1 79.5 146 GLY B O 1
ATOM 5380 N N . ASN B 1 147 ? 4.875 -47.75 -14.75 1 85.25 147 ASN B N 1
ATOM 5381 C CA . ASN B 1 147 ? 4.57 -46.469 -15.352 1 85.25 147 ASN B CA 1
ATOM 5382 C C . ASN B 1 147 ? 5.488 -46.156 -16.531 1 85.25 147 ASN B C 1
ATOM 5384 O O . ASN B 1 147 ? 6.574 -45.594 -16.359 1 85.25 147 ASN B O 1
ATOM 5388 N N . THR B 1 148 ? 5.02 -46.469 -17.734 1 89.81 148 THR B N 1
ATOM 5389 C CA . THR B 1 148 ? 5.793 -46.188 -18.938 1 89.81 148 THR B CA 1
ATOM 5390 C C . THR B 1 148 ? 5.527 -44.75 -19.406 1 89.81 148 THR B C 1
ATOM 5392 O O . THR B 1 148 ? 4.383 -44.375 -19.656 1 89.81 148 THR B O 1
ATOM 5395 N N . CYS B 1 149 ? 6.574 -44 -19.438 1 93.31 149 CYS B N 1
ATOM 5396 C CA . CYS B 1 149 ? 6.508 -42.594 -19.844 1 93.31 149 CYS B CA 1
ATOM 5397 C C . CYS B 1 149 ? 7.359 -42.344 -21.078 1 93.31 149 CYS B C 1
ATOM 5399 O O . CYS B 1 149 ? 8.508 -42.781 -21.156 1 93.31 149 CYS B O 1
ATOM 5401 N N . LYS B 1 150 ? 6.805 -41.688 -22.094 1 95.19 150 LYS B N 1
ATOM 5402 C CA . LYS B 1 150 ? 7.508 -41.406 -23.344 1 95.19 150 LYS B CA 1
ATOM 5403 C C . LYS B 1 150 ? 7.809 -39.906 -23.484 1 95.19 150 LYS B C 1
ATOM 5405 O O . LYS B 1 150 ? 6.992 -39.062 -23.094 1 95.19 150 LYS B O 1
ATOM 5410 N N . ARG B 1 151 ? 8.969 -39.562 -24.016 1 96.62 151 ARG B N 1
ATOM 5411 C CA . ARG B 1 151 ? 9.297 -38.188 -24.312 1 96.62 151 ARG B CA 1
ATOM 5412 C C . ARG B 1 151 ? 8.773 -37.781 -25.688 1 96.62 151 ARG B C 1
ATOM 5414 O O . ARG B 1 151 ? 8.891 -38.562 -26.656 1 96.62 151 ARG B O 1
ATOM 5421 N N . TYR B 1 152 ? 8.156 -36.719 -25.75 1 97.38 152 TYR B N 1
ATOM 5422 C CA . TYR B 1 152 ? 7.793 -36.062 -27 1 97.38 152 TYR B CA 1
ATOM 5423 C C . TYR B 1 152 ? 8.594 -34.812 -27.219 1 97.38 152 TYR B C 1
ATOM 5425 O O . TYR B 1 152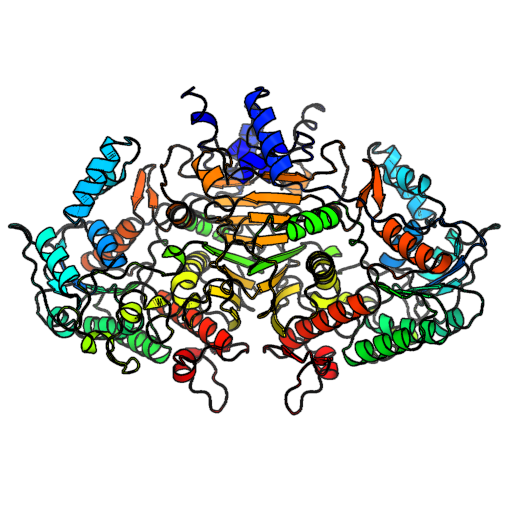 ? 8.836 -34.031 -26.281 1 97.38 152 TYR B O 1
ATOM 5433 N N . LYS B 1 153 ? 8.977 -34.531 -28.391 1 92.88 153 LYS B N 1
ATOM 5434 C CA . LYS B 1 153 ? 9.828 -33.375 -28.688 1 92.88 153 LYS B CA 1
ATOM 5435 C C . LYS B 1 153 ? 9 -32.094 -28.797 1 92.88 153 LYS B C 1
ATOM 5437 O O . LYS B 1 153 ? 9.516 -30.984 -28.609 1 92.88 153 LYS B O 1
ATOM 5442 N N . SER B 1 154 ? 7.793 -32.281 -29.156 1 95.56 154 SER B N 1
ATOM 5443 C CA . SER B 1 154 ? 6.914 -31.125 -29.266 1 95.56 154 SER B CA 1
ATOM 5444 C C . SER B 1 154 ? 5.633 -31.312 -28.469 1 95.56 154 SER B C 1
ATOM 5446 O O . SER B 1 154 ? 5.152 -32.438 -28.312 1 95.56 154 SER B O 1
ATOM 5448 N N . HIS B 1 155 ? 5.102 -30.156 -28.047 1 97.81 155 HIS B N 1
ATOM 5449 C CA . HIS B 1 155 ? 3.834 -30.188 -27.328 1 97.81 155 HIS B CA 1
ATOM 5450 C C . HIS B 1 155 ? 2.709 -30.703 -28.219 1 97.81 155 HIS B C 1
ATOM 5452 O O . HIS B 1 155 ? 1.804 -31.391 -27.766 1 97.81 155 HIS B O 1
ATOM 5458 N N . LEU B 1 156 ? 2.738 -30.391 -29.5 1 97.94 156 LEU B N 1
ATOM 5459 C CA . LEU B 1 156 ? 1.715 -30.828 -30.438 1 97.94 156 LEU B CA 1
ATOM 5460 C C . LEU B 1 156 ? 1.682 -32.344 -30.547 1 97.94 156 LEU B C 1
ATOM 5462 O O . LEU B 1 156 ? 0.607 -32.969 -30.516 1 97.94 156 LEU B O 1
ATOM 5466 N N . ASP B 1 157 ? 2.904 -32.938 -30.625 1 97.88 157 ASP B N 1
ATOM 5467 C CA . ASP B 1 157 ? 2.99 -34.375 -30.719 1 97.88 157 ASP B CA 1
ATOM 5468 C C . ASP B 1 157 ? 2.457 -35.031 -29.453 1 97.88 157 ASP B C 1
ATOM 5470 O O . ASP B 1 157 ? 1.779 -36.062 -29.516 1 97.88 157 ASP B O 1
ATOM 5474 N N . LEU B 1 158 ? 2.791 -34.469 -28.328 1 98.44 158 LEU B N 1
ATOM 5475 C CA . LEU B 1 158 ? 2.322 -35 -27.062 1 98.44 158 LEU B CA 1
ATOM 5476 C C . LEU B 1 158 ? 0.801 -34.938 -26.969 1 98.44 158 LEU B C 1
ATOM 5478 O O . LEU B 1 158 ? 0.152 -35.938 -26.688 1 98.44 158 LEU B O 1
ATOM 5482 N N . ILE B 1 159 ? 0.218 -33.812 -27.266 1 98.56 159 ILE B N 1
ATOM 5483 C CA . ILE B 1 159 ? -1.211 -33.562 -27.109 1 98.56 159 ILE B CA 1
ATOM 5484 C C . ILE B 1 159 ? -1.999 -34.438 -28.078 1 98.56 159 ILE B C 1
ATOM 5486 O O . ILE B 1 159 ? -3.043 -35 -27.719 1 98.56 159 ILE B O 1
ATOM 5490 N N . ASN B 1 160 ? -1.433 -34.656 -29.281 1 97.56 160 ASN B N 1
ATOM 5491 C CA . ASN B 1 160 ? -2.15 -35.406 -30.312 1 97.56 160 ASN B CA 1
ATOM 5492 C C . ASN B 1 160 ? -1.739 -36.875 -30.328 1 97.56 160 ASN B C 1
ATOM 5494 O O . ASN B 1 160 ? -2.088 -37.594 -31.266 1 97.56 160 ASN B O 1
ATOM 5498 N N . SER B 1 161 ? -1.056 -37.344 -29.375 1 96.94 161 SER B N 1
ATOM 5499 C CA . SER B 1 161 ? -0.479 -38.688 -29.359 1 96.94 161 SER B CA 1
ATOM 5500 C C . SER B 1 161 ? -1.553 -39.75 -29.156 1 96.94 161 SER B C 1
ATOM 5502 O O . SER B 1 161 ? -1.348 -40.906 -29.484 1 96.94 161 SER B O 1
ATOM 5504 N N . GLY B 1 162 ? -2.654 -39.344 -28.531 1 96.75 162 GLY B N 1
ATOM 5505 C CA . GLY B 1 162 ? -3.652 -40.312 -28.109 1 96.75 162 GLY B CA 1
ATOM 5506 C C . GLY B 1 162 ? -3.262 -41.062 -26.844 1 96.75 162 GLY B C 1
ATOM 5507 O O . GLY B 1 162 ? -3.996 -41.938 -26.391 1 96.75 162 GLY B O 1
ATOM 5508 N N . GLU B 1 163 ? -2.191 -40.625 -26.281 1 96 163 GLU B N 1
ATOM 5509 C CA . GLU B 1 163 ? -1.658 -41.312 -25.109 1 96 163 GLU B CA 1
ATOM 5510 C C . GLU B 1 163 ? -1.95 -40.562 -23.828 1 96 163 GLU B C 1
ATOM 5512 O O . GLU B 1 163 ? -1.542 -40.969 -22.734 1 96 163 GLU B O 1
ATOM 5517 N N . VAL B 1 164 ? -2.641 -39.438 -23.922 1 98.19 164 VAL B N 1
ATOM 5518 C CA . VAL B 1 164 ? -2.926 -38.656 -22.719 1 98.19 164 VAL B CA 1
ATOM 5519 C C . VAL B 1 164 ? -4.414 -38.312 -22.672 1 98.19 164 VAL B C 1
ATOM 5521 O O . VAL B 1 164 ? -5.031 -38.062 -23.703 1 98.19 164 VAL B O 1
ATOM 5524 N N . ASP B 1 165 ? -4.988 -38.375 -21.5 1 98.5 165 ASP B N 1
ATOM 5525 C CA . ASP B 1 165 ? -6.34 -37.906 -21.203 1 98.5 165 ASP B CA 1
ATOM 5526 C C . ASP B 1 165 ? -6.332 -36.469 -20.688 1 98.5 165 ASP B C 1
ATOM 5528 O O . ASP B 1 165 ? -7.324 -35.75 -20.828 1 98.5 165 ASP B O 1
ATOM 5532 N N . ALA B 1 166 ? -5.281 -36.125 -20.062 1 98.81 166 ALA B N 1
ATOM 5533 C CA . ALA B 1 166 ? -5.09 -34.812 -19.422 1 98.81 166 ALA B CA 1
ATOM 5534 C C . ALA B 1 166 ? -3.639 -34.375 -19.531 1 98.81 166 ALA B C 1
ATOM 5536 O O . ALA B 1 166 ? -2.727 -35.188 -19.609 1 98.81 166 ALA B O 1
ATOM 5537 N N . VAL B 1 167 ? -3.473 -33.031 -19.531 1 98.88 167 VAL B N 1
ATOM 5538 C CA . VAL B 1 167 ? -2.115 -32.5 -19.625 1 98.88 167 VAL B CA 1
ATOM 5539 C C . VAL B 1 167 ? -1.911 -31.391 -18.609 1 98.88 167 VAL B C 1
ATOM 5541 O O . VAL B 1 167 ? -2.822 -30.609 -18.344 1 98.88 167 VAL B O 1
ATOM 5544 N N . ILE B 1 168 ? -0.771 -31.344 -17.953 1 98.81 168 ILE B N 1
ATOM 5545 C CA . ILE B 1 168 ? -0.296 -30.266 -17.109 1 98.81 168 ILE B CA 1
ATOM 5546 C C . ILE B 1 168 ? 0.707 -29.406 -17.875 1 98.81 168 ILE B C 1
ATOM 5548 O O . ILE B 1 168 ? 1.66 -29.938 -18.453 1 98.81 168 ILE B O 1
ATOM 5552 N N . ILE B 1 169 ? 0.432 -28.109 -17.906 1 98.88 169 ILE B N 1
ATOM 5553 C CA . ILE B 1 169 ? 1.277 -27.188 -18.656 1 98.88 169 ILE B CA 1
ATOM 5554 C C . ILE B 1 169 ? 1.956 -26.219 -17.688 1 98.88 169 ILE B C 1
ATOM 5556 O O . ILE B 1 169 ? 1.288 -25.422 -17.016 1 98.88 169 ILE B O 1
ATOM 5560 N N . SER B 1 170 ? 3.254 -26.281 -17.531 1 98.38 170 SER B N 1
ATOM 5561 C CA . SER B 1 170 ? 4.082 -25.422 -16.688 1 98.38 170 SER B CA 1
ATOM 5562 C C . SER B 1 170 ? 5.273 -24.859 -17.453 1 98.38 170 SER B C 1
ATOM 5564 O O . SER B 1 170 ? 6.426 -25.094 -17.094 1 98.38 170 SER B O 1
ATOM 5566 N N . THR B 1 171 ? 5.035 -24.109 -18.5 1 98.31 171 THR B N 1
ATOM 5567 C CA . THR B 1 171 ? 6.008 -23.516 -19.422 1 98.31 171 THR B CA 1
ATOM 5568 C C . THR B 1 171 ? 6.102 -22.016 -19.203 1 98.31 171 THR B C 1
ATOM 5570 O O . THR B 1 171 ? 5.414 -21.453 -18.359 1 98.31 171 THR B O 1
ATOM 5573 N N . PRO B 1 172 ? 7.035 -21.344 -19.953 1 98.06 172 PRO B N 1
ATOM 5574 C CA . PRO B 1 172 ? 6.996 -19.875 -19.906 1 98.06 172 PRO B CA 1
ATOM 5575 C C . PRO B 1 172 ? 5.641 -19.312 -20.344 1 98.06 172 PRO B C 1
ATOM 5577 O O . PRO B 1 172 ? 4.906 -19.953 -21.094 1 98.06 172 PRO B O 1
ATOM 5580 N N . ASP B 1 173 ? 5.348 -18.109 -19.891 1 97.88 173 ASP B N 1
ATOM 5581 C CA . ASP B 1 173 ? 4.012 -17.531 -20 1 97.88 173 ASP B CA 1
ATOM 5582 C C . ASP B 1 173 ? 3.57 -17.438 -21.469 1 97.88 173 ASP B C 1
ATOM 5584 O O . ASP B 1 173 ? 2.4 -17.688 -21.781 1 97.88 173 ASP B O 1
ATOM 5588 N N . HIS B 1 174 ? 4.484 -17.156 -22.359 1 97.75 174 HIS B N 1
ATOM 5589 C CA . HIS B 1 174 ? 4.109 -16.906 -23.75 1 97.75 174 HIS B CA 1
ATOM 5590 C C . HIS B 1 174 ? 3.633 -18.188 -24.438 1 97.75 174 HIS B C 1
ATOM 5592 O O . HIS B 1 174 ? 3.059 -18.141 -25.531 1 97.75 174 HIS B O 1
ATOM 5598 N N . TRP B 1 175 ? 3.787 -19.312 -23.734 1 98.44 175 TRP B N 1
ATOM 5599 C CA . TRP B 1 175 ? 3.355 -20.578 -24.312 1 98.44 175 TRP B CA 1
ATOM 5600 C C . TRP B 1 175 ? 2.105 -21.094 -23.609 1 98.44 175 TRP B C 1
ATOM 5602 O O . TRP B 1 175 ? 1.508 -22.094 -24.047 1 98.44 175 TRP B O 1
ATOM 5612 N N . HIS B 1 176 ? 1.623 -20.484 -22.547 1 98.62 176 HIS B N 1
ATOM 5613 C CA . HIS B 1 176 ? 0.489 -20.969 -21.766 1 98.62 176 HIS B CA 1
ATOM 5614 C C . HIS B 1 176 ? -0.755 -21.109 -22.641 1 98.62 176 HIS B C 1
ATOM 5616 O O . HIS B 1 176 ? -1.183 -22.219 -22.938 1 98.62 176 HIS B O 1
ATOM 5622 N N . ALA B 1 177 ? -1.182 -20.047 -23.188 1 98.62 177 ALA B N 1
ATOM 5623 C CA . ALA B 1 177 ? -2.447 -20.047 -23.922 1 98.62 177 ALA B CA 1
ATOM 5624 C C . ALA B 1 177 ? -2.342 -20.875 -25.203 1 98.62 177 ALA B C 1
ATOM 5626 O O . ALA B 1 177 ? -3.217 -21.688 -25.5 1 98.62 177 ALA B O 1
ATOM 5627 N N . PRO B 1 178 ? -1.265 -20.719 -25.984 1 98.44 178 PRO B N 1
ATOM 5628 C CA . PRO B 1 178 ? -1.17 -21.516 -27.203 1 98.44 178 PRO B CA 1
ATOM 5629 C C . PRO B 1 178 ? -1.233 -23.016 -26.953 1 98.44 178 PRO B C 1
ATOM 5631 O O . PRO B 1 178 ? -1.953 -23.734 -27.641 1 98.44 178 PRO B O 1
ATOM 5634 N N . MET B 1 179 ? -0.565 -23.484 -25.953 1 98.75 179 MET B N 1
ATOM 5635 C CA . MET B 1 179 ? -0.543 -24.906 -25.656 1 98.75 179 MET B CA 1
ATOM 5636 C C . MET B 1 179 ? -1.886 -25.375 -25.094 1 98.75 179 MET B C 1
ATOM 5638 O O . MET B 1 179 ? -2.398 -26.422 -25.484 1 98.75 179 MET B O 1
ATOM 5642 N N . ALA B 1 180 ? -2.406 -24.578 -24.172 1 98.94 180 ALA B N 1
ATOM 5643 C CA . ALA B 1 180 ? -3.684 -24.922 -23.547 1 98.94 180 ALA B CA 1
ATOM 5644 C C . ALA B 1 180 ? -4.801 -24.969 -24.594 1 98.94 180 ALA B C 1
ATOM 5646 O O . ALA B 1 180 ? -5.648 -25.875 -24.547 1 98.94 180 ALA B O 1
ATOM 5647 N N . LYS B 1 181 ? -4.797 -24.016 -25.484 1 98.75 181 LYS B N 1
ATOM 5648 C CA . LYS B 1 181 ? -5.828 -23.969 -26.516 1 98.75 181 LYS B CA 1
ATOM 5649 C C . LYS B 1 181 ? -5.797 -25.234 -27.375 1 98.75 181 LYS B C 1
ATOM 5651 O O . LYS B 1 181 ? -6.84 -25.828 -27.656 1 98.75 181 LYS B O 1
ATOM 5656 N N . VAL B 1 182 ? -4.629 -25.609 -27.812 1 98.56 182 VAL B N 1
ATOM 5657 C CA . VAL B 1 182 ? -4.469 -26.812 -28.641 1 98.56 182 VAL B CA 1
ATOM 5658 C C . VAL B 1 182 ? -4.988 -28.031 -27.891 1 98.56 182 VAL B C 1
ATOM 5660 O O . VAL B 1 182 ? -5.688 -28.875 -28.453 1 98.56 182 VAL B O 1
ATOM 5663 N N . ALA B 1 183 ? -4.672 -28.141 -26.625 1 98.88 183 ALA B N 1
ATOM 5664 C CA . ALA B 1 183 ? -5.098 -29.266 -25.797 1 98.88 183 ALA B CA 1
ATOM 5665 C C . ALA B 1 183 ? -6.617 -29.312 -25.672 1 98.88 183 ALA B C 1
ATOM 5667 O O . ALA B 1 183 ? -7.238 -30.359 -25.859 1 98.88 183 ALA B O 1
ATOM 5668 N N . VAL B 1 184 ? -7.199 -28.188 -25.375 1 98.88 184 VAL B N 1
ATOM 5669 C CA . VAL B 1 184 ? -8.648 -28.078 -25.203 1 98.88 184 VAL B CA 1
ATOM 5670 C C . VAL B 1 184 ? -9.352 -28.484 -26.5 1 98.88 184 VAL B C 1
ATOM 5672 O O . VAL B 1 184 ? -10.32 -29.266 -26.469 1 98.88 184 VAL B O 1
ATOM 5675 N N . GLU B 1 185 ? -8.867 -28.016 -27.578 1 98.56 185 GLU B N 1
ATOM 5676 C CA . GLU B 1 185 ? -9.484 -28.297 -28.875 1 98.56 185 GLU B CA 1
ATOM 5677 C C . GLU B 1 185 ? -9.328 -29.766 -29.25 1 98.56 185 GLU B C 1
ATOM 5679 O O . GLU B 1 185 ? -10.133 -30.312 -30.016 1 98.56 185 GLU B O 1
ATOM 5684 N N . ALA B 1 186 ? -8.32 -30.406 -28.703 1 98.56 186 ALA B N 1
ATOM 5685 C CA . ALA B 1 186 ? -8.094 -31.828 -28.938 1 98.56 186 ALA B CA 1
ATOM 5686 C C . ALA B 1 186 ? -8.906 -32.688 -27.969 1 98.56 186 ALA B C 1
ATOM 5688 O O . ALA B 1 186 ? -8.852 -33.906 -28.016 1 98.56 186 ALA B O 1
ATOM 5689 N N . GLY B 1 187 ? -9.609 -32.062 -27.062 1 98.44 187 GLY B N 1
ATOM 5690 C CA . GLY B 1 187 ? -10.43 -32.781 -26.094 1 98.44 187 GLY B CA 1
ATOM 5691 C C . GLY B 1 187 ? -9.648 -33.281 -24.906 1 98.44 187 GLY B C 1
ATOM 5692 O O . GLY B 1 187 ? -10.109 -34.188 -24.188 1 98.44 187 GLY B O 1
ATOM 5693 N N . VAL B 1 188 ? -8.484 -32.812 -24.703 1 98.81 188 VAL B N 1
ATOM 5694 C CA . VAL B 1 188 ? -7.629 -33.219 -23.594 1 98.81 188 VAL B CA 1
ATOM 5695 C C . VAL B 1 188 ? -7.859 -32.25 -22.406 1 98.81 188 VAL B C 1
ATOM 5697 O O . VAL B 1 188 ? -7.863 -31.047 -22.578 1 98.81 188 VAL B O 1
ATOM 5700 N N . HIS B 1 189 ? -8.094 -32.75 -21.156 1 98.88 189 HIS B N 1
ATOM 5701 C CA . HIS B 1 189 ? -8.234 -31.938 -19.953 1 98.88 189 HIS B CA 1
ATOM 5702 C C . HIS B 1 189 ? -6.949 -31.188 -19.656 1 98.88 189 HIS B C 1
ATOM 5704 O O . HIS B 1 189 ? -5.852 -31.688 -19.906 1 98.88 189 HIS B O 1
ATOM 5710 N N . VAL B 1 190 ? -7.109 -29.953 -19.078 1 98.94 190 VAL B N 1
ATOM 5711 C CA . VAL B 1 190 ? -5.922 -29.109 -18.953 1 98.94 190 VAL B CA 1
ATOM 5712 C C . VAL B 1 190 ? -5.812 -28.578 -17.531 1 98.94 190 VAL B C 1
ATOM 5714 O O . VAL B 1 190 ? -6.773 -28.031 -16.984 1 98.94 190 VAL B O 1
ATOM 5717 N N . TYR B 1 191 ? -4.688 -28.75 -16.891 1 98.81 191 TYR B N 1
ATOM 5718 C CA . TYR B 1 191 ? -4.191 -27.969 -15.766 1 98.81 191 TYR B CA 1
ATOM 5719 C C . TYR B 1 191 ? -3.104 -27 -16.219 1 98.81 191 TYR B C 1
ATOM 5721 O O . TYR B 1 191 ? -1.979 -27.406 -16.5 1 98.81 191 TYR B O 1
ATOM 5729 N N . LEU B 1 192 ? -3.432 -25.75 -16.266 1 98.75 192 LEU B N 1
ATOM 5730 C CA . LEU B 1 192 ? -2.535 -24.719 -16.766 1 98.75 192 LEU B CA 1
ATOM 5731 C C . LEU B 1 192 ? -1.979 -23.875 -15.617 1 98.75 192 LEU B C 1
ATOM 5733 O O . LEU B 1 192 ? -2.74 -23.312 -14.828 1 98.75 192 LEU B O 1
ATOM 5737 N N . GLU B 1 193 ? -0.715 -23.781 -15.531 1 97.75 193 GLU B N 1
ATOM 5738 C CA . GLU B 1 193 ? -0.118 -22.953 -14.492 1 97.75 193 GLU B CA 1
ATOM 5739 C C . GLU B 1 193 ? -0.448 -21.484 -14.711 1 97.75 193 GLU B C 1
ATOM 5741 O O . GLU B 1 193 ? -0.764 -21.062 -15.836 1 97.75 193 GLU B O 1
ATOM 5746 N N . LYS B 1 194 ? -0.429 -20.75 -13.672 1 96.12 194 LYS B N 1
ATOM 5747 C CA . LYS B 1 194 ? -0.645 -19.312 -13.727 1 96.12 194 LYS B CA 1
ATOM 5748 C C . LYS B 1 194 ? 0.621 -18.578 -14.164 1 96.12 194 LYS B C 1
ATOM 5750 O O . LYS B 1 194 ? 1.73 -19.094 -13.984 1 96.12 194 LYS B O 1
ATOM 5755 N N . PRO B 1 195 ? 0.561 -17.422 -14.711 1 97.25 195 PRO B N 1
ATOM 5756 C CA . PRO B 1 195 ? -0.672 -16.781 -15.18 1 97.25 195 PRO B CA 1
ATOM 5757 C C . PRO B 1 195 ? -1.267 -17.469 -16.406 1 97.25 195 PRO B C 1
ATOM 5759 O O . PRO B 1 195 ? -0.547 -18.141 -17.156 1 97.25 195 PRO B O 1
ATOM 5762 N N . MET B 1 196 ? -2.48 -17.234 -16.656 1 98.12 196 MET B N 1
ATOM 5763 C CA . MET B 1 196 ? -3.205 -18 -17.656 1 98.12 196 MET B CA 1
ATOM 5764 C C . MET B 1 196 ? -2.717 -17.672 -19.062 1 98.12 196 MET B C 1
ATOM 5766 O O . MET B 1 196 ? -2.6 -18.562 -19.906 1 98.12 196 MET B O 1
ATOM 5770 N N . THR B 1 197 ? -2.496 -16.406 -19.312 1 98.31 197 THR B N 1
ATOM 5771 C CA . THR B 1 197 ? -2.158 -15.992 -20.672 1 98.31 197 THR B CA 1
ATOM 5772 C C . THR B 1 197 ? -1.086 -14.906 -20.656 1 98.31 197 THR B C 1
ATOM 5774 O O . THR B 1 197 ? -0.792 -14.328 -19.609 1 98.31 197 THR B O 1
ATOM 5777 N N . HIS B 1 198 ? -0.529 -14.695 -21.859 1 97.69 198 HIS B N 1
ATOM 5778 C CA . HIS B 1 198 ? 0.538 -13.711 -22.016 1 97.69 198 HIS B CA 1
ATOM 5779 C C . HIS B 1 198 ? 0.015 -12.438 -22.656 1 97.69 198 HIS B C 1
ATOM 5781 O O . HIS B 1 198 ? 0.583 -11.359 -22.469 1 97.69 198 HIS B O 1
ATOM 5787 N N . THR B 1 199 ? -1.102 -12.523 -23.469 1 97.25 199 THR B N 1
ATOM 5788 C CA . THR B 1 199 ? -1.657 -11.352 -24.125 1 97.25 199 THR B CA 1
ATOM 5789 C C . THR B 1 199 ? -3.172 -11.297 -23.953 1 97.25 199 THR B C 1
ATOM 5791 O O . THR B 1 199 ? -3.787 -12.266 -23.516 1 97.25 199 THR B O 1
ATOM 5794 N N . ILE B 1 200 ? -3.666 -10.156 -24.328 1 98.12 200 ILE B N 1
ATOM 5795 C CA . ILE B 1 200 ? -5.102 -9.93 -24.219 1 98.12 200 ILE B CA 1
ATOM 5796 C C . ILE B 1 200 ? -5.844 -10.781 -25.25 1 98.12 200 ILE B C 1
ATOM 5798 O O . ILE B 1 200 ? -6.832 -11.445 -24.922 1 98.12 200 ILE B O 1
ATOM 5802 N N . GLN B 1 201 ? -5.363 -10.812 -26.438 1 97.69 201 GLN B N 1
ATOM 5803 C CA . GLN B 1 201 ? -6 -11.602 -27.484 1 97.69 201 GLN B CA 1
ATOM 5804 C C . GLN B 1 201 ? -6.008 -13.086 -27.141 1 97.69 201 GLN B C 1
ATOM 5806 O O . GLN B 1 201 ? -7.023 -13.766 -27.312 1 97.69 201 GLN B O 1
ATOM 5811 N N . GLU B 1 202 ? -4.91 -13.586 -26.625 1 97.75 202 GLU B N 1
ATOM 5812 C CA . GLU B 1 202 ? -4.828 -14.977 -26.203 1 97.75 202 GLU B CA 1
ATOM 5813 C C . GLU B 1 202 ? -5.859 -15.289 -25.125 1 97.75 202 GLU B C 1
ATOM 5815 O O . GLU B 1 202 ? -6.379 -16.406 -25.047 1 97.75 202 GLU B O 1
ATOM 5820 N N . THR B 1 203 ? -6.059 -14.297 -24.281 1 98.62 203 THR B N 1
ATOM 5821 C CA . THR B 1 203 ? -7.012 -14.477 -23.188 1 98.62 203 THR B CA 1
ATOM 5822 C C . THR B 1 203 ? -8.414 -14.75 -23.734 1 98.62 203 THR B C 1
ATOM 5824 O O . THR B 1 203 ? -9.086 -15.672 -23.266 1 98.62 203 THR B O 1
ATOM 5827 N N . TYR B 1 204 ? -8.805 -13.984 -24.703 1 98.44 204 TYR B N 1
ATOM 5828 C CA . TYR B 1 204 ? -10.109 -14.172 -25.328 1 98.44 204 TYR B CA 1
ATOM 5829 C C . TYR B 1 204 ? -10.164 -15.5 -26.078 1 98.44 204 TYR B C 1
ATOM 5831 O O . TYR B 1 204 ? -11.141 -16.234 -25.984 1 98.44 204 TYR B O 1
ATOM 5839 N N . GLU B 1 205 ? -9.148 -15.812 -26.797 1 98.56 205 GLU B N 1
ATOM 5840 C CA . GLU B 1 205 ? -9.102 -17.031 -27.609 1 98.56 205 GLU B CA 1
ATOM 5841 C C . GLU B 1 205 ? -9.203 -18.281 -26.734 1 98.56 205 GLU B C 1
ATOM 5843 O O . GLU B 1 205 ? -9.93 -19.219 -27.062 1 98.56 205 GLU B O 1
ATOM 5848 N N . LEU B 1 206 ? -8.445 -18.281 -25.656 1 98.81 206 LEU B N 1
ATOM 5849 C CA . LEU B 1 206 ? -8.461 -19.438 -24.781 1 98.81 206 LEU B CA 1
ATOM 5850 C C . LEU B 1 206 ? -9.82 -19.562 -24.094 1 98.81 206 LEU B C 1
ATOM 5852 O O . LEU B 1 206 ? -10.359 -20.672 -23.984 1 98.81 206 LEU B O 1
ATOM 5856 N N . ARG B 1 207 ? -10.32 -18.406 -23.562 1 98.56 207 ARG B N 1
ATOM 5857 C CA . ARG B 1 207 ? -11.656 -18.438 -22.984 1 98.56 207 ARG B CA 1
ATOM 5858 C C . ARG B 1 207 ? -12.672 -19.047 -23.938 1 98.56 207 ARG B C 1
ATOM 5860 O O . ARG B 1 207 ? -13.445 -19.922 -23.562 1 98.56 207 ARG B O 1
ATOM 5867 N N . ASP B 1 208 ? -12.68 -18.625 -25.172 1 98.56 208 ASP B N 1
ATOM 5868 C CA . ASP B 1 208 ? -13.641 -19.078 -26.172 1 98.56 208 ASP B CA 1
ATOM 5869 C C . ASP B 1 208 ? -13.445 -20.562 -26.484 1 98.56 208 ASP B C 1
ATOM 5871 O O . ASP B 1 208 ? -14.414 -21.297 -26.672 1 98.56 208 ASP B O 1
ATOM 5875 N N . ALA B 1 209 ? -12.203 -20.969 -26.578 1 98.81 209 ALA B N 1
ATOM 5876 C CA . ALA B 1 209 ? -11.906 -22.375 -26.828 1 98.81 209 ALA B CA 1
ATOM 5877 C C . ALA B 1 209 ? -12.477 -23.266 -25.734 1 98.81 209 ALA B C 1
ATOM 5879 O O . ALA B 1 209 ? -13.094 -24.297 -26.016 1 98.81 209 ALA B O 1
ATOM 5880 N N . VAL B 1 210 ? -12.289 -22.891 -24.5 1 98.75 210 VAL B N 1
ATOM 5881 C CA . VAL B 1 210 ? -12.781 -23.672 -23.375 1 98.75 210 VAL B CA 1
ATOM 5882 C C . VAL B 1 210 ? -14.305 -23.703 -23.391 1 98.75 210 VAL B C 1
ATOM 5884 O O . VAL B 1 210 ? -14.922 -24.75 -23.203 1 98.75 210 VAL B O 1
ATOM 5887 N N . ARG B 1 211 ? -14.906 -22.562 -23.656 1 98 211 ARG B N 1
ATOM 5888 C CA . ARG B 1 211 ? -16.359 -22.453 -23.688 1 98 211 ARG B CA 1
ATOM 5889 C C . ARG B 1 211 ? -16.953 -23.328 -24.797 1 98 211 ARG B C 1
ATOM 5891 O O . ARG B 1 211 ? -18.031 -23.891 -24.641 1 98 211 ARG B O 1
ATOM 5898 N N . LYS B 1 212 ? -16.25 -23.5 -25.859 1 98.44 212 LYS B N 1
ATOM 5899 C CA . LYS B 1 212 ? -16.719 -24.281 -27 1 98.44 212 LYS B CA 1
ATOM 5900 C C . LYS B 1 212 ? -16.5 -25.766 -26.781 1 98.44 212 LYS B C 1
ATOM 5902 O O . LYS B 1 212 ? -17 -26.609 -27.531 1 98.44 212 LYS B O 1
ATOM 5907 N N . ASN B 1 213 ? -15.766 -26.141 -25.75 1 98.38 213 ASN B N 1
ATOM 5908 C CA . ASN B 1 213 ? -15.461 -27.531 -25.438 1 98.38 213 ASN B CA 1
ATOM 5909 C C . ASN B 1 213 ? -15.805 -27.875 -23.984 1 98.38 213 ASN B C 1
ATOM 5911 O O . ASN B 1 213 ? -14.922 -28.234 -23.203 1 98.38 213 ASN B O 1
ATOM 5915 N N . PRO B 1 214 ? -17.047 -27.922 -23.656 1 95.75 214 PRO B N 1
ATOM 5916 C CA . PRO B 1 214 ? -17.484 -28.078 -22.266 1 95.75 214 PRO B CA 1
ATOM 5917 C C . PRO B 1 214 ? -17.125 -29.453 -21.688 1 95.75 214 PRO B C 1
ATOM 5919 O O . PRO B 1 214 ? -17.219 -29.641 -20.484 1 95.75 214 PRO B O 1
ATOM 5922 N N . GLY B 1 215 ? -16.75 -30.328 -22.516 1 97.06 215 GLY B N 1
ATOM 5923 C CA . GLY B 1 215 ? -16.359 -31.641 -22.031 1 97.06 215 GLY B CA 1
ATOM 5924 C C . GLY B 1 215 ? -14.953 -31.656 -21.438 1 97.06 215 GLY B C 1
ATOM 5925 O O . GLY B 1 215 ? -14.578 -32.594 -20.75 1 97.06 215 GLY B O 1
ATOM 5926 N N . VAL B 1 216 ? -14.234 -30.688 -21.703 1 98.56 216 VAL B N 1
ATOM 5927 C CA . VAL B 1 216 ? -12.867 -30.578 -21.188 1 98.56 216 VAL B CA 1
ATOM 5928 C C . VAL B 1 216 ? -12.867 -29.859 -19.844 1 98.56 216 VAL B C 1
ATOM 5930 O O . VAL B 1 216 ? -13.406 -28.766 -19.719 1 98.56 216 VAL B O 1
ATOM 5933 N N . VAL B 1 217 ? -12.273 -30.469 -18.812 1 98.69 217 VAL B N 1
ATOM 5934 C CA . VAL B 1 217 ? -12.078 -29.828 -17.516 1 98.69 217 VAL B CA 1
ATOM 5935 C C . VAL B 1 217 ? -10.805 -28.984 -17.531 1 98.69 217 VAL B C 1
ATOM 5937 O O . VAL B 1 217 ? -9.703 -29.516 -17.656 1 98.69 217 VAL B O 1
ATOM 5940 N N . PHE B 1 218 ? -11.008 -27.688 -17.438 1 98.69 218 PHE B N 1
ATOM 5941 C CA . PHE B 1 218 ? -9.922 -26.719 -17.484 1 98.69 218 PHE B CA 1
ATOM 5942 C C . PHE B 1 218 ? -9.711 -26.078 -16.125 1 98.69 218 PHE B C 1
ATOM 5944 O O . PHE B 1 218 ? -10.648 -25.547 -15.523 1 98.69 218 PHE B O 1
ATOM 5951 N N . ALA B 1 219 ? -8.445 -26.156 -15.625 1 98.06 219 ALA B N 1
ATOM 5952 C CA . ALA B 1 219 ? -8.102 -25.547 -14.344 1 98.06 219 ALA B CA 1
ATOM 5953 C C . ALA B 1 219 ? -6.848 -24.688 -14.461 1 98.06 219 ALA B C 1
ATOM 5955 O O . ALA B 1 219 ? -5.926 -25.016 -15.211 1 98.06 219 ALA B O 1
ATOM 5956 N N . VAL B 1 220 ? -6.824 -23.562 -13.75 1 98.06 220 VAL B N 1
ATOM 5957 C CA . VAL B 1 220 ? -5.648 -22.703 -13.672 1 98.06 220 VAL B CA 1
ATOM 5958 C C . VAL B 1 220 ? -4.93 -22.938 -12.344 1 98.06 220 VAL B C 1
ATOM 5960 O O . VAL B 1 220 ? -5.574 -23.094 -11.305 1 98.06 220 VAL B O 1
ATOM 5963 N N . GLY B 1 221 ? -3.646 -22.906 -12.391 1 95.88 221 GLY B N 1
ATOM 5964 C CA . GLY B 1 221 ? -2.793 -23.344 -11.297 1 95.88 221 GLY B CA 1
ATOM 5965 C C . GLY B 1 221 ? -2.725 -22.344 -10.156 1 95.88 221 GLY B C 1
ATOM 5966 O O . GLY B 1 221 ? -1.637 -21.969 -9.703 1 95.88 221 GLY B O 1
ATOM 5967 N N . HIS B 1 222 ? -3.846 -21.891 -9.633 1 91.25 222 HIS B N 1
ATOM 5968 C CA . HIS B 1 222 ? -3.914 -21.109 -8.398 1 91.25 222 HIS B CA 1
ATOM 5969 C C . HIS B 1 222 ? -4.203 -22 -7.195 1 91.25 222 HIS B C 1
ATOM 5971 O O . HIS B 1 222 ? -5.355 -22.125 -6.777 1 91.25 222 HIS B O 1
ATOM 5977 N N . GLN B 1 223 ? -3.217 -22.484 -6.543 1 82.69 223 GLN B N 1
ATOM 5978 C CA . GLN B 1 223 ? -3.264 -23.594 -5.59 1 82.69 223 GLN B CA 1
ATOM 5979 C C . GLN B 1 223 ? -3.764 -23.109 -4.227 1 82.69 223 GLN B C 1
ATOM 5981 O O . GLN B 1 223 ? -3.975 -23.922 -3.324 1 82.69 223 GLN B O 1
ATOM 5986 N N . HIS B 1 224 ? -4.105 -21.844 -4.059 1 76.62 224 HIS B N 1
ATOM 5987 C CA . HIS B 1 224 ? -4.426 -21.359 -2.721 1 76.62 224 HIS B CA 1
ATOM 5988 C C . HIS B 1 224 ? -5.926 -21.422 -2.453 1 76.62 224 HIS B C 1
ATOM 5990 O O . HIS B 1 224 ? -6.375 -21.156 -1.336 1 76.62 224 HIS B O 1
ATOM 5996 N N . ARG B 1 225 ? -6.621 -21.844 -3.266 1 81.5 225 ARG B N 1
ATOM 5997 C CA . ARG B 1 225 ? -8.07 -21.766 -3.166 1 81.5 225 ARG B CA 1
ATOM 5998 C C . ARG B 1 225 ? -8.609 -22.781 -2.162 1 81.5 225 ARG B C 1
ATOM 6000 O O . ARG B 1 225 ? -9.742 -22.656 -1.69 1 81.5 225 ARG B O 1
ATOM 6007 N N . GLN B 1 226 ? -7.82 -23.812 -1.772 1 79.69 226 GLN B N 1
ATOM 6008 C CA . GLN B 1 226 ? -8.266 -24.828 -0.822 1 79.69 226 GLN B CA 1
ATOM 6009 C C . GLN B 1 226 ? -7.715 -24.547 0.574 1 79.69 226 GLN B C 1
ATOM 6011 O O . GLN B 1 226 ? -7.844 -25.375 1.474 1 79.69 226 GLN B O 1
ATOM 6016 N N . THR B 1 227 ? -7.176 -23.359 0.707 1 79.38 227 THR B N 1
ATOM 6017 C CA . THR B 1 227 ? -6.578 -23.031 1.994 1 79.38 227 THR B CA 1
ATOM 6018 C C . THR B 1 227 ? -7.656 -22.688 3.02 1 79.38 227 THR B C 1
ATOM 6020 O O . THR B 1 227 ? -8.539 -21.875 2.75 1 79.38 227 THR B O 1
ATOM 6023 N N . GLN B 1 228 ? -7.578 -23.234 4.195 1 79.75 228 GLN B N 1
ATOM 6024 C CA . GLN B 1 228 ? -8.617 -23.125 5.215 1 79.75 228 GLN B CA 1
ATOM 6025 C C . GLN B 1 228 ? -8.797 -21.688 5.664 1 79.75 228 GLN B C 1
ATOM 6027 O O . GLN B 1 228 ? -9.922 -21.25 5.945 1 79.75 228 GLN B O 1
ATOM 6032 N N . SER B 1 229 ? -7.723 -20.953 5.852 1 82.81 229 SER B N 1
ATOM 6033 C CA . SER B 1 229 ? -7.844 -19.562 6.27 1 82.81 229 SER B CA 1
ATOM 6034 C C . SER B 1 229 ? -8.68 -18.75 5.281 1 82.81 229 SER B C 1
ATOM 6036 O O . SER B 1 229 ? -9.438 -17.859 5.684 1 82.81 229 SER B O 1
ATOM 6038 N N . PHE B 1 230 ? -8.594 -19.031 4.023 1 84.56 230 PHE B N 1
ATOM 6039 C CA . PHE B 1 230 ? -9.344 -18.297 3.01 1 84.56 230 PHE B CA 1
ATOM 6040 C C . PHE B 1 230 ? -10.828 -18.656 3.062 1 84.56 230 PHE B C 1
ATOM 6042 O O . PHE B 1 230 ? -11.688 -17.797 2.904 1 84.56 230 PHE B O 1
ATOM 6049 N N . LEU B 1 231 ? -11.055 -19.938 3.287 1 83.38 231 LEU B N 1
ATOM 6050 C CA . LEU B 1 231 ? -12.445 -20.359 3.443 1 83.38 231 LEU B CA 1
ATOM 6051 C C . LEU B 1 231 ? -13.062 -19.734 4.691 1 83.38 231 LEU B C 1
ATOM 6053 O O . LEU B 1 231 ? -14.234 -19.359 4.68 1 83.38 231 LEU B O 1
ATOM 6057 N N . THR B 1 232 ? -12.297 -19.672 5.703 1 84.81 232 THR B N 1
ATOM 6058 C CA . THR B 1 232 ? -12.734 -19.016 6.926 1 84.81 232 THR B CA 1
ATOM 6059 C C . THR B 1 232 ? -13.016 -17.531 6.676 1 84.81 232 THR B C 1
ATOM 6061 O O . THR B 1 232 ? -13.992 -16.984 7.191 1 84.81 232 THR B O 1
ATOM 6064 N N . ALA B 1 233 ? -12.164 -16.922 5.945 1 91.19 233 ALA B N 1
ATOM 6065 C CA . ALA B 1 233 ? -12.359 -15.516 5.582 1 91.19 233 ALA B CA 1
ATOM 6066 C C . ALA B 1 233 ? -13.672 -15.32 4.832 1 91.19 233 ALA B C 1
ATOM 6068 O O . ALA B 1 233 ? -14.367 -14.32 5.043 1 91.19 233 ALA B O 1
ATOM 6069 N N . MET B 1 234 ? -14 -16.234 3.961 1 89.81 234 MET B N 1
ATOM 6070 C CA . MET B 1 234 ? -15.25 -16.156 3.209 1 89.81 234 MET B CA 1
ATOM 6071 C C . MET B 1 234 ? -16.453 -16.156 4.148 1 89.81 234 MET B C 1
ATOM 6073 O O . MET B 1 234 ? -17.406 -15.406 3.947 1 89.81 234 MET B O 1
ATOM 6077 N N . ASP B 1 235 ? -16.359 -17.031 5.098 1 90.06 235 ASP B N 1
ATOM 6078 C CA . ASP B 1 235 ? -17.453 -17.109 6.07 1 90.06 235 ASP B CA 1
ATOM 6079 C C . ASP B 1 235 ? -17.562 -15.812 6.871 1 90.06 235 ASP B C 1
ATOM 6081 O O . ASP B 1 235 ? -18.672 -15.312 7.102 1 90.06 235 ASP B O 1
ATOM 6085 N N . ALA B 1 236 ? -16.469 -15.289 7.344 1 91.31 236 ALA B N 1
ATOM 6086 C CA . ALA B 1 236 ? -16.438 -14.047 8.109 1 91.31 236 ALA B CA 1
ATOM 6087 C C . ALA B 1 236 ? -17.062 -12.898 7.309 1 91.31 236 ALA B C 1
ATOM 6089 O O . ALA B 1 236 ? -17.812 -12.094 7.855 1 91.31 236 ALA B O 1
ATOM 6090 N N . ILE B 1 237 ? -16.766 -12.812 6.051 1 93.31 237 ILE B N 1
ATOM 6091 C CA . ILE B 1 237 ? -17.266 -11.75 5.184 1 93.31 237 ILE B CA 1
ATOM 6092 C C . ILE B 1 237 ? -18.766 -11.938 4.934 1 93.31 237 ILE B C 1
ATOM 6094 O O . ILE B 1 237 ? -19.531 -10.969 4.973 1 93.31 237 ILE B O 1
ATOM 6098 N N . ALA B 1 238 ? -19.172 -13.156 4.695 1 90.25 238 ALA B N 1
ATOM 6099 C CA . ALA B 1 238 ? -20.578 -13.461 4.465 1 90.25 238 ALA B CA 1
ATOM 6100 C C . ALA B 1 238 ? -21.422 -13.07 5.672 1 90.25 238 ALA B C 1
ATOM 6102 O O . ALA B 1 238 ? -22.578 -12.68 5.523 1 90.25 238 ALA B O 1
ATOM 6103 N N . LYS B 1 239 ? -20.844 -13.109 6.797 1 90.94 239 LYS B N 1
ATOM 6104 C CA . LYS B 1 239 ? -21.547 -12.789 8.039 1 90.94 239 LYS B CA 1
ATOM 6105 C C . LYS B 1 239 ? -21.391 -11.305 8.383 1 90.94 239 LYS B C 1
ATOM 6107 O O . LYS B 1 239 ? -21.734 -10.883 9.484 1 90.94 239 LYS B O 1
ATOM 6112 N N . ASN B 1 240 ? -20.797 -10.578 7.555 1 92.19 240 ASN B N 1
ATOM 6113 C CA . ASN B 1 240 ? -20.641 -9.133 7.672 1 92.19 240 ASN B CA 1
ATOM 6114 C C . ASN B 1 240 ? -19.797 -8.758 8.883 1 92.19 240 ASN B C 1
ATOM 6116 O O . ASN B 1 240 ? -20.047 -7.75 9.531 1 92.19 240 ASN B O 1
ATOM 6120 N N . THR B 1 241 ? -18.828 -9.641 9.164 1 93.81 241 THR B N 1
ATOM 6121 C CA . THR B 1 241 ? -17.969 -9.406 10.312 1 93.81 241 THR B CA 1
ATOM 6122 C C . THR B 1 241 ? -17.141 -8.141 10.117 1 93.81 241 THR B C 1
ATOM 6124 O O . THR B 1 241 ? -16.891 -7.398 11.07 1 93.81 241 THR B O 1
ATOM 6127 N N . LEU B 1 242 ? -16.734 -7.816 8.938 1 96.31 242 LEU B N 1
ATOM 6128 C CA . LEU B 1 242 ? -15.82 -6.703 8.68 1 96.31 242 LEU B CA 1
ATOM 6129 C C . LEU B 1 242 ? -16.594 -5.441 8.32 1 96.31 242 LEU B C 1
ATOM 6131 O O . LEU B 1 242 ? -16.031 -4.344 8.312 1 96.31 242 LEU B O 1
ATOM 6135 N N . GLY B 1 243 ? -17.891 -5.551 8.016 1 94.69 243 GLY B N 1
ATOM 6136 C CA . GLY B 1 243 ? -18.578 -4.426 7.402 1 94.69 243 GLY B CA 1
ATOM 6137 C C . GLY B 1 243 ? -18.109 -4.145 5.984 1 94.69 243 GLY B C 1
ATOM 6138 O O . GLY B 1 243 ? -17.547 -5.016 5.328 1 94.69 243 GLY B O 1
ATOM 6139 N N . HIS B 1 244 ? -18.438 -2.947 5.52 1 95.06 244 HIS B N 1
ATOM 6140 C CA . HIS B 1 244 ? -18.062 -2.598 4.156 1 95.06 244 HIS B CA 1
ATOM 6141 C C . HIS B 1 244 ? -16.547 -2.432 4.031 1 95.06 244 HIS B C 1
ATOM 6143 O O . HIS B 1 244 ? -15.953 -1.61 4.73 1 95.06 244 HIS B O 1
ATOM 6149 N N . ILE B 1 245 ? -15.977 -3.254 3.164 1 96.81 245 ILE B N 1
ATOM 6150 C CA . ILE B 1 245 ? -14.547 -3.195 2.883 1 96.81 245 ILE B CA 1
ATOM 6151 C C . ILE B 1 245 ? -14.273 -2.125 1.83 1 96.81 245 ILE B C 1
ATOM 6153 O O . ILE B 1 245 ? -14.703 -2.248 0.682 1 96.81 245 ILE B O 1
ATOM 6157 N N . SER B 1 246 ? -13.523 -1.064 2.174 1 96.31 246 SER B N 1
ATOM 6158 C CA . SER B 1 246 ? -13.25 0.018 1.233 1 96.31 246 SER B CA 1
ATOM 6159 C C . SER B 1 246 ? -11.828 -0.062 0.698 1 96.31 246 SER B C 1
ATOM 6161 O O . SER B 1 246 ? -11.484 0.606 -0.28 1 96.31 246 SER B O 1
ATOM 6163 N N . LEU B 1 247 ? -10.977 -0.808 1.336 1 98.5 247 LEU B N 1
ATOM 6164 C CA . LEU B 1 247 ? -9.578 -0.903 0.932 1 98.5 247 LEU B CA 1
ATOM 6165 C C . LEU B 1 247 ? -9.008 -2.281 1.256 1 98.5 247 LEU B C 1
ATOM 6167 O O . LEU B 1 247 ? -9.25 -2.814 2.342 1 98.5 247 LEU B O 1
ATOM 6171 N N . ILE B 1 248 ? -8.391 -2.867 0.336 1 98.62 248 ILE B N 1
ATOM 6172 C CA . ILE B 1 248 ? -7.578 -4.062 0.527 1 98.62 248 ILE B CA 1
ATOM 6173 C C . ILE B 1 248 ? -6.141 -3.787 0.086 1 98.62 248 ILE B C 1
ATOM 6175 O O . ILE B 1 248 ? -5.914 -3.17 -0.956 1 98.62 248 ILE B O 1
ATOM 6179 N N . MET B 1 249 ? -5.184 -4.145 0.889 1 98.12 249 MET B N 1
ATOM 6180 C CA . MET B 1 249 ? -3.77 -4.078 0.537 1 98.12 249 MET B CA 1
ATOM 6181 C C . MET B 1 249 ? -3.152 -5.473 0.49 1 98.12 249 MET B C 1
ATOM 6183 O O . MET B 1 249 ? -3.258 -6.234 1.452 1 98.12 249 MET B O 1
ATOM 6187 N N . THR B 1 250 ? -2.596 -5.863 -0.599 1 96.81 250 THR B N 1
ATOM 6188 C CA . THR B 1 250 ? -1.804 -7.082 -0.731 1 96.81 250 THR B CA 1
ATOM 6189 C C . THR B 1 250 ? -0.399 -6.762 -1.233 1 96.81 250 THR B C 1
ATOM 6191 O O . THR B 1 250 ? -0.203 -5.797 -1.973 1 96.81 250 THR B O 1
ATOM 6194 N N . THR B 1 251 ? 0.614 -7.539 -0.761 1 96.44 251 THR B N 1
ATOM 6195 C CA . THR B 1 251 ? 1.988 -7.098 -0.964 1 96.44 251 THR B CA 1
ATOM 6196 C C . THR B 1 251 ? 2.893 -8.281 -1.303 1 96.44 251 THR B C 1
ATOM 6198 O O . THR B 1 251 ? 2.561 -9.43 -1.001 1 96.44 251 THR B O 1
ATOM 6201 N N . THR B 1 252 ? 3.951 -8.031 -2.014 1 95.06 252 THR B N 1
ATOM 6202 C CA . THR B 1 252 ? 5.055 -8.953 -2.262 1 95.06 252 THR B CA 1
ATOM 6203 C C . THR B 1 252 ? 6.391 -8.297 -1.928 1 95.06 252 THR B C 1
ATOM 6205 O O . THR B 1 252 ? 6.719 -7.234 -2.459 1 95.06 252 THR B O 1
ATOM 6208 N N . ASN B 1 253 ? 7.156 -8.898 -1.023 1 95.81 253 ASN B N 1
ATOM 6209 C CA . ASN B 1 253 ? 8.523 -8.484 -0.707 1 95.81 253 ASN B CA 1
ATOM 6210 C C . ASN B 1 253 ? 9.508 -9.633 -0.874 1 95.81 253 ASN B C 1
ATOM 6212 O O . ASN B 1 253 ? 9.359 -10.68 -0.249 1 95.81 253 ASN B O 1
ATOM 6216 N N . ARG B 1 254 ? 10.43 -9.445 -1.728 1 94.44 254 ARG B N 1
ATOM 6217 C CA . ARG B 1 254 ? 11.547 -10.359 -1.922 1 94.44 254 ARG B CA 1
ATOM 6218 C C . ARG B 1 254 ? 12.867 -9.602 -1.991 1 94.44 254 ARG B C 1
ATOM 6220 O O . ARG B 1 254 ? 12.898 -8.43 -2.377 1 94.44 254 ARG B O 1
ATOM 6227 N N . ASN B 1 255 ? 13.992 -10.281 -1.546 1 94.19 255 ASN B N 1
ATOM 6228 C CA . ASN B 1 255 ? 15.266 -9.57 -1.477 1 94.19 255 ASN B CA 1
ATOM 6229 C C . ASN B 1 255 ? 16.438 -10.484 -1.829 1 94.19 255 ASN B C 1
ATOM 6231 O O . ASN B 1 255 ? 17.516 -10.375 -1.245 1 94.19 255 ASN B O 1
ATOM 6235 N N . ASP B 1 256 ? 16.25 -11.438 -2.65 1 88.19 256 ASP B N 1
ATOM 6236 C CA . ASP B 1 256 ? 17.359 -12.297 -3.049 1 88.19 256 ASP B CA 1
ATOM 6237 C C . ASP B 1 256 ? 17.328 -12.578 -4.551 1 88.19 256 ASP B C 1
ATOM 6239 O O . ASP B 1 256 ? 16.328 -12.281 -5.219 1 88.19 256 ASP B O 1
ATOM 6243 N N . ASP B 1 257 ? 18.328 -13.133 -4.969 1 86.56 257 ASP B N 1
ATOM 6244 C CA . ASP B 1 257 ? 18.5 -13.367 -6.398 1 86.56 257 ASP B CA 1
ATOM 6245 C C . ASP B 1 257 ? 17.453 -14.344 -6.93 1 86.56 257 ASP B C 1
ATOM 6247 O O . ASP B 1 257 ? 16.891 -14.133 -8.008 1 86.56 257 ASP B O 1
ATOM 6251 N N . ASN B 1 258 ? 17.203 -15.359 -6.215 1 88.5 258 ASN B N 1
ATOM 6252 C CA . ASN B 1 258 ? 16.219 -16.344 -6.648 1 88.5 258 ASN B CA 1
ATOM 6253 C C . ASN B 1 258 ? 14.82 -15.719 -6.73 1 88.5 258 ASN B C 1
ATOM 6255 O O . ASN B 1 258 ? 14.078 -15.984 -7.68 1 88.5 258 ASN B O 1
ATOM 6259 N N . GLY B 1 259 ? 14.57 -14.914 -5.723 1 89.88 259 GLY B N 1
ATOM 6260 C CA . GLY B 1 259 ? 13.273 -14.25 -5.699 1 89.88 259 GLY B CA 1
ATOM 6261 C C . GLY B 1 259 ? 13.109 -13.227 -6.805 1 89.88 259 GLY B C 1
ATOM 6262 O O . GLY B 1 259 ? 11.992 -12.844 -7.141 1 89.88 259 GLY B O 1
ATOM 6263 N N . ALA B 1 260 ? 14.211 -12.828 -7.359 1 92.25 260 ALA B N 1
ATOM 6264 C CA . ALA B 1 260 ? 14.195 -11.859 -8.453 1 92.25 260 ALA B CA 1
ATOM 6265 C C . ALA B 1 260 ? 14.461 -12.531 -9.797 1 92.25 260 ALA B C 1
ATOM 6267 O O . ALA B 1 260 ? 14.891 -11.883 -10.75 1 92.25 260 ALA B O 1
ATOM 6268 N N . TRP B 1 261 ? 14.359 -13.852 -9.844 1 94.62 261 TRP B N 1
ATOM 6269 C CA . TRP B 1 261 ? 14.367 -14.68 -11.047 1 94.62 261 TRP B CA 1
ATOM 6270 C C . TRP B 1 261 ? 15.773 -14.758 -11.641 1 94.62 261 TRP B C 1
ATOM 6272 O O . TRP B 1 261 ? 15.938 -14.945 -12.844 1 94.62 261 TRP B O 1
ATOM 6282 N N . GLN B 1 262 ? 16.719 -14.469 -10.766 1 92.94 262 GLN B N 1
ATOM 6283 C CA . GLN B 1 262 ? 18.109 -14.703 -11.148 1 92.94 262 GLN B CA 1
ATOM 6284 C C . GLN B 1 262 ? 18.516 -16.156 -10.93 1 92.94 262 GLN B C 1
ATOM 6286 O O . GLN B 1 262 ? 19.406 -16.453 -10.133 1 92.94 262 GLN B O 1
ATOM 6291 N N . TYR B 1 263 ? 17.953 -17.016 -11.734 1 94.75 263 TYR B N 1
ATOM 6292 C CA . TYR B 1 263 ? 18.141 -18.469 -11.586 1 94.75 263 TYR B CA 1
ATOM 6293 C C . TYR B 1 263 ? 19.469 -18.906 -12.188 1 94.75 263 TYR B C 1
ATOM 6295 O O . TYR B 1 263 ? 20.031 -18.219 -13.039 1 94.75 263 TYR B O 1
ATOM 6303 N N . GLU B 1 264 ? 19.891 -20.062 -11.758 1 94.38 264 GLU B N 1
ATOM 6304 C CA . GLU B 1 264 ? 21.125 -20.641 -12.289 1 94.38 264 GLU B CA 1
ATOM 6305 C C . GLU B 1 264 ? 20.938 -21.078 -13.734 1 94.38 264 GLU B C 1
ATOM 6307 O O . GLU B 1 264 ? 19.891 -21.609 -14.102 1 94.38 264 GLU B O 1
ATOM 6312 N N . ILE B 1 265 ? 21.953 -20.891 -14.461 1 97.25 265 ILE B N 1
ATOM 6313 C CA . ILE B 1 265 ? 21.984 -21.391 -15.828 1 97.25 265 ILE B CA 1
ATOM 6314 C C . ILE B 1 265 ? 22.703 -22.734 -15.867 1 97.25 265 ILE B C 1
ATOM 6316 O O . ILE B 1 265 ? 23.844 -22.844 -15.422 1 97.25 265 ILE B O 1
ATOM 6320 N N . HIS B 1 266 ? 22.016 -23.703 -16.359 1 97.19 266 HIS B N 1
ATOM 6321 C CA . HIS B 1 266 ? 22.578 -25.047 -16.391 1 97.19 266 HIS B CA 1
ATOM 6322 C C . HIS B 1 266 ? 23.812 -25.109 -17.297 1 97.19 266 HIS B C 1
ATOM 6324 O O . HIS B 1 266 ? 23.812 -24.562 -18.391 1 97.19 266 HIS B O 1
ATOM 6330 N N . PRO B 1 267 ? 24.844 -25.828 -16.875 1 97.12 267 PRO B N 1
ATOM 6331 C CA . PRO B 1 267 ? 26.109 -25.844 -17.625 1 97.12 267 PRO B CA 1
ATOM 6332 C C . PRO B 1 267 ? 25.969 -26.516 -18.984 1 97.12 267 PRO B C 1
ATOM 6334 O O . PRO B 1 267 ? 26.766 -26.25 -19.891 1 97.12 267 PRO B O 1
ATOM 6337 N N . ASP B 1 268 ? 24.984 -27.344 -19.172 1 97.56 268 ASP B N 1
ATOM 6338 C CA . ASP B 1 268 ? 24.844 -28.109 -20.422 1 97.56 268 ASP B CA 1
ATOM 6339 C C . ASP B 1 268 ? 23.969 -27.344 -21.422 1 97.56 268 ASP B C 1
ATOM 6341 O O . ASP B 1 268 ? 23.672 -27.859 -22.5 1 97.56 268 ASP B O 1
ATOM 6345 N N . ALA B 1 269 ? 23.562 -26.141 -21.031 1 98 269 ALA B N 1
ATOM 6346 C CA . ALA B 1 269 ? 22.719 -25.359 -21.922 1 98 269 ALA B CA 1
ATOM 6347 C C . ALA B 1 269 ? 23.469 -25.016 -23.219 1 98 269 ALA B C 1
ATOM 6349 O O . ALA B 1 269 ? 24.562 -24.469 -23.188 1 98 269 ALA B O 1
ATOM 6350 N N . SER B 1 270 ? 22.844 -25.422 -24.312 1 97.69 270 SER B N 1
ATOM 6351 C CA . SER B 1 270 ? 23.422 -25.141 -25.609 1 97.69 270 SER B CA 1
ATOM 6352 C C . SER B 1 270 ? 22.391 -25.266 -26.719 1 97.69 270 SER B C 1
ATOM 6354 O O . SER B 1 270 ? 21.266 -25.719 -26.484 1 97.69 270 SER B O 1
ATOM 6356 N N . THR B 1 271 ? 22.75 -24.938 -27.922 1 97.12 271 THR B N 1
ATOM 6357 C CA . THR B 1 271 ? 21.891 -25.078 -29.094 1 97.12 271 THR B CA 1
ATOM 6358 C C . THR B 1 271 ? 21.641 -26.547 -29.391 1 97.12 271 THR B C 1
ATOM 6360 O O . THR B 1 271 ? 20.703 -26.891 -30.109 1 97.12 271 THR B O 1
ATOM 6363 N N . SER B 1 272 ? 22.484 -27.422 -28.859 1 97.44 272 SER B N 1
ATOM 6364 C CA . SER B 1 272 ? 22.344 -28.844 -29.109 1 97.44 272 SER B CA 1
ATOM 6365 C C . SER B 1 272 ? 21.406 -29.5 -28.094 1 97.44 272 SER B C 1
ATOM 6367 O O . SER B 1 272 ? 20.844 -30.562 -28.359 1 97.44 272 SER B O 1
ATOM 6369 N N . THR B 1 273 ? 21.234 -28.797 -26.984 1 98.19 273 THR B N 1
ATOM 6370 C CA . THR B 1 273 ? 20.469 -29.438 -25.922 1 98.19 273 THR B CA 1
ATOM 6371 C C . THR B 1 273 ? 19.125 -28.734 -25.719 1 98.19 273 THR B C 1
ATOM 6373 O O . THR B 1 273 ? 18.234 -29.25 -25.047 1 98.19 273 THR B O 1
ATOM 6376 N N . ILE B 1 274 ? 19.016 -27.516 -26.266 1 98.44 274 ILE B N 1
ATOM 6377 C CA . ILE B 1 274 ? 17.781 -26.734 -26.156 1 98.44 274 ILE B CA 1
ATOM 6378 C C . ILE B 1 274 ? 17.234 -26.453 -27.547 1 98.44 274 ILE B C 1
ATOM 6380 O O . ILE B 1 274 ? 17.922 -25.891 -28.391 1 98.44 274 ILE B O 1
ATOM 6384 N N . ASP B 1 275 ? 16 -26.875 -27.75 1 97.94 275 ASP B N 1
ATOM 6385 C CA . ASP B 1 275 ? 15.328 -26.469 -28.984 1 97.94 275 ASP B CA 1
ATOM 6386 C C . ASP B 1 275 ? 14.898 -25 -28.922 1 97.94 275 ASP B C 1
ATOM 6388 O O . ASP B 1 275 ? 13.758 -24.703 -28.578 1 97.94 275 ASP B O 1
ATOM 6392 N N . TRP B 1 276 ? 15.797 -24.109 -2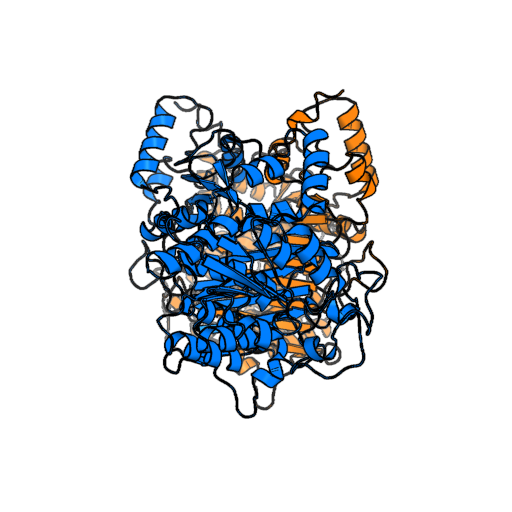9.359 1 97.81 276 TRP B N 1
ATOM 6393 C CA . TRP B 1 276 ? 15.648 -22.672 -29.203 1 97.81 276 TRP B CA 1
ATOM 6394 C C . TRP B 1 276 ? 14.5 -22.141 -30.047 1 97.81 276 TRP B C 1
ATOM 6396 O O . TRP B 1 276 ? 13.758 -21.25 -29.625 1 97.81 276 TRP B O 1
ATOM 6406 N N . ASN B 1 277 ? 14.312 -22.734 -31.172 1 96.75 277 ASN B N 1
ATOM 6407 C CA . ASN B 1 277 ? 13.211 -22.312 -32.031 1 96.75 277 ASN B CA 1
ATOM 6408 C C . ASN B 1 277 ? 11.859 -22.609 -31.391 1 96.75 277 ASN B C 1
ATOM 6410 O O . ASN B 1 277 ? 10.938 -21.797 -31.469 1 96.75 277 ASN B O 1
ATOM 6414 N N . GLU B 1 278 ? 11.781 -23.766 -30.781 1 96.69 278 GLU B N 1
ATOM 6415 C CA . GLU B 1 278 ? 10.555 -24.141 -30.078 1 96.69 278 GLU B CA 1
ATOM 6416 C C . GLU B 1 278 ? 10.328 -23.234 -28.875 1 96.69 278 GLU B C 1
ATOM 6418 O O . GLU B 1 278 ? 9.188 -22.922 -28.531 1 96.69 278 GLU B O 1
ATOM 6423 N N . PHE B 1 279 ? 11.469 -22.781 -28.281 1 97.75 279 PHE B N 1
ATOM 6424 C CA . PHE B 1 279 ? 11.336 -21.875 -27.141 1 97.75 279 PHE B CA 1
ATOM 6425 C C . PHE B 1 279 ? 10.742 -20.531 -27.594 1 97.75 279 PHE B C 1
ATOM 6427 O O . PHE B 1 279 ? 9.812 -20.031 -26.969 1 97.75 279 PHE B O 1
ATOM 6434 N N . LEU B 1 280 ? 11.227 -19.984 -28.625 1 97.56 280 LEU B N 1
ATOM 6435 C CA . LEU B 1 280 ? 10.836 -18.656 -29.078 1 97.56 280 LEU B CA 1
ATOM 6436 C C . LEU B 1 280 ? 9.391 -18.641 -29.547 1 97.56 280 LEU B C 1
ATOM 6438 O O . LEU B 1 280 ? 8.617 -17.75 -29.172 1 97.56 280 LEU B O 1
ATOM 6442 N N . GLY B 1 281 ? 9.039 -19.719 -30.328 1 95.25 281 GLY B N 1
ATOM 6443 C CA . GLY B 1 281 ? 7.699 -19.688 -30.906 1 95.25 281 GLY B CA 1
ATOM 6444 C C . GLY B 1 281 ? 7.375 -18.375 -31.578 1 95.25 281 GLY B C 1
ATOM 6445 O O . GLY B 1 281 ? 8.086 -17.953 -32.5 1 95.25 281 GLY B O 1
ATOM 6446 N N . THR B 1 282 ? 6.391 -17.594 -31.062 1 91.19 282 THR B N 1
ATOM 6447 C CA . THR B 1 282 ? 5.973 -16.344 -31.688 1 91.19 282 THR B CA 1
ATOM 6448 C C . THR B 1 282 ? 6.676 -15.156 -31.031 1 91.19 282 THR B C 1
ATOM 6450 O O . THR B 1 282 ? 6.441 -14.008 -31.406 1 91.19 282 THR B O 1
ATOM 6453 N N . ALA B 1 283 ? 7.484 -15.391 -30 1 95.5 283 ALA B N 1
ATOM 6454 C CA . ALA B 1 283 ? 8.273 -14.328 -29.375 1 95.5 283 ALA B CA 1
ATOM 6455 C C . ALA B 1 283 ? 9.297 -13.766 -30.359 1 95.5 283 ALA B C 1
ATOM 6457 O O . ALA B 1 283 ? 9.508 -14.328 -31.438 1 95.5 283 ALA B O 1
ATOM 6458 N N . PRO B 1 284 ? 9.93 -12.586 -30.047 1 94.69 284 PRO B N 1
ATOM 6459 C CA . PRO B 1 284 ? 10.953 -12.039 -30.938 1 94.69 284 PRO B CA 1
ATOM 6460 C C . PRO B 1 284 ? 12.07 -13.031 -31.234 1 94.69 284 PRO B C 1
ATOM 6462 O O . PRO B 1 284 ? 12.523 -13.75 -30.344 1 94.69 284 PRO B O 1
ATOM 6465 N N . GLN B 1 285 ? 12.422 -13.062 -32.531 1 96.44 285 GLN B N 1
ATOM 6466 C CA . GLN B 1 285 ? 13.453 -13.992 -32.969 1 96.44 285 GLN B CA 1
ATOM 6467 C C . GLN B 1 285 ? 14.852 -13.438 -32.656 1 96.44 285 GLN B C 1
ATOM 6469 O O . GLN B 1 285 ? 15.289 -12.477 -33.312 1 96.44 285 GLN B O 1
ATOM 6474 N N . ILE B 1 286 ? 15.523 -13.984 -31.688 1 96.5 286 ILE B N 1
ATOM 6475 C CA . ILE B 1 286 ? 16.859 -13.562 -31.312 1 96.5 286 ILE B CA 1
ATOM 6476 C C . ILE B 1 286 ? 17.797 -14.773 -31.297 1 96.5 286 ILE B C 1
ATOM 6478 O O . ILE B 1 286 ? 17.344 -15.922 -31.281 1 96.5 286 ILE B O 1
ATOM 6482 N N . PRO B 1 287 ? 19.188 -14.5 -31.406 1 97.75 287 PRO B N 1
ATOM 6483 C CA . PRO B 1 287 ? 20.109 -15.633 -31.297 1 97.75 287 PRO B CA 1
ATOM 6484 C C . PRO B 1 287 ? 20 -16.359 -29.953 1 97.75 287 PRO B C 1
ATOM 6486 O O . PRO B 1 287 ? 19.469 -15.789 -28.984 1 97.75 287 PRO B O 1
ATOM 6489 N N . PHE B 1 288 ? 20.5 -17.547 -29.953 1 98.25 288 PHE B N 1
ATOM 6490 C CA . PHE B 1 288 ? 20.453 -18.344 -28.75 1 98.25 288 PHE B CA 1
ATOM 6491 C C . PHE B 1 288 ? 20.969 -17.547 -27.547 1 98.25 288 PHE B C 1
ATOM 6493 O O . PHE B 1 288 ? 22.031 -16.922 -27.625 1 98.25 288 PHE B O 1
ATOM 6500 N N . ASN B 1 289 ? 20.188 -17.547 -26.531 1 98 289 ASN B N 1
ATOM 6501 C CA . ASN B 1 289 ? 20.5 -16.844 -25.281 1 98 289 ASN B CA 1
ATOM 6502 C C . ASN B 1 289 ? 20.078 -17.641 -24.062 1 98 289 ASN B C 1
ATOM 6504 O O . ASN B 1 289 ? 18.891 -17.672 -23.719 1 98 289 ASN B O 1
ATOM 6508 N N . ALA B 1 290 ? 21 -18.188 -23.375 1 98.06 290 ALA B N 1
ATOM 6509 C CA . ALA B 1 290 ? 20.719 -19.062 -22.234 1 98.06 290 ALA B CA 1
ATOM 6510 C C . ALA B 1 290 ? 20.047 -18.297 -21.109 1 98.06 290 ALA B C 1
ATOM 6512 O O . ALA B 1 290 ? 19.203 -18.859 -20.391 1 98.06 290 ALA B O 1
ATOM 6513 N N . GLU B 1 291 ? 20.359 -17.094 -20.953 1 97.06 291 GLU B N 1
ATOM 6514 C CA . GLU B 1 291 ? 19.734 -16.281 -19.906 1 97.06 291 GLU B CA 1
ATOM 6515 C C . GLU B 1 291 ? 18.234 -16.125 -20.156 1 97.06 291 GLU B C 1
ATOM 6517 O O . GLU B 1 291 ? 17.422 -16.281 -19.234 1 97.06 291 GLU B O 1
ATOM 6522 N N . HIS B 1 292 ? 17.906 -15.797 -21.375 1 97.5 292 HIS B N 1
ATOM 6523 C CA . HIS B 1 292 ? 16.5 -15.641 -21.719 1 97.5 292 HIS B CA 1
ATOM 6524 C C . HIS B 1 292 ? 15.734 -16.938 -21.5 1 97.5 292 HIS B C 1
ATOM 6526 O O . HIS B 1 292 ? 14.562 -16.922 -21.125 1 97.5 292 HIS B O 1
ATOM 6532 N N . PHE B 1 293 ? 16.453 -18.031 -21.703 1 98.31 293 PHE B N 1
ATOM 6533 C CA . PHE B 1 293 ? 15.812 -19.328 -21.547 1 98.31 293 PHE B CA 1
ATOM 6534 C C . PHE B 1 293 ? 15.555 -19.609 -20.062 1 98.31 293 PHE B C 1
ATOM 6536 O O . PHE B 1 293 ? 14.43 -19.938 -19.688 1 98.31 293 PHE B O 1
ATOM 6543 N N . PHE B 1 294 ? 16.531 -19.5 -19.234 1 98.06 294 PHE B N 1
ATOM 6544 C CA . PHE B 1 294 ? 16.438 -19.922 -17.844 1 98.06 294 PHE B CA 1
ATOM 6545 C C . PHE B 1 294 ? 15.82 -18.828 -16.984 1 98.06 294 PHE B C 1
ATOM 6547 O O . PHE B 1 294 ? 15.312 -19.094 -15.891 1 98.06 294 PHE B O 1
ATOM 6554 N N . ARG B 1 295 ? 15.906 -17.562 -17.453 1 97.75 295 ARG B N 1
ATOM 6555 C CA . ARG B 1 295 ? 15.438 -16.406 -16.688 1 97.75 295 ARG B CA 1
ATOM 6556 C C . ARG B 1 295 ? 14.375 -15.641 -17.469 1 97.75 295 ARG B C 1
ATOM 6558 O O . ARG B 1 295 ? 14.359 -14.414 -17.453 1 97.75 295 ARG B O 1
ATOM 6565 N N . TRP B 1 296 ? 13.523 -16.391 -18.156 1 97.56 296 TRP B N 1
ATOM 6566 C CA . TRP B 1 296 ? 12.531 -15.852 -19.078 1 97.56 296 TRP B CA 1
ATOM 6567 C C . TRP B 1 296 ? 11.609 -14.867 -18.359 1 97.56 296 TRP B C 1
ATOM 6569 O O . TRP B 1 296 ? 11.062 -13.953 -18.984 1 97.56 296 TRP B O 1
ATOM 6579 N N . ARG B 1 297 ? 11.453 -14.922 -17.047 1 97.31 297 ARG B N 1
ATOM 6580 C CA . ARG B 1 297 ? 10.555 -14.07 -16.266 1 97.31 297 ARG B CA 1
ATOM 6581 C C . ARG B 1 297 ? 11.047 -12.625 -16.25 1 97.31 297 ARG B C 1
ATOM 6583 O O . ARG B 1 297 ? 10.289 -11.711 -15.914 1 97.31 297 ARG B O 1
ATOM 6590 N N . LYS B 1 298 ? 12.305 -12.383 -16.594 1 96 298 LYS B N 1
ATOM 6591 C CA . LYS B 1 298 ? 12.914 -11.055 -16.531 1 96 298 LYS B CA 1
ATOM 6592 C C . LYS B 1 298 ? 12.555 -10.242 -17.781 1 96 298 LYS B C 1
ATOM 6594 O O . LYS B 1 298 ? 12.859 -9.047 -17.844 1 96 298 LYS B O 1
ATOM 6599 N N . TRP B 1 299 ? 11.867 -10.953 -18.719 1 96.25 299 TRP B N 1
ATOM 6600 C CA . TRP B 1 299 ? 11.664 -10.328 -20.016 1 96.25 299 TRP B CA 1
ATOM 6601 C C . TRP B 1 299 ? 10.188 -10.328 -20.406 1 96.25 299 TRP B C 1
ATOM 6603 O O . TRP B 1 299 ? 9.539 -11.383 -20.406 1 96.25 299 TRP B O 1
ATOM 6613 N N . TRP B 1 300 ? 9.695 -9.141 -20.891 1 95.88 300 TRP B N 1
ATOM 6614 C CA . TRP B 1 300 ? 8.305 -9.008 -21.297 1 95.88 300 TRP B CA 1
ATOM 6615 C C . TRP B 1 300 ? 8.008 -9.906 -22.5 1 95.88 300 TRP B C 1
ATOM 6617 O O . TRP B 1 300 ? 6.859 -10.305 -22.719 1 95.88 300 TRP B O 1
ATOM 6627 N N . ALA B 1 301 ? 9.055 -10.328 -23.172 1 95.5 301 ALA B N 1
ATOM 6628 C CA . ALA B 1 301 ? 8.891 -11.148 -24.375 1 95.5 301 ALA B CA 1
ATOM 6629 C C . ALA B 1 301 ? 8.344 -12.531 -24.031 1 95.5 301 ALA B C 1
ATOM 6631 O O . ALA B 1 301 ? 7.676 -13.164 -24.844 1 95.5 301 ALA B O 1
ATOM 6632 N N . TYR B 1 302 ? 8.633 -12.961 -22.797 1 97.12 302 TYR B N 1
ATOM 6633 C CA . TYR B 1 302 ? 8.312 -14.344 -22.453 1 97.12 302 TYR B CA 1
ATOM 6634 C C . TYR B 1 302 ? 7.426 -14.406 -21.219 1 97.12 302 TYR B C 1
ATOM 6636 O O . TYR B 1 302 ? 6.684 -15.375 -21.031 1 97.12 302 TYR B O 1
ATOM 6644 N N . GLY B 1 303 ? 7.656 -13.453 -20.344 1 96.12 303 GLY B N 1
ATOM 6645 C CA . GLY B 1 303 ? 6.953 -13.414 -19.078 1 96.12 303 GLY B CA 1
ATOM 6646 C C . GLY B 1 303 ? 6.074 -12.188 -18.922 1 96.12 303 GLY B C 1
ATOM 6647 O O . GLY B 1 303 ? 6.043 -11.32 -19.797 1 96.12 303 GLY B O 1
ATOM 6648 N N . SER B 1 304 ? 5.328 -12.156 -17.812 1 94.38 304 SER B N 1
ATOM 6649 C CA . SER B 1 304 ? 4.371 -11.086 -17.578 1 94.38 304 SER B CA 1
ATOM 6650 C C . SER B 1 304 ? 4.773 -10.242 -16.375 1 94.38 304 SER B C 1
ATOM 6652 O O . SER B 1 304 ? 3.963 -9.477 -15.844 1 94.38 304 SER B O 1
ATOM 6654 N N . GLY B 1 305 ? 6.02 -10.414 -15.93 1 93.75 305 GLY B N 1
ATOM 6655 C CA . GLY B 1 305 ? 6.539 -9.609 -14.836 1 93.75 305 GLY B CA 1
ATOM 6656 C C . GLY B 1 305 ? 5.754 -9.781 -13.547 1 93.75 305 GLY B C 1
ATOM 6657 O O . GLY B 1 305 ? 5.148 -10.828 -13.32 1 93.75 305 GLY B O 1
ATOM 6658 N N . LEU B 1 306 ? 5.785 -8.742 -12.727 1 96.06 306 LEU B N 1
ATOM 6659 C CA . LEU B 1 306 ? 5.176 -8.781 -11.398 1 96.06 306 LEU B CA 1
ATOM 6660 C C . LEU B 1 306 ? 3.658 -8.883 -11.508 1 96.06 306 LEU B C 1
ATOM 6662 O O . LEU B 1 306 ? 3.018 -9.547 -10.68 1 96.06 306 LEU B O 1
ATOM 6666 N N . SER B 1 307 ? 3.051 -8.273 -12.5 1 96.62 307 SER B N 1
ATOM 6667 C CA . SER B 1 307 ? 1.599 -8.289 -12.641 1 96.62 307 SER B CA 1
ATOM 6668 C C . SER B 1 307 ? 1.092 -9.695 -12.945 1 96.62 307 SER B C 1
ATOM 6670 O O . SER B 1 307 ? 0.044 -10.109 -12.445 1 96.62 307 SER B O 1
ATOM 6672 N N . GLY B 1 308 ? 1.817 -10.445 -13.734 1 95.75 308 GLY B N 1
ATOM 6673 C CA . GLY B 1 308 ? 1.396 -11.797 -14.094 1 95.75 308 GLY B CA 1
ATOM 6674 C C . GLY B 1 308 ? 1.948 -12.859 -13.164 1 95.75 308 GLY B C 1
ATOM 6675 O O . GLY B 1 308 ? 1.228 -13.773 -12.758 1 95.75 308 GLY B O 1
ATOM 6676 N N . ASP B 1 309 ? 3.148 -12.703 -12.781 1 93.75 309 ASP B N 1
ATOM 6677 C CA . ASP B 1 309 ? 3.836 -13.766 -12.047 1 93.75 309 ASP B CA 1
ATOM 6678 C C . ASP B 1 309 ? 3.426 -13.758 -10.578 1 93.75 309 ASP B C 1
ATOM 6680 O O . ASP B 1 309 ? 3.334 -14.82 -9.945 1 93.75 309 ASP B O 1
ATOM 6684 N N . LEU B 1 310 ? 3.229 -12.578 -10.016 1 93.81 310 LEU B N 1
ATOM 6685 C CA . LEU B 1 310 ? 3.057 -12.555 -8.562 1 93.81 310 LEU B CA 1
ATOM 6686 C C . LEU B 1 310 ? 1.696 -11.977 -8.188 1 93.81 310 LEU B C 1
ATOM 6688 O O . LEU B 1 310 ? 0.985 -12.547 -7.355 1 93.81 310 LEU B O 1
ATOM 6692 N N . LEU B 1 311 ? 1.252 -10.914 -8.797 1 96.75 311 LEU B N 1
ATOM 6693 C CA . LEU B 1 311 ? -0.034 -10.312 -8.477 1 96.75 311 LEU B CA 1
ATOM 6694 C C . LEU B 1 311 ? -1.167 -11.32 -8.633 1 96.75 311 LEU B C 1
ATOM 6696 O O . LEU B 1 311 ? -2.111 -11.32 -7.84 1 96.75 311 LEU B O 1
ATOM 6700 N N . THR B 1 312 ? -1.119 -12.148 -9.625 1 95.69 312 THR B N 1
ATOM 6701 C CA . THR B 1 312 ? -2.238 -13.031 -9.953 1 95.69 312 THR B CA 1
ATOM 6702 C C . THR B 1 312 ? -2.553 -13.961 -8.781 1 95.69 312 THR B C 1
ATOM 6704 O O . THR B 1 312 ? -3.715 -14.305 -8.555 1 95.69 312 THR B O 1
ATOM 6707 N N . HIS B 1 313 ? -1.536 -14.367 -8.008 1 90.56 313 HIS B N 1
ATOM 6708 C CA . HIS B 1 313 ? -1.778 -15.164 -6.809 1 90.56 313 HIS B CA 1
ATOM 6709 C C . HIS B 1 313 ? -2.668 -14.414 -5.824 1 90.56 313 HIS B C 1
ATOM 6711 O O . HIS B 1 313 ? -3.664 -14.961 -5.344 1 90.56 313 HIS B O 1
ATOM 6717 N N . ASP B 1 314 ? -2.246 -13.242 -5.586 1 92.5 314 ASP B N 1
ATOM 6718 C CA . ASP B 1 314 ? -2.961 -12.43 -4.605 1 92.5 314 ASP B CA 1
ATOM 6719 C C . ASP B 1 314 ? -4.352 -12.062 -5.109 1 92.5 314 ASP B C 1
ATOM 6721 O O . ASP B 1 314 ? -5.324 -12.094 -4.352 1 92.5 314 ASP B O 1
ATOM 6725 N N . TYR B 1 315 ? -4.387 -11.711 -6.387 1 96.38 315 TYR B N 1
ATOM 6726 C CA . TYR B 1 315 ? -5.672 -11.328 -6.957 1 96.38 315 TYR B CA 1
ATOM 6727 C C . TYR B 1 315 ? -6.664 -12.484 -6.879 1 96.38 315 TYR B C 1
ATOM 6729 O O . TYR B 1 315 ? -7.824 -12.297 -6.5 1 96.38 315 TYR B O 1
ATOM 6737 N N . ASP B 1 316 ? -6.223 -13.664 -7.242 1 94.19 316 ASP B N 1
ATOM 6738 C CA . ASP B 1 316 ? -7.102 -14.828 -7.238 1 94.19 316 ASP B CA 1
ATOM 6739 C C . ASP B 1 316 ? -7.609 -15.125 -5.828 1 94.19 316 ASP B C 1
ATOM 6741 O O . ASP B 1 316 ? -8.789 -15.445 -5.641 1 94.19 316 ASP B O 1
ATOM 6745 N N . ARG B 1 317 ? -6.754 -15.023 -4.867 1 89.75 317 ARG B N 1
ATOM 6746 C CA . ARG B 1 317 ? -7.141 -15.266 -3.484 1 89.75 317 ARG B CA 1
ATOM 6747 C C . ARG B 1 317 ? -8.242 -14.312 -3.043 1 89.75 317 ARG B C 1
ATOM 6749 O O . ARG B 1 317 ? -9.242 -14.727 -2.461 1 89.75 317 ARG B O 1
ATOM 6756 N N . ILE B 1 318 ? -8.062 -13.094 -3.314 1 94.88 318 ILE B N 1
ATOM 6757 C CA . ILE B 1 318 ? -9.008 -12.078 -2.881 1 94.88 318 ILE B CA 1
ATOM 6758 C C . ILE B 1 318 ? -10.305 -12.203 -3.686 1 94.88 318 ILE B C 1
ATOM 6760 O O . ILE B 1 318 ? -11.398 -12.062 -3.137 1 94.88 318 ILE B O 1
ATOM 6764 N N . ASN B 1 319 ? -10.164 -12.461 -4.992 1 94.75 319 ASN B N 1
ATOM 6765 C CA . ASN B 1 319 ? -11.336 -12.625 -5.848 1 94.75 319 ASN B CA 1
ATOM 6766 C C . ASN B 1 319 ? -12.133 -13.867 -5.473 1 94.75 319 ASN B C 1
ATOM 6768 O O . ASN B 1 319 ? -13.359 -13.898 -5.625 1 94.75 319 ASN B O 1
ATOM 6772 N N . CYS B 1 320 ? -11.469 -14.898 -5.035 1 89.62 320 CYS B N 1
ATOM 6773 C CA . CYS B 1 320 ? -12.141 -16.109 -4.559 1 89.62 320 CYS B CA 1
ATOM 6774 C C . CYS B 1 320 ? -13.023 -15.797 -3.352 1 89.62 320 CYS B C 1
ATOM 6776 O O . CYS B 1 320 ? -14.141 -16.297 -3.248 1 89.62 320 CYS B O 1
ATOM 6778 N N . ILE B 1 321 ? -12.516 -14.938 -2.514 1 90.69 321 ILE B N 1
ATOM 6779 C CA . ILE B 1 321 ? -13.18 -14.617 -1.256 1 90.69 321 ILE B CA 1
ATOM 6780 C C . ILE B 1 321 ? -14.297 -13.602 -1.504 1 90.69 321 ILE B C 1
ATOM 6782 O O . ILE B 1 321 ? -15.398 -13.742 -0.966 1 90.69 321 ILE B O 1
ATOM 6786 N N . LEU B 1 322 ? -14.086 -12.648 -2.338 1 94.69 322 LEU B N 1
ATOM 6787 C CA . LEU B 1 322 ? -14.984 -11.5 -2.432 1 94.69 322 LEU B CA 1
ATOM 6788 C C . LEU B 1 322 ? -15.805 -11.547 -3.715 1 94.69 322 LEU B C 1
ATOM 6790 O O . LEU B 1 322 ? -16.797 -10.836 -3.852 1 94.69 322 LEU B O 1
ATOM 6794 N N . LYS B 1 323 ? -15.352 -12.328 -4.688 1 93.19 323 LYS B N 1
ATOM 6795 C CA . LYS B 1 323 ? -16.016 -12.422 -5.98 1 93.19 323 LYS B CA 1
ATOM 6796 C C . LYS B 1 323 ? -16.172 -11.047 -6.625 1 93.19 323 LYS B C 1
ATOM 6798 O O . LYS B 1 323 ? -17.281 -10.68 -7.051 1 93.19 323 LYS B O 1
ATOM 6803 N N . MET B 1 324 ? -15.141 -10.352 -6.746 1 95.12 324 MET B N 1
ATOM 6804 C CA . MET B 1 324 ? -15.141 -8.961 -7.188 1 95.12 324 MET B CA 1
ATOM 6805 C C . MET B 1 324 ? -15.219 -8.875 -8.703 1 95.12 324 MET B C 1
ATOM 6807 O O . MET B 1 324 ? -15.68 -7.867 -9.25 1 95.12 324 MET B O 1
ATOM 6811 N N . GLY B 1 325 ? -14.734 -9.883 -9.43 1 97.31 325 GLY B N 1
ATOM 6812 C CA . GLY B 1 325 ? -14.633 -9.805 -10.875 1 97.31 325 GLY B CA 1
ATOM 6813 C C . GLY B 1 325 ? -13.461 -8.961 -11.352 1 97.31 325 GLY B C 1
ATOM 6814 O O . GLY B 1 325 ? -12.375 -9.023 -10.773 1 97.31 325 GLY B O 1
ATOM 6815 N N . ILE B 1 326 ? -13.641 -8.328 -12.531 1 98.62 326 ILE B N 1
ATOM 6816 C CA . ILE B 1 326 ? -12.586 -7.516 -13.125 1 98.62 326 ILE B CA 1
ATOM 6817 C C . ILE B 1 326 ? -12.727 -6.07 -12.656 1 98.62 326 ILE B C 1
ATOM 6819 O O . ILE B 1 326 ? -13.836 -5.523 -12.633 1 98.62 326 ILE B O 1
ATOM 6823 N N . PRO B 1 327 ? -11.68 -5.398 -12.172 1 98.75 327 PRO B N 1
ATOM 6824 C CA . PRO B 1 327 ? -11.781 -3.994 -11.773 1 98.75 327 PRO B CA 1
ATOM 6825 C C . PRO B 1 327 ? -12.211 -3.082 -12.914 1 98.75 327 PRO B C 1
ATOM 6827 O O . PRO B 1 327 ? -11.844 -3.318 -14.07 1 98.75 327 PRO B O 1
ATOM 6830 N N . LYS B 1 328 ? -12.867 -2.047 -12.57 1 98.69 328 LYS B N 1
ATOM 6831 C CA . LYS B 1 328 ? -13.289 -1.066 -13.562 1 98.69 328 LYS B CA 1
ATOM 6832 C C . LYS B 1 328 ? -12.102 -0.27 -14.094 1 98.69 328 LYS B C 1
ATOM 6834 O O . LYS B 1 328 ? -12.031 0.039 -15.281 1 98.69 328 LYS B O 1
ATOM 6839 N N . TYR B 1 329 ? -11.211 0.113 -13.203 1 98.56 329 TYR B N 1
ATOM 6840 C CA . TYR B 1 329 ? -10.023 0.887 -13.555 1 98.56 329 TYR B CA 1
ATOM 6841 C C . TYR B 1 329 ? -8.773 0.298 -12.906 1 98.56 329 TYR B C 1
ATOM 6843 O O . TYR B 1 329 ? -8.828 -0.181 -11.773 1 98.56 329 TYR B O 1
ATOM 6851 N N . VAL B 1 330 ? -7.652 0.354 -13.664 1 98.75 330 VAL B N 1
ATOM 6852 C CA . VAL B 1 330 ? -6.363 -0.061 -13.117 1 98.75 330 VAL B CA 1
ATOM 6853 C C . VAL B 1 330 ? -5.312 1.006 -13.414 1 98.75 330 VAL B C 1
ATOM 6855 O O . VAL B 1 330 ? -5.215 1.497 -14.539 1 98.75 330 VAL B O 1
ATOM 6858 N N . SER B 1 331 ? -4.59 1.455 -12.391 1 98.56 331 SER B N 1
ATOM 6859 C CA . SER B 1 331 ? -3.432 2.334 -12.5 1 98.56 331 SER B CA 1
ATOM 6860 C C . SER B 1 331 ? -2.189 1.69 -11.891 1 98.56 331 SER B C 1
ATOM 6862 O O . SER B 1 331 ? -2.248 1.141 -10.789 1 98.56 331 SER B O 1
ATOM 6864 N N . ALA B 1 332 ? -1.107 1.729 -12.664 1 98.44 332 ALA B N 1
ATOM 6865 C CA . ALA B 1 332 ? 0.1 1.062 -12.188 1 98.44 332 ALA B CA 1
ATOM 6866 C C . ALA B 1 332 ? 1.33 1.941 -12.391 1 98.44 332 ALA B C 1
ATOM 6868 O O . ALA B 1 332 ? 1.354 2.787 -13.289 1 98.44 332 ALA B O 1
ATOM 6869 N N . SER B 1 333 ? 2.342 1.827 -11.516 1 98 333 SER B N 1
ATOM 6870 C CA . SER B 1 333 ? 3.645 2.473 -11.625 1 98 333 SER B CA 1
ATOM 6871 C C . SER B 1 333 ? 4.738 1.629 -10.984 1 98 333 SER B C 1
ATOM 6873 O O . SER B 1 333 ? 4.457 0.586 -10.391 1 98 333 SER B O 1
ATOM 6875 N N . GLY B 1 334 ? 5.961 2.045 -11.109 1 97.44 334 GLY B N 1
ATOM 6876 C CA . GLY B 1 334 ? 7.125 1.343 -10.594 1 97.44 334 GLY B CA 1
ATOM 6877 C C . GLY B 1 334 ? 8.359 1.509 -11.469 1 97.44 334 GLY B C 1
ATOM 6878 O O . GLY B 1 334 ? 8.484 2.498 -12.188 1 97.44 334 GLY B O 1
ATOM 6879 N N . GLY B 1 335 ? 9.297 0.565 -11.312 1 96.31 335 GLY B N 1
ATOM 6880 C CA . GLY B 1 335 ? 10.531 0.597 -12.086 1 96.31 335 GLY B CA 1
ATOM 6881 C C . GLY B 1 335 ? 11.523 -0.475 -11.672 1 96.31 335 GLY B C 1
ATOM 6882 O O . GLY B 1 335 ? 11.188 -1.367 -10.891 1 96.31 335 GLY B O 1
ATOM 6883 N N . ILE B 1 336 ? 12.609 -0.49 -12.406 1 95.5 336 ILE B N 1
ATOM 6884 C CA . ILE B 1 336 ? 13.742 -1.312 -12.016 1 95.5 336 ILE B CA 1
ATOM 6885 C C . ILE B 1 336 ? 14.625 -0.541 -11.031 1 95.5 336 ILE B C 1
ATOM 6887 O O . ILE B 1 336 ? 15.398 0.331 -11.438 1 95.5 336 ILE B O 1
ATOM 6891 N N . TYR B 1 337 ? 14.484 -0.898 -9.742 1 94.75 337 TYR B N 1
ATOM 6892 C CA . TYR B 1 337 ? 15.078 -0.04 -8.719 1 94.75 337 TYR B CA 1
ATOM 6893 C C . TYR B 1 337 ? 16.094 -0.809 -7.887 1 94.75 337 TYR B C 1
ATOM 6895 O O . TYR B 1 337 ? 16.781 -0.227 -7.047 1 94.75 337 TYR B O 1
ATOM 6903 N N . THR B 1 338 ? 16.219 -2.137 -8.102 1 90.5 338 THR B N 1
ATOM 6904 C CA . THR B 1 338 ? 17.141 -2.918 -7.281 1 90.5 338 THR B CA 1
ATOM 6905 C C . THR B 1 338 ? 17.953 -3.887 -8.141 1 90.5 338 THR B C 1
ATOM 6907 O O . THR B 1 338 ? 19.078 -4.25 -7.785 1 90.5 338 THR B O 1
ATOM 6910 N N . HIS B 1 339 ? 17.344 -4.355 -9.172 1 89.62 339 HIS B N 1
ATOM 6911 C CA . HIS B 1 339 ? 17.969 -5.402 -9.984 1 89.62 339 HIS B CA 1
ATOM 6912 C C . HIS B 1 339 ? 18.297 -4.891 -11.383 1 89.62 339 HIS B C 1
ATOM 6914 O O . HIS B 1 339 ? 17.703 -5.344 -12.367 1 89.62 339 HIS B O 1
ATOM 6920 N N . ARG B 1 340 ? 19.281 -4.152 -11.508 1 88.5 340 ARG B N 1
ATOM 6921 C CA . ARG B 1 340 ? 19.719 -3.668 -12.805 1 88.5 340 ARG B CA 1
ATOM 6922 C C . ARG B 1 340 ? 20.609 -4.695 -13.508 1 88.5 340 ARG B C 1
ATOM 6924 O O . ARG B 1 340 ? 21.781 -4.434 -13.781 1 88.5 340 ARG B O 1
ATOM 6931 N N . ASP B 1 341 ? 20.047 -5.789 -13.789 1 88.69 341 ASP B N 1
ATOM 6932 C CA . ASP B 1 341 ? 20.75 -6.953 -14.32 1 88.69 341 ASP B CA 1
ATOM 6933 C C . ASP B 1 341 ? 20.406 -7.176 -15.789 1 88.69 341 ASP B C 1
ATOM 6935 O O . ASP B 1 341 ? 20.469 -8.305 -16.281 1 88.69 341 ASP B O 1
ATOM 6939 N N . GLY B 1 342 ? 19.906 -6.137 -16.438 1 90.56 342 GLY B N 1
ATOM 6940 C CA . GLY B 1 342 ? 19.562 -6.219 -17.844 1 90.56 342 GLY B CA 1
ATOM 6941 C C . GLY B 1 342 ? 18.094 -6.523 -18.094 1 90.56 342 GLY B C 1
ATOM 6942 O O . GLY B 1 342 ? 17.625 -6.426 -19.219 1 90.56 342 GLY B O 1
ATOM 6943 N N . ARG B 1 343 ? 17.359 -6.812 -17.031 1 94.25 343 ARG B N 1
ATOM 6944 C CA . ARG B 1 343 ? 15.938 -7.121 -17.156 1 94.25 343 ARG B CA 1
ATOM 6945 C C . ARG B 1 343 ? 15.172 -5.941 -17.75 1 94.25 343 ARG B C 1
ATOM 6947 O O . ARG B 1 343 ? 15.672 -4.816 -17.766 1 94.25 343 ARG B O 1
ATOM 6954 N N . ASN B 1 344 ? 13.953 -6.27 -18.234 1 94.88 344 ASN B N 1
ATOM 6955 C CA . ASN B 1 344 ? 13.117 -5.164 -18.688 1 94.88 344 ASN B CA 1
ATOM 6956 C C . ASN B 1 344 ? 11.742 -5.195 -18.031 1 94.88 344 ASN B C 1
ATOM 6958 O O . ASN B 1 344 ? 10.836 -4.473 -18.453 1 94.88 344 ASN B O 1
ATOM 6962 N N . VAL B 1 345 ? 11.578 -6.113 -17.078 1 95.5 345 VAL B N 1
ATOM 6963 C CA . VAL B 1 345 ? 10.391 -6.074 -16.234 1 95.5 345 VAL B CA 1
ATOM 6964 C C . VAL B 1 345 ? 10.711 -5.367 -14.914 1 95.5 345 VAL B C 1
ATOM 6966 O O . VAL B 1 345 ? 11.828 -5.469 -14.406 1 95.5 345 VAL B O 1
ATOM 6969 N N . PRO B 1 346 ? 9.766 -4.672 -14.414 1 96.31 346 PRO B N 1
ATOM 6970 C CA . PRO B 1 346 ? 10.039 -3.971 -13.156 1 96.31 346 PRO B CA 1
ATOM 6971 C C . PRO B 1 346 ? 10.266 -4.926 -11.984 1 96.31 346 PRO B C 1
ATOM 6973 O O . PRO B 1 346 ? 9.742 -6.039 -11.977 1 96.31 346 PRO B O 1
ATOM 6976 N N . ASP B 1 347 ? 11.109 -4.453 -11.039 1 96.5 347 ASP B N 1
ATOM 6977 C CA . ASP B 1 347 ? 11.297 -5.191 -9.789 1 96.5 347 ASP B CA 1
ATOM 6978 C C . ASP B 1 347 ? 10.609 -4.484 -8.625 1 96.5 347 ASP B C 1
ATOM 6980 O O . ASP B 1 347 ? 10.602 -4.992 -7.5 1 96.5 347 ASP B O 1
ATOM 6984 N N . VAL B 1 348 ? 10.094 -3.291 -8.805 1 97.69 348 VAL B N 1
ATOM 6985 C CA . VAL B 1 348 ? 9.164 -2.568 -7.941 1 97.69 348 VAL B CA 1
ATOM 6986 C C . VAL B 1 348 ? 7.922 -2.176 -8.734 1 97.69 348 VAL B C 1
ATOM 6988 O O . VAL B 1 348 ? 8.023 -1.597 -9.82 1 97.69 348 VAL B O 1
ATOM 6991 N N . MET B 1 349 ? 6.754 -2.555 -8.227 1 98.38 349 MET B N 1
ATOM 6992 C CA . MET B 1 349 ? 5.523 -2.271 -8.961 1 98.38 349 MET B CA 1
ATOM 6993 C C . MET B 1 349 ? 4.348 -2.092 -8 1 98.38 349 MET B C 1
ATOM 6995 O O . MET B 1 349 ? 4.234 -2.812 -7.012 1 98.38 349 MET B O 1
ATOM 6999 N N . HIS B 1 350 ? 3.557 -1.111 -8.281 1 98.75 350 HIS B N 1
ATOM 7000 C CA . HIS B 1 350 ? 2.342 -0.808 -7.535 1 98.75 350 HIS B CA 1
ATOM 7001 C C . HIS B 1 350 ? 1.136 -0.7 -8.461 1 98.75 350 HIS B C 1
ATOM 7003 O O . HIS B 1 350 ? 1.173 0.031 -9.453 1 98.75 350 HIS B O 1
ATOM 7009 N N . ILE B 1 351 ? 0.138 -1.485 -8.18 1 98.81 351 ILE B N 1
ATOM 7010 C CA . ILE B 1 351 ? -1.061 -1.533 -9.008 1 98.81 351 ILE B CA 1
ATOM 7011 C C . ILE B 1 351 ? -2.291 -1.227 -8.156 1 98.81 351 ILE B C 1
ATOM 7013 O O . ILE B 1 351 ? -2.584 -1.943 -7.195 1 98.81 351 ILE B O 1
ATOM 7017 N N . ASN B 1 352 ? -2.975 -0.155 -8.5 1 98.81 352 ASN B N 1
ATOM 7018 C CA . ASN B 1 352 ? -4.254 0.199 -7.895 1 98.81 352 ASN B CA 1
ATOM 7019 C C . ASN B 1 352 ? -5.426 -0.267 -8.75 1 98.81 352 ASN B C 1
ATOM 7021 O O . ASN B 1 352 ? -5.535 0.104 -9.922 1 98.81 352 ASN B O 1
ATOM 7025 N N . MET B 1 353 ? -6.297 -1.046 -8.156 1 98.88 353 MET B N 1
ATOM 7026 C CA . MET B 1 353 ? -7.461 -1.596 -8.852 1 98.88 353 MET B CA 1
ATOM 7027 C C . MET B 1 353 ? -8.758 -1.073 -8.234 1 98.88 353 MET B C 1
ATOM 7029 O O . MET B 1 353 ? -9.039 -1.329 -7.062 1 98.88 353 MET B O 1
ATOM 7033 N N . GLU B 1 354 ? -9.562 -0.365 -9.039 1 98.75 354 GLU B N 1
ATOM 7034 C CA . GLU B 1 354 ? -10.75 0.319 -8.531 1 98.75 354 GLU B CA 1
ATOM 7035 C C . GLU B 1 354 ? -12.023 -0.458 -8.867 1 98.75 354 GLU B C 1
ATOM 7037 O O . GLU B 1 354 ? -12.227 -0.862 -10.008 1 98.75 354 GLU B O 1
ATOM 7042 N N . PHE B 1 355 ? -12.812 -0.688 -7.871 1 98.31 355 PHE B N 1
ATOM 7043 C CA . PHE B 1 355 ? -14.141 -1.278 -7.969 1 98.31 355 PHE B CA 1
ATOM 7044 C C . PHE B 1 355 ? -15.195 -0.325 -7.426 1 98.31 355 PHE B C 1
ATOM 7046 O O . PHE B 1 355 ? -15.742 -0.551 -6.344 1 98.31 355 PHE B O 1
ATOM 7053 N N . PRO B 1 356 ? -15.602 0.669 -8.203 1 95.94 356 PRO B N 1
ATOM 7054 C CA . PRO B 1 356 ? -16.453 1.75 -7.688 1 95.94 356 PRO B CA 1
ATOM 7055 C C . PRO B 1 356 ? -17.844 1.273 -7.297 1 95.94 356 PRO B C 1
ATOM 7057 O O . PRO B 1 356 ? -18.547 1.954 -6.547 1 95.94 356 PRO B O 1
ATOM 7060 N N . ASP B 1 357 ? -18.266 0.1 -7.742 1 93.31 357 ASP B N 1
ATOM 7061 C CA . ASP B 1 357 ? -19.641 -0.353 -7.484 1 93.31 357 ASP B CA 1
ATOM 7062 C C . ASP B 1 357 ? -19.641 -1.542 -6.527 1 93.31 357 ASP B C 1
ATOM 7064 O O . ASP B 1 357 ? -20.703 -2.096 -6.234 1 93.31 357 ASP B O 1
ATOM 7068 N N . PHE B 1 358 ? -18.531 -1.94 -5.984 1 94.56 358 PHE B N 1
ATOM 7069 C CA . PHE B 1 358 ? -18.422 -3.104 -5.113 1 94.56 358 PHE B CA 1
ATOM 7070 C C . PHE B 1 358 ? -18.984 -2.797 -3.73 1 94.56 358 PHE B C 1
ATOM 7072 O O . PHE B 1 358 ? -18.844 -1.683 -3.227 1 94.56 358 PHE B O 1
ATOM 7079 N N . THR B 1 359 ? -19.672 -3.766 -3.182 1 92.19 359 THR B N 1
ATOM 7080 C CA . THR B 1 359 ? -20.078 -3.701 -1.785 1 92.19 359 THR B CA 1
ATOM 7081 C C . THR B 1 359 ? -19.906 -5.059 -1.106 1 92.19 359 THR B C 1
ATOM 7083 O O . THR B 1 359 ? -20.156 -6.102 -1.718 1 92.19 359 THR B O 1
ATOM 7086 N N . SER B 1 360 ? -19.391 -5.062 0.072 1 90.88 360 SER B N 1
ATOM 7087 C CA . SER B 1 360 ? -19.328 -6.277 0.877 1 90.88 360 SER B CA 1
ATOM 7088 C C . SER B 1 360 ? -20.406 -6.293 1.951 1 90.88 360 SER B C 1
ATOM 7090 O O . SER B 1 360 ? -20.359 -7.113 2.869 1 90.88 360 SER B O 1
ATOM 7092 N N . GLY B 1 361 ? -21.328 -5.426 1.8 1 84.12 361 GLY B N 1
ATOM 7093 C CA . GLY B 1 361 ? -22.328 -5.254 2.848 1 84.12 361 GLY B CA 1
ATOM 7094 C C . GLY B 1 361 ? -21.891 -4.273 3.924 1 84.12 361 GLY B C 1
ATOM 7095 O O . GLY B 1 361 ? -20.781 -3.736 3.875 1 84.12 361 GLY B O 1
ATOM 7096 N N . GLY B 1 362 ? -22.766 -3.875 4.773 1 76.75 362 GLY B N 1
ATOM 7097 C CA . GLY B 1 362 ? -22.312 -2.928 5.777 1 76.75 362 GLY B CA 1
ATOM 7098 C C . GLY B 1 362 ? -23.344 -2.664 6.863 1 76.75 362 GLY B C 1
ATOM 7099 O O . GLY B 1 362 ? -24.484 -3.1 6.754 1 76.75 362 GLY B O 1
ATOM 7100 N N . SER B 1 363 ? -22.875 -2.258 7.906 1 73.62 363 SER B N 1
ATOM 7101 C CA . SER B 1 363 ? -23.688 -1.894 9.062 1 73.62 363 SER B CA 1
ATOM 7102 C C . SER B 1 363 ? -24.047 -0.412 9.047 1 73.62 363 SER B C 1
ATOM 7104 O O . SER B 1 363 ? -24.844 0.049 9.859 1 73.62 363 SER B O 1
ATOM 7106 N N . GLN B 1 364 ? -23.453 0.198 8.078 1 73.12 364 GLN B N 1
ATOM 7107 C CA . GLN B 1 364 ? -23.703 1.635 8 1 73.12 364 GLN B CA 1
ATOM 7108 C C . GLN B 1 364 ? -25.016 1.931 7.281 1 73.12 364 GLN B C 1
ATOM 7110 O O . GLN B 1 364 ? -25.734 1.011 6.887 1 73.12 364 GLN B O 1
ATOM 7115 N N . GLU B 1 365 ? -25.328 3.262 7.371 1 72.44 365 GLU B N 1
ATOM 7116 C CA . GLU B 1 365 ? -26.531 3.674 6.656 1 72.44 365 GLU B CA 1
ATOM 7117 C C . GLU B 1 365 ? -26.484 3.242 5.195 1 72.44 365 GLU B C 1
ATOM 7119 O O . GLU B 1 365 ? -25.438 3.312 4.559 1 72.44 365 GLU B O 1
ATOM 7124 N N . ALA B 1 366 ? -27.625 2.781 4.824 1 67.25 366 ALA B N 1
ATOM 7125 C CA . ALA B 1 366 ? -27.75 2.232 3.477 1 67.25 366 ALA B CA 1
ATOM 7126 C C . ALA B 1 366 ? -27.344 3.262 2.426 1 67.25 366 ALA B C 1
ATOM 7128 O O . ALA B 1 366 ? -27.734 4.43 2.512 1 67.25 366 ALA B O 1
ATOM 7129 N N . GLY B 1 367 ? -26.531 2.893 1.494 1 64.62 367 GLY B N 1
ATOM 7130 C CA . GLY B 1 367 ? -26.141 3.715 0.359 1 64.62 367 GLY B CA 1
ATOM 7131 C C . GLY B 1 367 ? -24.828 4.438 0.569 1 64.62 367 GLY B C 1
ATOM 7132 O O . GLY B 1 367 ? -24.25 4.988 -0.376 1 64.62 367 GLY B O 1
ATOM 7133 N N . LYS B 1 368 ? -24.328 4.359 1.737 1 68.25 368 LYS B N 1
ATOM 7134 C CA . LYS B 1 368 ? -23.109 5.121 1.984 1 68.25 368 LYS B CA 1
ATOM 7135 C C . LYS B 1 368 ? -21.875 4.332 1.563 1 68.25 368 LYS B C 1
ATOM 7137 O O . LYS B 1 368 ? -20.938 4.895 1 1 68.25 368 LYS B O 1
ATOM 7142 N N . GLU B 1 369 ? -22.078 3.09 1.702 1 77.88 369 GLU B N 1
ATOM 7143 C CA . GLU B 1 369 ? -20.844 2.318 1.559 1 77.88 369 GLU B CA 1
ATOM 7144 C C . GLU B 1 369 ? -20.828 1.569 0.23 1 77.88 369 GLU B C 1
ATOM 7146 O O . GLU B 1 369 ? -21.547 0.595 0.043 1 77.88 369 GLU B O 1
ATOM 7151 N N . LYS B 1 370 ? -20.125 2.172 -0.755 1 90.31 370 LYS B N 1
ATOM 7152 C CA . LYS B 1 370 ? -19.922 1.568 -2.07 1 90.31 370 LYS B CA 1
ATOM 7153 C C . LYS B 1 370 ? -18.562 1.95 -2.645 1 90.31 370 LYS B C 1
ATOM 7155 O O . LYS B 1 370 ? -18.156 3.113 -2.578 1 90.31 370 LYS B O 1
ATOM 7160 N N . GLY B 1 371 ? -18 0.939 -3.17 1 95.12 371 GLY B N 1
ATOM 7161 C CA . GLY B 1 371 ? -16.703 1.144 -3.785 1 95.12 371 GLY B CA 1
ATOM 7162 C C . GLY B 1 371 ? -15.555 0.592 -2.957 1 95.12 371 GLY B C 1
ATOM 7163 O O . GLY B 1 371 ? -15.648 0.514 -1.73 1 95.12 371 GLY B O 1
ATOM 7164 N N . MET B 1 372 ? -14.531 0.227 -3.604 1 97.44 372 MET B N 1
ATOM 7165 C CA . MET B 1 372 ? -13.359 -0.367 -2.971 1 97.44 372 MET B CA 1
ATOM 7166 C C . MET B 1 372 ? -12.133 -0.234 -3.867 1 97.44 372 MET B C 1
ATOM 7168 O O . MET B 1 372 ? -12.242 -0.266 -5.094 1 97.44 372 MET B O 1
ATOM 7172 N N . THR B 1 373 ? -10.984 -0.018 -3.26 1 98.62 373 THR B N 1
ATOM 7173 C CA . THR B 1 373 ? -9.719 -0.16 -3.965 1 98.62 373 THR B CA 1
ATOM 7174 C C . THR B 1 373 ? -8.977 -1.408 -3.498 1 98.62 373 THR B C 1
ATOM 7176 O O . THR B 1 373 ? -8.883 -1.666 -2.297 1 98.62 373 THR B O 1
ATOM 7179 N N . LEU B 1 374 ? -8.539 -2.252 -4.387 1 98.75 374 LEU B N 1
ATOM 7180 C CA . LEU B 1 374 ? -7.531 -3.271 -4.125 1 98.75 374 LEU B CA 1
ATOM 7181 C C . LEU B 1 374 ? -6.152 -2.797 -4.574 1 98.75 374 LEU B C 1
ATOM 7183 O O . LEU B 1 374 ? -5.926 -2.564 -5.762 1 98.75 374 LEU B O 1
ATOM 7187 N N . VAL B 1 375 ? -5.234 -2.648 -3.594 1 98.75 375 VAL B N 1
ATOM 7188 C CA . VAL B 1 375 ? -3.881 -2.178 -3.879 1 98.75 375 VAL B CA 1
ATOM 7189 C C . VAL B 1 375 ? -2.904 -3.35 -3.834 1 98.75 375 VAL B C 1
ATOM 7191 O O . VAL B 1 375 ? -2.875 -4.105 -2.859 1 98.75 375 VAL B O 1
ATOM 7194 N N . TYR B 1 376 ? -2.146 -3.51 -4.891 1 98.56 376 TYR B N 1
ATOM 7195 C CA . TYR B 1 376 ? -1.001 -4.414 -4.898 1 98.56 376 TYR B CA 1
ATOM 7196 C C . TYR B 1 376 ? 0.308 -3.637 -4.844 1 98.56 376 TYR B C 1
ATOM 7198 O O . TYR B 1 376 ? 0.536 -2.734 -5.656 1 98.56 376 TYR B O 1
ATOM 7206 N N . SER B 1 377 ? 1.156 -3.906 -3.887 1 98.62 377 SER B N 1
ATOM 7207 C CA . SER B 1 377 ? 2.463 -3.277 -3.729 1 98.62 377 SER B CA 1
ATOM 7208 C C . SER B 1 377 ? 3.572 -4.32 -3.646 1 98.62 377 SER B C 1
ATOM 7210 O O . SER B 1 377 ? 3.57 -5.168 -2.752 1 98.62 377 SER B O 1
ATOM 7212 N N . ALA B 1 378 ? 4.547 -4.211 -4.578 1 98.06 378 ALA B N 1
ATOM 7213 C CA . ALA B 1 378 ? 5.59 -5.234 -4.621 1 98.06 378 ALA B CA 1
ATOM 7214 C C . ALA B 1 378 ? 6.973 -4.602 -4.711 1 98.06 378 ALA B C 1
ATOM 7216 O O . ALA B 1 378 ? 7.152 -3.57 -5.367 1 98.06 378 ALA B O 1
ATOM 7217 N N . THR B 1 379 ? 7.977 -5.23 -4.055 1 97.56 379 THR B N 1
ATOM 7218 C CA . THR B 1 379 ? 9.391 -4.91 -4.23 1 97.56 379 THR B CA 1
ATOM 7219 C C . THR B 1 379 ? 10.242 -6.172 -4.168 1 97.56 379 THR B C 1
ATOM 7221 O O . THR B 1 379 ? 9.969 -7.074 -3.369 1 97.56 379 THR B O 1
ATOM 7224 N N . LEU B 1 380 ? 11.188 -6.277 -5.035 1 96.06 380 LEU B N 1
ATOM 7225 C CA . LEU B 1 380 ? 12.164 -7.363 -5.012 1 96.06 380 LEU B CA 1
ATOM 7226 C C . LEU B 1 380 ? 13.484 -6.895 -4.422 1 96.06 380 LEU B C 1
ATOM 7228 O O . LEU B 1 380 ? 14.547 -7.426 -4.762 1 96.06 380 LEU B O 1
ATOM 7232 N N . GLY B 1 381 ? 13.43 -5.832 -3.578 1 94.19 381 GLY B N 1
ATOM 7233 C CA . GLY B 1 381 ? 14.625 -5.293 -2.957 1 94.19 381 GLY B CA 1
ATOM 7234 C C . GLY B 1 381 ? 14.578 -5.328 -1.44 1 94.19 381 GLY B C 1
ATOM 7235 O O . GLY B 1 381 ? 15.469 -4.797 -0.773 1 94.19 381 GLY B O 1
ATOM 7236 N N . ASN B 1 382 ? 13.562 -5.941 -0.878 1 96.31 382 ASN B N 1
ATOM 7237 C CA . ASN B 1 382 ? 13.328 -6.008 0.561 1 96.31 382 ASN B CA 1
ATOM 7238 C C . ASN B 1 382 ? 12.469 -7.215 0.935 1 96.31 382 ASN B C 1
ATOM 7240 O O . ASN B 1 382 ? 11.562 -7.59 0.191 1 96.31 382 ASN B O 1
ATOM 7244 N N . GLN B 1 383 ? 12.734 -7.789 2.123 1 95.25 383 GLN B N 1
ATOM 7245 C CA . GLN B 1 383 ? 12.07 -9.039 2.494 1 95.25 383 GLN B CA 1
ATOM 7246 C C . GLN B 1 383 ? 11.055 -8.812 3.611 1 95.25 383 GLN B C 1
ATOM 7248 O O . GLN B 1 383 ? 10.492 -9.766 4.148 1 95.25 383 GLN B O 1
ATOM 7253 N N . PHE B 1 384 ? 10.828 -7.555 3.992 1 93.69 384 PHE B N 1
ATOM 7254 C CA . PHE B 1 384 ? 9.922 -7.27 5.102 1 93.69 384 PHE B CA 1
ATOM 7255 C C . PHE B 1 384 ? 8.539 -7.844 4.828 1 93.69 384 PHE B C 1
ATOM 7257 O O . PHE B 1 384 ? 7.996 -7.68 3.734 1 93.69 384 PHE B O 1
ATOM 7264 N N . ASP B 1 385 ? 7.926 -8.523 5.785 1 87.75 385 ASP B N 1
ATOM 7265 C CA . ASP B 1 385 ? 6.605 -9.125 5.625 1 87.75 385 ASP B CA 1
ATOM 7266 C C . ASP B 1 385 ? 5.5 -8.109 5.898 1 87.75 385 ASP B C 1
ATOM 7268 O O . ASP B 1 385 ? 5.289 -7.707 7.047 1 87.75 385 ASP B O 1
ATOM 7272 N N . ARG B 1 386 ? 4.742 -7.715 4.922 1 90.69 386 ARG B N 1
ATOM 7273 C CA . ARG B 1 386 ? 3.672 -6.73 5.055 1 90.69 386 ARG B CA 1
ATOM 7274 C C . ARG B 1 386 ? 2.303 -7.398 4.996 1 90.69 386 ARG B C 1
ATOM 7276 O O . ARG B 1 386 ? 1.3 -6.809 5.402 1 90.69 386 ARG B O 1
ATOM 7283 N N . GLY B 1 387 ? 2.201 -8.609 4.539 1 88.31 387 GLY B N 1
ATOM 7284 C CA . GLY B 1 387 ? 0.987 -9.406 4.551 1 88.31 387 GLY B CA 1
ATOM 7285 C C . GLY B 1 387 ? -0.111 -8.836 3.672 1 88.31 387 GLY B C 1
ATOM 7286 O O . GLY B 1 387 ? 0.16 -8.047 2.768 1 88.31 387 GLY B O 1
ATOM 7287 N N . THR B 1 388 ? -1.364 -9.406 3.797 1 94.75 388 THR B N 1
ATOM 7288 C CA . THR B 1 388 ? -2.596 -8.969 3.152 1 94.75 388 THR B CA 1
ATOM 7289 C C . THR B 1 388 ? -3.596 -8.461 4.188 1 94.75 388 THR B C 1
ATOM 7291 O O . THR B 1 388 ? -3.854 -9.125 5.188 1 94.75 388 THR B O 1
ATOM 7294 N N . LEU B 1 389 ? -4.109 -7.281 3.936 1 97.19 389 LEU B N 1
ATOM 7295 C CA . LEU B 1 389 ? -5.008 -6.633 4.883 1 97.19 389 LEU B CA 1
ATOM 7296 C C . LEU B 1 389 ? -6.316 -6.234 4.207 1 97.19 389 LEU B C 1
ATOM 7298 O O . LEU B 1 389 ? -6.309 -5.512 3.207 1 97.19 389 LEU B O 1
ATOM 7302 N N . LEU B 1 390 ? -7.414 -6.797 4.688 1 98 390 LEU B N 1
ATOM 7303 C CA . LEU B 1 390 ? -8.742 -6.328 4.312 1 98 390 LEU B CA 1
ATOM 7304 C C . LEU B 1 390 ? -9.289 -5.352 5.348 1 98 390 LEU B C 1
ATOM 7306 O O . LEU B 1 390 ? -9.391 -5.688 6.531 1 98 390 LEU B O 1
ATOM 7310 N N . MET B 1 391 ? -9.68 -4.184 4.906 1 98.31 391 MET B N 1
ATOM 7311 C CA . MET B 1 391 ? -10.055 -3.121 5.836 1 98.31 391 MET B CA 1
ATOM 7312 C C . MET B 1 391 ? -11.508 -2.717 5.652 1 98.31 391 MET B C 1
ATOM 7314 O O . MET B 1 391 ? -11.852 -2.025 4.688 1 98.31 391 MET B O 1
ATOM 7318 N N . GLY B 1 392 ? -12.344 -3.145 6.59 1 97.12 392 GLY B N 1
ATOM 7319 C CA . GLY B 1 392 ? -13.75 -2.789 6.605 1 97.12 392 GLY B CA 1
ATOM 7320 C C . GLY B 1 392 ? -14.102 -1.787 7.688 1 97.12 392 GLY B C 1
ATOM 7321 O O . GLY B 1 392 ? -13.305 -1.536 8.594 1 97.12 392 GLY B O 1
ATOM 7322 N N . HIS B 1 393 ? -15.273 -1.238 7.539 1 95.62 393 HIS B N 1
ATOM 7323 C CA . HIS B 1 393 ? -15.773 -0.256 8.492 1 95.62 393 HIS B CA 1
ATOM 7324 C C . HIS B 1 393 ? -15.82 -0.829 9.906 1 95.62 393 HIS B C 1
ATOM 7326 O O . HIS B 1 393 ? -15.555 -0.118 10.875 1 95.62 393 HIS B O 1
ATOM 7332 N N . ASP B 1 394 ? -16.125 -2.121 10.031 1 96.06 394 ASP B N 1
ATOM 7333 C CA . ASP B 1 394 ? -16.391 -2.674 11.359 1 96.06 394 ASP B CA 1
ATOM 7334 C C . ASP B 1 394 ? -15.188 -3.457 11.875 1 96.06 394 ASP B C 1
ATOM 7336 O O . ASP B 1 394 ? -15.047 -3.66 13.086 1 96.06 394 ASP B O 1
ATOM 7340 N N . ALA B 1 395 ? -14.352 -3.939 11.016 1 96.38 395 ALA B N 1
ATOM 7341 C CA . ALA B 1 395 ? -13.188 -4.707 11.445 1 96.38 395 ALA B CA 1
ATOM 7342 C C . ALA B 1 395 ? -12.148 -4.805 10.328 1 96.38 395 ALA B C 1
ATOM 7344 O O . ALA B 1 395 ? -12.453 -4.516 9.172 1 96.38 395 ALA B O 1
ATOM 7345 N N . SER B 1 396 ? -10.953 -5.125 10.703 1 97.56 396 SER B N 1
ATOM 7346 C CA . SER B 1 396 ? -9.867 -5.422 9.781 1 97.56 396 SER B CA 1
ATOM 7347 C C . SER B 1 396 ? -9.414 -6.871 9.898 1 97.56 396 SER B C 1
ATOM 7349 O O . SER B 1 396 ? -9.398 -7.434 11 1 97.56 396 SER B O 1
ATOM 7351 N N . MET B 1 397 ? -9.016 -7.434 8.758 1 95.75 397 MET B N 1
ATOM 7352 C CA . MET B 1 397 ? -8.578 -8.82 8.727 1 95.75 397 MET B CA 1
ATOM 7353 C C . MET B 1 397 ? -7.184 -8.938 8.117 1 95.75 397 MET B C 1
ATOM 7355 O O . MET B 1 397 ? -6.953 -8.492 6.992 1 95.75 397 MET B O 1
ATOM 7359 N N . GLU B 1 398 ? -6.277 -9.438 8.883 1 92.81 398 GLU B N 1
ATOM 7360 C CA . GLU B 1 398 ? -5.008 -9.914 8.344 1 92.81 398 GLU B CA 1
ATOM 7361 C C . GLU B 1 398 ? -5.129 -11.344 7.82 1 92.81 398 GLU B C 1
ATOM 7363 O O . GLU B 1 398 ? -5.473 -12.258 8.57 1 92.81 398 GLU B O 1
ATOM 7368 N N . LEU B 1 399 ? -4.812 -11.469 6.539 1 91.38 399 LEU B N 1
ATOM 7369 C CA . LEU B 1 399 ? -5.121 -12.742 5.91 1 91.38 399 LEU B CA 1
ATOM 7370 C C . LEU B 1 399 ? -3.869 -13.367 5.301 1 91.38 399 LEU B C 1
ATOM 7372 O O . LEU B 1 399 ? -3.17 -12.727 4.516 1 91.38 399 LEU B O 1
ATOM 7376 N N . GLY B 1 400 ? -3.525 -14.5 5.598 1 83.44 400 GLY B N 1
ATOM 7377 C CA . GLY B 1 400 ? -2.512 -15.414 5.102 1 83.44 400 GLY B CA 1
ATOM 7378 C C . GLY B 1 400 ? -2.803 -16.859 5.434 1 83.44 400 GLY B C 1
ATOM 7379 O O . GLY B 1 400 ? -3.951 -17.312 5.359 1 83.44 400 GLY B O 1
ATOM 7380 N N . ASN B 1 401 ? -1.773 -17.562 5.688 1 75.69 401 ASN B N 1
ATOM 7381 C CA . ASN B 1 401 ? -2.035 -18.891 6.207 1 75.69 401 ASN B CA 1
ATOM 7382 C C . ASN B 1 401 ? -2.74 -18.844 7.562 1 75.69 401 ASN B C 1
ATOM 7384 O O . ASN B 1 401 ? -3.377 -19.812 7.973 1 75.69 401 ASN B O 1
ATOM 7388 N N . THR B 1 402 ? -2.535 -17.703 8.172 1 78.81 402 THR B N 1
ATOM 7389 C CA . THR B 1 402 ? -3.273 -17.359 9.383 1 78.81 402 THR B CA 1
ATOM 7390 C C . THR B 1 402 ? -4.27 -16.25 9.109 1 78.81 402 THR B C 1
ATOM 7392 O O . THR B 1 402 ? -4.184 -15.57 8.086 1 78.81 402 THR B O 1
ATOM 7395 N N . LEU B 1 403 ? -5.262 -16.219 9.977 1 85.44 403 LEU B N 1
ATOM 7396 C CA . LEU B 1 403 ? -6.293 -15.188 9.859 1 85.44 403 LEU B CA 1
ATOM 7397 C C . LEU B 1 403 ? -6.547 -14.523 11.211 1 85.44 403 LEU B C 1
ATOM 7399 O O . LEU B 1 403 ? -6.742 -15.203 12.219 1 85.44 403 LEU B O 1
ATOM 7403 N N . THR B 1 404 ? -6.422 -13.219 11.273 1 87.5 404 THR B N 1
ATOM 7404 C CA . THR B 1 404 ? -6.684 -12.453 12.492 1 87.5 404 THR B CA 1
ATOM 7405 C C . THR B 1 404 ? -7.621 -11.289 12.203 1 87.5 404 THR B C 1
ATOM 7407 O O . THR B 1 404 ? -7.418 -10.539 11.242 1 87.5 404 THR B O 1
ATOM 7410 N N . ILE B 1 405 ? -8.633 -11.133 13.031 1 91.38 405 ILE B N 1
ATOM 7411 C CA . ILE B 1 405 ? -9.602 -10.055 12.859 1 91.38 405 ILE B CA 1
ATOM 7412 C C . ILE B 1 405 ? -9.586 -9.133 14.07 1 91.38 405 ILE B C 1
ATOM 7414 O O . ILE B 1 405 ? -9.648 -9.602 15.211 1 91.38 405 ILE B O 1
ATOM 7418 N N . TYR B 1 406 ? -9.492 -7.855 13.828 1 90.62 406 TYR B N 1
ATOM 7419 C CA . TYR B 1 406 ? -9.586 -6.82 14.852 1 90.62 406 TYR B CA 1
ATOM 7420 C C . TYR B 1 406 ? -10.82 -5.953 14.641 1 90.62 406 TYR B C 1
ATOM 7422 O O . TYR B 1 406 ? -11.078 -5.48 13.531 1 90.62 406 TYR B O 1
ATOM 7430 N N . ALA B 1 407 ? -11.547 -5.816 15.703 1 92.31 407 ALA B N 1
ATOM 7431 C CA . ALA B 1 407 ? -12.641 -4.855 15.617 1 92.31 407 ALA B CA 1
ATOM 7432 C C . ALA B 1 407 ? -12.109 -3.436 15.438 1 92.31 407 ALA B C 1
ATOM 7434 O O . ALA B 1 407 ? -11.094 -3.064 16.031 1 92.31 407 ALA B O 1
ATOM 7435 N N . ASP B 1 408 ? -12.812 -2.725 14.578 1 95.69 408 ASP B N 1
ATOM 7436 C CA . ASP B 1 408 ? -12.469 -1.313 14.438 1 95.69 408 ASP B CA 1
ATOM 7437 C C . ASP B 1 408 ? -12.969 -0.507 15.633 1 95.69 408 ASP B C 1
ATOM 7439 O O . ASP B 1 408 ? -14.117 -0.664 16.062 1 95.69 408 ASP B O 1
ATOM 7443 N N . PRO B 1 409 ? -12.18 0.383 16.203 1 92.75 409 PRO B N 1
ATOM 7444 C CA . PRO B 1 409 ? -12.617 1.148 17.375 1 92.75 409 PRO B CA 1
ATOM 7445 C C . PRO B 1 409 ? -13.773 2.096 17.047 1 92.75 409 PRO B C 1
ATOM 7447 O O . PRO B 1 409 ? -14.461 2.562 17.969 1 92.75 409 PRO B O 1
ATOM 7450 N N . ARG B 1 410 ? -13.969 2.33 15.766 1 93.38 410 ARG B N 1
ATOM 7451 C CA . ARG B 1 410 ? -15.031 3.244 15.359 1 93.38 410 ARG B CA 1
ATOM 7452 C C . ARG B 1 410 ? -16.172 2.496 14.664 1 93.38 410 ARG B C 1
ATOM 7454 O O . ARG B 1 410 ? -16.953 3.096 13.93 1 93.38 410 ARG B O 1
ATOM 7461 N N . SER B 1 411 ? -16.219 1.246 14.875 1 93.69 411 SER B N 1
ATOM 7462 C CA . SER B 1 411 ? -17.219 0.376 14.266 1 93.69 411 SER B CA 1
ATOM 7463 C C . SER B 1 411 ? -18.625 0.777 14.695 1 93.69 411 SER B C 1
ATOM 7465 O O . SER B 1 411 ? -18.859 1.121 15.859 1 93.69 411 SER B O 1
ATOM 7467 N N . THR B 1 412 ? -19.531 0.738 13.75 1 92.62 412 THR B N 1
ATOM 7468 C CA . THR B 1 412 ? -20.953 0.85 14.086 1 92.62 412 THR B CA 1
ATOM 7469 C C . THR B 1 412 ? -21.469 -0.452 14.688 1 92.62 412 THR B C 1
ATOM 7471 O O . THR B 1 412 ? -22.172 -0.434 15.695 1 92.62 412 THR B O 1
ATOM 7474 N N . LYS B 1 413 ? -21.109 -1.545 14.195 1 92.69 413 LYS B N 1
ATOM 7475 C CA . LYS B 1 413 ? -21.594 -2.867 14.586 1 92.69 413 LYS B CA 1
ATOM 7476 C C . LYS B 1 413 ? -21.141 -3.215 16 1 92.69 413 LYS B C 1
ATOM 7478 O O . LYS B 1 413 ? -21.922 -3.781 16.781 1 92.69 413 LYS B O 1
ATOM 7483 N N . TYR B 1 414 ? -19.906 -2.854 16.328 1 93.5 414 TYR B N 1
ATOM 7484 C CA . TYR B 1 414 ? -19.328 -3.303 17.594 1 93.5 414 TYR B CA 1
ATOM 7485 C C . TYR B 1 414 ? -19.312 -2.174 18.609 1 93.5 414 TYR B C 1
ATOM 7487 O O . TYR B 1 414 ? -18.688 -2.299 19.672 1 93.5 414 TYR B O 1
ATOM 7495 N N . ARG B 1 415 ? -19.938 -1.118 18.312 1 93.56 415 ARG B N 1
ATOM 7496 C CA . ARG B 1 415 ? -19.875 0.1 19.109 1 93.56 415 ARG B CA 1
ATOM 7497 C C . ARG B 1 415 ? -20.25 -0.178 20.578 1 93.56 415 ARG B C 1
ATOM 7499 O O . ARG B 1 415 ? -19.5 0.182 21.484 1 93.56 415 ARG B O 1
ATOM 7506 N N . GLU B 1 416 ? -21.359 -0.844 20.844 1 92.12 416 GLU B N 1
ATOM 7507 C CA . GLU B 1 416 ? -21.844 -1.077 22.203 1 92.12 416 GLU B CA 1
ATOM 7508 C C . GLU B 1 416 ? -20.938 -2.045 22.953 1 92.12 416 GLU B C 1
ATOM 7510 O O . GLU B 1 416 ? -20.672 -1.856 24.141 1 92.12 416 GLU B O 1
ATOM 7515 N N . LEU B 1 417 ? -20.469 -3.014 22.219 1 89.31 417 LEU B N 1
ATOM 7516 C CA . LEU B 1 417 ? -19.594 -4 22.844 1 89.31 417 LEU B CA 1
ATOM 7517 C C . LEU B 1 417 ? -18.266 -3.371 23.234 1 89.31 417 LEU B C 1
ATOM 7519 O O . LEU B 1 417 ? -17.656 -3.76 24.25 1 89.31 417 LEU B O 1
ATOM 7523 N N . ILE B 1 418 ? -17.812 -2.486 22.453 1 88.56 418 ILE B N 1
ATOM 7524 C CA . ILE B 1 418 ? -16.578 -1.771 22.766 1 88.56 418 ILE B CA 1
ATOM 7525 C C . ILE B 1 418 ? -16.797 -0.847 23.953 1 88.56 418 ILE B C 1
ATOM 7527 O O . ILE B 1 418 ? -16 -0.832 24.891 1 88.56 418 ILE B O 1
ATOM 7531 N N . LYS B 1 419 ? -17.906 -0.162 23.953 1 89.75 419 LYS B N 1
ATOM 7532 C CA . LYS B 1 419 ? -18.25 0.752 25.031 1 89.75 419 LYS B CA 1
ATOM 7533 C C . LYS B 1 419 ? -18.359 0.01 26.359 1 89.75 419 LYS B C 1
ATOM 7535 O O . LYS B 1 419 ? -17.953 0.525 27.406 1 89.75 419 LYS B O 1
ATOM 7540 N N . GLU B 1 420 ? -18.844 -1.202 26.266 1 86.31 420 GLU B N 1
ATOM 7541 C CA . GLU B 1 420 ? -19.062 -2.018 27.453 1 86.31 420 GLU B CA 1
ATOM 7542 C C . GLU B 1 420 ? -17.781 -2.721 27.891 1 86.31 420 GLU B C 1
ATOM 7544 O O . GLU B 1 420 ? -17.734 -3.357 28.938 1 86.31 420 GLU B O 1
ATOM 7549 N N . GLY B 1 421 ? -16.797 -2.613 27.016 1 81.06 421 GLY B N 1
ATOM 7550 C CA . GLY B 1 421 ? -15.531 -3.254 27.344 1 81.06 421 GLY B CA 1
ATOM 7551 C C . GLY B 1 421 ? -15.508 -4.734 27.016 1 81.06 421 GLY B C 1
ATOM 7552 O O . GLY B 1 421 ? -14.594 -5.449 27.422 1 81.06 421 GLY B O 1
ATOM 7553 N N . ARG B 1 422 ? -16.5 -5.168 26.359 1 79.94 422 ARG B N 1
ATOM 7554 C CA . ARG B 1 422 ? -16.562 -6.574 25.969 1 79.94 422 ARG B CA 1
ATOM 7555 C C . ARG B 1 422 ? -15.641 -6.855 24.781 1 79.94 422 ARG B C 1
ATOM 7557 O O . ARG B 1 422 ? -15.211 -7.992 24.578 1 79.94 422 ARG B O 1
ATOM 7564 N N . ILE B 1 423 ? -15.406 -5.805 24 1 84.06 423 ILE B N 1
ATOM 7565 C CA . ILE B 1 423 ? -14.43 -5.871 22.922 1 84.06 423 ILE B CA 1
ATOM 7566 C C . ILE B 1 423 ? -13.344 -4.816 23.141 1 84.06 423 ILE B C 1
ATOM 7568 O O . ILE B 1 423 ? -13.648 -3.656 23.406 1 84.06 423 ILE B O 1
ATOM 7572 N N . ASP B 1 424 ? -12.188 -5.293 23.094 1 80.12 424 ASP B N 1
ATOM 7573 C CA . ASP B 1 424 ? -11.031 -4.414 23.016 1 80.12 424 ASP B CA 1
ATOM 7574 C C . ASP B 1 424 ? -10.445 -4.391 21.609 1 80.12 424 ASP B C 1
ATOM 7576 O O . ASP B 1 424 ? -9.867 -5.379 21.156 1 80.12 424 ASP B O 1
ATOM 7580 N N . PRO B 1 425 ? -10.555 -3.277 20.938 1 86.25 425 PRO B N 1
ATOM 7581 C CA . PRO B 1 425 ? -10.109 -3.219 19.547 1 86.25 425 PRO B CA 1
ATOM 7582 C C . PRO B 1 425 ? -8.617 -3.498 19.391 1 86.25 425 PRO B C 1
ATOM 7584 O O . PRO B 1 425 ? -8.141 -3.725 18.266 1 86.25 425 PRO B O 1
ATOM 7587 N N . LYS B 1 426 ? -7.902 -3.514 20.406 1 74.69 426 LYS B N 1
ATOM 7588 C CA . LYS B 1 426 ? -6.469 -3.781 20.359 1 74.69 426 LYS B CA 1
ATOM 7589 C C . LYS B 1 426 ? -6.188 -5.281 20.344 1 74.69 426 LYS B C 1
ATOM 7591 O O . LYS B 1 426 ? -5.074 -5.707 20.031 1 74.69 426 LYS B O 1
ATOM 7596 N N . VAL B 1 427 ? -7.25 -5.996 20.672 1 74.12 427 VAL B N 1
ATOM 7597 C CA . VAL B 1 427 ? -7.117 -7.449 20.719 1 74.12 427 VAL B CA 1
ATOM 7598 C C . VAL B 1 427 ? -7.957 -8.078 19.609 1 74.12 427 VAL B C 1
ATOM 7600 O O . VAL B 1 427 ? -9.078 -7.633 19.344 1 74.12 427 VAL B O 1
ATOM 7603 N N . PRO B 1 428 ? -7.352 -9.133 18.984 1 82 428 PRO B N 1
ATOM 7604 C CA . PRO B 1 428 ? -8.148 -9.781 17.953 1 82 428 PRO B CA 1
ATOM 7605 C C . PRO B 1 428 ? -9.461 -10.352 18.484 1 82 428 PRO B C 1
ATOM 7607 O O . PRO B 1 428 ? -9.484 -10.938 19.578 1 82 428 PRO B O 1
ATOM 7610 N N . ILE B 1 429 ? -10.492 -10.195 17.797 1 84.56 429 ILE B N 1
ATOM 7611 C CA . ILE B 1 429 ? -11.781 -10.758 18.188 1 84.56 429 ILE B CA 1
ATOM 7612 C C . ILE B 1 429 ? -11.914 -12.172 17.625 1 84.56 429 ILE B C 1
ATOM 7614 O O . ILE B 1 429 ? -12.789 -12.93 18.047 1 84.56 429 ILE B O 1
ATOM 7618 N N . TYR B 1 430 ? -11.047 -12.477 16.641 1 83.75 430 TYR B N 1
ATOM 7619 C CA . TYR B 1 430 ? -11.016 -13.812 16.062 1 83.75 430 TYR B CA 1
ATOM 7620 C C . TYR B 1 430 ? -9.633 -14.125 15.5 1 83.75 430 TYR B C 1
ATOM 7622 O O . TYR B 1 430 ? -8.992 -13.258 14.898 1 83.75 430 TYR B O 1
ATOM 7630 N N . GLN B 1 431 ? -9.172 -15.305 15.734 1 80.38 431 GLN B N 1
ATOM 7631 C CA . GLN B 1 431 ? -7.906 -15.75 15.148 1 80.38 431 GLN B CA 1
ATOM 7632 C C . GLN B 1 431 ? -7.98 -17.219 14.742 1 80.38 431 GLN B C 1
ATOM 7634 O O . GLN B 1 431 ? -8.539 -18.047 15.477 1 80.38 431 GLN B O 1
ATOM 7639 N N . TYR B 1 432 ? -7.516 -17.438 13.562 1 77.81 432 TYR B N 1
ATOM 7640 C CA . TYR B 1 432 ? -7.277 -18.797 13.07 1 77.81 432 TYR B CA 1
ATOM 7641 C C . TYR B 1 432 ? -5.797 -19.031 12.812 1 77.81 432 TYR B C 1
ATOM 7643 O O . TYR B 1 432 ? -5.176 -18.312 12.016 1 77.81 432 TYR B O 1
ATOM 7651 N N . ASP B 1 433 ? -5.191 -19.891 13.516 1 72.12 433 ASP B N 1
ATOM 7652 C CA . ASP B 1 433 ? -3.799 -20.297 13.344 1 72.12 433 ASP B CA 1
ATOM 7653 C C . ASP B 1 433 ? -3.662 -21.812 13.336 1 72.12 433 ASP B C 1
ATOM 7655 O O . ASP B 1 433 ? -3.666 -22.453 14.391 1 72.12 433 ASP B O 1
ATOM 7659 N N . PRO B 1 434 ? -3.529 -22.344 12.156 1 66 434 PRO B N 1
ATOM 7660 C CA . PRO B 1 434 ? -3.486 -23.812 12.094 1 66 434 PRO B CA 1
ATOM 7661 C C . PRO B 1 434 ? -2.23 -24.391 12.734 1 66 434 PRO B C 1
ATOM 7663 O O . PRO B 1 434 ? -2.189 -25.594 13.047 1 66 434 PRO B O 1
ATOM 7666 N N . SER B 1 435 ? -1.113 -23.594 12.766 1 57.81 435 SER B N 1
ATOM 7667 C CA . SER B 1 435 ? 0.146 -24.109 13.297 1 57.81 435 SER B CA 1
ATOM 7668 C C . SER B 1 435 ? 0.139 -24.094 14.828 1 57.81 435 SER B C 1
ATOM 7670 O O . SER B 1 435 ? 1.04 -24.656 15.453 1 57.81 435 SER B O 1
ATOM 7672 N N . ALA B 1 436 ? -0.672 -23.344 15.383 1 51.09 436 ALA B N 1
ATOM 7673 C CA . ALA B 1 436 ? -0.651 -23.203 16.828 1 51.09 436 ALA B CA 1
ATOM 7674 C C . ALA B 1 436 ? -0.53 -24.562 17.516 1 51.09 436 ALA B C 1
ATOM 7676 O O . ALA B 1 436 ? 0.079 -24.688 18.578 1 51.09 436 ALA B O 1
ATOM 7677 N N . ASN B 1 437 ? -1.123 -25.547 16.938 1 44.62 437 ASN B N 1
ATOM 7678 C CA . ASN B 1 437 ? -0.926 -26.828 17.578 1 44.62 437 ASN B CA 1
ATOM 7679 C C . ASN B 1 437 ? 0.328 -27.531 17.062 1 44.62 437 ASN B C 1
ATOM 7681 O O . ASN B 1 437 ? 0.697 -28.594 17.562 1 44.62 437 ASN B O 1
ATOM 7685 N N . GLY B 1 438 ? 1.145 -26.922 16.016 1 39.09 438 GLY B N 1
ATOM 7686 C CA . GLY B 1 438 ? 2.215 -27.703 15.43 1 39.09 438 GLY B CA 1
ATOM 7687 C C . GLY B 1 438 ? 3.447 -26.875 15.102 1 39.09 438 GLY B C 1
ATOM 7688 O O . GLY B 1 438 ? 3.367 -25.656 14.969 1 39.09 438 GLY B O 1
ATOM 7689 N N . VAL B 1 439 ? 4.652 -27.234 15.531 1 34.19 439 VAL B N 1
ATOM 7690 C CA . VAL B 1 439 ? 5.961 -26.672 15.211 1 34.19 439 VAL B CA 1
ATOM 7691 C C . VAL B 1 439 ? 6.277 -26.875 13.734 1 34.19 439 VAL B C 1
ATOM 7693 O O . VAL B 1 439 ? 6.355 -28.016 13.266 1 34.19 439 VAL B O 1
ATOM 7696 N N . ASP B 1 440 ? 5.805 -26.062 12.836 1 39.53 440 ASP B N 1
ATOM 7697 C CA . ASP B 1 440 ? 6.098 -26.359 11.438 1 39.53 440 ASP B CA 1
ATOM 7698 C C . ASP B 1 440 ? 7.434 -25.75 11.016 1 39.53 440 ASP B C 1
ATOM 7700 O O . ASP B 1 440 ? 7.723 -24.594 11.328 1 39.53 440 ASP B O 1
ATOM 7704 N N . ALA B 1 441 ? 8.5 -26.531 10.648 1 33.34 441 ALA B N 1
ATOM 7705 C CA . ALA B 1 441 ? 9.852 -26.219 10.195 1 33.34 441 ALA B CA 1
ATOM 7706 C C . ALA B 1 441 ? 9.836 -25.625 8.789 1 33.34 441 ALA B C 1
ATOM 7708 O O . ALA B 1 441 ? 9.602 -26.328 7.809 1 33.34 441 ALA B O 1
ATOM 7709 N N . VAL B 1 442 ? 9.391 -24.469 8.609 1 39.56 442 VAL B N 1
ATOM 7710 C CA . VAL B 1 442 ? 9.602 -23.844 7.312 1 39.56 442 VAL B CA 1
ATOM 7711 C C . VAL B 1 442 ? 11.047 -23.344 7.207 1 39.56 442 VAL B C 1
ATOM 7713 O O . VAL B 1 442 ? 11.523 -22.609 8.078 1 39.56 442 VAL B O 1
ATOM 7716 N N . THR B 1 443 ? 11.883 -23.797 6.199 1 37.09 443 THR B N 1
ATOM 7717 C CA . THR B 1 443 ? 13.336 -23.734 6.113 1 37.09 443 THR B CA 1
ATOM 7718 C C . THR B 1 443 ? 13.789 -22.406 5.52 1 37.09 443 THR B C 1
ATOM 7720 O O . THR B 1 443 ? 14.922 -21.984 5.75 1 37.09 443 THR B O 1
ATOM 7723 N N . SER B 1 444 ? 13.039 -21.906 4.473 1 36.88 444 SER B N 1
ATOM 7724 C CA . SER B 1 444 ? 13.594 -20.703 3.867 1 36.88 444 SER B CA 1
ATOM 7725 C C . SER B 1 444 ? 12.633 -19.516 4 1 36.88 444 SER B C 1
ATOM 7727 O O . SER B 1 444 ? 11.43 -19.719 4.191 1 36.88 444 SER B O 1
ATOM 7729 N N . ALA B 1 445 ? 13.172 -18.312 4.035 1 44.09 445 ALA B N 1
ATOM 7730 C CA . ALA B 1 445 ? 12.383 -17.078 4.094 1 44.09 445 ALA B CA 1
ATOM 7731 C C . ALA B 1 445 ? 11.383 -17.016 2.943 1 44.09 445 ALA B C 1
ATOM 7733 O O . ALA B 1 445 ? 10.234 -16.609 3.133 1 44.09 445 ALA B O 1
ATOM 7734 N N . THR B 1 446 ? 11.836 -17.422 1.773 1 43.47 446 THR B N 1
ATOM 7735 C CA . THR B 1 446 ? 10.938 -17.469 0.625 1 43.47 446 THR B CA 1
ATOM 7736 C C . THR B 1 446 ? 9.82 -18.484 0.858 1 43.47 446 THR B C 1
ATOM 7738 O O . THR B 1 446 ? 8.656 -18.203 0.57 1 43.47 446 THR B O 1
ATOM 7741 N N . ALA B 1 447 ? 10.312 -19.609 1.356 1 44.69 447 ALA B N 1
ATOM 7742 C CA . ALA B 1 447 ? 9.312 -20.625 1.658 1 44.69 447 ALA B CA 1
ATOM 7743 C C . ALA B 1 447 ? 8.336 -20.141 2.721 1 44.69 447 ALA B C 1
ATOM 7745 O O . ALA B 1 447 ? 7.133 -20.406 2.629 1 44.69 447 ALA B O 1
ATOM 7746 N N . LYS B 1 448 ? 8.883 -19.406 3.633 1 46.56 448 LYS B N 1
ATOM 7747 C CA . LYS B 1 448 ? 8.039 -18.844 4.691 1 46.56 448 LYS B CA 1
ATOM 7748 C C . LYS B 1 448 ? 7.039 -17.844 4.129 1 46.56 448 LYS B C 1
ATOM 7750 O O . LYS B 1 448 ? 5.867 -17.844 4.512 1 46.56 448 LYS B O 1
ATOM 7755 N N . TYR B 1 449 ? 7.586 -17.125 3.211 1 46.88 449 TYR B N 1
ATOM 7756 C CA . TYR B 1 449 ? 6.727 -16.172 2.527 1 46.88 449 TYR B CA 1
ATOM 7757 C C . TYR B 1 449 ? 5.543 -16.859 1.869 1 46.88 449 TYR B C 1
ATOM 7759 O O . TYR B 1 449 ? 4.391 -16.469 2.068 1 46.88 449 TYR B O 1
ATOM 7767 N N . PHE B 1 450 ? 5.844 -17.828 1.119 1 48.22 450 PHE B N 1
ATOM 7768 C CA . PHE B 1 450 ? 4.801 -18.547 0.397 1 48.22 450 PHE B CA 1
ATOM 7769 C C . PHE B 1 450 ? 3.902 -19.312 1.363 1 48.22 450 PHE B C 1
ATOM 7771 O O . PHE B 1 450 ? 2.689 -19.391 1.157 1 48.22 450 PHE B O 1
ATOM 7778 N N . ALA B 1 451 ? 4.473 -19.828 2.387 1 47.56 451 ALA B N 1
ATOM 7779 C CA . ALA B 1 451 ? 3.705 -20.547 3.402 1 47.56 451 ALA B CA 1
ATOM 7780 C C . ALA B 1 451 ? 2.732 -19.609 4.117 1 47.56 451 ALA B C 1
ATOM 7782 O O . ALA B 1 451 ? 1.577 -19.969 4.352 1 47.56 451 ALA B O 1
ATOM 7783 N N . ASP B 1 452 ? 3.254 -18.422 4.359 1 48.28 452 ASP B N 1
ATOM 7784 C CA . ASP B 1 452 ? 2.445 -17.438 5.086 1 48.28 452 ASP B CA 1
ATOM 7785 C C . ASP B 1 452 ? 1.256 -16.984 4.246 1 48.28 452 ASP B C 1
ATOM 7787 O O . ASP B 1 452 ? 0.23 -16.562 4.789 1 48.28 452 ASP B O 1
ATOM 7791 N N . LYS B 1 453 ? 1.491 -17.234 2.971 1 45.97 453 LYS B N 1
ATOM 7792 C CA . LYS B 1 453 ? 0.402 -16.859 2.074 1 45.97 453 LYS B CA 1
ATOM 7793 C C . LYS B 1 453 ? -0.457 -18.062 1.716 1 45.97 453 LYS B C 1
ATOM 7795 O O . LYS B 1 453 ? -1.333 -17.984 0.854 1 45.97 453 LYS B O 1
ATOM 7800 N N . GLY B 1 454 ? -0.145 -19.203 2.307 1 46.09 454 GLY B N 1
ATOM 7801 C CA . GLY B 1 454 ? -0.907 -20.422 2.049 1 46.09 454 GLY B CA 1
ATOM 7802 C C . GLY B 1 454 ? -0.598 -21.047 0.702 1 46.09 454 GLY B C 1
ATOM 7803 O O . GLY B 1 454 ? -1.417 -21.781 0.151 1 46.09 454 GLY B O 1
ATOM 7804 N N . LEU B 1 455 ? 0.61 -20.641 0.231 1 49.41 455 LEU B N 1
ATOM 7805 C CA . LEU B 1 455 ? 0.904 -21.062 -1.135 1 49.41 455 LEU B CA 1
ATOM 7806 C C . LEU B 1 455 ? 1.547 -22.453 -1.151 1 49.41 455 LEU B C 1
ATOM 7808 O O . LEU B 1 455 ? 1.566 -23.125 -2.188 1 49.41 455 LEU B O 1
ATOM 7812 N N . LEU B 1 456 ? 1.993 -22.906 -0.029 1 55 456 LEU B N 1
ATOM 7813 C CA . LEU B 1 456 ? 2.727 -24.172 -0.029 1 55 456 LEU B CA 1
ATOM 7814 C C . LEU B 1 456 ? 1.925 -25.266 0.668 1 55 456 LEU B C 1
ATOM 7816 O O . LEU B 1 456 ? 1.847 -26.391 0.176 1 55 456 LEU B O 1
ATOM 7820 N N . TRP B 1 457 ? 1.349 -24.938 1.813 1 62.84 457 TRP B N 1
ATOM 7821 C CA . TRP B 1 457 ? 0.606 -25.938 2.576 1 62.84 457 TRP B CA 1
ATOM 7822 C C . TRP B 1 457 ? -0.544 -25.297 3.342 1 62.84 457 TRP B C 1
ATOM 7824 O O . TRP B 1 457 ? -0.571 -24.078 3.525 1 62.84 457 TRP B O 1
ATOM 7834 N N . THR B 1 458 ? -1.482 -26.031 3.574 1 65.88 458 THR B N 1
ATOM 7835 C CA . THR B 1 458 ? -2.584 -25.703 4.473 1 65.88 458 THR B CA 1
ATOM 7836 C C . THR B 1 458 ? -2.85 -26.859 5.445 1 65.88 458 THR B C 1
ATOM 7838 O O . THR B 1 458 ? -2.104 -27.828 5.477 1 65.88 458 THR B O 1
ATOM 7841 N N . TYR B 1 459 ? -3.691 -26.578 6.379 1 66.12 459 TYR B N 1
ATOM 7842 C CA . TYR B 1 459 ? -4.023 -27.609 7.352 1 66.12 459 TYR B CA 1
ATOM 7843 C C . TYR B 1 459 ? -5.441 -28.125 7.137 1 66.12 459 TYR B C 1
ATOM 7845 O O . TYR B 1 459 ? -6.359 -27.344 6.867 1 66.12 459 TYR B O 1
ATOM 7853 N N . ARG B 1 460 ? -5.496 -29.438 6.992 1 64.88 460 ARG B N 1
ATOM 7854 C CA . ARG B 1 460 ? -6.77 -30.156 6.977 1 64.88 460 ARG B CA 1
ATOM 7855 C C . ARG B 1 460 ? -6.844 -31.156 8.117 1 64.88 460 ARG B C 1
ATOM 7857 O O . ARG B 1 460 ? -6.043 -32.094 8.18 1 64.88 460 ARG B O 1
ATOM 7864 N N . ASP B 1 461 ? -7.77 -30.906 8.945 1 63.31 461 ASP B N 1
ATOM 7865 C CA . ASP B 1 461 ? -7.945 -31.766 10.109 1 63.31 461 ASP B CA 1
ATOM 7866 C C . ASP B 1 461 ? -6.652 -31.875 10.914 1 63.31 461 ASP B C 1
ATOM 7868 O O . ASP B 1 461 ? -6.223 -32.969 11.273 1 63.31 461 ASP B O 1
ATOM 7872 N N . GLY B 1 462 ? -5.934 -30.734 11 1 63.41 462 GLY B N 1
ATOM 7873 C CA . GLY B 1 462 ? -4.742 -30.656 11.828 1 63.41 462 GLY B CA 1
ATOM 7874 C C . GLY B 1 462 ? -3.49 -31.156 11.125 1 63.41 462 GLY B C 1
ATOM 7875 O O . GLY B 1 462 ? -2.395 -31.094 11.688 1 63.41 462 GLY B O 1
ATOM 7876 N N . LYS B 1 463 ? -3.719 -31.656 9.945 1 67.62 463 LYS B N 1
ATOM 7877 C CA . LYS B 1 463 ? -2.576 -32.188 9.203 1 67.62 463 LYS B CA 1
ATOM 7878 C C . LYS B 1 463 ? -2.166 -31.25 8.078 1 67.62 463 LYS B C 1
ATOM 7880 O O . LYS B 1 463 ? -3.02 -30.672 7.395 1 67.62 463 LYS B O 1
ATOM 7885 N N . ARG B 1 464 ? -0.917 -31.125 7.984 1 74.19 464 ARG B N 1
ATOM 7886 C CA . ARG B 1 464 ? -0.365 -30.312 6.906 1 74.19 464 ARG B CA 1
ATOM 7887 C C . ARG B 1 464 ? -0.548 -31 5.555 1 74.19 464 ARG B C 1
ATOM 7889 O O . ARG B 1 464 ? -0.283 -32.188 5.422 1 74.19 464 ARG B O 1
ATOM 7896 N N . VAL B 1 465 ? -1.091 -30.312 4.684 1 76.19 465 VAL B N 1
ATOM 7897 C CA . VAL B 1 465 ? -1.314 -30.844 3.348 1 76.19 465 VAL B CA 1
ATOM 7898 C C . VAL B 1 465 ? -0.815 -29.859 2.295 1 76.19 465 VAL B C 1
ATOM 7900 O O . VAL B 1 465 ? -1.007 -28.656 2.432 1 76.19 465 VAL B O 1
ATOM 7903 N N . ASP B 1 466 ? -0.205 -30.359 1.297 1 83.12 466 ASP B N 1
ATOM 7904 C CA . ASP B 1 466 ? 0.298 -29.547 0.197 1 83.12 466 ASP B CA 1
ATOM 7905 C C . ASP B 1 466 ? -0.851 -28.922 -0.59 1 83.12 466 ASP B C 1
ATOM 7907 O O . ASP B 1 466 ? -1.755 -29.625 -1.046 1 83.12 466 ASP B O 1
ATOM 7911 N N . SER B 1 467 ? -0.795 -27.562 -0.754 1 84.31 467 SER B N 1
ATOM 7912 C CA . SER B 1 467 ? -1.878 -26.844 -1.416 1 84.31 467 SER B CA 1
ATOM 7913 C C . SER B 1 467 ? -1.956 -27.203 -2.896 1 84.31 467 SER B C 1
ATOM 7915 O O . SER B 1 467 ? -3.045 -27.266 -3.469 1 84.31 467 SER B O 1
ATOM 7917 N N . THR B 1 468 ? -0.797 -27.438 -3.498 1 91.12 468 THR B N 1
ATOM 7918 C CA . THR B 1 468 ? -0.779 -27.844 -4.902 1 91.12 468 THR B CA 1
ATOM 7919 C C . THR B 1 468 ? -1.43 -29.203 -5.078 1 91.12 468 THR B C 1
ATOM 7921 O O . THR B 1 468 ? -2.168 -29.422 -6.043 1 91.12 468 THR B O 1
ATOM 7924 N N . PHE B 1 469 ? -1.179 -30.109 -4.164 1 92.06 469 PHE B N 1
ATOM 7925 C CA . PHE B 1 469 ? -1.793 -31.422 -4.184 1 92.06 469 PHE B CA 1
ATOM 7926 C C . PHE B 1 469 ? -3.312 -31.312 -4.156 1 92.06 469 PHE B C 1
ATOM 7928 O O . PHE B 1 469 ? -4 -31.953 -4.961 1 92.06 469 PHE B O 1
ATOM 7935 N N . LEU B 1 470 ? -3.775 -30.469 -3.244 1 88.81 470 LEU B N 1
ATOM 7936 C CA . LEU B 1 470 ? -5.219 -30.328 -3.096 1 88.81 470 LEU B CA 1
ATOM 7937 C C . LEU B 1 470 ? -5.844 -29.766 -4.371 1 88.81 470 LEU B C 1
ATOM 7939 O O . LEU B 1 470 ? -6.941 -30.172 -4.758 1 88.81 470 LEU B O 1
ATOM 7943 N N . HIS B 1 471 ? -5.164 -28.875 -4.992 1 92.25 471 HIS B N 1
ATOM 7944 C CA . HIS B 1 471 ? -5.684 -28.25 -6.199 1 92.25 471 HIS B CA 1
ATOM 7945 C C . HIS B 1 471 ? -5.699 -29.219 -7.371 1 92.25 471 HIS B C 1
ATOM 7947 O O . HIS B 1 471 ? -6.664 -29.266 -8.141 1 92.25 471 HIS B O 1
ATOM 7953 N N . ILE B 1 472 ? -4.645 -29.938 -7.516 1 95 472 ILE B N 1
ATOM 7954 C CA . ILE B 1 472 ? -4.566 -30.953 -8.57 1 95 472 ILE B CA 1
ATOM 7955 C C . ILE B 1 472 ? -5.602 -32.031 -8.312 1 95 472 ILE B C 1
ATOM 7957 O O . ILE B 1 472 ? -6.262 -32.531 -9.242 1 95 472 ILE B O 1
ATOM 7961 N N . ARG B 1 473 ? -5.73 -32.469 -7.066 1 94.69 473 ARG B N 1
ATOM 7962 C CA . ARG B 1 473 ? -6.73 -33.469 -6.703 1 94.69 473 ARG B CA 1
ATOM 7963 C C . ARG B 1 473 ? -8.125 -33 -7.105 1 94.69 473 ARG B C 1
ATOM 7965 O O . ARG B 1 473 ? -8.922 -33.812 -7.625 1 94.69 473 ARG B O 1
ATOM 7972 N N . GLU B 1 474 ? -8.414 -31.75 -6.844 1 94 474 GLU B N 1
ATOM 7973 C CA . GLU B 1 474 ? -9.711 -31.203 -7.238 1 94 474 GLU B CA 1
ATOM 7974 C C . GLU B 1 474 ? -9.906 -31.281 -8.75 1 94 474 GLU B C 1
ATOM 7976 O O . GLU B 1 474 ? -10.977 -31.656 -9.227 1 94 474 GLU B O 1
ATOM 7981 N N . TRP B 1 475 ? -8.898 -30.922 -9.492 1 96.75 475 TRP B N 1
ATOM 7982 C CA . TRP B 1 475 ? -8.945 -30.969 -10.953 1 96.75 475 TRP B CA 1
ATOM 7983 C C . TRP B 1 475 ? -9.227 -32.375 -11.445 1 96.75 475 TRP B C 1
ATOM 7985 O O . TRP B 1 475 ? -10.125 -32.594 -12.258 1 96.75 475 TRP B O 1
ATOM 7995 N N . LEU B 1 476 ? -8.562 -33.344 -10.93 1 97.38 476 LEU B N 1
ATOM 7996 C CA . LEU B 1 476 ? -8.734 -34.75 -11.305 1 97.38 476 LEU B CA 1
ATOM 7997 C C . LEU B 1 476 ? -10.109 -35.281 -10.891 1 97.38 476 LEU B C 1
ATOM 7999 O O . LEU B 1 476 ? -10.734 -36.031 -11.617 1 97.38 476 LEU B O 1
ATOM 8003 N N . SER B 1 477 ? -10.516 -34.844 -9.727 1 96.25 477 SER B N 1
ATOM 8004 C CA . SER B 1 477 ? -11.852 -35.219 -9.273 1 96.25 477 SER B CA 1
ATOM 8005 C C . SER B 1 477 ? -12.922 -34.719 -10.234 1 96.25 477 SER B C 1
ATOM 8007 O O . SER B 1 477 ? -13.883 -35.438 -10.531 1 96.25 477 SER B O 1
ATOM 8009 N N . CYS B 1 478 ? -12.766 -33.531 -10.68 1 96.31 478 CYS B N 1
ATOM 8010 C CA . CYS B 1 478 ? -13.727 -32.938 -11.617 1 96.31 478 CYS B CA 1
ATOM 8011 C C . CYS B 1 478 ? -13.742 -33.75 -12.93 1 96.31 478 CYS B C 1
ATOM 8013 O O . CYS B 1 478 ? -14.797 -33.906 -13.531 1 96.31 478 CYS B O 1
ATOM 8015 N N . ILE B 1 479 ? -12.617 -34.219 -13.367 1 97.5 479 ILE B N 1
ATOM 8016 C CA . ILE B 1 479 ? -12.531 -35 -14.578 1 97.5 479 ILE B CA 1
ATOM 8017 C C . ILE B 1 479 ? -13.281 -36.312 -14.391 1 97.5 479 ILE B C 1
ATOM 8019 O O . ILE B 1 479 ? -14.031 -36.75 -15.273 1 97.5 479 ILE B O 1
ATOM 8023 N N . ARG B 1 480 ? -13.164 -36.938 -13.219 1 96.25 480 ARG B N 1
ATOM 8024 C CA . ARG B 1 480 ? -13.688 -38.281 -12.945 1 96.25 480 ARG B CA 1
ATOM 8025 C C . ARG B 1 480 ? -15.172 -38.219 -12.602 1 96.25 480 ARG B C 1
ATOM 8027 O O . ARG B 1 480 ? -15.945 -39.094 -13.016 1 96.25 480 ARG B O 1
ATOM 8034 N N . ASN B 1 481 ? -15.516 -37.188 -11.82 1 94.56 481 ASN B N 1
ATOM 8035 C CA . ASN B 1 481 ? -16.828 -37.219 -11.18 1 94.56 481 ASN B CA 1
ATOM 8036 C C . ASN B 1 481 ? -17.719 -36.094 -11.703 1 94.56 481 ASN B C 1
ATOM 8038 O O . ASN B 1 481 ? -18.906 -36.031 -11.344 1 94.56 481 ASN B O 1
ATOM 8042 N N . GLY B 1 482 ? -17.219 -35.344 -12.555 1 93.19 482 GLY B N 1
ATOM 8043 C CA . GLY B 1 482 ? -17.969 -34.188 -12.992 1 93.19 482 GLY B CA 1
ATOM 8044 C C . GLY B 1 482 ? -17.844 -33 -12.047 1 93.19 482 GLY B C 1
ATOM 8045 O O . GLY B 1 482 ? -17.375 -33.156 -10.914 1 93.19 482 GLY B O 1
ATOM 8046 N N . GLY B 1 483 ? -18.172 -31.812 -12.531 1 91.69 483 GLY B N 1
ATOM 8047 C CA . GLY B 1 483 ? -18.047 -30.578 -11.766 1 91.69 483 GLY B CA 1
ATOM 8048 C C . GLY B 1 483 ? -17.062 -29.594 -12.367 1 91.69 483 GLY B C 1
ATOM 8049 O O . GLY B 1 483 ? -16.422 -29.891 -13.383 1 91.69 483 GLY B O 1
ATOM 8050 N N . ASP B 1 484 ? -17.047 -28.469 -11.734 1 92.44 484 ASP B N 1
ATOM 8051 C CA . ASP B 1 484 ? -16.141 -27.406 -12.172 1 92.44 484 ASP B CA 1
ATOM 8052 C C . ASP B 1 484 ? -15.055 -27.141 -11.125 1 92.44 484 ASP B C 1
ATOM 8054 O O . ASP B 1 484 ? -15.336 -27.109 -9.93 1 92.44 484 ASP B O 1
ATOM 8058 N N . PRO B 1 485 ? -13.859 -27.047 -11.633 1 94.19 485 PRO B N 1
ATOM 8059 C CA . PRO B 1 485 ? -12.828 -26.641 -10.68 1 94.19 485 PRO B CA 1
ATOM 8060 C C . PRO B 1 485 ? -13.102 -25.266 -10.062 1 94.19 485 PRO B C 1
ATOM 8062 O O . PRO B 1 485 ? -13.773 -24.438 -10.68 1 94.19 485 PRO B O 1
ATOM 8065 N N . SER B 1 486 ? -12.531 -25.062 -8.875 1 91.5 486 SER B N 1
ATOM 8066 C CA . SER B 1 486 ? -12.711 -23.797 -8.18 1 91.5 486 SER B CA 1
ATOM 8067 C C . SER B 1 486 ? -12.047 -22.656 -8.945 1 91.5 486 SER B C 1
ATOM 8069 O O . SER B 1 486 ? -12.438 -21.484 -8.805 1 91.5 486 SER B O 1
ATOM 8071 N N . CYS B 1 487 ? -11.055 -22.953 -9.727 1 95.12 487 CYS B N 1
ATOM 8072 C CA . CYS B 1 487 ? -10.414 -21.969 -10.586 1 95.12 487 CYS B CA 1
ATOM 8073 C C . CYS B 1 487 ? -10.406 -22.438 -12.039 1 95.12 487 CYS B C 1
ATOM 8075 O O . CYS B 1 487 ? -9.406 -23 -12.508 1 95.12 487 CYS B O 1
ATOM 8077 N N . GLY B 1 488 ? -11.438 -22.172 -12.68 1 96.81 488 GLY B N 1
ATOM 8078 C CA . GLY B 1 488 ? -11.57 -22.531 -14.086 1 96.81 488 GLY B CA 1
ATOM 8079 C C . GLY B 1 488 ? -11.328 -21.359 -15.023 1 96.81 488 GLY B C 1
ATOM 8080 O O . GLY B 1 488 ? -10.5 -20.5 -14.75 1 96.81 488 GLY B O 1
ATOM 8081 N N . ILE B 1 489 ? -11.984 -21.422 -16.156 1 98.19 489 ILE B N 1
ATOM 8082 C CA . ILE B 1 489 ? -11.758 -20.469 -17.234 1 98.19 489 ILE B CA 1
ATOM 8083 C C . ILE B 1 489 ? -12.281 -19.094 -16.828 1 98.19 489 ILE B C 1
ATOM 8085 O O . ILE B 1 489 ? -11.711 -18.062 -17.203 1 98.19 489 ILE B O 1
ATOM 8089 N N . GLN B 1 490 ? -13.344 -19.062 -16.016 1 96.81 490 GLN B N 1
ATOM 8090 C CA . GLN B 1 490 ? -13.898 -17.781 -15.602 1 96.81 490 GLN B CA 1
ATOM 8091 C C . GLN B 1 490 ? -12.93 -17.031 -14.695 1 96.81 490 GLN B C 1
ATOM 8093 O O . GLN B 1 490 ? -12.625 -15.859 -14.938 1 96.81 490 GLN B O 1
ATOM 8098 N N . GLU B 1 491 ? -12.484 -17.688 -13.656 1 96.62 491 GLU B N 1
ATOM 8099 C CA . GLU B 1 491 ? -11.531 -17.094 -12.727 1 96.62 491 GLU B CA 1
ATOM 8100 C C . GLU B 1 491 ? -10.219 -16.75 -13.43 1 96.62 491 GLU B C 1
ATOM 8102 O O . GLU B 1 491 ? -9.648 -15.688 -13.188 1 96.62 491 GLU B O 1
ATOM 8107 N N . GLY B 1 492 ? -9.789 -17.688 -14.281 1 97.5 492 GLY B N 1
ATOM 8108 C CA . GLY B 1 492 ? -8.586 -17.422 -15.055 1 97.5 492 GLY B CA 1
ATOM 8109 C C . GLY B 1 492 ? -8.703 -16.203 -15.945 1 97.5 492 GLY B C 1
ATOM 8110 O O . GLY B 1 492 ? -7.754 -15.422 -16.062 1 97.5 492 GLY B O 1
ATOM 8111 N N . PHE B 1 493 ? -9.852 -16.047 -16.547 1 98.19 493 PHE B N 1
ATOM 8112 C CA . PHE B 1 493 ? -10.109 -14.898 -17.406 1 98.19 493 PHE B CA 1
ATOM 8113 C C . PHE B 1 493 ? -10.039 -13.594 -16.625 1 98.19 493 PHE B C 1
ATOM 8115 O O . PHE B 1 493 ? -9.383 -12.641 -17.047 1 98.19 493 PHE B O 1
ATOM 8122 N N . GLU B 1 494 ? -10.688 -13.531 -15.516 1 98.06 494 GLU B N 1
ATOM 8123 C CA . GLU B 1 494 ? -10.719 -12.336 -14.68 1 98.06 494 GLU B CA 1
ATOM 8124 C C . GLU B 1 494 ? -9.32 -11.953 -14.219 1 98.06 494 GLU B C 1
ATOM 8126 O O . GLU B 1 494 ? -8.945 -10.781 -14.266 1 98.06 494 GLU B O 1
ATOM 8131 N N . GLU B 1 495 ? -8.586 -12.891 -13.82 1 97.12 495 GLU B N 1
ATOM 8132 C CA . GLU B 1 495 ? -7.234 -12.648 -13.32 1 97.12 495 GLU B CA 1
ATOM 8133 C C . GLU B 1 495 ? -6.305 -12.195 -14.445 1 97.12 495 GLU B C 1
ATOM 8135 O O . GLU B 1 495 ? -5.512 -11.273 -14.266 1 97.12 495 GLU B O 1
ATOM 8140 N N . ALA B 1 496 ? -6.367 -12.898 -15.578 1 98.31 496 ALA B N 1
ATOM 8141 C CA . ALA B 1 496 ? -5.492 -12.586 -16.703 1 98.31 496 ALA B CA 1
ATOM 8142 C C . ALA B 1 496 ? -5.738 -11.164 -17.203 1 98.31 496 ALA B C 1
ATOM 8144 O O . ALA B 1 496 ? -4.793 -10.398 -17.391 1 98.31 496 ALA B O 1
ATOM 8145 N N . ILE B 1 497 ? -7.02 -10.82 -17.391 1 98.62 497 ILE B N 1
ATOM 8146 C CA . ILE B 1 497 ? -7.359 -9.484 -17.875 1 98.62 497 ILE B CA 1
ATOM 8147 C C . ILE B 1 497 ? -6.852 -8.438 -16.891 1 98.62 497 ILE B C 1
ATOM 8149 O O . ILE B 1 497 ? -6.246 -7.441 -17.297 1 98.62 497 ILE B O 1
ATOM 8153 N N . THR B 1 498 ? -7.062 -8.664 -15.641 1 98.69 498 THR B N 1
ATOM 8154 C CA . THR B 1 498 ? -6.625 -7.727 -14.609 1 98.69 498 THR B CA 1
ATOM 8155 C C . THR B 1 498 ? -5.109 -7.555 -14.641 1 98.69 498 THR B C 1
ATOM 8157 O O . THR B 1 498 ? -4.605 -6.434 -14.578 1 98.69 498 THR B O 1
ATOM 8160 N N . ALA B 1 499 ? -4.402 -8.688 -14.758 1 98.5 499 ALA B N 1
ATOM 8161 C CA . ALA B 1 499 ? -2.943 -8.633 -14.828 1 98.5 499 ALA B CA 1
ATOM 8162 C C . ALA B 1 499 ? -2.482 -7.848 -16.047 1 98.5 499 ALA B C 1
ATOM 8164 O O . ALA B 1 499 ? -1.546 -7.047 -15.969 1 98.5 499 ALA B O 1
ATOM 8165 N N . HIS B 1 500 ? -3.119 -8.086 -17.203 1 98.56 500 HIS B N 1
ATOM 8166 C CA . HIS B 1 500 ? -2.77 -7.363 -18.422 1 98.56 500 HIS B CA 1
ATOM 8167 C C . HIS B 1 500 ? -3.047 -5.871 -18.281 1 98.56 500 HIS B C 1
ATOM 8169 O O . HIS B 1 500 ? -2.279 -5.043 -18.781 1 98.56 500 HIS B O 1
ATOM 8175 N N . MET B 1 501 ? -4.184 -5.539 -17.625 1 98.75 501 MET B N 1
ATOM 8176 C CA . MET B 1 501 ? -4.469 -4.129 -17.359 1 98.75 501 MET B CA 1
ATOM 8177 C C . MET B 1 501 ? -3.359 -3.486 -16.547 1 98.75 501 MET B C 1
ATOM 8179 O O . MET B 1 501 ? -2.982 -2.34 -16.797 1 98.75 501 MET B O 1
ATOM 8183 N N . GLY B 1 502 ? -2.854 -4.207 -15.555 1 98.38 502 GLY B N 1
ATOM 8184 C CA . GLY B 1 502 ? -1.721 -3.721 -14.789 1 98.38 502 GLY B CA 1
ATOM 8185 C C . GLY B 1 502 ? -0.489 -3.467 -15.633 1 98.38 502 GLY B C 1
ATOM 8186 O O . GLY B 1 502 ? 0.133 -2.408 -15.531 1 98.38 502 GLY B O 1
ATOM 8187 N N . GLY B 1 503 ? -0.134 -4.473 -16.484 1 97.56 503 GLY B N 1
ATOM 8188 C CA . GLY B 1 503 ? 0.992 -4.301 -17.391 1 97.56 503 GLY B CA 1
ATOM 8189 C C . GLY B 1 503 ? 0.823 -3.133 -18.344 1 97.56 503 GLY B C 1
ATOM 8190 O O . GLY B 1 503 ? 1.761 -2.363 -18.562 1 97.56 503 GLY B O 1
ATOM 8191 N N . LEU B 1 504 ? -0.374 -2.977 -18.891 1 97.62 504 LEU B N 1
ATOM 8192 C CA . LEU B 1 504 ? -0.67 -1.898 -19.828 1 97.62 504 LEU B CA 1
ATOM 8193 C C . LEU B 1 504 ? -0.515 -0.537 -19.156 1 97.62 504 LEU B C 1
ATOM 8195 O O . LEU B 1 504 ? 0.106 0.368 -19.719 1 97.62 504 LEU B O 1
ATOM 8199 N N . SER B 1 505 ? -1.103 -0.393 -18 1 98.19 505 SER B N 1
ATOM 8200 C CA . SER B 1 505 ? -1.02 0.881 -17.281 1 98.19 505 SER B CA 1
ATOM 8201 C C . SER B 1 505 ? 0.428 1.255 -16.984 1 98.19 505 SER B C 1
ATOM 8203 O O . SER B 1 505 ? 0.818 2.416 -17.125 1 98.19 505 SER B O 1
ATOM 8205 N N . TYR B 1 506 ? 1.186 0.308 -16.594 1 97.38 506 TYR B N 1
ATOM 8206 C CA . TYR B 1 506 ? 2.602 0.525 -16.328 1 97.38 506 TYR B CA 1
ATOM 8207 C C . TYR B 1 506 ? 3.322 1.046 -17.562 1 97.38 506 TYR B C 1
ATOM 8209 O O . TYR B 1 506 ? 4.121 1.982 -17.484 1 97.38 506 TYR B O 1
ATOM 8217 N N . LYS B 1 507 ? 3.021 0.488 -18.656 1 96.31 507 LYS B N 1
ATOM 8218 C CA . LYS B 1 507 ? 3.729 0.804 -19.891 1 96.31 507 LYS B CA 1
ATOM 8219 C C . LYS B 1 507 ? 3.236 2.121 -20.484 1 96.31 507 LYS B C 1
ATOM 8221 O O . LYS B 1 507 ? 4.031 2.92 -20.984 1 96.31 507 LYS B O 1
ATOM 8226 N N . ILE B 1 508 ? 1.918 2.34 -20.422 1 95.19 508 ILE B N 1
ATOM 8227 C CA . ILE B 1 508 ? 1.338 3.496 -21.094 1 95.19 508 ILE B CA 1
ATOM 8228 C C . ILE B 1 508 ? 1.419 4.719 -20.188 1 95.19 508 ILE B C 1
ATOM 8230 O O . ILE B 1 508 ? 1.541 5.852 -20.656 1 95.19 508 ILE B O 1
ATOM 8234 N N . GLY B 1 509 ? 1.279 4.516 -18.891 1 95.75 509 GLY B N 1
ATOM 8235 C CA . GLY B 1 509 ? 1.308 5.617 -17.938 1 95.75 509 GLY B CA 1
ATOM 8236 C C . GLY B 1 509 ? -0.044 6.281 -17.75 1 95.75 509 GLY B C 1
ATOM 8237 O O . GLY B 1 509 ? -0.123 7.488 -17.516 1 95.75 509 GLY B O 1
ATOM 8238 N N . ARG B 1 510 ? -1.057 5.531 -17.938 1 96.38 510 ARG B N 1
ATOM 8239 C CA . ARG B 1 510 ? -2.398 6.047 -17.688 1 96.38 510 ARG B CA 1
ATOM 8240 C C . ARG B 1 510 ? -3.303 4.965 -17.109 1 96.38 510 ARG B C 1
ATOM 8242 O O . ARG B 1 510 ? -2.955 3.783 -17.125 1 96.38 510 ARG B O 1
ATOM 8249 N N . LYS B 1 511 ? -4.406 5.438 -16.656 1 97.44 511 LYS B N 1
ATOM 8250 C CA . LYS B 1 511 ? -5.441 4.539 -16.172 1 97.44 511 LYS B CA 1
ATOM 8251 C C . LYS B 1 511 ? -6.035 3.707 -17.297 1 97.44 511 LYS B C 1
ATOM 8253 O O . LYS B 1 511 ? -6.285 4.227 -18.391 1 97.44 511 LYS B O 1
ATOM 8258 N N . ILE B 1 512 ? -6.203 2.344 -17.078 1 98.62 512 ILE B N 1
ATOM 8259 C CA . ILE B 1 512 ? -6.824 1.434 -18.031 1 98.62 512 ILE B CA 1
ATOM 8260 C C . ILE B 1 512 ? -8.258 1.126 -17.594 1 98.62 512 ILE B C 1
ATOM 8262 O O . ILE B 1 512 ? -8.5 0.827 -16.422 1 98.62 512 ILE B O 1
ATOM 8266 N N . GLU B 1 513 ? -9.188 1.189 -18.547 1 98.5 513 GLU B N 1
ATOM 8267 C CA . GLU B 1 513 ? -10.602 1.014 -18.234 1 98.5 513 GLU B CA 1
ATOM 8268 C C . GLU B 1 513 ? -11.141 -0.291 -18.812 1 98.5 513 GLU B C 1
ATOM 8270 O O . GLU B 1 513 ? -10.812 -0.653 -19.938 1 98.5 513 GLU B O 1
ATOM 8275 N N . TRP B 1 514 ? -11.898 -1.017 -18 1 98.69 514 TRP B N 1
ATOM 8276 C CA . TRP B 1 514 ? -12.594 -2.232 -18.406 1 98.69 514 TRP B CA 1
ATOM 8277 C C . TRP B 1 514 ? -14.062 -1.945 -18.703 1 98.69 514 TRP B C 1
ATOM 8279 O O . TRP B 1 514 ? -14.758 -1.311 -17.906 1 98.69 514 TRP B O 1
ATOM 8289 N N . ASP B 1 515 ? -14.508 -2.342 -19.922 1 98.25 515 ASP B N 1
ATOM 8290 C CA . ASP B 1 515 ? -15.914 -2.305 -20.297 1 98.25 515 ASP B CA 1
ATOM 8291 C C . ASP B 1 515 ? -16.594 -3.641 -20 1 98.25 515 ASP B C 1
ATOM 8293 O O . ASP B 1 515 ? -16.484 -4.578 -20.797 1 98.25 515 ASP B O 1
ATOM 8297 N N . GLU B 1 516 ? -17.297 -3.668 -18.984 1 96.19 516 GLU B N 1
ATOM 8298 C CA . GLU B 1 516 ? -17.922 -4.914 -18.547 1 96.19 516 GLU B CA 1
ATOM 8299 C C . GLU B 1 516 ? -18.938 -5.414 -19.562 1 96.19 516 GLU B C 1
ATOM 8301 O O . GLU B 1 516 ? -19.031 -6.617 -19.828 1 96.19 516 GLU B O 1
ATOM 8306 N N . GLU B 1 517 ? -19.719 -4.543 -20.125 1 96.12 517 GLU B N 1
ATOM 8307 C CA . GLU B 1 517 ? -20.75 -4.922 -21.094 1 96.12 517 GLU B CA 1
ATOM 8308 C C . GLU B 1 517 ? -20.141 -5.547 -22.344 1 96.12 517 GLU B C 1
ATOM 8310 O O . GLU B 1 517 ? -20.609 -6.578 -22.828 1 96.12 517 GLU B O 1
ATOM 8315 N N . ARG B 1 518 ? -19.109 -5 -22.812 1 96.5 518 ARG B N 1
ATOM 8316 C CA . ARG B 1 518 ? -18.469 -5.496 -24.016 1 96.5 518 ARG B CA 1
ATOM 8317 C C . ARG B 1 518 ? -17.422 -6.555 -23.688 1 96.5 518 ARG B C 1
ATOM 8319 O O . ARG B 1 518 ? -16.906 -7.223 -24.578 1 96.5 518 ARG B O 1
ATOM 8326 N N . GLU B 1 519 ? -17.062 -6.668 -22.375 1 96.88 519 GLU B N 1
ATOM 8327 C CA . GLU B 1 519 ? -15.992 -7.551 -21.906 1 96.88 519 GLU B CA 1
ATOM 8328 C C . GLU B 1 519 ? -14.688 -7.285 -22.641 1 96.88 519 GLU B C 1
ATOM 8330 O O . GLU B 1 519 ? -14.078 -8.203 -23.203 1 96.88 519 GLU B O 1
ATOM 8335 N N . ALA B 1 520 ? -14.32 -6.016 -22.562 1 97.88 520 ALA B N 1
ATOM 8336 C CA . ALA B 1 520 ? -13.117 -5.613 -23.281 1 97.88 520 ALA B CA 1
ATOM 8337 C C . ALA B 1 520 ? -12.414 -4.457 -22.578 1 97.88 520 ALA B C 1
ATOM 8339 O O . ALA B 1 520 ? -13.062 -3.625 -21.938 1 97.88 520 ALA B O 1
ATOM 8340 N N . ILE B 1 521 ? -11.117 -4.418 -22.719 1 98.31 521 ILE B N 1
ATOM 8341 C CA . ILE B 1 521 ? -10.344 -3.256 -22.297 1 98.31 521 ILE B CA 1
ATOM 8342 C C . ILE B 1 521 ? -10.562 -2.104 -23.266 1 98.31 521 ILE B C 1
ATOM 8344 O O . ILE B 1 521 ? -10.539 -2.299 -24.484 1 98.31 521 ILE B O 1
ATOM 8348 N N . ILE B 1 522 ? -10.797 -0.917 -22.781 1 97.25 522 ILE B N 1
ATOM 8349 C CA . ILE B 1 522 ? -11.016 0.238 -23.656 1 97.25 522 ILE B CA 1
ATOM 8350 C C . ILE B 1 522 ? -9.672 0.769 -24.156 1 97.25 522 ILE B C 1
ATOM 8352 O O . ILE B 1 522 ? -8.836 1.215 -23.359 1 97.25 522 ILE B O 1
ATOM 8356 N N . ALA B 1 523 ? -9.461 0.678 -25.391 1 94.19 523 ALA B N 1
ATOM 8357 C CA . ALA B 1 523 ? -8.273 1.226 -26.047 1 94.19 523 ALA B CA 1
ATOM 8358 C C . ALA B 1 523 ? -8.523 2.648 -26.531 1 94.19 523 ALA B C 1
ATOM 8360 O O . ALA B 1 523 ? -9.633 2.975 -26.969 1 94.19 523 ALA B O 1
ATOM 8361 N N . LEU B 1 524 ? -7.543 3.477 -26.422 1 91.19 524 LEU B N 1
ATOM 8362 C CA . LEU B 1 524 ? -7.609 4.789 -27.062 1 91.19 524 LEU B CA 1
ATOM 8363 C C . LEU B 1 524 ? -7.258 4.691 -28.547 1 91.19 524 LEU B C 1
ATOM 8365 O O . LEU B 1 524 ? -6.68 3.693 -28.984 1 91.19 524 LEU B O 1
ATOM 8369 N N . PRO B 1 525 ? -7.648 5.707 -29.328 1 90.69 525 PRO B N 1
ATOM 8370 C CA . PRO B 1 525 ? -7.352 5.648 -30.766 1 90.69 525 PRO B CA 1
ATOM 8371 C C . PRO B 1 525 ? -5.867 5.453 -31.047 1 90.69 525 PRO B C 1
ATOM 8373 O O . PRO B 1 525 ? -5.023 6.129 -30.453 1 90.69 525 PRO B O 1
ATOM 8376 N N . GLY B 1 526 ? -5.602 4.434 -31.875 1 92.12 526 GLY B N 1
ATOM 8377 C CA . GLY B 1 526 ? -4.234 4.188 -32.281 1 92.12 526 GLY B CA 1
ATOM 8378 C C . GLY B 1 526 ? -3.502 3.201 -31.406 1 92.12 526 GLY B C 1
ATOM 8379 O O . GLY B 1 526 ? -2.383 2.787 -31.719 1 92.12 526 GLY B O 1
ATOM 8380 N N . GLU B 1 527 ? -4.137 2.771 -30.375 1 93.5 527 GLU B N 1
ATOM 8381 C CA . GLU B 1 527 ? -3.471 1.862 -29.438 1 93.5 527 GLU B CA 1
ATOM 8382 C C . GLU B 1 527 ? -3.674 0.407 -29.859 1 93.5 527 GLU B C 1
ATOM 8384 O O . GLU B 1 527 ? -4.809 -0.044 -30.016 1 93.5 527 GLU B O 1
ATOM 8389 N N . ASP B 1 528 ? -2.572 -0.277 -30.094 1 96.12 528 ASP B N 1
ATOM 8390 C CA . ASP B 1 528 ? -2.543 -1.735 -30.125 1 96.12 528 ASP B CA 1
ATOM 8391 C C . ASP B 1 528 ? -2.105 -2.312 -28.781 1 96.12 528 ASP B C 1
ATOM 8393 O O . ASP B 1 528 ? -0.909 -2.408 -28.5 1 96.12 528 ASP B O 1
ATOM 8397 N N . LEU B 1 529 ? -3.078 -2.719 -28.047 1 96.44 529 LEU B N 1
ATOM 8398 C CA . LEU B 1 529 ? -2.859 -3.049 -26.641 1 96.44 529 LEU B CA 1
ATOM 8399 C C . LEU B 1 529 ? -1.873 -4.203 -26.516 1 96.44 529 LEU B C 1
ATOM 8401 O O . LEU B 1 529 ? -1 -4.18 -25.641 1 96.44 529 LEU B O 1
ATOM 8405 N N . ASP B 1 530 ? -1.98 -5.254 -27.297 1 95.88 530 ASP B N 1
ATOM 8406 C CA . ASP B 1 530 ? -1.06 -6.383 -27.203 1 95.88 530 ASP B CA 1
ATOM 8407 C C . ASP B 1 530 ? 0.356 -5.969 -27.609 1 95.88 530 ASP B C 1
ATOM 8409 O O . ASP B 1 530 ? 1.33 -6.402 -26.984 1 95.88 530 ASP B O 1
ATOM 8413 N N . ALA B 1 531 ? 0.467 -5.141 -28.656 1 94.5 531 ALA B N 1
ATOM 8414 C CA . ALA B 1 531 ? 1.783 -4.645 -29.047 1 94.5 531 ALA B CA 1
ATOM 8415 C C . ALA B 1 531 ? 2.43 -3.848 -27.906 1 94.5 531 ALA B C 1
ATOM 8417 O O . ALA B 1 531 ? 3.635 -3.959 -27.672 1 94.5 531 ALA B O 1
ATOM 8418 N N . ILE B 1 532 ? 1.646 -3.062 -27.266 1 95.06 532 ILE B N 1
ATOM 8419 C CA . ILE B 1 532 ? 2.135 -2.27 -26.141 1 95.06 532 ILE B CA 1
ATOM 8420 C C . ILE B 1 532 ? 2.582 -3.193 -25.016 1 95.06 532 ILE B C 1
ATOM 8422 O O . ILE B 1 532 ? 3.666 -3.02 -24.453 1 95.06 532 ILE B O 1
ATOM 8426 N N . LEU B 1 533 ? 1.812 -4.164 -24.703 1 93.06 533 LEU B N 1
ATOM 8427 C CA . LEU B 1 533 ? 2.094 -5.105 -23.625 1 93.06 533 LEU B CA 1
ATOM 8428 C C . LEU B 1 533 ? 3.404 -5.844 -23.875 1 93.06 533 LEU B C 1
ATOM 8430 O O . LEU B 1 533 ? 4.195 -6.051 -22.953 1 93.06 533 LEU B O 1
ATOM 8434 N N . LEU B 1 534 ? 3.666 -6.191 -25.125 1 91.44 534 LEU B N 1
ATOM 8435 C CA . LEU B 1 534 ? 4.793 -7.047 -25.469 1 91.44 534 LEU B CA 1
ATOM 8436 C C . LEU B 1 534 ? 6.031 -6.215 -25.781 1 91.44 534 LEU B C 1
ATOM 8438 O O . LEU B 1 534 ? 7.113 -6.762 -26 1 91.44 534 LEU B O 1
ATOM 8442 N N . ASN B 1 535 ? 5.82 -4.895 -25.781 1 88.88 535 ASN B N 1
ATOM 8443 C CA . ASN B 1 535 ? 6.969 -4.043 -26.078 1 88.88 535 ASN B CA 1
ATOM 8444 C C . ASN B 1 535 ? 8.125 -4.297 -25.125 1 88.88 535 ASN B C 1
ATOM 8446 O O . ASN B 1 535 ? 7.949 -4.262 -23.906 1 88.88 535 ASN B O 1
ATOM 8450 N N . ASN B 1 536 ? 9.234 -4.539 -25.703 1 82.31 536 ASN B N 1
ATOM 8451 C CA . ASN B 1 536 ? 10.391 -4.977 -24.938 1 82.31 536 ASN B CA 1
ATOM 8452 C C . ASN B 1 536 ? 11.289 -3.799 -24.547 1 82.31 536 ASN B C 1
ATOM 8454 O O . ASN B 1 536 ? 12.32 -3.982 -23.906 1 82.31 536 ASN B O 1
ATOM 8458 N N . GLU B 1 537 ? 10.922 -2.67 -24.906 1 74.5 537 GLU B N 1
ATOM 8459 C CA . GLU B 1 537 ? 11.727 -1.512 -24.531 1 74.5 537 GLU B CA 1
ATOM 8460 C C . GLU B 1 537 ? 11.516 -1.134 -23.078 1 74.5 537 GLU B C 1
ATOM 8462 O O . GLU B 1 537 ? 10.414 -1.305 -22.531 1 74.5 537 GLU B O 1
ATOM 8467 N N . VAL B 1 538 ? 12.648 -0.898 -22.453 1 62.41 538 VAL B N 1
ATOM 8468 C CA . VAL B 1 538 ? 12.594 -0.505 -21.047 1 62.41 538 VAL B CA 1
ATOM 8469 C C . VAL B 1 538 ? 11.875 0.834 -20.922 1 62.41 538 VAL B C 1
ATOM 8471 O O . VAL B 1 538 ? 12.156 1.776 -21.656 1 62.41 538 VAL B O 1
ATOM 8474 N N . VAL B 1 539 ? 10.805 0.838 -20.109 1 58.88 539 VAL B N 1
ATOM 8475 C CA . VAL B 1 539 ? 10.07 2.066 -19.828 1 58.88 539 VAL B CA 1
ATOM 8476 C C . VAL B 1 539 ? 10.734 2.801 -18.656 1 58.88 539 VAL B C 1
ATOM 8478 O O . VAL B 1 539 ? 11.266 2.172 -17.734 1 58.88 539 VAL B O 1
#

pLDDT: mean 86.19, std 18.52, range [21.03, 98.94]

InterPro domains:
  IPR000683 Gfo/Idh/MocA-like oxidoreductase, N-terminal [PF01408] (70-221)
  IPR004104 Gfo/Idh/MocA-like oxidoreductase, C-terminal [PF02894] (292-507)
  IPR006311 Twin-arginine translocation pathway, signal sequence [PS51318] (1-40)
  IPR036291 NAD(P)-binding domain superfamily [SSF51735] (60-248)
  IPR050463 Gfo/Idh/MocA family oxidoreductases and glycosidases [PTHR43818] (66-405)

Organism: NCBI:txid1187080

Foldseek 3Di:
DVPVVVPCVPAFLVNQVVLCLLPLDFFFSFSPRPPPDPVSVVLRVVLRVVLVQDQDAFDDFDDLDDAAFAEEEEDQPPVVQVLCLLQLFHFPVVLVVQVVVCVVPVLSCVNVQSVPDDNSRHAHAEYEDQFQVRQVSRCVRRDDPVHHHDYDDDLLCVLQVVRGQAYEYDAFQQCQLVSLLSNLLSNHAYETEFLRHLFPVSLVSSLVSCVVRVLHFFFYQLLQLRFSLLVSLLRSLLSCVQFWWAEKEAEAEAADCVLVQVDDQDPPDDVVRGVVCSNCPVFDDDPDDRCCRSRVCLFSSGHLACLTPPVLNVVLSVCLRQVLFAAFKKAKAAAQDADPPVGQHHQWMKMKGKRQAGTSHHPDPPPPHGIHIYMYTYHNNGLDDPAMWTHGQQWIWGTASKIFIFGDCRHPVCVVCVVVVSHDRSYTRRIRDLCSVPDNPQPDSVSVNCVRRSNAWHDDPSDTDGSSSVQVSNSSSCSVPNDHRSGGSRSSSRSNVNSLQRLQNHQVVDMWGADPVVRDIDDDPPDDSRCSSSDRDRD/DVPPVVPCPPAFLVRQVVLCLQPLDFFFSFSPRPPPDPVSVVLRVVLRVVLVQDQDAFDDFDDLDDAAFAEEEEDQPPVNQVLCLLQLFHFPVVLVVQVVVCVVPVLSCPNVQSVPDDNSRHAHAEYEDQFQVRQVSRCVRRDDPVHHHDYDDDLLCVLQVVRGQAYEYDAFQQCQLVSLLSNLQSNHAYETEFLRHLFPVSLVSSLVSCVVRVLHFFFYQLLQLRFRLLVSLLRSLLSCVQFWFAEKEAEAEAADCVLVLVDDQDPPDDVVRGVVCSNCPVFDDDPDDSCCRSSVCLFSSGHLACLTPPVLNVVLSVCLRQVLFAAFKKAKAAAQDACPPVGQHGQWMKMKGKRQAGTSHHPDDPPPRGIHIYMYTYHNNGLDDPAMWTHGQQWIWGTASKIFIFGDCRHPVCVVCVVVVSHDRSHTRRIRDLCSVPDNCQPDSVSVNCVRRSNAWHDDPSDTDGSSSVQVSNSSSCSVPNDHRSGGSRSSSRSNVNSLQRLQNHQVVDMWGADPVVRDIDDDPPDDSRCSSSDRDRD

Secondary structure (DSSP, 8-state):
--TTSSSSTT--HHHHHHHHHTS---B---S--S---HHHHHHHHHHHHHH----PPPPPPPP--SSPEEEEEE--SHHHHHHHHHHT---HHHHHHHHHHHHH-TT--HHHHHHHSPP--EEEEEEE-SBHHHHHHHHHHH-BTTB--EEESSHHHHHTTS--SEEEE-S-GGGHHHHHHHHHHTT-EEEEPSS--SSHHHHHHHHHHHHH-TTS-EEE--GGGG-HHHHHHHHHHHTTSS-SEEEEEEEEE--STGGGT-PPPPTT-STTTB-HHHHHTTS---S--HHHHHTGGG-TTT--HHHHHTHHHHHHHHHHHH---S-SEEEEEEE--S--SS--S-SEEEEEEEETT-----SSPTTT---EEEEEEEESS------EEEEESSEEEEESSSEEEEE-TT-STTHHHHHTTS--TTSEEEEE-TTTTS-----SHHHHHHHHTTSSEEEETTEEEEHHHHHHHHHHHHHHH----TT-HHHHHHHHHHHHHHHHHHHHTB-EEEETTTTEEEPPTT--HHHHHH--S--/--TTSSSSTT--HHHHHHHHTTS---B---S--S---HHHHHHHHHHHHHH----PPPPPPPP--SSPEEEEEE--SHHHHHHHHHTT---HHHHHHHHHHHHH-TT--HHHHHHHSPP--EEEEEEE-SBHHHHHHHHHHH-BTTB--EEESSHHHHHTTS--SEEEE-S-GGGHHHHHHHHHHTT-EEEEPSS--SSHHHHHHHHHHHHH-TTS-EEE--GGGG-HHHHHHHHHHHTTSS-SEEEEEEEEE--STTTTT-PPPPTT-STTTB-HHHHHTTS---S--HHHHHTGGG-TTT--HHHHHTHHHHHHHHHHHH---S-SEEEEEEE--S--SS--S-SEEEEEEEETT-----SSSTTT---EEEEEEEESS------EEEEESSEEEEESSSEEEEE-TT-STTHHHHHTTS--TTSEEEEE-TTTTS-----SHHHHHHHHTTSSEEEETTEEEEHHHHHHHHHHHHHHH----SS-HHHHHHHHHHHHHHHHHHHHTB-EEEETTTTEE-PPTT--HHHHHH--S--

Solvent-accessible surface area (backbone atoms only — not comparable to full-atom values): 55765 Å² total; per-residue (Å²): 133,79,73,68,63,70,69,58,76,76,51,49,37,70,46,46,43,54,70,40,52,73,42,59,41,78,38,31,35,41,73,42,55,86,53,84,39,70,63,34,51,50,53,20,53,50,47,33,60,69,62,59,64,50,82,36,70,55,77,84,59,59,76,58,74,78,78,60,46,29,30,25,40,36,26,56,48,75,66,24,47,54,52,33,42,49,66,71,48,61,46,60,66,57,53,51,51,37,51,52,46,26,69,76,34,75,70,49,51,66,52,61,51,60,72,66,48,77,78,64,44,64,35,55,32,35,37,24,35,54,39,46,68,44,38,50,52,49,43,68,40,57,40,44,96,90,26,66,46,43,80,28,82,38,68,67,56,47,65,68,58,77,59,43,52,28,38,39,41,40,62,61,30,61,48,35,28,65,53,49,38,55,30,36,76,70,58,25,22,36,41,32,36,66,39,48,38,67,43,63,68,46,41,53,52,34,47,50,45,47,68,75,32,76,85,36,50,48,33,41,55,65,31,46,78,59,21,30,38,52,40,24,48,32,41,31,44,74,65,43,56,27,20,30,44,38,40,33,42,38,57,46,48,27,38,44,52,65,71,61,48,57,55,79,71,66,89,74,70,43,82,87,35,28,49,58,68,73,67,39,63,89,36,80,90,68,76,93,50,68,58,56,67,63,27,28,57,35,30,39,59,34,20,57,27,53,37,28,68,50,43,38,60,57,50,48,56,52,34,69,52,66,64,70,68,60,49,43,34,20,39,27,46,72,34,65,23,47,64,71,76,79,52,50,35,51,42,25,43,37,34,42,32,33,29,71,80,40,68,52,50,60,73,60,66,88,80,27,61,30,8,29,37,44,35,39,44,36,33,42,36,21,56,69,86,77,54,30,39,42,31,9,36,24,10,35,35,43,51,32,40,36,30,38,30,27,43,29,86,60,9,71,77,48,39,67,42,39,74,70,60,78,40,53,49,41,20,31,50,29,29,42,46,74,48,43,82,46,90,75,77,67,89,40,72,66,53,38,51,37,33,42,56,14,55,47,37,31,53,56,95,82,34,81,38,50,16,51,31,55,43,50,47,37,45,52,15,21,65,75,68,52,72,74,44,96,37,20,60,67,55,36,47,34,42,35,51,47,21,51,35,33,48,39,6,47,71,72,36,29,54,33,41,47,37,75,90,76,68,41,73,63,69,58,93,90,58,53,67,54,60,58,51,44,45,65,67,70,124,132,79,73,70,62,71,69,60,78,76,50,50,42,69,45,42,42,54,74,40,56,69,43,59,38,78,39,32,36,41,76,43,59,86,50,84,40,71,65,33,52,50,53,21,50,50,45,33,60,70,63,60,62,50,82,37,72,55,77,83,58,61,74,59,74,81,80,60,46,29,30,25,40,34,26,55,49,75,66,25,48,53,52,34,41,49,66,70,48,62,45,59,67,56,53,51,50,36,52,52,47,29,69,76,35,75,70,48,50,64,53,60,51,60,72,66,48,78,77,62,44,65,35,58,31,35,36,23,35,52,39,46,69,45,40,50,52,49,44,68,42,57,42,45,96,91,26,66,45,43,80,29,84,38,68,65,57,46,64,69,58,77,59,43,52,28,36,39,41,40,61,60,31,62,46,33,29,64,53,49,38,55,28,37,74,70,61,24,23,34,41,33,36,66,39,49,37,67,42,64,67,45,42,53,53,35,47,52,46,47,69,74,31,76,86,34,52,48,32,42,56,64,30,45,79,60,20,30,38,51,40,24,48,32,42,32,46,74,64,44,56,26,20,31,45,38,39,32,42,36,57,47,49,26,39,45,53,66,70,61,49,58,53,79,70,64,88,74,70,42,84,88,36,28,48,59,68,72,68,39,63,89,35,78,90,67,77,92,50,68,59,57,66,62,26,29,55,37,30,39,59,33,19,57,29,54,36,27,69,50,43,38,60,57,49,48,54,51,34,70,52,65,63,68,70,59,48,43,34,22,38,27,48,71,36,63,22,45,61,68,77,78,54,51,35,50,42,26,43,36,35,42,31,32,30,72,80,41,66,53,51,59,73,62,67,87,82,27,59,30,8,29,39,44,36,39,43,37,34,43,39,21,56,67,87,77,54,28,40,40,31,10,38,24,10,34,34,42,51,32,41,36,29,38,28,26,42,31,86,60,10,72,77,47,40,66,42,39,74,71,61,77,40,52,49,40,23,32,51,30,30,44,47,73,48,43,83,46,90,76,76,69,88,40,72,66,52,39,50,36,33,44,55,14,54,49,36,32,56,57,95,84,35,80,38,50,16,50,31,54,44,51,49,37,47,52,16,22,67,75,69,52,73,75,44,96,36,20,61,66,56,36,46,34,44,36,52,47,22,50,35,33,48,39,6,46,70,71,36,30,53,32,42,47,38,74,90,78,67,40,72,62,70,58,94,90,57,54,64,56,60,58,52,44,46,68,66,71,125

Radius of gyration: 30.74 Å; Cα contacts (8 Å, |Δi|>4): 2369; chains: 2; bounding box: 56×99×73 Å

Nearest PDB structures (foldseek):
  8tdi-assembly6_F  TM=7.893E-01  e=1.411E-18  Collinsella tanakaei
  8tdi-assembly5_E  TM=7.756E-01  e=1.668E-18  Collinsella tanakaei
  8tdi-assembly3_C  TM=7.856E-01  e=3.258E-18  Collinsella tanakaei
  8tdi-assembly4_D  TM=7.770E-01  e=4.306E-18  Collinsella tanakaei
  4mkz-assembly1_A  TM=7.526E-01  e=2.636E-15  Lacticaseibacillus casei BL23